Protein AF-A0A7S1C821-F1 (afdb_monomer_lite)

Structure (mmCIF, N/CA/C/O backbone):
data_AF-A0A7S1C821-F1
#
_entry.id   AF-A0A7S1C821-F1
#
loop_
_atom_site.group_PDB
_atom_site.id
_atom_site.type_symbol
_atom_site.label_atom_id
_atom_site.label_alt_id
_atom_site.label_comp_id
_atom_site.label_asym_id
_atom_site.label_entity_id
_atom_site.label_seq_id
_atom_site.pdbx_PDB_ins_code
_atom_site.Cartn_x
_atom_site.Cartn_y
_atom_site.Cartn_z
_atom_site.occupancy
_atom_site.B_iso_or_equiv
_atom_site.auth_seq_id
_atom_site.auth_comp_id
_atom_site.auth_asym_id
_atom_site.auth_atom_id
_atom_site.pdbx_PDB_model_num
ATOM 1 N N . ALA A 1 1 ? -105.224 -4.429 178.984 1.00 28.05 1 ALA A N 1
ATOM 2 C CA . ALA A 1 1 ? -104.127 -3.482 179.278 1.00 28.05 1 ALA A CA 1
ATOM 3 C C . ALA A 1 1 ? -103.896 -2.670 178.009 1.00 28.05 1 ALA A C 1
ATOM 5 O O . ALA A 1 1 ? -103.374 -3.203 177.047 1.00 28.05 1 ALA A O 1
ATOM 6 N N . ALA A 1 2 ? -104.532 -1.512 177.836 1.00 22.39 2 ALA A N 1
ATOM 7 C CA . ALA A 1 2 ? -104.208 -0.263 178.535 1.00 22.39 2 ALA A CA 1
ATOM 8 C C . ALA A 1 2 ? -102.688 0.006 178.451 1.00 22.39 2 ALA A C 1
ATOM 10 O O . ALA A 1 2 ? -101.912 -0.803 178.934 1.00 22.39 2 ALA A O 1
ATOM 11 N N . SER A 1 3 ? -102.198 1.090 177.871 1.00 23.86 3 SER A N 1
ATOM 12 C CA . SER A 1 3 ? -102.870 2.350 177.626 1.00 23.86 3 SER A CA 1
ATOM 13 C C . SER A 1 3 ? -102.107 3.168 176.586 1.00 23.86 3 SER A C 1
ATOM 15 O O . SER A 1 3 ? -100.889 3.084 176.441 1.00 23.86 3 SER A O 1
ATOM 17 N N . ILE A 1 4 ? -102.872 4.033 175.926 1.00 38.66 4 ILE A N 1
ATOM 18 C CA . ILE A 1 4 ? -102.466 5.389 175.557 1.00 38.66 4 ILE A CA 1
ATOM 19 C C . ILE A 1 4 ? -101.620 6.006 176.689 1.00 38.66 4 ILE A C 1
ATOM 21 O O . ILE A 1 4 ? -101.799 5.669 177.858 1.00 38.66 4 ILE A O 1
ATOM 25 N N . GLY A 1 5 ? -100.706 6.912 176.347 1.00 40.91 5 GLY A N 1
ATOM 26 C CA . GLY A 1 5 ? -99.896 7.630 177.329 1.00 40.91 5 GLY A CA 1
ATOM 27 C C . GLY A 1 5 ? -100.661 8.285 178.497 1.00 40.91 5 GLY A C 1
ATOM 28 O O . GLY A 1 5 ? -101.882 8.412 178.491 1.00 40.91 5 GLY A O 1
ATOM 29 N N . ASN A 1 6 ? -99.848 8.792 179.429 1.00 35.41 6 ASN A N 1
ATOM 30 C CA . ASN A 1 6 ? -100.134 9.582 180.636 1.00 35.41 6 ASN A CA 1
ATOM 31 C C . ASN A 1 6 ? -100.603 8.846 181.903 1.00 35.41 6 ASN A C 1
ATOM 33 O O . ASN A 1 6 ? -101.647 8.206 181.920 1.00 35.41 6 ASN A O 1
ATOM 37 N N . GLY A 1 7 ? -99.898 9.149 183.004 1.00 29.36 7 GLY A N 1
ATOM 38 C CA . GLY A 1 7 ? -100.534 9.460 184.288 1.00 29.36 7 GLY A CA 1
ATOM 39 C C . GLY A 1 7 ? -100.115 8.626 185.500 1.00 29.36 7 GLY A C 1
ATOM 40 O O . GLY A 1 7 ? -100.565 7.504 185.659 1.00 29.36 7 GLY A O 1
ATOM 41 N N . ASP A 1 8 ? -99.317 9.252 186.367 1.00 27.91 8 ASP A N 1
ATOM 42 C CA . ASP A 1 8 ? -99.443 9.298 187.832 1.00 27.91 8 ASP A CA 1
ATOM 43 C C . ASP A 1 8 ? -99.568 8.023 188.702 1.00 27.91 8 ASP A C 1
ATOM 45 O O . ASP A 1 8 ? -100.583 7.344 188.775 1.00 27.91 8 ASP A O 1
ATOM 49 N N . ALA A 1 9 ? -98.516 7.881 189.519 1.00 31.70 9 ALA A N 1
ATOM 50 C CA . ALA A 1 9 ? -98.532 7.850 190.986 1.00 31.70 9 ALA A CA 1
ATOM 51 C C . ALA A 1 9 ? -99.153 6.657 191.753 1.00 31.70 9 ALA A C 1
ATOM 53 O O . ALA A 1 9 ? -100.334 6.623 192.062 1.00 31.70 9 ALA A O 1
ATOM 54 N N . ALA A 1 10 ? -98.224 5.842 192.269 1.00 43.34 10 ALA A N 1
ATOM 55 C CA . ALA A 1 10 ? -97.974 5.604 193.699 1.00 43.34 10 ALA A CA 1
ATOM 56 C C . ALA A 1 10 ? -98.940 4.753 194.561 1.00 43.34 10 ALA A C 1
ATOM 58 O O . ALA A 1 10 ? -100.157 4.777 194.448 1.00 43.34 10 ALA A O 1
ATOM 59 N N . THR A 1 11 ? -98.296 4.140 195.564 1.00 27.27 11 THR A N 1
ATOM 60 C CA . THR A 1 11 ? -98.786 3.622 196.858 1.00 27.27 11 THR A CA 1
ATOM 61 C C . THR A 1 11 ? -99.287 2.174 196.966 1.00 27.27 11 THR A C 1
ATOM 63 O O . THR A 1 11 ? -100.341 1.786 196.482 1.00 27.27 11 THR A O 1
ATOM 66 N N . ASP A 1 12 ? -98.452 1.400 197.665 1.00 39.03 12 ASP A N 1
ATOM 67 C CA . ASP A 1 12 ? -98.725 0.456 198.755 1.00 39.03 12 ASP A CA 1
ATOM 68 C C . ASP A 1 12 ? -100.183 0.150 199.180 1.00 39.03 12 ASP A C 1
ATOM 70 O O . ASP A 1 12 ? -100.878 0.994 199.739 1.00 39.03 12 ASP A O 1
ATOM 74 N N . SER A 1 13 ? -100.472 -1.162 199.183 1.00 36.34 13 SER A N 1
ATOM 75 C CA . SER A 1 13 ? -101.133 -1.915 200.273 1.00 36.34 13 SER A CA 1
ATOM 76 C C . SER A 1 13 ? -102.669 -1.757 200.463 1.00 36.34 13 SER A C 1
ATOM 78 O O . SER A 1 13 ? -103.332 -1.089 199.679 1.00 36.34 13 SER A O 1
ATOM 80 N N . PRO A 1 14 ? -103.302 -2.534 201.369 1.00 50.56 14 PRO A N 1
ATOM 81 C CA . PRO A 1 14 ? -104.291 -3.565 201.054 1.00 50.56 14 PRO A CA 1
ATOM 82 C C . PRO A 1 14 ? -105.721 -3.156 201.455 1.00 50.56 14 PRO A C 1
ATOM 84 O O . PRO A 1 14 ? -105.923 -2.252 202.262 1.00 50.56 14 PRO A O 1
ATOM 87 N N . GLY A 1 15 ? -106.742 -3.872 200.983 1.00 32.31 15 GLY A N 1
ATOM 88 C CA . GLY A 1 15 ? -108.090 -3.650 201.505 1.00 32.31 15 GLY A CA 1
ATOM 89 C C . GLY A 1 15 ? -109.116 -4.666 201.044 1.00 32.31 15 GLY A C 1
ATOM 90 O O . GLY A 1 15 ? -109.420 -4.745 199.860 1.00 32.31 15 GLY A O 1
ATOM 91 N N . ASP A 1 16 ? -109.628 -5.421 202.012 1.00 50.44 16 ASP A N 1
ATOM 92 C CA . ASP A 1 16 ? -110.730 -6.377 201.923 1.00 50.44 16 ASP A CA 1
ATOM 93 C C . ASP A 1 16 ? -111.886 -5.942 201.010 1.00 50.44 16 ASP A C 1
ATOM 95 O O . ASP A 1 16 ? -112.465 -4.874 201.204 1.00 50.44 16 ASP A O 1
ATOM 99 N N . VAL A 1 17 ? -112.324 -6.853 200.132 1.00 28.16 17 VAL A N 1
ATOM 100 C CA . VAL A 1 17 ? -113.719 -6.927 199.675 1.00 28.16 17 VAL A CA 1
ATOM 101 C C . VAL A 1 17 ? -114.117 -8.399 199.565 1.00 28.16 17 VAL A C 1
ATOM 103 O O . VAL A 1 17 ? -113.525 -9.189 198.828 1.00 28.16 17 VAL A O 1
ATOM 106 N N . SER A 1 18 ? -115.116 -8.776 200.357 1.00 44.41 18 SER A N 1
ATOM 107 C CA . SER A 1 18 ? -115.797 -10.063 200.308 1.00 44.41 18 SER A CA 1
ATOM 108 C C . SER A 1 18 ? -116.570 -10.194 198.996 1.00 44.41 18 SER A C 1
ATOM 110 O O . SER A 1 18 ? -117.512 -9.436 198.781 1.00 44.41 18 SER A O 1
ATOM 112 N N . TYR A 1 19 ? -116.228 -11.168 198.157 1.00 34.03 19 TYR A N 1
ATOM 113 C CA . TYR A 1 19 ? -116.998 -11.437 196.944 1.00 34.03 19 TYR A CA 1
ATOM 114 C C . TYR A 1 19 ? -118.099 -12.457 197.207 1.00 34.03 19 TYR A C 1
ATOM 116 O O . TYR A 1 19 ? -117.858 -13.540 197.754 1.00 34.03 19 TYR A O 1
ATOM 124 N N . SER A 1 20 ? -119.318 -12.107 196.798 1.00 45.16 20 SER A N 1
ATOM 125 C CA . SER A 1 20 ? -120.416 -13.067 196.725 1.00 45.16 20 SER A CA 1
ATOM 126 C C . SER A 1 20 ? -120.151 -14.054 195.579 1.00 45.16 20 SER A C 1
ATOM 128 O O . SER A 1 20 ? -119.519 -13.713 194.580 1.00 45.16 20 SER A O 1
ATOM 130 N N . TYR A 1 21 ? -120.621 -15.298 195.705 1.00 45.84 21 TYR A N 1
ATOM 131 C CA . TYR A 1 21 ? -120.392 -16.357 194.706 1.00 45.84 21 TYR A CA 1
ATOM 132 C C . TYR A 1 21 ? -120.874 -15.968 193.291 1.00 45.84 21 TYR A C 1
ATOM 134 O O . TYR A 1 21 ? -120.340 -16.471 192.309 1.00 45.84 21 TYR A O 1
ATOM 142 N N . VAL A 1 22 ? -121.840 -15.045 193.188 1.00 49.56 22 VAL A N 1
ATOM 143 C CA . VAL A 1 22 ? -122.379 -14.531 191.918 1.00 49.56 22 VAL A CA 1
ATOM 144 C C . VAL A 1 22 ? -121.361 -13.642 191.192 1.00 49.56 22 VAL A C 1
ATOM 146 O O . VAL A 1 22 ? -121.108 -13.869 190.013 1.00 49.56 22 VAL A O 1
ATOM 149 N N . GLU A 1 23 ? -120.688 -12.723 191.894 1.00 51.00 23 GLU A N 1
ATOM 150 C CA . GLU A 1 23 ? -119.654 -11.862 191.287 1.00 51.00 23 GLU A CA 1
ATOM 151 C C . GLU A 1 23 ? -118.449 -12.670 190.796 1.00 51.00 23 GLU A C 1
ATOM 153 O O . GLU A 1 23 ? -117.890 -12.372 189.744 1.00 51.00 23 GLU A O 1
ATOM 158 N N . LEU A 1 24 ? -118.056 -13.729 191.510 1.00 50.69 24 LEU A N 1
ATOM 159 C CA . LEU A 1 24 ? -116.947 -14.596 191.092 1.00 50.69 24 LEU A CA 1
ATOM 160 C C . LEU A 1 24 ? -117.250 -15.365 189.797 1.00 50.69 24 LEU A C 1
ATOM 162 O O . LEU A 1 24 ? -116.342 -15.574 188.994 1.00 50.69 24 LEU A O 1
ATOM 166 N N . VAL A 1 25 ? -118.505 -15.774 189.581 1.00 53.62 25 VAL A N 1
ATOM 167 C CA . VAL A 1 25 ? -118.921 -16.480 188.358 1.00 53.62 25 VAL A CA 1
ATOM 168 C C . VAL A 1 25 ? -119.074 -15.506 187.188 1.00 53.62 25 VAL A C 1
ATOM 170 O O . VAL A 1 25 ? -118.628 -15.827 186.087 1.00 53.62 25 VAL A O 1
ATOM 173 N N . GLU A 1 26 ? -119.617 -14.305 187.405 1.00 55.22 26 GLU A N 1
ATOM 174 C CA . GLU A 1 26 ? -119.681 -13.267 186.361 1.00 55.22 26 GLU A CA 1
ATOM 175 C C . GLU A 1 26 ? -118.278 -12.797 185.944 1.00 55.22 26 GLU A C 1
ATOM 177 O O . GLU A 1 26 ? -117.980 -12.753 184.751 1.00 55.22 26 GLU A O 1
ATOM 182 N N . THR A 1 27 ? -117.365 -12.586 186.901 1.00 55.56 27 THR A N 1
ATOM 183 C CA . THR A 1 27 ? -115.971 -12.196 186.609 1.00 55.56 27 THR A CA 1
ATOM 184 C C . THR A 1 27 ? -115.222 -13.289 185.838 1.00 55.56 27 THR A C 1
ATOM 186 O O . THR A 1 27 ? -114.486 -12.994 184.899 1.00 55.56 27 THR A O 1
ATOM 189 N N . ALA A 1 28 ? -115.424 -14.566 186.190 1.00 53.31 28 ALA A N 1
ATOM 190 C CA . ALA A 1 28 ? -114.821 -15.684 185.463 1.00 53.31 28 ALA A CA 1
ATOM 191 C C . ALA A 1 28 ? -115.396 -15.840 184.046 1.00 53.31 28 ALA A C 1
ATOM 193 O O . ALA A 1 28 ? -114.661 -16.186 183.126 1.00 53.31 28 ALA A O 1
ATOM 194 N N . THR A 1 29 ? -116.689 -15.563 183.857 1.00 58.16 29 THR A N 1
ATOM 195 C CA . THR A 1 29 ? -117.334 -15.663 182.540 1.00 58.16 29 THR A CA 1
ATOM 196 C C . THR A 1 29 ? -116.881 -14.527 181.614 1.00 58.16 29 THR A C 1
ATOM 198 O O . THR A 1 29 ? -116.528 -14.806 180.471 1.00 58.16 29 THR A O 1
ATOM 201 N N . SER A 1 30 ? -116.772 -13.285 182.111 1.00 56.06 30 SER A N 1
ATOM 202 C CA . SER A 1 30 ? -116.205 -12.165 181.337 1.00 56.06 30 SER A CA 1
ATOM 203 C C . SER A 1 30 ? -114.728 -12.362 180.989 1.00 56.06 30 SER A C 1
ATOM 205 O O . SER A 1 30 ? -114.338 -12.063 179.866 1.00 56.06 30 SER A O 1
ATOM 207 N N . ALA A 1 31 ? -113.914 -12.919 181.895 1.00 53.66 31 ALA A N 1
ATOM 208 C CA . ALA A 1 31 ? -112.506 -13.203 181.604 1.00 53.66 31 ALA A CA 1
ATOM 209 C C . ALA A 1 31 ? -112.331 -14.259 180.493 1.00 53.66 31 ALA A C 1
ATOM 211 O O . ALA A 1 31 ? -111.427 -14.147 179.670 1.00 53.66 31 ALA A O 1
ATOM 212 N N . VAL A 1 32 ? -113.214 -15.266 180.433 1.00 57.69 32 VAL A N 1
ATOM 213 C CA . VAL A 1 32 ? -113.194 -16.293 179.375 1.00 57.69 32 VAL A CA 1
ATOM 214 C C . VAL A 1 32 ? -113.646 -15.725 178.020 1.00 57.69 32 VAL A C 1
ATOM 216 O O . VAL A 1 32 ? -113.092 -16.111 176.991 1.00 57.69 32 VAL A O 1
ATOM 219 N N . GLU A 1 33 ? -114.605 -14.792 177.989 1.00 57.72 33 GLU A N 1
ATOM 220 C CA . GLU A 1 33 ? -115.002 -14.111 176.744 1.00 57.72 33 GLU A CA 1
ATOM 221 C C . GLU A 1 33 ? -113.942 -13.109 176.246 1.00 57.72 33 GLU A C 1
ATOM 223 O O . GLU A 1 33 ? -113.669 -13.084 175.044 1.00 57.72 33 GLU A O 1
ATOM 228 N N . GLU A 1 34 ? -113.278 -12.354 177.133 1.00 55.25 34 GLU A N 1
ATOM 229 C CA . GLU A 1 34 ? -112.142 -11.488 176.759 1.00 55.25 34 GLU A CA 1
ATOM 230 C C . GLU A 1 34 ? -110.954 -12.298 176.216 1.00 55.25 34 GLU A C 1
ATOM 232 O O . GLU A 1 34 ? -110.394 -11.940 175.177 1.00 55.25 34 GLU A O 1
ATOM 237 N N . ALA A 1 35 ? -110.599 -13.419 176.858 1.00 52.69 35 ALA A N 1
ATOM 238 C CA . ALA A 1 35 ? -109.518 -14.286 176.390 1.00 52.69 35 ALA A CA 1
ATOM 239 C C . ALA A 1 35 ? -109.824 -14.892 175.009 1.00 52.69 35 ALA A C 1
ATOM 241 O O . ALA A 1 35 ? -108.938 -14.979 174.159 1.00 52.69 35 ALA A O 1
ATOM 242 N N . ARG A 1 36 ? -111.088 -15.258 174.744 1.00 58.66 36 ARG A N 1
ATOM 243 C CA . ARG A 1 36 ? -111.507 -15.781 173.435 1.00 58.66 36 ARG A CA 1
ATOM 244 C C . ARG A 1 36 ? -111.350 -14.739 172.323 1.00 58.66 36 ARG A C 1
ATOM 246 O O . ARG A 1 36 ? -110.891 -15.088 171.244 1.00 58.66 36 ARG A O 1
ATOM 253 N N . SER A 1 37 ? -111.692 -13.475 172.582 1.00 53.16 37 SER A N 1
ATOM 254 C CA . SER A 1 37 ? -111.552 -12.408 171.580 1.00 53.16 37 SER A CA 1
ATOM 255 C C . SER A 1 37 ? -110.090 -12.013 171.324 1.00 53.16 37 SER A C 1
ATOM 257 O O . SER A 1 37 ? -109.779 -11.548 170.232 1.00 53.16 37 SER A O 1
ATOM 259 N N . ALA A 1 38 ? -109.191 -12.198 172.300 1.00 51.09 38 ALA A N 1
ATOM 260 C CA . ALA A 1 38 ? -107.752 -11.978 172.127 1.00 51.09 38 ALA A CA 1
ATOM 261 C C . ALA A 1 38 ? -107.064 -13.103 171.324 1.00 51.09 38 ALA A C 1
ATOM 263 O O . ALA A 1 38 ? -106.109 -12.835 170.595 1.00 51.09 38 ALA A O 1
ATOM 264 N N . LEU A 1 39 ? -107.569 -14.340 171.417 1.00 50.41 39 LEU A N 1
ATOM 265 C CA . LEU A 1 39 ? -107.077 -15.505 170.665 1.00 50.41 39 LEU A CA 1
ATOM 266 C C . LEU A 1 39 ? -107.320 -15.407 169.151 1.00 50.41 39 LEU A C 1
ATOM 268 O O . LEU A 1 39 ? -106.523 -15.933 168.386 1.00 50.41 39 LEU A O 1
ATOM 272 N N . GLU A 1 40 ? -108.346 -14.680 168.700 1.00 51.38 40 GLU A N 1
ATOM 273 C CA . GLU A 1 40 ? -108.593 -14.450 167.264 1.00 51.38 40 GLU A CA 1
ATOM 274 C C . GLU A 1 40 ? -107.579 -13.474 166.611 1.00 51.38 40 GLU A C 1
ATOM 276 O O . GLU A 1 40 ? -107.666 -13.226 165.409 1.00 51.38 40 GLU A O 1
ATOM 281 N N . GLY A 1 41 ? -106.600 -12.928 167.356 1.00 51.75 41 GLY A N 1
ATOM 282 C CA . GLY A 1 41 ? -105.658 -11.926 166.833 1.00 51.75 41 GLY A CA 1
ATOM 283 C C . GLY A 1 41 ? -104.216 -11.940 167.364 1.00 51.75 41 GLY A C 1
ATOM 284 O O . GLY A 1 41 ? -103.507 -10.965 167.123 1.00 51.75 41 GLY A O 1
ATOM 285 N N . ALA A 1 42 ? -103.756 -12.975 168.077 1.00 40.19 42 ALA A N 1
ATOM 286 C CA . ALA A 1 42 ? -102.404 -13.010 168.658 1.00 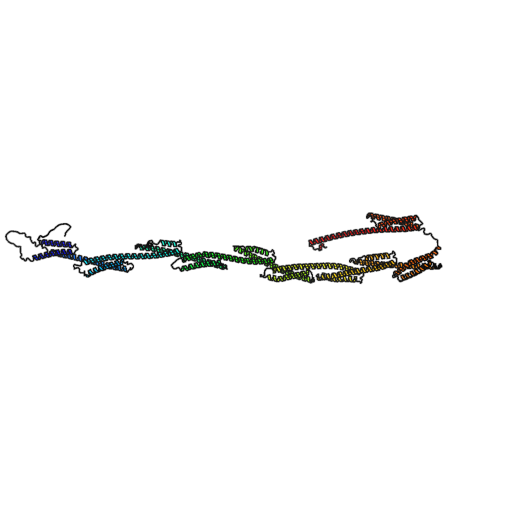40.19 42 ALA A CA 1
ATOM 287 C C . ALA A 1 42 ? -101.523 -14.141 168.081 1.00 40.19 42 ALA A C 1
ATOM 289 O O . ALA A 1 42 ? -101.851 -15.313 168.209 1.00 40.19 42 ALA A O 1
ATOM 290 N N . GLU A 1 43 ? -100.366 -13.782 167.505 1.00 48.88 43 GLU A N 1
ATOM 291 C CA . GLU A 1 43 ? -99.406 -14.678 166.820 1.00 48.88 43 GLU A CA 1
ATOM 292 C C . GLU A 1 43 ? -98.353 -15.327 167.748 1.00 48.88 43 GLU A C 1
ATOM 294 O O . GLU A 1 43 ? -97.392 -15.930 167.276 1.00 48.88 43 GLU A O 1
ATOM 299 N N . ALA A 1 44 ? -98.485 -15.210 169.075 1.00 53.50 44 ALA A N 1
ATOM 300 C CA . ALA A 1 44 ? -97.443 -15.643 170.010 1.00 53.50 44 ALA A CA 1
ATOM 301 C C . ALA A 1 44 ? -97.948 -16.633 171.072 1.00 53.50 44 ALA A C 1
ATOM 303 O O . ALA A 1 44 ? -98.775 -16.287 171.919 1.00 53.50 44 ALA A O 1
ATOM 304 N N . SER A 1 45 ? -97.340 -17.828 171.090 1.00 48.41 45 SER A N 1
ATOM 305 C CA . SER A 1 45 ? -97.557 -18.924 172.058 1.00 48.41 45 SER A CA 1
ATOM 306 C C . SER A 1 45 ? -97.544 -18.462 173.523 1.00 48.41 45 SER A C 1
ATOM 308 O O . SER A 1 45 ? -98.349 -18.911 174.333 1.00 48.41 45 SER A O 1
ATOM 310 N N . ALA A 1 46 ? -96.689 -17.490 173.865 1.00 50.12 46 ALA A N 1
ATOM 311 C CA . ALA A 1 46 ? -96.558 -16.990 175.234 1.00 50.12 46 ALA A CA 1
ATOM 312 C C . ALA A 1 46 ? -97.811 -16.250 175.754 1.00 50.12 46 ALA A C 1
ATOM 314 O O . ALA A 1 46 ? -98.044 -16.213 176.964 1.00 50.12 46 ALA A O 1
ATOM 315 N N . ALA A 1 47 ? -98.632 -15.666 174.868 1.00 51.16 47 ALA A N 1
ATOM 316 C CA . ALA A 1 47 ? -99.883 -15.005 175.255 1.00 51.16 47 ALA A CA 1
ATOM 317 C C . ALA A 1 47 ? -101.004 -16.017 175.552 1.00 51.16 47 ALA A C 1
ATOM 319 O O . ALA A 1 47 ? -101.834 -15.780 176.433 1.00 51.16 47 ALA A O 1
ATOM 320 N N . ILE A 1 48 ? -100.989 -17.162 174.863 1.00 52.81 48 ILE A N 1
ATOM 321 C CA . ILE A 1 48 ? -101.946 -18.261 175.037 1.00 52.81 48 ILE A CA 1
ATOM 322 C C . ILE A 1 48 ? -101.717 -18.954 176.387 1.00 52.81 48 ILE A C 1
ATOM 324 O O . ILE A 1 48 ? -102.665 -19.147 177.152 1.00 52.81 48 ILE A O 1
ATOM 328 N N . ASP A 1 49 ? -100.458 -19.235 176.734 1.00 54.91 49 ASP A N 1
ATOM 329 C CA . ASP A 1 49 ? -100.102 -19.880 178.003 1.00 54.91 49 ASP A CA 1
ATOM 330 C C . ASP A 1 49 ? -100.464 -19.027 179.229 1.00 54.91 49 ASP A C 1
ATOM 332 O O . ASP A 1 49 ? -100.995 -19.547 180.216 1.00 54.91 49 ASP A O 1
ATOM 336 N N . ALA A 1 50 ? -100.263 -17.706 179.157 1.00 55.31 50 ALA A N 1
ATOM 337 C CA . ALA A 1 50 ? -100.580 -16.788 180.253 1.00 55.31 50 ALA A CA 1
ATOM 338 C C . ALA A 1 50 ? -102.092 -16.707 180.554 1.00 55.31 50 ALA A C 1
ATOM 340 O O . ALA A 1 50 ? -102.497 -16.638 181.721 1.00 55.31 50 ALA A O 1
ATOM 341 N N . GLU A 1 51 ? -102.947 -16.742 179.527 1.00 58.47 51 GLU A N 1
ATOM 342 C CA . GLU A 1 51 ? -104.407 -16.760 179.706 1.00 58.47 51 GLU A CA 1
ATOM 343 C C . GLU A 1 51 ? -104.932 -18.152 180.103 1.00 58.47 51 GLU A C 1
ATOM 345 O O . GLU A 1 51 ? -105.838 -18.264 180.940 1.00 58.47 51 GLU A O 1
ATOM 350 N N . ARG A 1 52 ? -104.296 -19.232 179.621 1.00 58.47 52 ARG A N 1
ATOM 351 C CA . ARG A 1 52 ? -104.557 -20.614 180.068 1.00 58.47 52 ARG A CA 1
ATOM 352 C C . ARG A 1 52 ? -104.299 -20.769 181.569 1.00 58.47 52 ARG A C 1
ATOM 354 O O . ARG A 1 52 ? -105.100 -21.393 182.272 1.00 58.47 52 ARG A O 1
ATOM 361 N N . GLU A 1 53 ? -103.235 -20.156 182.085 1.00 60.47 53 GLU A N 1
ATOM 362 C CA . GLU A 1 53 ? -102.895 -20.198 183.510 1.00 60.47 53 GLU A CA 1
ATOM 363 C C . GLU A 1 53 ? -103.913 -19.436 184.381 1.00 60.47 53 GLU A C 1
ATOM 365 O O . GLU A 1 53 ? -104.344 -19.947 185.422 1.00 60.47 53 GLU A O 1
ATOM 370 N N . LYS A 1 54 ? -104.387 -18.261 183.935 1.00 57.81 54 LYS A N 1
ATOM 371 C CA . LYS A 1 54 ? -105.439 -17.489 184.630 1.00 57.81 54 LYS A CA 1
ATOM 372 C C . LYS A 1 54 ? -106.765 -18.247 184.707 1.00 57.81 54 LYS A C 1
ATOM 374 O O . LYS A 1 54 ? -107.376 -18.300 185.781 1.00 57.81 54 LYS A O 1
ATOM 379 N N . ALA A 1 55 ? -107.189 -18.876 183.610 1.00 55.69 55 ALA A N 1
ATOM 380 C CA . ALA A 1 55 ? -108.406 -19.687 183.571 1.00 55.69 55 ALA A CA 1
ATOM 381 C C . ALA A 1 55 ? -108.303 -20.921 184.490 1.00 55.69 55 ALA A C 1
ATOM 383 O O . ALA A 1 55 ? -109.232 -21.221 185.249 1.00 55.69 55 ALA A O 1
ATOM 384 N N . GLN A 1 56 ? -107.149 -21.600 184.505 1.00 60.28 56 GLN A N 1
ATOM 385 C CA . GLN A 1 56 ? -106.895 -22.716 185.422 1.00 60.28 56 GLN A CA 1
ATOM 386 C C . GLN A 1 56 ? -106.879 -22.278 186.894 1.00 60.28 56 GLN A C 1
ATOM 388 O O . GLN A 1 56 ? -107.383 -23.004 187.756 1.00 60.28 56 GLN A O 1
ATOM 393 N N . LEU A 1 57 ? -106.344 -21.094 187.207 1.00 57.16 57 LEU A N 1
ATOM 394 C CA . LEU A 1 57 ? -106.340 -20.553 188.568 1.00 57.16 57 LEU A CA 1
ATOM 395 C C . LEU A 1 57 ? -107.768 -20.259 189.067 1.00 57.16 57 LEU A C 1
ATOM 397 O O . LEU A 1 57 ? -108.093 -20.550 190.225 1.00 57.16 57 LEU A O 1
ATOM 401 N N . ALA A 1 58 ? -108.637 -19.736 188.195 1.00 55.28 58 ALA A N 1
ATOM 402 C CA . ALA A 1 58 ? -110.055 -19.520 188.488 1.00 55.28 58 ALA A CA 1
ATOM 403 C C . ALA A 1 58 ? -110.796 -20.846 188.751 1.00 55.28 58 ALA A C 1
ATOM 405 O O . ALA A 1 58 ? -111.528 -20.961 189.737 1.00 55.28 58 ALA A O 1
ATOM 406 N N . LEU A 1 59 ? -110.526 -21.880 187.946 1.00 56.53 59 LEU A N 1
ATOM 407 C CA . LEU A 1 59 ? -111.064 -23.237 188.116 1.00 56.53 59 LEU A CA 1
ATOM 408 C C . LEU A 1 59 ? -110.629 -23.889 189.435 1.00 56.53 59 LEU A C 1
ATOM 410 O O . LEU A 1 59 ? -111.473 -24.396 190.178 1.00 56.53 59 LEU A O 1
ATOM 414 N N . ARG A 1 60 ? -109.341 -23.792 189.792 1.00 60.81 60 ARG A N 1
ATOM 415 C CA . ARG A 1 60 ? -108.822 -24.308 191.073 1.00 60.81 60 ARG A CA 1
ATOM 416 C C . ARG A 1 60 ? -109.454 -23.595 192.277 1.00 60.81 60 ARG A C 1
ATOM 418 O O . ARG A 1 60 ? -109.729 -24.232 193.297 1.00 60.81 60 ARG A O 1
ATOM 425 N N . ARG A 1 61 ? -109.736 -22.286 192.180 1.00 55.66 61 ARG A N 1
ATOM 426 C CA . ARG A 1 61 ? -110.471 -21.535 193.222 1.00 55.66 61 ARG A CA 1
ATOM 427 C C . ARG A 1 61 ? -111.926 -22.003 193.358 1.00 55.66 61 ARG A C 1
ATOM 429 O O . ARG A 1 61 ? -112.421 -22.118 194.481 1.00 55.66 61 ARG A O 1
ATOM 436 N N . LEU A 1 62 ? -112.580 -22.332 192.247 1.00 56.16 62 LEU A N 1
ATOM 437 C CA . LEU A 1 62 ? -113.950 -22.857 192.206 1.00 56.16 62 LEU A CA 1
ATOM 438 C C . LEU A 1 62 ? -114.045 -24.280 192.793 1.00 56.16 62 LEU A C 1
ATOM 440 O O . LEU A 1 62 ? -114.955 -24.573 193.574 1.00 56.16 62 LEU A O 1
ATOM 444 N N . GLU A 1 63 ? -113.070 -25.146 192.505 1.00 55.06 63 GLU A N 1
ATOM 445 C CA . GLU A 1 63 ? -112.971 -26.491 193.093 1.00 55.06 63 GLU A CA 1
ATOM 446 C C . GLU A 1 63 ? -112.640 -26.465 194.592 1.00 55.06 63 GLU A C 1
ATOM 448 O O . GLU A 1 63 ? -113.215 -27.234 195.367 1.00 55.06 63 GLU A O 1
ATOM 453 N N . SER A 1 64 ? -111.798 -25.527 195.029 1.00 50.47 64 SER A N 1
ATOM 454 C CA . SER A 1 64 ? -111.519 -25.261 196.449 1.00 50.47 64 SER A CA 1
ATOM 455 C C . SER A 1 64 ? -112.785 -24.867 197.230 1.00 50.47 64 SER A C 1
ATOM 457 O O . SER A 1 64 ? -113.033 -25.378 198.327 1.00 50.47 64 SER A O 1
ATOM 459 N N . LEU A 1 65 ? -113.650 -24.028 196.646 1.00 51.44 65 LEU A N 1
ATOM 460 C CA . LEU A 1 65 ? -114.949 -23.655 197.226 1.00 51.44 65 LEU A CA 1
ATOM 461 C C . LEU A 1 65 ? -115.920 -24.844 197.296 1.00 51.44 65 LEU A C 1
ATOM 463 O O . LEU A 1 65 ? -116.615 -25.019 198.301 1.00 51.44 65 LEU A O 1
ATOM 467 N N . LYS A 1 66 ? -115.918 -25.711 196.276 1.00 50.94 66 LYS A N 1
ATOM 468 C CA . LYS A 1 66 ? -116.705 -26.953 196.263 1.00 50.94 66 LYS A CA 1
ATOM 469 C C . LYS A 1 66 ? -116.258 -27.917 197.368 1.00 50.94 66 LYS A C 1
ATOM 471 O O . LYS A 1 66 ? -117.099 -28.510 198.039 1.00 50.94 66 LYS A O 1
ATOM 476 N N . GLN A 1 67 ? -114.953 -28.029 197.620 1.00 50.78 67 GLN A N 1
ATOM 477 C CA . GLN A 1 67 ? -114.420 -28.863 198.703 1.00 50.78 67 GLN A CA 1
ATOM 478 C C . GLN A 1 67 ? -114.706 -28.297 200.105 1.00 50.78 67 GLN A C 1
ATOM 480 O O . GLN A 1 67 ? -114.921 -29.081 201.032 1.00 50.78 67 GLN A O 1
ATOM 485 N N . ARG A 1 68 ? -114.781 -26.966 200.274 1.00 49.03 68 ARG A N 1
ATOM 486 C CA . ARG A 1 68 ? -115.170 -26.337 201.555 1.00 49.03 68 ARG A CA 1
ATOM 487 C C . ARG A 1 68 ? -116.642 -26.573 201.911 1.00 49.03 68 ARG A C 1
ATOM 489 O O . ARG A 1 68 ? -116.931 -26.858 203.070 1.00 49.03 68 ARG A O 1
ATOM 496 N N . ASN A 1 69 ? -117.550 -26.545 200.934 1.00 43.47 69 ASN A N 1
ATOM 497 C CA . ASN A 1 69 ? -118.984 -26.773 201.171 1.00 43.47 69 ASN A CA 1
ATOM 498 C C . ASN A 1 69 ? -119.359 -28.249 201.400 1.00 43.47 69 ASN A C 1
ATOM 500 O O . ASN A 1 69 ? -120.390 -28.525 202.002 1.00 43.47 69 ASN A O 1
ATOM 504 N N . VAL A 1 70 ? -118.520 -29.206 200.987 1.00 47.00 70 VAL A N 1
ATOM 505 C CA . VAL A 1 70 ? -118.778 -30.649 201.175 1.00 47.00 70 VAL A CA 1
ATOM 506 C C . VAL A 1 70 ? -118.339 -31.170 202.563 1.00 47.00 70 VAL A C 1
ATOM 508 O O . VAL A 1 70 ? -118.676 -32.298 202.913 1.00 47.00 70 VAL A O 1
ATOM 511 N N . ARG A 1 71 ? -117.629 -30.391 203.405 1.00 45.06 71 ARG A N 1
ATOM 512 C CA . ARG A 1 71 ? -117.051 -30.907 204.675 1.00 45.06 71 ARG A CA 1
ATOM 513 C C . ARG A 1 71 ? -117.439 -30.226 205.998 1.00 45.06 71 ARG A C 1
ATOM 515 O O . ARG A 1 71 ? -117.044 -30.750 207.036 1.00 45.06 71 ARG A O 1
ATOM 522 N N . ALA A 1 72 ? -118.255 -29.170 206.031 1.00 28.67 72 ALA A N 1
ATOM 523 C CA . ALA A 1 72 ? -118.836 -28.642 207.281 1.00 28.67 72 ALA A CA 1
ATOM 524 C C . ALA A 1 72 ? -119.984 -29.525 207.833 1.00 28.67 72 ALA A C 1
ATOM 526 O O . ALA A 1 72 ? -121.062 -29.021 208.110 1.00 28.67 72 ALA A O 1
ATOM 527 N N . GLY A 1 73 ? -119.767 -30.841 207.960 1.00 39.50 73 GLY A N 1
ATOM 528 C CA . GLY A 1 73 ? -120.782 -31.861 208.266 1.00 39.50 73 GLY A CA 1
ATOM 529 C C . GLY A 1 73 ? -121.915 -31.402 209.195 1.00 39.50 73 GLY A C 1
ATOM 530 O O . GLY A 1 73 ? -121.735 -31.324 210.407 1.00 39.50 73 GLY A O 1
ATOM 531 N N . ALA A 1 74 ? -123.082 -31.133 208.601 1.00 24.25 74 ALA A N 1
ATOM 532 C CA . ALA A 1 74 ? -124.342 -30.829 209.268 1.00 24.25 74 ALA A CA 1
ATOM 533 C C . ALA A 1 74 ? -125.531 -31.380 208.434 1.00 24.25 74 ALA A C 1
ATOM 535 O O . ALA A 1 74 ? -125.537 -31.200 207.213 1.00 24.25 74 ALA A O 1
ATOM 536 N N . PRO A 1 75 ? -126.506 -32.050 209.081 1.00 44.44 75 PRO A N 1
ATOM 537 C CA . PRO A 1 75 ? -127.757 -32.582 208.528 1.00 44.44 75 PRO A CA 1
ATOM 538 C C . PRO A 1 75 ? -129.005 -31.731 208.902 1.00 44.44 75 PRO A C 1
ATOM 540 O O . PRO A 1 75 ? -128.877 -30.737 209.611 1.00 44.44 75 PRO A O 1
ATOM 543 N N . ALA A 1 76 ? -130.189 -32.216 208.487 1.00 28.73 76 ALA A N 1
ATOM 544 C CA . ALA A 1 76 ? -131.583 -31.788 208.748 1.00 28.73 76 ALA A CA 1
ATOM 545 C C . ALA A 1 76 ? -132.050 -30.485 208.059 1.00 28.73 76 ALA A C 1
ATOM 547 O O . ALA A 1 76 ? -131.587 -29.394 208.373 1.00 28.73 76 ALA A O 1
ATOM 548 N N . ASP A 1 77 ? -132.837 -30.560 206.983 1.00 44.81 77 ASP A N 1
ATOM 549 C CA . ASP A 1 77 ? -134.252 -30.985 206.866 1.00 44.81 77 ASP A CA 1
ATOM 550 C C . ASP A 1 77 ? -135.287 -29.922 207.278 1.00 44.81 77 ASP A C 1
ATOM 552 O O . ASP A 1 77 ? -135.254 -29.347 208.360 1.00 44.81 77 ASP A O 1
ATOM 556 N N . GLU A 1 78 ? -136.248 -29.796 206.358 1.00 52.06 78 GLU A N 1
ATOM 557 C CA . GLU A 1 78 ? -137.657 -29.410 206.481 1.00 52.06 78 GLU A CA 1
ATOM 558 C C . GLU A 1 78 ? -138.133 -27.954 206.670 1.00 52.06 78 GLU A C 1
ATOM 560 O O . GLU A 1 78 ? -137.974 -27.294 207.695 1.00 52.06 78 GLU A O 1
ATOM 565 N N . GLY A 1 79 ? -138.956 -27.565 205.683 1.00 38.69 79 GLY A N 1
ATOM 566 C CA . GLY A 1 79 ? -140.203 -26.803 205.815 1.00 38.69 79 GLY A CA 1
ATOM 567 C C . GLY A 1 79 ? -140.654 -26.224 204.458 1.00 38.69 79 GLY A C 1
ATOM 568 O O . GLY A 1 79 ? -139.831 -25.671 203.751 1.00 38.69 79 GLY A O 1
ATOM 569 N N . THR A 1 80 ? -141.912 -26.218 203.989 1.00 41.44 80 THR A N 1
ATOM 570 C CA . THR A 1 80 ? -143.227 -26.583 204.558 1.00 41.44 80 THR A CA 1
ATOM 571 C C . THR A 1 80 ? -144.346 -26.503 203.486 1.00 41.44 80 THR A C 1
ATOM 573 O O . THR A 1 80 ? -144.288 -25.644 202.608 1.00 41.44 80 THR A O 1
ATOM 576 N N . LYS A 1 81 ? -145.435 -27.291 203.639 1.00 41.72 81 LYS A N 1
ATOM 577 C CA . LYS A 1 81 ? -146.847 -26.810 203.597 1.00 41.72 81 LYS A CA 1
ATOM 578 C C . LYS A 1 81 ? -147.870 -27.829 204.171 1.00 41.72 81 LYS A C 1
ATOM 580 O O . LYS A 1 81 ? -148.250 -28.774 203.491 1.00 41.72 81 LYS A O 1
ATOM 585 N N . LYS A 1 82 ? -148.369 -27.565 205.394 1.00 33.50 82 LYS A N 1
ATOM 586 C CA . LYS A 1 82 ? -149.784 -27.453 205.879 1.00 33.50 82 LYS A CA 1
ATOM 587 C C . LYS A 1 82 ? -149.714 -26.926 207.334 1.00 33.50 82 LYS A C 1
ATOM 589 O O . LYS A 1 82 ? -148.864 -27.379 208.081 1.00 33.50 82 LYS A O 1
ATOM 594 N N . VAL A 1 83 ? -150.349 -25.803 207.704 1.00 47.78 83 VAL A N 1
ATOM 595 C CA . VAL A 1 83 ? -151.724 -25.649 208.257 1.00 47.78 83 VAL A CA 1
ATOM 596 C C . VAL A 1 83 ? -152.005 -26.623 209.429 1.00 47.78 83 VAL A C 1
ATOM 598 O O . VAL A 1 83 ? -152.096 -27.816 209.156 1.00 47.78 83 VAL A O 1
ATOM 601 N N . GLY A 1 84 ? -152.175 -26.177 210.701 1.00 34.59 84 GLY A N 1
ATOM 602 C CA . GLY A 1 84 ? -152.425 -24.787 211.186 1.00 34.59 84 GLY A CA 1
ATOM 603 C C . GLY A 1 84 ? -152.087 -24.383 212.656 1.00 34.59 84 GLY A C 1
ATOM 604 O O . GLY A 1 84 ? -151.575 -25.210 213.394 1.00 34.59 84 GLY A O 1
ATOM 605 N N . LEU A 1 85 ? -152.422 -23.102 212.995 1.00 45.78 85 LEU A N 1
ATOM 606 C CA . LEU A 1 85 ? -152.500 -22.311 214.286 1.00 45.78 85 LEU A CA 1
ATOM 607 C C . LEU A 1 85 ? -151.210 -22.160 215.168 1.00 45.78 85 LEU A C 1
ATOM 609 O O . LEU A 1 85 ? -150.463 -23.118 215.241 1.00 45.78 85 LEU A O 1
ATOM 613 N N . ALA A 1 86 ? -150.833 -21.076 215.904 1.00 43.50 86 ALA A N 1
ATOM 614 C CA . ALA A 1 86 ? -151.306 -19.704 216.236 1.00 43.50 86 ALA A CA 1
ATOM 615 C C . ALA A 1 86 ? -150.127 -18.783 216.739 1.00 43.50 86 ALA A C 1
ATOM 617 O O . ALA A 1 86 ? -149.078 -19.291 217.115 1.00 43.50 86 ALA A O 1
ATOM 618 N N . ASP A 1 87 ? -150.356 -17.455 216.780 1.00 47.03 87 ASP A N 1
ATOM 619 C CA . ASP A 1 87 ? -149.662 -16.333 217.478 1.00 47.03 87 ASP A CA 1
ATOM 620 C C . ASP A 1 87 ? -148.192 -15.901 217.216 1.00 47.03 87 ASP A C 1
ATOM 622 O O . ASP A 1 87 ? -147.228 -16.609 217.472 1.00 47.03 87 ASP A O 1
ATOM 626 N N . GLY A 1 88 ? -148.040 -14.597 216.907 1.00 55.06 88 GLY A N 1
ATOM 627 C CA . GLY A 1 88 ? -146.947 -13.757 217.434 1.00 55.06 88 GLY A CA 1
ATOM 628 C C . GLY A 1 88 ? -145.832 -13.264 216.485 1.00 55.06 88 GLY A C 1
ATOM 629 O O . GLY A 1 88 ? -144.860 -13.967 216.269 1.00 55.06 88 GLY A O 1
ATOM 630 N N . LYS A 1 89 ? -145.921 -11.974 216.087 1.00 40.16 89 LYS A N 1
ATOM 631 C CA . LYS A 1 89 ? -144.847 -10.971 215.773 1.00 40.16 89 LYS A CA 1
ATOM 632 C C . LYS A 1 89 ? -143.862 -11.246 214.571 1.00 40.16 89 LYS A C 1
ATOM 634 O O . LYS A 1 89 ? -143.204 -12.272 214.529 1.00 40.16 89 LYS A O 1
ATOM 639 N N . LYS A 1 90 ? -143.729 -10.310 213.587 1.00 39.78 90 LYS A N 1
ATOM 640 C CA . LYS A 1 90 ? -143.058 -10.422 212.228 1.00 39.78 90 LYS A CA 1
ATOM 641 C C . LYS A 1 90 ? -142.122 -9.213 211.852 1.00 39.78 90 LYS A C 1
ATOM 643 O O . LYS A 1 90 ? -142.380 -8.162 212.436 1.00 39.78 90 LYS A O 1
ATOM 648 N N . PRO A 1 91 ? -141.257 -9.215 210.775 1.00 39.47 91 PRO A N 1
ATOM 649 C CA . PRO A 1 91 ? -140.252 -10.213 210.303 1.00 39.47 91 PRO A CA 1
ATOM 650 C C . PRO A 1 91 ? -138.851 -9.658 209.815 1.00 39.47 91 PRO A C 1
ATOM 652 O O . PRO A 1 91 ? -138.718 -8.495 209.443 1.00 39.47 91 PRO A O 1
ATOM 655 N N . LYS A 1 92 ? -137.823 -10.543 209.755 1.00 36.31 92 LYS A N 1
ATOM 656 C CA . LYS A 1 92 ? -136.492 -10.434 209.076 1.00 36.31 92 LYS A CA 1
ATOM 657 C C . LYS A 1 92 ? -136.621 -10.668 207.547 1.00 36.31 92 LYS A C 1
ATOM 659 O O . LYS A 1 92 ? -137.333 -11.591 207.168 1.00 36.31 92 LYS A O 1
ATOM 664 N N . VAL A 1 93 ? -135.898 -9.928 206.695 1.00 33.91 93 VAL A N 1
ATOM 665 C CA . VAL A 1 93 ? -135.736 -10.166 205.228 1.00 33.91 93 VAL A CA 1
ATOM 666 C C . VAL A 1 93 ? -134.412 -10.944 205.047 1.00 33.91 93 VAL A C 1
ATOM 668 O O . VAL A 1 93 ? -133.388 -10.407 205.446 1.00 33.91 93 VAL A O 1
ATOM 671 N N . LEU A 1 94 ? -134.271 -12.231 204.686 1.00 31.44 94 LEU A N 1
ATOM 672 C CA . LEU A 1 94 ? -134.870 -13.124 203.676 1.00 31.44 94 LEU A CA 1
ATOM 673 C C . LEU A 1 94 ? -134.597 -12.671 202.234 1.00 31.44 94 LEU A C 1
ATOM 675 O O . LEU A 1 94 ? -135.463 -12.117 201.570 1.00 31.44 94 LEU A O 1
ATOM 679 N N . VAL A 1 95 ? -133.370 -12.930 201.761 1.00 28.66 95 VAL A N 1
ATOM 680 C CA . VAL A 1 95 ? -133.132 -13.166 200.331 1.00 28.66 95 VAL A CA 1
ATOM 681 C C . VAL A 1 95 ? -133.552 -14.606 200.072 1.00 28.66 95 VAL A C 1
ATOM 683 O O . VAL A 1 95 ? -132.939 -15.549 200.576 1.00 28.66 95 VAL A O 1
ATOM 686 N N . GLU A 1 96 ? -134.668 -14.739 199.367 1.00 28.02 96 GLU A N 1
ATOM 687 C CA . GLU A 1 96 ? -135.172 -15.992 198.827 1.00 28.02 96 GLU A CA 1
ATOM 688 C C . GLU A 1 96 ? -134.096 -16.631 197.946 1.00 28.02 96 GLU A C 1
ATOM 690 O O . GLU A 1 96 ? -133.622 -16.045 196.973 1.00 28.02 96 GLU A O 1
ATOM 695 N N . TRP A 1 97 ? -133.708 -17.854 198.296 1.00 33.47 97 TRP A N 1
ATOM 696 C CA . TRP A 1 97 ? -133.104 -18.760 197.336 1.00 33.47 97 TRP A CA 1
ATOM 697 C C . TRP A 1 97 ? -134.232 -19.167 196.385 1.00 33.47 97 TRP A C 1
ATOM 699 O O . TRP A 1 97 ? -135.157 -19.856 196.809 1.00 33.47 97 TRP A O 1
ATOM 709 N N . ASP A 1 98 ? -134.203 -18.665 195.149 1.00 34.72 98 ASP A N 1
ATOM 710 C CA . ASP A 1 98 ? -135.075 -19.119 194.066 1.00 34.72 98 ASP A CA 1
ATOM 711 C C . ASP A 1 98 ? -134.465 -20.395 193.448 1.00 34.72 98 ASP A C 1
ATOM 713 O O . ASP A 1 98 ? -133.486 -20.297 192.702 1.00 34.72 98 ASP A O 1
ATOM 717 N N . PRO A 1 99 ? -134.999 -21.600 193.734 1.00 39.50 99 PRO A N 1
ATOM 718 C CA . PRO A 1 99 ? -134.525 -22.841 193.128 1.00 39.50 99 PRO A CA 1
ATOM 719 C C . PRO A 1 99 ? -134.874 -22.957 191.631 1.00 39.50 99 PRO A C 1
ATOM 721 O O . PRO A 1 99 ? -134.466 -23.934 191.006 1.00 39.50 99 PRO A O 1
ATOM 724 N N . ALA A 1 100 ? -135.608 -21.999 191.039 1.00 34.81 100 ALA A N 1
ATOM 725 C CA . ALA A 1 100 ? -135.987 -22.014 189.624 1.00 34.81 100 ALA A CA 1
ATOM 726 C C . ALA A 1 100 ? -135.004 -21.276 188.697 1.00 34.81 100 ALA A C 1
ATOM 728 O O . ALA A 1 100 ? -135.007 -21.531 187.493 1.00 34.81 100 ALA A O 1
ATOM 729 N N . LYS A 1 101 ? -134.095 -20.442 189.220 1.00 40.72 101 LYS A N 1
ATOM 730 C CA . LYS A 1 101 ? -132.894 -20.021 188.479 1.00 40.72 101 LYS A CA 1
ATOM 731 C C . LYS A 1 101 ? -131.763 -20.987 188.795 1.00 40.72 101 LYS A C 1
ATOM 733 O O . LYS A 1 101 ? -130.799 -20.653 189.474 1.00 40.72 101 LYS A O 1
ATOM 738 N N . THR A 1 102 ? -131.897 -22.221 188.323 1.00 39.50 102 THR A N 1
ATOM 739 C CA . THR A 1 102 ? -130.789 -23.173 188.266 1.00 39.50 102 THR A CA 1
ATOM 740 C C . THR A 1 102 ? -129.704 -22.581 187.372 1.00 39.50 102 THR A C 1
ATOM 742 O O . THR A 1 102 ? -129.843 -22.580 186.150 1.00 39.50 102 THR A O 1
ATOM 745 N N . TRP A 1 103 ? -128.646 -22.041 187.976 1.00 52.31 103 TRP A N 1
ATOM 746 C CA . TRP A 1 103 ? -127.430 -21.688 187.251 1.00 52.31 103 TRP A CA 1
ATOM 747 C C . TRP A 1 103 ? -126.850 -22.991 186.716 1.00 52.31 103 TRP A C 1
ATOM 749 O O . TRP A 1 103 ? -126.369 -23.837 187.476 1.00 52.31 103 TRP A O 1
ATOM 759 N N . ASP A 1 104 ? -127.013 -23.195 185.411 1.00 47.91 104 ASP A N 1
ATOM 760 C CA . ASP A 1 104 ? -126.647 -24.432 184.752 1.00 47.91 104 ASP A CA 1
ATOM 761 C C . ASP A 1 104 ? -125.122 -24.540 184.724 1.00 47.91 104 ASP A C 1
ATOM 763 O O . ASP A 1 104 ? -124.440 -23.984 183.866 1.00 47.91 104 ASP A O 1
ATOM 767 N N . MET A 1 105 ? -124.565 -25.273 185.685 1.00 50.16 105 MET A N 1
ATOM 768 C CA . MET A 1 105 ? -123.151 -25.644 185.692 1.00 50.16 105 MET A CA 1
ATOM 769 C C . MET A 1 105 ? -122.743 -26.377 184.401 1.00 50.16 105 MET A C 1
ATOM 771 O O . MET A 1 105 ? -121.551 -26.402 184.095 1.00 50.16 105 MET A O 1
ATOM 775 N N . LYS A 1 106 ? -123.686 -26.926 183.607 1.00 54.56 106 LYS A N 1
ATOM 776 C CA . LYS A 1 106 ? -123.372 -27.387 182.245 1.00 54.56 106 LYS A CA 1
ATOM 777 C C . LYS A 1 106 ? -122.989 -26.240 181.322 1.00 54.56 106 LYS A C 1
ATOM 779 O O . LYS A 1 106 ? -122.149 -26.462 180.467 1.00 54.56 106 LYS A O 1
ATOM 784 N N . GLN A 1 107 ? -123.551 -25.044 181.474 1.00 57.00 107 GLN A N 1
ATOM 785 C CA . GLN A 1 107 ? -123.272 -23.907 180.598 1.00 57.00 107 GLN A CA 1
ATOM 786 C C . GLN A 1 107 ? -121.890 -23.298 180.873 1.00 57.00 107 GLN A C 1
ATOM 788 O O . GLN A 1 107 ? -121.142 -23.044 179.933 1.00 57.00 107 GLN A O 1
ATOM 793 N N . VAL A 1 108 ? -121.486 -23.173 182.144 1.00 54.22 108 VAL A N 1
ATOM 794 C CA . VAL A 1 108 ? -120.113 -22.756 182.506 1.00 54.22 108 VAL A CA 1
ATOM 795 C C . VAL A 1 108 ? -119.092 -23.805 182.056 1.00 54.22 108 VAL A C 1
ATOM 797 O O . VAL A 1 108 ? -118.072 -23.461 181.463 1.00 54.22 108 VAL A O 1
ATOM 800 N N . LYS A 1 109 ? -119.390 -25.096 182.259 1.00 59.78 109 LYS A N 1
ATOM 801 C CA . LYS A 1 109 ? -118.540 -26.193 181.778 1.00 59.78 109 LYS A CA 1
ATOM 802 C C . LYS A 1 109 ? -118.442 -26.217 180.245 1.00 59.78 109 LYS A C 1
ATOM 804 O O . LYS A 1 109 ? -117.340 -26.332 179.727 1.00 59.78 109 LYS A O 1
ATOM 809 N N . ALA A 1 110 ? -119.552 -26.017 179.533 1.00 61.44 110 ALA A N 1
ATOM 810 C CA . ALA A 1 110 ? -119.577 -25.940 178.073 1.00 61.44 110 ALA A CA 1
ATOM 811 C C . ALA A 1 110 ? -118.786 -24.737 177.530 1.00 61.44 110 ALA A C 1
ATOM 813 O O . ALA A 1 110 ? -118.157 -24.852 176.483 1.00 61.44 110 ALA A O 1
ATOM 814 N N . ASN A 1 111 ? -118.780 -23.597 178.228 1.00 58.44 111 ASN A N 1
ATOM 815 C CA . ASN A 1 111 ? -117.989 -22.430 177.824 1.00 58.44 111 ASN A CA 1
ATOM 816 C C . ASN A 1 111 ? -116.480 -22.646 178.035 1.00 58.44 111 ASN A C 1
ATOM 818 O O . ASN A 1 111 ? -115.695 -22.273 177.169 1.00 58.44 111 ASN A O 1
ATOM 822 N N . VAL A 1 112 ? -116.072 -23.310 179.123 1.00 56.16 112 VAL A N 1
ATOM 823 C CA . VAL A 1 112 ? -114.665 -23.700 179.344 1.00 56.16 112 VAL A CA 1
ATOM 824 C C . VAL A 1 112 ? -114.212 -24.753 178.329 1.00 56.16 112 VAL A C 1
ATOM 826 O O . VAL A 1 112 ? -113.118 -24.641 177.783 1.00 56.16 112 VAL A O 1
ATOM 829 N N . GLU A 1 113 ? -115.046 -25.756 178.040 1.00 61.41 113 GLU A N 1
ATOM 830 C CA . GLU A 1 113 ? -114.745 -26.783 177.033 1.00 61.41 113 GLU A CA 1
ATOM 831 C C . GLU A 1 113 ? -114.633 -26.175 175.624 1.00 61.41 113 GLU A C 1
ATOM 833 O O . GLU A 1 113 ? -113.727 -26.537 174.878 1.00 61.41 113 GLU A O 1
ATOM 838 N N . ARG A 1 114 ? -115.475 -25.189 175.275 1.00 63.44 114 ARG A N 1
ATOM 839 C CA . ARG A 1 114 ? -115.346 -24.431 174.015 1.00 63.44 114 ARG A CA 1
ATOM 840 C C . ARG A 1 114 ? -114.079 -23.580 173.952 1.00 63.44 114 ARG A C 1
ATOM 842 O O . ARG A 1 114 ? -113.485 -23.485 172.886 1.00 63.44 114 ARG A O 1
ATOM 849 N N . PHE A 1 115 ? -113.666 -22.967 175.061 1.00 60.41 115 PHE A N 1
ATOM 850 C CA . PHE A 1 115 ? -112.428 -22.187 175.115 1.00 60.41 115 PHE A CA 1
ATOM 851 C C . PHE A 1 115 ? -111.188 -23.078 174.951 1.00 60.41 115 PHE A C 1
ATOM 853 O O . PHE A 1 115 ? -110.307 -22.764 174.160 1.00 60.41 115 PHE A O 1
ATOM 860 N N . ALA A 1 116 ? -111.152 -24.228 175.632 1.00 57.22 116 ALA A N 1
ATOM 861 C CA . ALA A 1 116 ? -110.073 -25.204 175.480 1.00 57.22 116 ALA A CA 1
ATOM 862 C C . ALA A 1 116 ? -109.985 -25.764 174.048 1.00 57.22 116 ALA A C 1
ATOM 864 O O . ALA A 1 116 ? -108.884 -25.993 173.557 1.00 57.22 116 ALA A O 1
ATOM 865 N N . PHE A 1 117 ? -111.128 -25.941 173.375 1.00 64.75 117 PHE A N 1
ATOM 866 C CA . PHE A 1 117 ? -111.173 -26.352 171.971 1.00 64.75 117 PHE A CA 1
ATOM 867 C C . PHE A 1 117 ? -110.612 -25.270 171.029 1.00 64.75 117 PHE A C 1
ATOM 869 O O . PHE A 1 117 ? -109.777 -25.582 170.191 1.00 64.75 117 PHE A O 1
ATOM 876 N N . ALA A 1 118 ? -110.989 -23.998 171.213 1.00 56.81 118 ALA A N 1
ATOM 877 C CA . ALA A 1 118 ? -110.491 -22.891 170.386 1.00 56.81 118 ALA A CA 1
ATOM 878 C C . ALA A 1 118 ? -108.973 -22.653 170.527 1.00 56.81 118 ALA A C 1
ATOM 880 O O . ALA A 1 118 ? -108.311 -22.307 169.555 1.00 56.81 118 ALA A O 1
ATOM 881 N N . VAL A 1 119 ? -108.408 -22.863 171.724 1.00 56.03 119 VAL A N 1
ATOM 882 C CA . VAL A 1 119 ? -106.949 -22.802 171.944 1.00 56.03 119 VAL A CA 1
ATOM 883 C C . VAL A 1 119 ? -106.225 -23.918 171.184 1.00 56.03 119 VAL A C 1
ATOM 885 O O . VAL A 1 119 ? -105.187 -23.666 170.585 1.00 56.03 119 VAL A O 1
ATOM 888 N N . SER A 1 120 ? -106.797 -25.125 171.164 1.00 61.41 120 SER A N 1
ATOM 889 C CA . SER A 1 120 ? -106.230 -26.263 170.432 1.00 61.41 120 SER A CA 1
ATOM 890 C C . SER A 1 120 ? -106.244 -26.048 168.913 1.00 61.41 120 SER A C 1
ATOM 892 O O . SER A 1 120 ? -105.271 -26.403 168.258 1.00 61.41 120 SER A O 1
ATOM 894 N N . GLU A 1 121 ? -107.305 -25.447 168.354 1.00 60.78 121 GLU A N 1
ATOM 895 C CA . GLU A 1 121 ? -107.363 -25.098 166.919 1.00 60.78 121 GLU A CA 1
ATOM 896 C C . GLU A 1 121 ? -106.299 -24.051 166.541 1.00 60.78 121 GLU A C 1
ATOM 898 O O . GLU A 1 121 ? -105.649 -24.180 165.508 1.00 60.78 121 GLU A O 1
ATOM 903 N N . ALA A 1 122 ? -106.070 -23.038 167.385 1.00 55.34 122 ALA A N 1
ATOM 904 C CA . ALA A 1 122 ? -105.060 -22.010 167.122 1.00 55.34 122 ALA A CA 1
ATOM 905 C C . ALA A 1 122 ? -103.614 -22.546 167.214 1.00 55.34 122 ALA A C 1
ATOM 907 O O . ALA A 1 122 ? -102.756 -22.131 166.434 1.00 55.34 122 ALA A O 1
ATOM 908 N N . GLU A 1 123 ? -103.339 -23.473 168.142 1.00 56.12 123 GLU A N 1
ATOM 909 C CA . GLU A 1 123 ? -102.041 -24.162 168.241 1.00 56.12 123 GLU A CA 1
ATOM 910 C C . GLU A 1 123 ? -101.781 -25.050 167.004 1.00 56.12 123 GLU A C 1
ATOM 912 O O . GLU A 1 123 ? -100.674 -25.025 166.459 1.00 56.12 123 GLU A O 1
ATOM 917 N N . GLU A 1 124 ? -102.797 -25.763 166.495 1.00 57.84 124 GLU A N 1
ATOM 918 C CA . GLU A 1 124 ? -102.682 -26.552 165.256 1.00 57.84 124 GLU A CA 1
ATOM 919 C C . GLU A 1 124 ? -102.426 -25.675 164.014 1.00 57.84 124 GLU A C 1
ATOM 921 O O . GLU A 1 124 ? -101.581 -26.026 163.187 1.00 57.84 124 GLU A O 1
ATOM 926 N N . ASP A 1 125 ? -103.075 -24.510 163.897 1.00 57.81 125 ASP A N 1
ATOM 927 C CA . ASP A 1 125 ? -102.901 -23.593 162.758 1.00 57.81 125 ASP A CA 1
ATOM 928 C C . ASP A 1 125 ? -101.487 -22.976 162.685 1.00 57.81 125 ASP A C 1
ATOM 930 O O . ASP A 1 125 ? -100.927 -22.814 161.594 1.00 57.81 125 ASP A O 1
ATOM 934 N N . VAL A 1 126 ? -100.872 -22.647 163.828 1.00 57.19 126 VAL A N 1
ATOM 935 C CA . VAL A 1 126 ? -99.497 -22.105 163.870 1.00 57.19 126 VAL A CA 1
ATOM 936 C C . VAL A 1 126 ? -98.473 -23.175 163.485 1.00 57.19 126 VAL A C 1
ATOM 938 O O . VAL A 1 126 ? -97.573 -22.903 162.685 1.00 57.19 126 VAL A O 1
ATOM 941 N N . ILE A 1 127 ? -98.638 -24.405 163.985 1.00 59.31 127 ILE A N 1
ATOM 942 C CA . ILE A 1 127 ? -97.783 -25.544 163.619 1.00 59.31 127 ILE A CA 1
ATOM 943 C C . ILE A 1 127 ? -97.946 -25.874 162.126 1.00 59.31 127 ILE A C 1
ATOM 945 O O . ILE A 1 127 ? -96.954 -26.139 161.437 1.00 59.31 127 ILE A O 1
ATOM 949 N N . ALA A 1 128 ? -99.169 -25.797 161.587 1.00 57.97 128 ALA A N 1
ATOM 950 C CA . ALA A 1 128 ? -99.431 -26.016 160.168 1.00 57.97 128 ALA A CA 1
ATOM 951 C C . ALA A 1 128 ? -98.706 -24.991 159.274 1.00 57.97 128 ALA A C 1
ATOM 953 O O . ALA A 1 128 ? -98.051 -25.396 158.311 1.00 57.97 128 ALA A O 1
ATOM 954 N N . ARG A 1 129 ? -98.736 -23.693 159.622 1.00 61.44 129 ARG A N 1
ATOM 955 C CA . ARG A 1 129 ? -98.038 -22.637 158.858 1.00 61.44 129 ARG A CA 1
ATOM 956 C C . ARG A 1 129 ? -96.518 -22.775 158.898 1.00 61.44 129 ARG A C 1
ATOM 958 O O . ARG A 1 129 ? -95.888 -22.754 157.847 1.00 61.44 129 ARG A O 1
ATOM 965 N N . GLN A 1 130 ? -95.928 -23.010 160.072 1.00 61.16 130 GLN A N 1
ATOM 966 C CA . GLN A 1 130 ? -94.474 -23.212 160.180 1.00 61.16 130 GLN A CA 1
ATOM 967 C C . GLN A 1 130 ? -94.002 -24.449 159.398 1.00 61.16 130 GLN A C 1
ATOM 969 O O . GLN A 1 130 ? -92.918 -24.457 158.814 1.00 61.16 130 GLN A O 1
ATOM 974 N N . THR A 1 131 ? -94.839 -25.487 159.323 1.00 60.03 131 THR A N 1
ATOM 975 C CA . THR A 1 131 ? -94.562 -26.674 158.504 1.00 60.03 131 THR A CA 1
ATOM 976 C C . THR A 1 131 ? -94.632 -26.373 156.999 1.00 60.03 131 THR A C 1
ATOM 978 O O . THR A 1 131 ? -93.926 -27.008 156.210 1.00 60.03 131 THR A O 1
ATOM 981 N N . GLU A 1 132 ? -95.470 -25.425 156.576 1.00 62.28 132 GLU A N 1
ATOM 982 C CA . GLU A 1 132 ? -95.604 -25.006 155.177 1.00 62.28 132 GLU A CA 1
ATOM 983 C C . GLU A 1 132 ? -94.428 -24.122 154.725 1.00 62.28 132 GLU A C 1
ATOM 985 O O . GLU A 1 132 ? -93.837 -24.407 153.681 1.00 62.28 132 GLU A O 1
ATOM 990 N N . ASP A 1 133 ? -93.970 -23.186 155.561 1.00 62.75 133 ASP A N 1
ATOM 991 C CA . ASP A 1 133 ? -92.808 -22.327 155.271 1.00 62.75 133 ASP A CA 1
ATOM 992 C C . ASP A 1 133 ? -91.506 -23.138 155.113 1.00 62.75 133 ASP A C 1
ATOM 994 O O . ASP A 1 133 ? -90.709 -22.911 154.196 1.00 62.75 133 ASP A O 1
ATOM 998 N N . VAL A 1 134 ? -91.298 -24.163 155.950 1.00 62.62 134 VAL A N 1
ATOM 999 C CA . VAL A 1 134 ? -90.138 -25.069 155.831 1.00 62.62 134 VAL A CA 1
ATOM 1000 C C . VAL A 1 134 ? -90.233 -25.944 154.572 1.00 62.62 134 VAL A C 1
ATOM 1002 O O . VAL A 1 134 ? -89.208 -26.240 153.941 1.00 62.62 134 VAL A O 1
ATOM 1005 N N . LYS A 1 135 ? -91.445 -26.341 154.153 1.00 64.81 135 LYS A N 1
ATOM 1006 C CA . LYS A 1 135 ? -91.656 -27.046 152.875 1.00 64.81 135 LYS A CA 1
ATOM 1007 C C . LYS A 1 135 ? -91.345 -26.145 151.682 1.00 64.81 135 LYS A C 1
ATOM 1009 O O . LYS A 1 135 ? -90.706 -26.612 150.736 1.00 64.81 135 LYS A O 1
ATOM 1014 N N . GLU A 1 136 ? -91.756 -24.881 151.721 1.00 70.06 136 GLU A N 1
ATOM 1015 C CA . GLU A 1 136 ? -91.477 -23.913 150.660 1.00 70.06 136 GLU A CA 1
ATOM 1016 C C . GLU A 1 136 ? -89.973 -23.610 150.565 1.00 70.06 136 GLU A C 1
ATOM 1018 O O . GLU A 1 136 ? -89.388 -23.722 149.483 1.00 70.06 136 GLU A O 1
ATOM 1023 N N . ALA A 1 137 ? -89.294 -23.378 151.693 1.00 66.81 137 ALA A N 1
ATOM 1024 C CA . ALA A 1 137 ? -87.841 -23.189 151.726 1.00 66.81 137 ALA A CA 1
ATOM 1025 C C . ALA A 1 137 ? -87.069 -24.421 151.217 1.00 66.81 137 ALA A C 1
ATOM 1027 O O . ALA A 1 137 ? -86.129 -24.289 150.430 1.00 66.81 137 ALA A O 1
ATOM 1028 N N . SER A 1 138 ? -87.513 -25.633 151.565 1.00 67.00 138 SER A N 1
ATOM 1029 C CA . SER A 1 138 ? -86.927 -26.872 151.031 1.00 67.00 138 SER A CA 1
ATOM 1030 C C . SER A 1 138 ? -87.092 -26.979 149.506 1.00 67.00 138 SER A C 1
ATOM 1032 O O . SER A 1 138 ? -86.178 -27.416 148.804 1.00 67.00 138 SER A O 1
ATOM 1034 N N . MET A 1 139 ? -88.229 -26.531 148.960 1.00 74.19 139 MET A N 1
ATOM 1035 C CA . MET A 1 139 ? -88.467 -26.483 147.512 1.00 74.19 139 MET A CA 1
ATOM 1036 C C . MET A 1 139 ? -87.542 -25.477 146.809 1.00 74.19 139 MET A C 1
ATOM 1038 O O . MET A 1 139 ? -87.014 -25.762 145.729 1.00 74.19 139 MET A O 1
ATOM 1042 N N . HIS A 1 140 ? -87.314 -24.311 147.416 1.00 73.38 140 HIS A N 1
ATOM 1043 C CA . HIS A 1 140 ? -86.399 -23.298 146.891 1.00 73.38 140 HIS A CA 1
ATOM 1044 C C . HIS A 1 140 ? -84.942 -23.763 146.905 1.00 73.38 140 HIS A C 1
ATOM 1046 O O . HIS A 1 140 ? -84.235 -23.558 145.915 1.00 73.38 140 HIS A O 1
ATOM 1052 N N . LEU A 1 141 ? -84.515 -24.469 147.953 1.00 74.44 141 LEU A N 1
ATOM 1053 C CA . LEU A 1 141 ? -83.186 -25.073 148.008 1.00 74.44 141 LEU A CA 1
ATOM 1054 C C . LEU A 1 141 ? -82.990 -26.100 146.883 1.00 74.44 141 LEU A C 1
ATOM 1056 O O . LEU A 1 141 ? -81.973 -26.082 146.189 1.00 74.44 141 LEU A O 1
ATOM 1060 N N . GLU A 1 142 ? -83.997 -26.937 146.623 1.00 75.75 142 GLU A N 1
ATOM 1061 C CA . GLU A 1 142 ? -83.991 -27.898 145.513 1.00 75.75 142 GLU A CA 1
ATOM 1062 C C . GLU A 1 142 ? -83.890 -27.196 144.142 1.00 75.75 142 GLU A C 1
ATOM 1064 O O . GLU A 1 142 ? -83.208 -27.669 143.225 1.00 75.75 142 GLU A O 1
ATOM 1069 N N . LYS A 1 143 ? -84.528 -26.027 143.990 1.00 76.00 143 LYS A N 1
ATOM 1070 C CA . LYS A 1 143 ? -84.412 -25.191 142.786 1.00 76.00 143 LYS A CA 1
ATOM 1071 C C . LYS A 1 143 ? -82.998 -24.618 142.637 1.00 76.00 143 LYS A C 1
ATOM 1073 O O . LYS A 1 143 ? -82.454 -24.667 141.532 1.00 76.00 143 LYS A O 1
ATOM 1078 N N . CYS A 1 144 ? -82.375 -24.165 143.725 1.00 74.75 144 CYS A N 1
ATOM 1079 C CA . CYS A 1 144 ? -80.974 -23.735 143.724 1.00 74.75 144 CYS A CA 1
ATOM 1080 C C . CYS A 1 144 ? -80.013 -24.882 143.387 1.00 74.75 144 CYS A C 1
ATOM 1082 O O . CYS A 1 144 ? -79.121 -24.680 142.566 1.00 74.75 144 CYS A O 1
ATOM 1084 N N . ARG A 1 145 ? -80.243 -26.108 143.889 1.00 77.56 145 ARG A N 1
ATOM 1085 C CA . ARG A 1 145 ? -79.461 -27.304 143.498 1.00 77.56 145 ARG A CA 1
ATOM 1086 C C . ARG A 1 145 ? -79.488 -27.539 141.990 1.00 77.56 145 ARG A C 1
ATOM 1088 O O . ARG A 1 145 ? -78.459 -27.824 141.379 1.00 77.56 145 ARG A O 1
ATOM 1095 N N . ARG A 1 146 ? -80.671 -27.443 141.372 1.00 77.62 146 ARG A N 1
ATOM 1096 C CA . ARG A 1 146 ? -80.820 -27.624 139.917 1.00 77.62 146 ARG A CA 1
ATOM 1097 C C . ARG A 1 146 ? -80.130 -26.511 139.135 1.00 77.62 146 ARG A C 1
ATOM 1099 O O . ARG A 1 146 ? -79.505 -26.805 138.121 1.00 77.62 146 ARG A O 1
ATOM 1106 N N . ARG A 1 147 ? -80.222 -25.265 139.608 1.00 76.69 147 ARG A N 1
ATOM 1107 C CA . ARG A 1 147 ? -79.610 -24.106 138.944 1.00 76.69 147 ARG A CA 1
ATOM 1108 C C . ARG A 1 147 ? -78.085 -24.132 139.037 1.00 76.69 147 ARG A C 1
ATOM 1110 O O . ARG A 1 147 ? -77.437 -23.949 138.017 1.00 76.69 147 ARG A O 1
ATOM 1117 N N . LEU A 1 148 ? -77.524 -24.489 140.195 1.00 77.38 148 LEU A N 1
ATOM 1118 C CA . LEU A 1 148 ? -76.083 -24.715 140.353 1.00 77.38 148 LEU A CA 1
ATOM 1119 C C . LEU A 1 148 ? -75.575 -25.775 139.361 1.00 77.38 148 LEU A C 1
ATOM 1121 O O . LEU A 1 148 ? -74.622 -25.513 138.641 1.00 77.38 148 LEU A O 1
ATOM 1125 N N . LYS A 1 149 ? -76.255 -26.925 139.234 1.00 77.56 149 LYS A N 1
ATOM 1126 C CA . LYS A 1 149 ? -75.873 -27.964 138.256 1.00 77.56 149 LYS A CA 1
ATOM 1127 C C . LYS A 1 149 ? -75.956 -27.504 136.798 1.00 77.56 149 LYS A C 1
ATOM 1129 O O . LYS A 1 149 ? -75.179 -27.980 135.976 1.00 77.56 149 LYS A O 1
ATOM 1134 N N . ALA A 1 150 ? -76.913 -26.639 136.459 1.00 74.50 150 ALA A N 1
ATOM 1135 C CA . ALA A 1 150 ? -77.026 -26.085 135.112 1.00 74.50 150 ALA A CA 1
ATOM 1136 C C . ALA A 1 150 ? -75.849 -25.148 134.803 1.00 74.50 150 ALA A C 1
ATOM 1138 O O . ALA A 1 150 ? -75.193 -25.335 133.783 1.00 74.50 150 ALA A O 1
ATOM 1139 N N . LEU A 1 151 ? -75.524 -24.240 135.727 1.00 72.56 151 LEU A N 1
ATOM 1140 C CA . LEU A 1 151 ? -74.393 -23.319 135.584 1.00 72.56 151 LEU A CA 1
ATOM 1141 C C . LEU A 1 151 ? -73.039 -24.054 135.587 1.00 72.56 151 LEU A C 1
ATOM 1143 O O . LEU A 1 151 ? -72.140 -23.706 134.829 1.00 72.56 151 LEU A O 1
ATOM 1147 N N . GLU A 1 152 ? -72.890 -25.115 136.388 1.00 75.88 152 GLU A N 1
ATOM 1148 C CA . GLU A 1 152 ? -71.699 -25.980 136.361 1.00 75.88 152 GLU A CA 1
ATOM 1149 C C . GLU A 1 152 ? -71.533 -26.708 135.024 1.00 75.88 152 GLU A C 1
ATOM 1151 O O . GLU A 1 152 ? -70.407 -26.913 134.570 1.00 75.88 152 GLU A O 1
ATOM 1156 N N . LYS A 1 153 ? -72.643 -27.110 134.396 1.00 75.69 153 LYS A N 1
ATOM 1157 C CA . LYS A 1 153 ? -72.622 -27.745 133.078 1.00 75.69 153 LYS A CA 1
ATOM 1158 C C . LYS A 1 153 ? -72.249 -26.741 131.986 1.00 75.69 153 LYS A C 1
ATOM 1160 O O . LYS A 1 153 ? -71.413 -27.056 131.152 1.00 75.69 153 LYS A O 1
ATOM 1165 N N . GLU A 1 154 ? -72.822 -25.543 132.018 1.00 67.75 154 GLU A N 1
ATOM 1166 C CA . GLU A 1 154 ? -72.535 -24.467 131.061 1.00 67.75 154 GLU A CA 1
ATOM 1167 C C . GLU A 1 154 ? -71.061 -24.033 131.121 1.00 67.75 154 GLU A C 1
ATOM 1169 O O . GLU A 1 154 ? -70.394 -23.950 130.093 1.00 67.75 154 GLU A O 1
ATOM 1174 N N . ALA A 1 155 ? -70.494 -23.915 132.328 1.00 66.38 155 ALA A N 1
ATOM 1175 C CA . ALA A 1 155 ? -69.062 -23.674 132.514 1.00 66.38 155 ALA A CA 1
ATOM 1176 C C . ALA A 1 155 ? -68.167 -24.833 132.018 1.00 66.38 155 ALA A C 1
ATOM 1178 O O . ALA A 1 155 ? -67.020 -24.606 131.639 1.00 66.38 155 ALA A O 1
ATOM 1179 N N . ALA A 1 156 ? -68.660 -26.077 132.026 1.00 67.81 156 ALA A N 1
ATOM 1180 C CA . ALA A 1 156 ? -67.925 -27.240 131.522 1.00 67.81 156 ALA A CA 1
ATOM 1181 C C . ALA A 1 156 ? -67.996 -27.377 129.991 1.00 67.81 156 ALA A C 1
ATOM 1183 O O . ALA A 1 156 ? -67.027 -27.827 129.379 1.00 67.81 156 ALA A O 1
ATOM 1184 N N . ASP A 1 157 ? -69.121 -26.988 129.384 1.00 63.44 157 ASP A N 1
ATOM 1185 C CA . ASP A 1 157 ? -69.317 -26.988 127.930 1.00 63.44 157 ASP A CA 1
ATOM 1186 C C . ASP A 1 157 ? -68.531 -25.834 127.253 1.00 63.44 157 ASP A C 1
ATOM 1188 O O . ASP A 1 157 ? -68.158 -25.952 126.083 1.00 63.44 157 ASP A O 1
ATOM 1192 N N . HIS A 1 158 ? -68.181 -24.775 128.000 1.00 60.81 158 HIS A N 1
ATOM 1193 C CA . HIS A 1 158 ? -67.374 -23.634 127.538 1.00 60.81 158 HIS A CA 1
ATOM 1194 C C . HIS A 1 158 ? -66.118 -23.389 128.412 1.00 60.81 158 HIS A C 1
ATOM 1196 O O . HIS A 1 158 ? -66.018 -22.374 129.104 1.00 60.81 158 HIS A O 1
ATOM 1202 N N . PRO A 1 159 ? -65.113 -24.289 128.382 1.00 58.19 159 PRO A N 1
ATOM 1203 C CA . PRO A 1 159 ? -63.967 -24.238 129.297 1.00 58.19 159 PRO A CA 1
ATOM 1204 C C . PRO A 1 159 ? -63.059 -23.013 129.098 1.00 58.19 159 PRO A C 1
ATOM 1206 O O . PRO A 1 159 ? -62.403 -22.583 130.046 1.00 58.19 159 PRO A O 1
ATOM 1209 N N . ASP A 1 160 ? -63.044 -22.433 127.894 1.00 56.62 160 ASP A N 1
ATOM 1210 C CA . ASP A 1 160 ? -62.195 -21.285 127.551 1.00 56.62 160 ASP A CA 1
ATOM 1211 C C . ASP A 1 160 ? -62.843 -19.923 127.887 1.00 56.62 160 ASP A C 1
ATOM 1213 O O . ASP A 1 160 ? -62.142 -18.911 127.929 1.00 56.62 160 ASP A O 1
ATOM 1217 N N . SER A 1 161 ? -64.158 -19.871 128.166 1.00 51.94 161 SER A N 1
ATOM 1218 C CA . SER A 1 161 ? -64.870 -18.632 128.540 1.00 51.94 161 SER A CA 1
ATOM 1219 C C . SER A 1 161 ? -64.992 -18.427 130.055 1.00 51.94 161 SER A C 1
ATOM 1221 O O . SER A 1 161 ? -65.321 -17.332 130.506 1.00 51.94 161 SER A O 1
ATOM 1223 N N . ALA A 1 162 ? -64.686 -19.430 130.882 1.00 52.88 162 ALA A N 1
ATOM 1224 C CA . ALA A 1 162 ? -64.781 -19.311 132.335 1.00 52.88 162 ALA A CA 1
ATOM 1225 C C . ALA A 1 162 ? -63.671 -18.402 132.901 1.00 52.88 162 ALA A C 1
ATOM 1227 O O . ALA A 1 162 ? -62.575 -18.843 133.252 1.00 52.88 162 ALA A O 1
ATOM 1228 N N . THR A 1 163 ? -63.947 -17.101 133.018 1.00 59.12 163 THR A N 1
ATOM 1229 C CA . THR A 1 163 ? -63.035 -16.174 133.702 1.00 59.12 163 THR A CA 1
ATOM 1230 C C . THR A 1 163 ? -62.870 -16.569 135.172 1.00 59.12 163 THR A C 1
ATOM 1232 O O . THR A 1 163 ? -63.770 -17.140 135.795 1.00 59.12 163 THR A O 1
ATOM 1235 N N . ALA A 1 164 ? -61.732 -16.209 135.777 1.00 58.81 164 ALA A N 1
ATOM 1236 C CA . ALA A 1 164 ? -61.486 -16.440 137.204 1.00 58.81 164 ALA A CA 1
ATOM 1237 C C . ALA A 1 164 ? -62.629 -15.913 138.102 1.00 58.81 164 ALA A C 1
ATOM 1239 O O . ALA A 1 164 ? -62.887 -16.485 139.157 1.00 58.81 164 ALA A O 1
ATOM 1240 N N . GLY A 1 165 ? -63.347 -14.868 137.667 1.00 56.97 165 GLY A N 1
ATOM 1241 C CA . GLY A 1 165 ? -64.521 -14.328 138.360 1.00 56.97 165 GLY A CA 1
ATOM 1242 C C . GLY A 1 165 ? -65.726 -15.277 138.381 1.00 56.97 165 GLY A C 1
ATOM 1243 O O . GLY A 1 165 ? -66.305 -15.482 139.447 1.00 56.97 165 GLY A O 1
ATOM 1244 N N . ALA A 1 166 ? -66.061 -15.912 137.253 1.00 61.72 166 ALA A N 1
ATOM 1245 C CA . ALA A 1 166 ? -67.165 -16.872 137.167 1.00 61.72 166 ALA A CA 1
ATOM 1246 C C . ALA A 1 166 ? -66.904 -18.126 138.025 1.00 61.72 166 ALA A C 1
ATOM 1248 O O . ALA A 1 166 ? -67.791 -18.596 138.740 1.00 61.72 166 ALA A O 1
ATOM 1249 N N . ALA A 1 167 ? -65.659 -18.614 138.041 1.00 64.88 167 ALA A N 1
ATOM 1250 C CA . ALA A 1 167 ? -65.254 -19.736 138.889 1.00 64.88 167 ALA A CA 1
ATOM 1251 C C . ALA A 1 167 ? -65.357 -19.411 140.394 1.00 64.88 167 ALA A C 1
ATOM 1253 O O . ALA A 1 167 ? -65.812 -20.245 141.178 1.00 64.88 167 ALA A O 1
ATOM 1254 N N . ILE A 1 168 ? -64.982 -18.191 140.803 1.00 69.25 168 ILE A N 1
ATOM 1255 C CA . ILE A 1 168 ? -65.102 -17.728 142.196 1.00 69.25 168 ILE A CA 1
ATOM 1256 C C . ILE A 1 168 ? -66.576 -17.607 142.612 1.00 69.25 168 ILE A C 1
ATOM 1258 O O . ILE A 1 168 ? -66.933 -18.031 143.711 1.00 69.25 168 ILE A O 1
ATOM 1262 N N . ALA A 1 169 ? -67.439 -17.068 141.745 1.00 67.06 169 ALA A N 1
ATOM 1263 C CA . ALA A 1 169 ? -68.865 -16.919 142.033 1.00 67.06 169 ALA A CA 1
ATOM 1264 C C . ALA A 1 169 ? -69.583 -18.277 142.161 1.00 67.06 169 ALA A C 1
ATOM 1266 O O . ALA A 1 169 ? -70.374 -18.472 143.086 1.00 67.06 169 ALA A O 1
ATOM 1267 N N . LEU A 1 170 ? -69.254 -19.247 141.299 1.00 71.62 170 LEU A N 1
ATOM 1268 C CA . LEU A 1 170 ? -69.769 -20.619 141.399 1.00 71.62 170 LEU A CA 1
ATOM 1269 C C . LEU A 1 170 ? -69.291 -21.338 142.665 1.00 71.62 170 LEU A C 1
ATOM 1271 O O . LEU A 1 170 ? -70.067 -22.059 143.295 1.00 71.62 170 LEU A O 1
ATOM 1275 N N . GLN A 1 171 ? -68.039 -21.119 143.074 1.00 76.69 171 GLN A N 1
ATOM 1276 C CA . GLN A 1 171 ? -67.521 -21.687 144.316 1.00 76.69 171 GLN A CA 1
ATOM 1277 C C . GLN A 1 171 ? -68.209 -21.078 145.547 1.00 76.69 171 GLN A C 1
ATOM 1279 O O . GLN A 1 171 ? -68.613 -21.814 146.442 1.00 76.69 171 GLN A O 1
ATOM 1284 N N . ALA A 1 172 ? -68.437 -19.763 145.565 1.00 72.50 172 ALA A N 1
ATOM 1285 C CA . ALA A 1 172 ? -69.174 -19.112 146.648 1.00 72.50 172 ALA A CA 1
ATOM 1286 C C . ALA A 1 172 ? -70.620 -19.632 146.766 1.00 72.50 172 ALA A C 1
ATOM 1288 O O . ALA A 1 172 ? -71.120 -19.829 147.874 1.00 72.50 172 ALA A O 1
ATOM 1289 N N . LEU A 1 173 ? -71.287 -19.905 145.638 1.00 75.06 173 LEU A N 1
ATOM 1290 C CA . LEU A 1 173 ? -72.608 -20.536 145.630 1.00 75.06 173 LEU A CA 1
ATOM 1291 C C . LEU A 1 173 ? -72.572 -21.959 146.206 1.00 75.06 173 LEU A C 1
ATOM 1293 O O . LEU A 1 173 ? -73.454 -22.304 146.994 1.00 75.06 173 LEU A O 1
ATOM 1297 N N . ARG A 1 174 ? -71.560 -22.772 145.865 1.00 78.06 174 ARG A N 1
ATOM 1298 C CA . ARG A 1 174 ? -71.368 -24.103 146.473 1.00 78.06 174 ARG A CA 1
ATOM 1299 C C . ARG A 1 174 ? -71.227 -24.021 147.983 1.00 78.06 174 ARG A C 1
ATOM 1301 O O . ARG A 1 174 ? -71.921 -24.753 148.677 1.00 78.06 174 ARG A O 1
ATOM 1308 N N . ASP A 1 175 ? -70.387 -23.120 148.476 1.00 76.94 175 ASP A N 1
ATOM 1309 C CA . ASP A 1 175 ? -70.102 -23.008 149.908 1.00 76.94 175 ASP A CA 1
ATOM 1310 C C . ASP A 1 175 ? -71.366 -22.616 150.704 1.00 76.94 175 ASP A C 1
ATOM 1312 O O . ASP A 1 175 ? -71.630 -23.141 151.790 1.00 76.94 175 ASP A O 1
ATOM 1316 N N . VAL A 1 176 ? -72.195 -21.720 150.151 1.00 77.00 176 VAL A N 1
ATOM 1317 C CA . VAL A 1 176 ? -73.480 -21.331 150.761 1.00 77.00 176 VAL A CA 1
ATOM 1318 C C . VAL A 1 176 ? -74.497 -22.474 150.694 1.00 77.00 176 VAL A C 1
ATOM 1320 O O . VAL A 1 176 ? -75.195 -22.727 151.679 1.00 77.00 176 VAL A O 1
ATOM 1323 N N . MET A 1 177 ? -74.564 -23.190 149.567 1.00 76.69 177 MET A N 1
ATOM 1324 C CA . MET A 1 177 ? -75.418 -24.370 149.414 1.00 76.69 177 MET A CA 1
ATOM 1325 C C . MET A 1 177 ? -75.036 -25.457 150.421 1.00 76.69 177 MET A C 1
ATOM 1327 O O . MET A 1 177 ? -75.894 -25.889 151.178 1.00 76.69 177 MET A O 1
ATOM 1331 N N . GLU A 1 178 ? -73.760 -25.830 150.519 1.00 79.00 178 GLU A N 1
ATOM 1332 C CA . GLU A 1 178 ? -73.269 -26.867 151.436 1.00 79.00 178 GLU A CA 1
ATOM 1333 C C . GLU A 1 178 ? -73.605 -26.545 152.899 1.00 79.00 178 GLU A C 1
ATOM 1335 O O . GLU A 1 178 ? -74.094 -27.399 153.644 1.00 79.00 178 GLU A O 1
ATOM 1340 N N . LYS A 1 179 ? -73.434 -25.282 153.307 1.00 77.06 179 LYS A N 1
ATOM 1341 C CA . LYS A 1 179 ? -73.806 -24.835 154.654 1.00 77.06 179 LYS A CA 1
ATOM 1342 C C . LYS A 1 179 ? -75.315 -24.953 154.909 1.00 77.06 179 LYS A C 1
ATOM 1344 O O . LYS A 1 179 ? -75.720 -25.406 155.979 1.00 77.06 179 LYS A O 1
ATOM 1349 N N . THR A 1 180 ? -76.136 -24.574 153.931 1.00 75.56 180 THR A N 1
ATOM 1350 C CA . THR A 1 180 ? -77.607 -24.612 154.021 1.00 75.56 180 THR A CA 1
ATOM 1351 C C . THR A 1 180 ? -78.140 -26.048 153.994 1.00 75.56 180 THR A C 1
ATOM 1353 O O . THR A 1 180 ? -79.081 -26.382 154.707 1.00 75.56 180 THR A O 1
ATOM 1356 N N . GLU A 1 181 ? -77.495 -26.940 153.246 1.00 73.69 181 GLU A N 1
ATOM 1357 C CA . GLU A 1 181 ? -77.782 -28.378 153.248 1.00 73.69 181 GLU A CA 1
ATOM 1358 C C . GLU A 1 181 ? -77.392 -29.043 154.569 1.00 73.69 181 GLU A C 1
ATOM 1360 O O . GLU A 1 181 ? -78.110 -29.915 155.055 1.00 73.69 181 GLU A O 1
ATOM 1365 N N . GLY A 1 182 ? -76.294 -28.603 155.192 1.00 71.38 182 GLY A N 1
ATOM 1366 C CA . GLY A 1 182 ? -75.935 -29.003 156.551 1.00 71.38 182 GLY A CA 1
ATOM 1367 C C . GLY A 1 182 ? -77.011 -28.620 157.570 1.00 71.38 182 GLY A C 1
ATOM 1368 O O . GLY A 1 182 ? -77.321 -29.412 158.459 1.00 71.38 182 GLY A O 1
ATOM 1369 N N . MET A 1 183 ? -77.635 -27.449 157.402 1.00 73.19 183 MET A N 1
ATOM 1370 C CA . MET A 1 183 ? -78.779 -27.013 158.213 1.00 73.19 183 MET A CA 1
ATOM 1371 C C . MET A 1 183 ? -80.045 -27.831 157.909 1.00 73.19 183 MET A C 1
ATOM 1373 O O . MET A 1 183 ? -80.717 -28.255 158.844 1.00 73.19 183 MET A O 1
ATOM 1377 N N . GLU A 1 184 ? -80.327 -28.149 156.638 1.00 72.81 184 GLU A N 1
ATOM 1378 C CA . GLU A 1 184 ? -81.424 -29.055 156.242 1.00 72.81 184 GLU A CA 1
ATOM 1379 C C . GLU A 1 184 ? -81.256 -30.446 156.875 1.00 72.81 184 GLU A C 1
ATOM 1381 O O . GLU A 1 184 ? -82.206 -31.050 157.375 1.00 72.81 184 GLU A O 1
ATOM 1386 N N . ALA A 1 185 ? -80.027 -30.967 156.855 1.00 67.25 185 ALA A N 1
ATOM 1387 C CA . ALA A 1 185 ? -79.679 -32.256 157.427 1.00 67.25 185 ALA A CA 1
ATOM 1388 C C . ALA A 1 185 ? -79.765 -32.233 158.955 1.00 67.25 185 ALA A C 1
ATOM 1390 O O . ALA A 1 185 ? -80.268 -33.193 159.531 1.00 67.25 185 ALA A O 1
ATOM 1391 N N . ALA A 1 186 ? -79.337 -31.148 159.607 1.00 63.47 186 ALA A N 1
ATOM 1392 C CA . ALA A 1 186 ? -79.509 -30.958 161.044 1.00 63.47 186 ALA A CA 1
ATOM 1393 C C . ALA A 1 186 ? -80.999 -30.907 161.419 1.00 63.47 186 ALA A C 1
ATOM 1395 O O . ALA A 1 186 ? -81.419 -31.639 162.312 1.00 63.47 186 ALA A O 1
ATOM 1396 N N . ALA A 1 187 ? -81.812 -30.147 160.679 1.00 61.78 187 ALA A N 1
ATOM 1397 C CA . ALA A 1 187 ? -83.260 -30.099 160.865 1.00 61.78 187 ALA A CA 1
ATOM 1398 C C . ALA A 1 187 ? -83.905 -31.489 160.685 1.00 61.78 187 ALA A C 1
ATOM 1400 O O . ALA A 1 187 ? -84.701 -31.923 161.513 1.00 61.78 187 ALA A O 1
ATOM 1401 N N . LYS A 1 188 ? -83.511 -32.263 159.666 1.00 63.50 188 LYS A N 1
ATOM 1402 C CA . LYS A 1 188 ? -84.004 -33.642 159.481 1.00 63.50 188 LYS A CA 1
ATOM 1403 C C . LYS A 1 188 ? -83.502 -34.614 160.557 1.00 63.50 188 LYS A C 1
ATOM 1405 O O . LYS A 1 188 ? -84.255 -35.488 160.981 1.00 63.50 188 LYS A O 1
ATOM 1410 N N . ALA A 1 189 ? -82.251 -34.485 161.000 1.00 56.72 189 ALA A N 1
ATOM 1411 C CA . ALA A 1 189 ? -81.618 -35.373 161.978 1.00 56.72 189 ALA A CA 1
ATOM 1412 C C . ALA A 1 189 ? -82.178 -35.206 163.396 1.00 56.72 189 ALA A C 1
ATOM 1414 O O . ALA A 1 189 ? -82.186 -36.171 164.157 1.00 56.72 189 ALA A O 1
ATOM 1415 N N . VAL A 1 190 ? -82.707 -34.025 163.726 1.00 56.81 190 VAL A N 1
ATOM 1416 C CA . VAL A 1 190 ? -83.464 -33.788 164.968 1.00 56.81 190 VAL A CA 1
ATOM 1417 C C . VAL A 1 190 ? -84.809 -34.542 164.967 1.00 56.81 190 VAL A C 1
ATOM 1419 O O . VAL A 1 190 ? -85.511 -34.553 165.970 1.00 56.81 190 VAL A O 1
ATOM 1422 N N . GLY A 1 191 ? -85.149 -35.273 163.895 1.00 49.91 191 GLY A N 1
ATOM 1423 C CA . GLY A 1 191 ? -86.347 -36.110 163.865 1.00 49.91 191 GLY A CA 1
ATOM 1424 C C . GLY A 1 191 ? -87.607 -35.257 163.902 1.00 49.91 191 GLY A C 1
ATOM 1425 O O . GLY A 1 191 ? -88.568 -35.587 164.590 1.00 49.91 191 GLY A O 1
ATOM 1426 N N . ILE A 1 192 ? -87.579 -34.145 163.169 1.00 51.22 192 ILE A N 1
ATOM 1427 C CA . ILE A 1 192 ? -88.665 -33.176 163.054 1.00 51.22 192 ILE A CA 1
ATOM 1428 C C . ILE A 1 192 ? -89.777 -33.772 162.166 1.00 51.22 192 ILE A C 1
ATOM 1430 O O . ILE A 1 192 ? -90.023 -33.369 161.031 1.00 51.22 192 ILE A O 1
ATOM 1434 N N . THR A 1 193 ? -90.406 -34.829 162.672 1.00 45.97 193 THR A N 1
ATOM 1435 C CA . THR A 1 193 ? -91.700 -35.362 162.226 1.00 45.97 193 THR A CA 1
ATOM 1436 C C . THR A 1 193 ? -92.693 -35.473 163.387 1.00 45.97 193 THR A C 1
ATOM 1438 O O . THR A 1 193 ? -93.842 -35.812 163.136 1.00 45.97 193 THR A O 1
ATOM 1441 N N . ASP A 1 194 ? -92.280 -35.146 164.619 1.00 48.22 194 ASP A N 1
ATOM 1442 C CA . ASP A 1 194 ? -93.129 -35.088 165.816 1.00 48.22 194 ASP A CA 1
ATOM 1443 C C . ASP A 1 194 ? -92.839 -33.769 166.561 1.00 48.22 194 ASP A C 1
ATOM 1445 O O . ASP A 1 194 ? -91.821 -33.629 167.237 1.00 48.22 194 ASP A O 1
ATOM 1449 N N . TRP A 1 195 ? -93.687 -32.754 166.363 1.00 51.16 195 TRP A N 1
ATOM 1450 C CA . TRP A 1 195 ? -93.460 -31.371 166.823 1.00 51.16 195 TRP A CA 1
ATOM 1451 C C . TRP A 1 195 ? -93.934 -31.095 168.268 1.00 51.16 195 TRP A C 1
ATOM 1453 O O . TRP A 1 195 ? -94.083 -29.943 168.660 1.00 51.16 195 TRP A O 1
ATOM 1463 N N . GLU A 1 196 ? -94.132 -32.121 169.102 1.00 44.12 196 GLU A N 1
ATOM 1464 C CA . GLU A 1 196 ? -94.677 -31.960 170.467 1.00 44.12 196 GLU A CA 1
ATOM 1465 C C . GLU A 1 196 ? -93.648 -31.561 171.558 1.00 44.12 196 GLU A C 1
ATOM 1467 O O . GLU A 1 196 ? -93.996 -31.515 172.738 1.00 44.12 196 GLU A O 1
ATOM 1472 N N . SER A 1 197 ? -92.387 -31.233 171.234 1.00 46.25 197 SER A N 1
ATOM 1473 C CA . SER A 1 197 ? -91.397 -30.799 172.244 1.00 46.25 197 SER A CA 1
ATOM 1474 C C . SER A 1 197 ? -90.899 -29.362 172.038 1.00 46.25 197 SER A C 1
ATOM 1476 O O . SER A 1 197 ? -90.280 -29.059 171.023 1.00 46.25 197 SER A O 1
ATOM 1478 N N . ASN A 1 198 ? -91.126 -28.518 173.052 1.00 46.22 198 ASN A N 1
ATOM 1479 C CA . ASN A 1 198 ? -91.006 -27.047 173.132 1.00 46.22 198 ASN A CA 1
ATOM 1480 C C . ASN A 1 198 ? -89.648 -26.357 172.822 1.00 46.22 198 ASN A C 1
ATOM 1482 O O . ASN A 1 198 ? -89.468 -25.212 173.229 1.00 46.22 198 ASN A O 1
ATOM 1486 N N . GLU A 1 199 ? -88.698 -26.958 172.098 1.00 52.41 199 GLU A N 1
ATOM 1487 C CA . GLU A 1 199 ? -87.435 -26.271 171.735 1.00 52.41 199 GLU A CA 1
ATOM 1488 C C . GLU A 1 199 ? -86.931 -26.396 170.259 1.00 52.41 199 GLU A C 1
ATOM 1490 O O . GLU A 1 199 ? -85.728 -26.578 170.078 1.00 52.41 199 GLU A O 1
ATOM 1495 N N . PRO A 1 200 ? -87.734 -26.255 169.167 1.00 51.16 200 PRO A N 1
ATOM 1496 C CA . PRO A 1 200 ? -87.189 -26.267 167.793 1.00 51.16 200 PRO A CA 1
ATOM 1497 C C . PRO A 1 200 ? -87.272 -24.930 167.017 1.00 51.16 200 PRO A C 1
ATOM 1499 O O . PRO A 1 200 ? -86.887 -24.892 165.849 1.00 51.16 200 PRO A O 1
ATOM 1502 N N . GLY A 1 201 ? -87.754 -23.834 167.618 1.00 53.56 201 GLY A N 1
ATOM 1503 C CA . GLY A 1 201 ? -88.088 -22.592 166.894 1.00 53.56 201 GLY A CA 1
ATOM 1504 C C . GLY A 1 201 ? -86.929 -21.910 166.148 1.00 53.56 201 GLY A C 1
ATOM 1505 O O . GLY A 1 201 ? -87.128 -21.428 165.035 1.00 53.56 201 GLY A O 1
ATOM 1506 N N . ASP A 1 202 ? -85.713 -21.916 166.700 1.00 56.97 202 ASP A N 1
ATOM 1507 C CA . ASP A 1 202 ? -84.591 -21.149 166.129 1.00 56.97 202 ASP A CA 1
ATOM 1508 C C . ASP A 1 202 ? -83.970 -21.811 164.881 1.00 56.97 202 ASP A C 1
ATOM 1510 O O . ASP A 1 202 ? -83.509 -21.127 163.969 1.00 56.97 202 ASP A O 1
ATOM 1514 N N . ILE A 1 203 ? -84.011 -23.145 164.777 1.00 60.72 203 ILE A N 1
ATOM 1515 C CA . ILE A 1 203 ? -83.353 -23.887 163.682 1.00 60.72 203 ILE A CA 1
ATOM 1516 C C . ILE A 1 203 ? -84.116 -23.733 162.354 1.00 60.72 203 ILE A C 1
ATOM 1518 O O . ILE A 1 203 ? -83.507 -23.719 161.282 1.00 60.72 203 ILE A O 1
ATOM 1522 N N . ALA A 1 204 ? -85.445 -23.601 162.404 1.00 60.09 204 ALA A N 1
ATOM 1523 C CA . ALA A 1 204 ? -86.269 -23.451 161.205 1.00 60.09 204 ALA A CA 1
ATOM 1524 C C . ALA A 1 204 ? -86.062 -22.087 160.523 1.00 60.09 204 ALA A C 1
ATOM 1526 O O . ALA A 1 204 ? -85.966 -22.032 159.297 1.00 60.09 204 ALA A O 1
ATOM 1527 N N . TYR A 1 205 ? -85.928 -21.004 161.296 1.00 65.69 205 TYR A N 1
ATOM 1528 C CA . TYR A 1 205 ? -85.682 -19.664 160.751 1.00 65.69 205 TYR A CA 1
ATOM 1529 C C . TYR A 1 205 ? -84.291 -19.540 160.113 1.00 65.69 205 TYR A C 1
ATOM 1531 O O . TYR A 1 205 ? -84.180 -19.043 158.990 1.00 65.69 205 TYR A O 1
ATOM 1539 N N . ASP A 1 206 ? -83.252 -20.076 160.762 1.00 69.94 206 ASP A N 1
ATOM 1540 C CA . ASP A 1 206 ? -81.889 -20.089 160.210 1.00 69.94 206 ASP A CA 1
ATOM 1541 C C . ASP A 1 206 ? -81.807 -20.858 158.878 1.00 69.94 206 ASP A C 1
ATOM 1543 O O . ASP A 1 206 ? -81.066 -20.473 157.968 1.00 69.94 206 ASP A O 1
ATOM 1547 N N . PHE A 1 207 ? -82.598 -21.927 158.730 1.00 73.31 207 PHE A N 1
ATOM 1548 C CA . PHE A 1 207 ? -82.674 -22.686 157.484 1.00 73.31 207 PHE A CA 1
ATOM 1549 C C . PHE A 1 207 ? -83.270 -21.856 156.338 1.00 73.31 207 PHE A C 1
ATOM 1551 O O . PHE A 1 207 ? -82.689 -21.809 155.252 1.00 73.31 207 PHE A O 1
ATOM 1558 N N . VAL A 1 208 ? -84.385 -21.156 156.573 1.00 73.12 208 VAL A N 1
ATOM 1559 C CA . VAL A 1 208 ? -85.036 -20.306 155.558 1.00 73.12 208 VAL A CA 1
ATOM 1560 C C . VAL A 1 208 ? -84.105 -19.173 155.101 1.00 73.12 208 VAL A C 1
ATOM 1562 O O . VAL A 1 208 ? -83.969 -18.923 153.898 1.00 73.12 208 VAL A O 1
ATOM 1565 N N . ASP A 1 209 ? -83.397 -18.530 156.032 1.00 75.69 209 ASP A N 1
ATOM 1566 C CA . ASP A 1 209 ? -82.432 -17.473 155.706 1.00 75.69 209 ASP A CA 1
ATOM 1567 C C . ASP A 1 209 ? -81.224 -17.998 154.916 1.00 75.69 209 ASP A C 1
ATOM 1569 O O . ASP A 1 209 ? -80.773 -17.346 153.962 1.00 75.69 209 ASP A O 1
ATOM 1573 N N . GLY A 1 210 ? -80.743 -19.204 155.239 1.00 73.19 210 GLY A N 1
ATOM 1574 C CA . GLY A 1 210 ? -79.716 -19.897 154.459 1.00 73.19 210 GLY A CA 1
ATOM 1575 C C . GLY A 1 210 ? -80.135 -20.120 153.001 1.00 73.19 210 GLY A C 1
ATOM 1576 O O . GLY A 1 210 ? -79.376 -19.815 152.076 1.00 73.19 210 GLY A O 1
ATOM 1577 N N . VAL A 1 211 ? -81.381 -20.550 152.768 1.00 74.69 211 VAL A N 1
ATOM 1578 C CA . VAL A 1 211 ? -81.918 -20.757 151.411 1.00 74.69 211 VAL A CA 1
ATOM 1579 C C . VAL A 1 211 ? -81.980 -19.442 150.625 1.00 74.69 211 VAL A C 1
ATOM 1581 O O . VAL A 1 211 ? -81.565 -19.391 149.464 1.00 74.69 211 VAL A O 1
ATOM 1584 N N . ASN A 1 212 ? -82.414 -18.347 151.250 1.00 75.12 212 ASN A N 1
ATOM 1585 C CA . ASN A 1 212 ? -82.466 -17.030 150.604 1.00 75.12 212 ASN A CA 1
ATOM 1586 C C . ASN A 1 212 ? -81.075 -16.468 150.260 1.00 75.12 212 ASN A C 1
ATOM 1588 O O . ASN A 1 212 ? -80.919 -15.722 149.285 1.00 75.12 212 ASN A O 1
ATOM 1592 N N . ALA A 1 213 ? -80.047 -16.805 151.044 1.00 72.50 213 ALA A N 1
ATOM 1593 C CA . ALA A 1 213 ? -78.663 -16.482 150.709 1.00 72.50 213 ALA A CA 1
ATOM 1594 C C . ALA A 1 213 ? -78.179 -17.282 149.486 1.00 72.50 213 ALA A C 1
ATOM 1596 O O . ALA A 1 213 ? -77.548 -16.709 148.594 1.00 72.50 213 ALA A O 1
ATOM 1597 N N . ALA A 1 214 ? -78.535 -18.567 149.398 1.00 70.00 214 ALA A N 1
ATOM 1598 C CA . ALA A 1 214 ? -78.186 -19.418 148.262 1.00 70.00 214 ALA A CA 1
ATOM 1599 C C . ALA A 1 214 ? -78.816 -18.936 146.942 1.00 70.00 214 ALA A C 1
ATOM 1601 O O . ALA A 1 214 ? -78.150 -18.933 145.909 1.00 70.00 214 ALA A O 1
ATOM 1602 N N . VAL A 1 215 ? -80.070 -18.467 146.965 1.00 75.88 215 VAL A N 1
ATOM 1603 C CA . VAL A 1 215 ? -80.733 -17.890 145.776 1.00 75.88 215 VAL A CA 1
ATOM 1604 C C . VAL A 1 215 ? -79.960 -16.678 145.242 1.00 75.88 215 VAL A C 1
ATOM 1606 O O . VAL A 1 215 ? -79.660 -16.616 144.052 1.00 75.88 215 VAL A O 1
ATOM 1609 N N . ARG A 1 216 ? -79.567 -15.743 146.118 1.00 75.88 216 ARG A N 1
ATOM 1610 C CA . ARG A 1 216 ? -78.832 -14.529 145.715 1.00 75.88 216 ARG A CA 1
ATOM 1611 C C . ARG A 1 216 ? -77.446 -14.830 145.148 1.00 75.88 216 ARG A C 1
ATOM 1613 O O . ARG A 1 216 ? -77.021 -14.175 144.199 1.00 75.88 216 ARG A O 1
ATOM 1620 N N . ALA A 1 217 ? -76.750 -15.817 145.708 1.00 70.56 217 ALA A N 1
ATOM 1621 C CA . ALA A 1 217 ? -75.462 -16.258 145.180 1.00 70.56 217 ALA A CA 1
ATOM 1622 C C . ALA A 1 217 ? -75.598 -16.891 143.779 1.00 70.56 217 ALA A C 1
ATOM 1624 O O . ALA A 1 217 ? -74.704 -16.727 142.950 1.00 70.56 217 ALA A O 1
ATOM 1625 N N . ALA A 1 218 ? -76.725 -17.552 143.486 1.00 68.75 218 ALA A N 1
ATOM 1626 C CA . ALA A 1 218 ? -76.971 -18.166 142.183 1.00 68.75 218 ALA A CA 1
ATOM 1627 C C . ALA A 1 218 ? -77.171 -17.130 141.074 1.00 68.75 218 ALA A C 1
ATOM 1629 O O . ALA A 1 218 ? -76.573 -17.260 140.008 1.00 68.75 218 ALA A O 1
ATOM 1630 N N . ASP A 1 219 ? -77.938 -16.073 141.342 1.00 74.19 219 ASP A N 1
ATOM 1631 C CA . ASP A 1 219 ? -78.163 -15.007 140.359 1.00 74.19 219 ASP A CA 1
ATOM 1632 C C . ASP A 1 219 ? -76.868 -14.214 140.057 1.00 74.19 219 ASP A C 1
ATOM 1634 O O . ASP A 1 219 ? -76.641 -13.799 138.921 1.00 74.19 219 ASP A O 1
ATOM 1638 N N . ALA A 1 220 ? -75.972 -14.046 141.040 1.00 68.06 220 ALA A N 1
ATOM 1639 C CA . ALA A 1 220 ? -74.681 -13.376 140.838 1.00 68.06 220 ALA A CA 1
ATOM 1640 C C . ALA A 1 220 ? -73.692 -14.193 139.979 1.00 68.06 220 ALA A C 1
ATOM 1642 O O . ALA A 1 220 ? -72.908 -13.619 139.216 1.00 68.06 220 ALA A O 1
ATOM 1643 N N . ALA A 1 221 ? -73.724 -15.526 140.093 1.00 65.38 221 ALA A N 1
ATOM 1644 C CA . ALA A 1 221 ? -72.891 -16.414 139.284 1.00 65.38 221 ALA A CA 1
ATOM 1645 C C . ALA A 1 221 ? -73.310 -16.410 137.802 1.00 65.38 221 ALA A C 1
ATOM 1647 O O . ALA A 1 221 ? -72.448 -16.394 136.927 1.00 65.38 221 ALA A O 1
ATOM 1648 N N . GLU A 1 222 ? -74.614 -16.348 137.520 1.00 70.31 222 GLU A N 1
ATOM 1649 C CA . GLU A 1 222 ? -75.164 -16.311 136.157 1.00 70.31 222 GLU A CA 1
ATOM 1650 C C . GLU A 1 222 ? -74.781 -15.024 135.402 1.00 70.31 222 GLU A C 1
ATOM 1652 O O . GLU A 1 222 ? -74.332 -15.087 134.259 1.00 70.31 222 GLU A O 1
ATOM 1657 N N . ALA A 1 223 ? -74.838 -13.861 136.061 1.00 67.44 223 ALA A N 1
ATOM 1658 C CA . ALA A 1 223 ? -74.420 -12.591 135.456 1.00 67.44 223 ALA A CA 1
ATOM 1659 C C . ALA A 1 223 ? -72.926 -12.570 135.066 1.00 67.44 223 ALA A C 1
ATOM 1661 O O . ALA A 1 223 ? -72.554 -11.995 134.047 1.00 67.44 223 ALA A O 1
ATOM 1662 N N . SER A 1 224 ? -72.064 -13.233 135.848 1.00 64.19 224 SER A N 1
ATOM 1663 C CA . SER A 1 224 ? -70.616 -13.274 135.578 1.00 64.19 224 SER A CA 1
ATOM 1664 C C . SER A 1 224 ? -70.237 -14.161 134.384 1.00 64.19 224 SER A C 1
ATOM 1666 O O . SER A 1 224 ? -69.170 -13.966 133.803 1.00 64.19 224 SER A O 1
ATOM 1668 N N . LEU A 1 225 ? -71.073 -15.142 134.023 1.00 64.12 225 LEU A N 1
ATOM 1669 C CA . LEU A 1 225 ? -70.862 -16.007 132.854 1.00 64.12 225 LEU A CA 1
ATOM 1670 C C . LEU A 1 225 ? -71.201 -15.279 131.543 1.00 64.12 225 LEU A C 1
ATOM 1672 O O . LEU A 1 225 ? -70.417 -15.342 130.598 1.00 64.12 225 LEU A O 1
ATOM 1676 N N . GLN A 1 226 ? -72.293 -14.510 131.512 1.00 67.12 226 GLN A N 1
ATOM 1677 C CA . GLN A 1 226 ? -72.710 -13.751 130.321 1.00 67.12 226 GLN A CA 1
ATOM 1678 C C . GLN A 1 226 ? -71.693 -12.672 129.907 1.00 67.12 226 GLN A C 1
ATOM 1680 O O . GLN A 1 226 ? -71.440 -12.475 128.718 1.00 67.12 226 GLN A O 1
ATOM 1685 N N . ASP A 1 227 ? -71.040 -12.016 130.872 1.00 62.03 227 ASP A N 1
ATOM 1686 C CA . ASP A 1 227 ? -69.993 -11.020 130.596 1.00 62.03 227 ASP A CA 1
ATOM 1687 C C . ASP A 1 227 ? -68.741 -11.627 129.928 1.00 62.03 227 ASP A C 1
ATOM 1689 O O . ASP A 1 227 ? -67.997 -10.929 129.233 1.00 62.03 227 ASP A O 1
ATOM 1693 N N . ALA A 1 228 ? -68.485 -12.923 130.124 1.00 59.84 228 ALA A N 1
ATOM 1694 C CA . ALA A 1 228 ? -67.295 -13.582 129.602 1.00 59.84 228 ALA A CA 1
ATOM 1695 C C . ALA A 1 228 ? -67.441 -14.051 128.144 1.00 59.84 228 ALA A C 1
ATOM 1697 O O . ALA A 1 228 ? -66.474 -13.988 127.381 1.00 59.84 228 ALA A O 1
ATOM 1698 N N . GLU A 1 229 ? -68.642 -14.455 127.723 1.00 61.78 229 GLU A N 1
ATOM 1699 C CA . GLU A 1 229 ? -68.924 -14.834 126.329 1.00 61.78 229 GLU A CA 1
ATOM 1700 C C . GLU A 1 229 ? -68.774 -13.641 125.372 1.00 61.78 229 GLU A C 1
ATOM 1702 O O . GLU A 1 229 ? -68.129 -13.755 124.325 1.00 61.78 229 GLU A O 1
ATOM 1707 N N . ALA A 1 230 ? -69.246 -12.459 125.779 1.00 59.16 230 ALA A N 1
ATOM 1708 C CA . ALA A 1 230 ? -69.115 -11.229 124.998 1.00 59.16 230 ALA A CA 1
ATOM 1709 C C . ALA A 1 230 ? -67.646 -10.819 124.748 1.00 59.16 230 ALA A C 1
ATOM 1711 O O . ALA A 1 230 ? -67.324 -10.233 123.713 1.00 59.16 230 ALA A O 1
ATOM 1712 N N . ALA A 1 231 ? -66.722 -11.147 125.659 1.00 58.53 231 ALA A N 1
ATOM 1713 C CA . ALA A 1 231 ? -65.302 -10.824 125.504 1.00 58.53 231 ALA A CA 1
ATOM 1714 C C . ALA A 1 231 ? -64.599 -11.682 124.429 1.00 58.53 231 ALA A C 1
ATOM 1716 O O . ALA A 1 231 ? -63.702 -11.194 123.734 1.00 58.53 231 ALA A O 1
ATOM 1717 N N . HIS A 1 232 ? -65.013 -12.942 124.262 1.00 61.41 232 HIS A N 1
ATOM 1718 C CA . HIS A 1 232 ? -64.406 -13.872 123.305 1.00 61.41 232 HIS A CA 1
ATOM 1719 C C . HIS A 1 232 ? -64.782 -13.534 121.850 1.00 61.41 232 HIS A C 1
ATOM 1721 O O . HIS A 1 232 ? -63.937 -13.582 120.953 1.00 61.41 232 HIS A O 1
ATOM 1727 N N . GLU A 1 233 ? -66.024 -13.106 121.602 1.00 62.31 233 GLU A N 1
ATOM 1728 C CA . GLU A 1 233 ? -66.485 -12.718 120.260 1.00 62.31 233 GLU A CA 1
ATOM 1729 C C . GLU A 1 233 ? -65.761 -11.480 119.704 1.00 62.31 233 GLU A C 1
ATOM 1731 O O . GLU A 1 233 ? -65.487 -11.404 118.503 1.00 62.31 233 GLU A O 1
ATOM 1736 N N . VAL A 1 234 ? -65.374 -10.542 120.575 1.00 61.22 234 VAL A N 1
ATOM 1737 C CA . VAL A 1 234 ? -64.604 -9.344 120.198 1.00 61.22 234 VAL A CA 1
ATOM 1738 C C . VAL A 1 234 ? -63.186 -9.694 119.732 1.00 61.22 234 VAL A C 1
ATOM 1740 O O . VAL A 1 234 ? -62.664 -9.056 118.817 1.00 61.22 234 VAL A O 1
ATOM 1743 N N . THR A 1 235 ? -62.559 -10.722 120.314 1.00 64.38 235 THR A N 1
ATOM 1744 C CA . THR A 1 235 ? -61.196 -11.134 119.925 1.00 64.38 235 THR A CA 1
ATOM 1745 C C . THR A 1 235 ? -61.167 -11.751 118.524 1.00 64.38 235 THR A C 1
ATOM 1747 O O . THR A 1 235 ? -60.296 -11.397 117.731 1.00 64.38 235 THR A O 1
ATOM 1750 N N . ALA A 1 236 ? -62.160 -12.570 118.161 1.00 66.94 236 ALA A N 1
ATOM 1751 C CA . ALA A 1 236 ? -62.246 -13.176 116.827 1.00 66.94 236 ALA A CA 1
ATOM 1752 C C . ALA A 1 236 ? -62.393 -12.131 115.698 1.00 66.94 236 ALA A C 1
ATOM 1754 O O . ALA A 1 236 ? -61.717 -12.209 114.673 1.00 66.94 236 ALA A O 1
ATOM 1755 N N . VAL A 1 237 ? -63.213 -11.095 115.915 1.00 67.94 237 VAL A N 1
ATOM 1756 C CA . VAL A 1 237 ? -63.376 -9.967 114.973 1.00 67.94 237 VAL A CA 1
ATOM 1757 C C . VAL A 1 237 ? -62.059 -9.202 114.771 1.00 67.94 237 VAL A C 1
ATOM 1759 O O . VAL A 1 237 ? -61.775 -8.707 113.679 1.00 67.94 237 VAL A O 1
ATOM 1762 N N . TYR A 1 238 ? -61.214 -9.127 115.800 1.00 68.94 238 TYR A N 1
ATOM 1763 C CA . TYR A 1 238 ? -59.931 -8.432 115.716 1.00 68.94 238 TYR A CA 1
ATOM 1764 C C . TYR A 1 238 ? -58.860 -9.212 114.929 1.00 68.94 238 TYR A C 1
ATOM 1766 O O . TYR A 1 238 ? -58.021 -8.604 114.261 1.00 68.94 238 TYR A O 1
ATOM 1774 N N . GLU A 1 239 ? -58.876 -10.544 114.959 1.00 74.62 239 GLU A N 1
ATOM 1775 C CA . GLU A 1 239 ? -57.944 -11.365 114.171 1.00 74.62 239 GLU A CA 1
ATOM 1776 C C . GLU A 1 239 ? -58.268 -11.319 112.667 1.00 74.62 239 GLU A C 1
ATOM 1778 O O . GLU A 1 239 ? -57.364 -11.168 111.838 1.00 74.62 239 GLU A O 1
ATOM 1783 N N . GLU A 1 240 ? -59.554 -11.339 112.303 1.00 75.00 240 GLU A N 1
ATOM 1784 C CA . GLU A 1 240 ? -59.999 -11.253 110.905 1.00 75.00 240 GLU A CA 1
ATOM 1785 C C . GLU A 1 240 ? -59.584 -9.931 110.236 1.00 75.00 240 GLU A C 1
ATOM 1787 O O . GLU A 1 240 ? -59.081 -9.925 109.107 1.00 75.00 240 GLU A O 1
ATOM 1792 N N . ILE A 1 241 ? -59.703 -8.796 110.936 1.00 76.56 241 ILE A N 1
ATOM 1793 C CA . ILE A 1 241 ? -59.316 -7.499 110.365 1.00 76.56 241 ILE A CA 1
ATOM 1794 C C . ILE A 1 241 ? -57.799 -7.352 110.175 1.00 76.56 241 ILE A C 1
ATOM 1796 O O . ILE A 1 241 ? -57.360 -6.667 109.244 1.00 76.56 241 ILE A O 1
ATOM 1800 N N . GLN A 1 242 ? -56.981 -8.011 111.005 1.00 76.69 242 GLN A N 1
ATOM 1801 C CA . GLN A 1 242 ? -55.524 -8.046 110.821 1.00 76.69 242 GLN A CA 1
ATOM 1802 C C . GLN A 1 242 ? -55.139 -8.841 109.568 1.00 76.69 242 GLN A C 1
ATOM 1804 O O . GLN A 1 242 ? -54.295 -8.383 108.794 1.00 76.69 242 GLN A O 1
ATOM 1809 N N . ALA A 1 243 ? -55.816 -9.960 109.297 1.00 78.44 243 ALA A N 1
ATOM 1810 C CA . ALA A 1 243 ? -55.602 -10.732 108.073 1.00 78.44 243 ALA A CA 1
ATOM 1811 C C . ALA A 1 243 ? -55.968 -9.929 106.806 1.00 78.44 243 ALA A C 1
ATOM 1813 O O . ALA A 1 243 ? -55.208 -9.913 105.831 1.00 78.44 243 ALA A O 1
ATOM 1814 N N . ILE A 1 244 ? -57.090 -9.195 106.824 1.00 80.81 244 ILE A N 1
ATOM 1815 C CA . ILE A 1 244 ? -57.497 -8.339 105.694 1.00 80.81 244 ILE A CA 1
ATOM 1816 C C . ILE A 1 244 ? -56.501 -7.179 105.496 1.00 80.81 244 ILE A C 1
ATOM 1818 O O . ILE A 1 244 ? -56.161 -6.837 104.359 1.00 80.81 244 ILE A O 1
ATOM 1822 N N . ARG A 1 245 ? -55.958 -6.605 106.580 1.00 80.00 245 ARG A N 1
ATOM 1823 C CA . ARG A 1 245 ? -54.892 -5.586 106.512 1.00 80.00 245 ARG A CA 1
ATOM 1824 C C . ARG A 1 245 ? -53.615 -6.110 105.871 1.00 80.00 245 ARG A C 1
ATOM 1826 O O . ARG A 1 245 ? -53.054 -5.431 105.011 1.00 80.00 245 ARG A O 1
ATOM 1833 N N . GLU A 1 246 ? -53.162 -7.298 106.259 1.00 81.38 246 GLU A N 1
ATOM 1834 C CA . GLU A 1 246 ? -51.976 -7.917 105.662 1.00 81.38 246 GLU A CA 1
ATOM 1835 C C . GLU A 1 246 ? -52.183 -8.153 104.156 1.00 81.38 246 GLU A C 1
ATOM 1837 O O . GLU A 1 246 ? -51.298 -7.877 103.340 1.00 81.38 246 GLU A O 1
ATOM 1842 N N . LYS A 1 247 ? -53.391 -8.578 103.759 1.00 80.88 247 LYS A N 1
ATOM 1843 C CA . LYS A 1 247 ? -53.768 -8.730 102.347 1.00 80.88 247 LYS A CA 1
ATOM 1844 C C . LYS A 1 247 ? -53.724 -7.395 101.597 1.00 80.88 247 LYS A C 1
ATOM 1846 O O . LYS A 1 247 ? -53.109 -7.324 100.534 1.00 80.88 247 LYS A O 1
ATOM 1851 N N . LEU A 1 248 ? -54.283 -6.321 102.161 1.00 82.69 248 LEU A N 1
ATOM 1852 C CA . LEU A 1 248 ? -54.216 -4.981 101.566 1.00 82.69 248 LEU A CA 1
ATOM 1853 C C . LEU A 1 248 ? -52.768 -4.488 101.411 1.00 82.69 248 LEU A C 1
ATOM 1855 O O . LEU A 1 248 ? -52.427 -3.949 100.359 1.00 82.69 248 LEU A O 1
ATOM 1859 N N . GLN A 1 249 ? -51.902 -4.703 102.406 1.00 82.88 249 GLN A N 1
ATOM 1860 C CA . GLN A 1 249 ? -50.483 -4.336 102.315 1.00 82.88 249 GLN A CA 1
ATOM 1861 C C . GLN A 1 249 ? -49.775 -5.069 101.167 1.00 82.88 249 GLN A C 1
ATOM 1863 O O . GLN A 1 249 ? -49.018 -4.451 100.416 1.00 82.88 249 GLN A O 1
ATOM 1868 N N . LYS A 1 250 ? -50.065 -6.363 100.968 1.00 80.44 250 LYS A N 1
ATOM 1869 C CA . LYS A 1 250 ? -49.538 -7.139 99.831 1.00 80.44 250 LYS A CA 1
ATOM 1870 C C . LYS A 1 250 ? -50.024 -6.584 98.489 1.00 80.44 250 LYS A C 1
ATOM 1872 O O . LYS A 1 250 ? -49.224 -6.438 97.564 1.00 80.44 250 LYS A O 1
ATOM 1877 N N . VAL A 1 251 ? -51.302 -6.214 98.383 1.00 82.94 251 VAL A N 1
ATOM 1878 C CA . VAL A 1 251 ? -51.869 -5.595 97.170 1.00 82.94 251 VAL A CA 1
ATOM 1879 C C . VAL A 1 251 ? -51.244 -4.218 96.899 1.00 82.94 251 VAL A C 1
ATOM 1881 O O . VAL A 1 251 ? -50.877 -3.923 95.761 1.00 82.94 251 VAL A O 1
ATOM 1884 N N . GLN A 1 252 ? -51.051 -3.391 97.931 1.00 81.94 252 GLN A N 1
ATOM 1885 C CA . GLN A 1 252 ? -50.381 -2.090 97.824 1.00 81.94 252 GLN A CA 1
ATOM 1886 C C . GLN A 1 252 ? -48.922 -2.230 97.377 1.00 81.94 252 GLN A C 1
ATOM 1888 O O . GLN A 1 252 ? -48.495 -1.513 96.472 1.00 81.94 252 GLN A O 1
ATOM 1893 N N . ALA A 1 253 ? -48.173 -3.180 97.944 1.00 76.75 253 ALA A N 1
ATOM 1894 C CA . ALA A 1 253 ? -46.801 -3.470 97.534 1.00 76.75 253 ALA A CA 1
ATOM 1895 C C . ALA A 1 253 ? -46.728 -3.942 96.071 1.00 76.75 253 ALA A C 1
ATOM 1897 O O . ALA A 1 253 ? -45.890 -3.458 95.308 1.00 76.75 253 ALA A O 1
ATOM 1898 N N . ARG A 1 254 ? -47.654 -4.816 95.647 1.00 75.56 254 ARG A N 1
ATOM 1899 C CA . ARG A 1 254 ? -47.774 -5.282 94.255 1.00 75.56 254 ARG A CA 1
ATOM 1900 C C . ARG A 1 254 ? -48.097 -4.132 93.292 1.00 75.56 254 ARG A C 1
ATOM 1902 O O . ARG A 1 254 ? -47.536 -4.067 92.199 1.00 75.56 254 ARG A O 1
ATOM 1909 N N . ASN A 1 255 ? -48.956 -3.195 93.699 1.00 80.94 255 ASN A N 1
ATOM 1910 C CA . ASN A 1 255 ? -49.270 -2.004 92.908 1.00 80.94 255 ASN A CA 1
ATOM 1911 C C . ASN A 1 255 ? -48.085 -1.023 92.825 1.00 80.94 255 ASN A C 1
ATOM 1913 O O . ASN A 1 255 ? -47.798 -0.490 91.754 1.00 80.94 255 ASN A O 1
ATOM 1917 N N . ALA A 1 256 ? -47.367 -0.818 93.933 1.00 76.12 256 ALA A N 1
ATOM 1918 C CA . ALA A 1 256 ? -46.193 0.050 93.999 1.00 76.12 256 ALA A CA 1
ATOM 1919 C C . ALA A 1 256 ? -45.009 -0.492 93.181 1.00 76.12 256 ALA A C 1
ATOM 1921 O O . ALA A 1 256 ? -44.349 0.276 92.486 1.00 76.12 256 ALA A O 1
ATOM 1922 N N . ALA A 1 257 ? -44.772 -1.808 93.194 1.00 69.31 257 ALA A N 1
ATOM 1923 C CA . ALA A 1 257 ? -43.750 -2.454 92.366 1.00 69.31 257 ALA A CA 1
ATOM 1924 C C . ALA A 1 257 ? -44.010 -2.276 90.859 1.00 69.31 257 ALA A C 1
ATOM 1926 O O . ALA A 1 257 ? -43.069 -2.195 90.075 1.00 69.31 257 ALA A O 1
ATOM 1927 N N . ALA A 1 258 ? -45.279 -2.156 90.463 1.00 64.75 258 ALA A N 1
ATOM 1928 C CA . ALA A 1 258 ? -45.681 -1.820 89.099 1.00 64.75 258 ALA A CA 1
ATOM 1929 C C . ALA A 1 258 ? -45.594 -0.309 88.783 1.00 64.75 258 ALA A C 1
ATOM 1931 O O . ALA A 1 258 ? -46.041 0.117 87.722 1.00 64.75 258 ALA A O 1
ATOM 1932 N N . GLY A 1 259 ? -45.052 0.510 89.692 1.00 70.25 259 GLY A N 1
ATOM 1933 C CA . GLY A 1 259 ? -44.899 1.959 89.527 1.00 70.25 259 GLY A CA 1
ATOM 1934 C C . GLY A 1 259 ? -46.116 2.792 89.941 1.00 70.25 259 GLY A C 1
ATOM 1935 O O . GLY A 1 259 ? -46.110 3.996 89.705 1.00 70.25 259 GLY A O 1
ATOM 1936 N N . ALA A 1 260 ? -47.142 2.178 90.547 1.00 71.81 260 ALA A N 1
ATOM 1937 C CA . ALA A 1 260 ? -48.400 2.826 90.942 1.00 71.81 260 ALA A CA 1
ATOM 1938 C C . 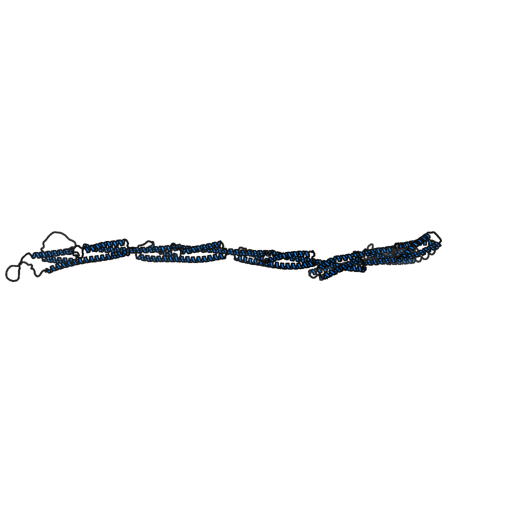ALA A 1 260 ? -48.996 3.752 89.851 1.00 71.81 260 ALA A C 1
ATOM 1940 O O . ALA A 1 260 ? -49.258 4.930 90.114 1.00 71.81 260 ALA A O 1
ATOM 1941 N N . PRO A 1 261 ? -49.195 3.253 88.616 1.00 69.00 261 PRO A N 1
ATOM 1942 C CA . PRO A 1 261 ? -49.700 4.068 87.516 1.00 69.00 261 PRO A CA 1
ATOM 1943 C C . PRO A 1 261 ? -51.090 4.621 87.850 1.00 69.00 261 PRO A C 1
ATOM 1945 O O . PRO A 1 261 ? -51.882 3.959 88.517 1.00 69.00 261 PRO A O 1
ATOM 1948 N N . ALA A 1 262 ? -51.392 5.839 87.401 1.00 74.00 262 ALA A N 1
ATOM 1949 C CA . ALA A 1 262 ? -52.660 6.517 87.676 1.00 74.00 262 ALA A CA 1
ATOM 1950 C C . ALA A 1 262 ? -53.820 5.927 86.844 1.00 74.00 262 ALA A C 1
ATOM 1952 O O . ALA A 1 262 ? -54.313 6.561 85.914 1.00 74.00 262 ALA A O 1
ATOM 1953 N N . ASP A 1 263 ? -54.222 4.697 87.158 1.00 76.31 263 ASP A N 1
ATOM 1954 C CA . ASP A 1 263 ? -55.263 3.928 86.476 1.00 76.31 263 ASP A CA 1
ATOM 1955 C C . ASP A 1 263 ? -56.352 3.427 87.444 1.00 76.31 263 ASP A C 1
ATOM 1957 O O . ASP A 1 263 ? -56.270 3.607 88.664 1.00 76.31 263 ASP A O 1
ATOM 1961 N N . ASP A 1 264 ? -57.384 2.784 86.891 1.00 76.81 264 ASP A N 1
ATOM 1962 C CA . ASP A 1 264 ? -58.531 2.277 87.654 1.00 76.81 264 ASP A CA 1
ATOM 1963 C C . ASP A 1 264 ? -58.117 1.260 88.733 1.00 76.81 264 ASP A C 1
ATOM 1965 O O . ASP A 1 264 ? -58.692 1.243 89.822 1.00 76.81 264 ASP A O 1
ATOM 1969 N N . ALA A 1 265 ? -57.087 0.443 88.477 1.00 79.50 265 ALA A N 1
ATOM 1970 C CA . ALA A 1 265 ? -56.585 -0.537 89.439 1.00 79.50 265 ALA A CA 1
ATOM 1971 C C . ALA A 1 265 ? -55.930 0.150 90.647 1.00 79.50 265 ALA A C 1
ATOM 1973 O O . ALA A 1 265 ? -56.253 -0.178 91.788 1.00 79.50 265 ALA A O 1
ATOM 1974 N N . THR A 1 266 ? -55.079 1.156 90.427 1.00 83.00 266 THR A N 1
ATOM 1975 C CA . THR A 1 266 ? -54.528 1.988 91.507 1.00 83.00 266 THR A CA 1
ATOM 1976 C C . THR A 1 266 ? -55.626 2.768 92.234 1.00 83.00 266 THR A C 1
ATOM 1978 O O . THR A 1 266 ? -55.582 2.890 93.460 1.00 83.00 266 THR A O 1
ATOM 1981 N N . GLY A 1 267 ? -56.648 3.241 91.513 1.00 79.94 267 GLY A N 1
ATOM 1982 C CA . GLY A 1 267 ? -57.844 3.849 92.098 1.00 79.94 267 GLY A CA 1
ATOM 1983 C C . GLY A 1 267 ? -58.559 2.918 93.083 1.00 79.94 267 GLY A C 1
ATOM 1984 O O . GLY A 1 267 ? -58.888 3.339 94.192 1.00 79.94 267 GLY A O 1
ATOM 1985 N N . LEU A 1 268 ? -58.726 1.640 92.728 1.00 84.19 268 LEU A N 1
ATOM 1986 C CA . LEU A 1 268 ? -59.336 0.621 93.589 1.00 84.19 268 LEU A CA 1
ATOM 1987 C C . LEU A 1 268 ? -58.468 0.266 94.805 1.00 84.19 268 LEU A C 1
ATOM 1989 O O . LEU A 1 268 ? -59.006 0.128 95.900 1.00 84.19 268 LEU A O 1
ATOM 1993 N N . VAL A 1 269 ? -57.140 0.187 94.655 1.00 84.94 269 VAL A N 1
ATOM 1994 C CA . VAL A 1 269 ? -56.209 -0.021 95.786 1.00 84.94 269 VAL A CA 1
ATOM 1995 C C . VAL A 1 269 ? -56.297 1.127 96.796 1.00 84.94 269 VAL A C 1
ATOM 1997 O O . VAL A 1 269 ? -56.378 0.893 98.004 1.00 84.94 269 VAL A O 1
ATOM 2000 N N . ASN A 1 270 ? -56.328 2.370 96.310 1.00 83.56 270 ASN A N 1
ATOM 2001 C CA . ASN A 1 270 ? -56.474 3.553 97.158 1.00 83.56 270 ASN A CA 1
ATOM 2002 C C . ASN A 1 270 ? -57.858 3.599 97.827 1.00 83.56 270 ASN A C 1
ATOM 2004 O O . ASN A 1 270 ? -57.956 3.901 99.016 1.00 83.56 270 ASN A O 1
ATOM 2008 N N . ALA A 1 271 ? -58.920 3.253 97.092 1.00 82.19 271 ALA A N 1
ATOM 2009 C CA . ALA A 1 271 ? -60.278 3.179 97.625 1.00 82.19 271 ALA A CA 1
ATOM 2010 C C . ALA A 1 271 ? -60.425 2.090 98.700 1.00 82.19 271 ALA A C 1
ATOM 2012 O O . ALA A 1 271 ? -61.071 2.332 99.717 1.00 82.19 271 ALA A O 1
ATOM 2013 N N . ALA A 1 272 ? -59.802 0.922 98.512 1.00 82.31 272 ALA A N 1
ATOM 2014 C CA . ALA A 1 272 ? -59.748 -0.127 99.525 1.00 82.31 272 ALA A CA 1
ATOM 2015 C C . ALA A 1 272 ? -59.032 0.377 100.786 1.00 82.31 272 ALA A C 1
ATOM 2017 O O . ALA A 1 272 ? -59.587 0.271 101.874 1.00 82.31 272 ALA A O 1
ATOM 2018 N N . GLY A 1 273 ? -57.876 1.038 100.651 1.00 79.94 273 GLY A N 1
ATOM 2019 C CA . GLY A 1 273 ? -57.171 1.648 101.787 1.00 79.94 273 GLY A CA 1
ATOM 2020 C C . GLY A 1 273 ? -57.980 2.704 102.549 1.00 79.94 273 GLY A C 1
ATOM 2021 O O . GLY A 1 273 ? -57.854 2.802 103.767 1.00 79.94 273 GLY A O 1
ATOM 2022 N N . GLY A 1 274 ? -58.853 3.444 101.860 1.00 77.75 274 GLY A N 1
ATOM 2023 C CA . GLY A 1 274 ? -59.764 4.416 102.472 1.00 77.75 274 GLY A CA 1
ATOM 2024 C C . GLY A 1 274 ? -60.990 3.815 103.172 1.00 77.75 274 GLY A C 1
ATOM 2025 O O . GLY A 1 274 ? -61.661 4.527 103.913 1.00 77.75 274 GLY A O 1
ATOM 2026 N N . LYS A 1 275 ? -61.293 2.527 102.958 1.00 75.69 275 LYS A N 1
ATOM 2027 C CA . LYS A 1 275 ? -62.427 1.815 103.580 1.00 75.69 275 LYS A CA 1
ATOM 2028 C C . LYS A 1 275 ? -62.080 1.121 104.899 1.00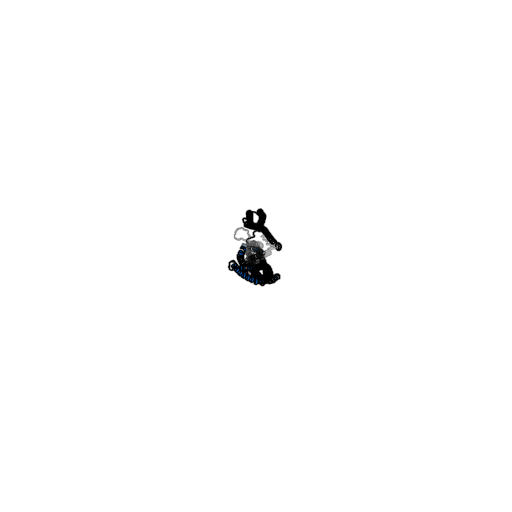 75.69 275 LYS A C 1
ATOM 2030 O O . LYS A 1 275 ? -62.934 0.443 105.459 1.00 75.69 275 LYS A O 1
ATOM 2035 N N . LEU A 1 276 ? -60.854 1.278 105.397 1.00 73.56 276 LEU A N 1
ATOM 2036 C CA . LEU A 1 276 ? -60.448 0.736 106.689 1.00 73.56 276 LEU A CA 1
ATOM 2037 C C . LEU A 1 276 ? -61.251 1.429 107.813 1.00 73.56 276 LEU A C 1
ATOM 2039 O O . LEU A 1 276 ? -61.107 2.643 107.982 1.00 73.56 276 LEU A O 1
ATOM 2043 N N . PRO A 1 277 ? -62.096 0.711 108.573 1.00 65.88 277 PRO A N 1
ATOM 2044 C CA . PRO A 1 277 ? -62.949 1.347 109.570 1.00 65.88 277 PRO A CA 1
ATOM 2045 C C . PRO A 1 277 ? -62.126 1.948 110.722 1.00 65.88 277 PRO A C 1
ATOM 2047 O O . PRO A 1 277 ? -61.131 1.370 111.164 1.00 65.88 277 PRO A O 1
ATOM 2050 N N . ALA A 1 278 ? -62.540 3.119 111.221 1.00 62.91 278 ALA A N 1
ATOM 2051 C CA . ALA A 1 278 ? -61.777 3.908 112.198 1.00 62.91 278 ALA A CA 1
ATOM 2052 C C . ALA A 1 278 ? -61.512 3.153 113.515 1.00 62.91 278 ALA A C 1
ATOM 2054 O O . ALA A 1 278 ? -60.410 3.223 114.059 1.00 62.91 278 ALA A O 1
ATOM 2055 N N . TRP A 1 279 ? -62.477 2.348 113.973 1.00 64.56 279 TRP A N 1
ATOM 2056 C CA . TRP A 1 279 ? -62.355 1.539 115.192 1.00 64.56 279 TRP A CA 1
ATOM 2057 C C . TRP A 1 279 ? -61.260 0.467 115.098 1.00 64.56 279 TRP A C 1
ATOM 2059 O O . TRP A 1 279 ? -60.686 0.068 116.108 1.00 64.56 279 TRP A O 1
ATOM 2069 N N . ALA A 1 280 ? -60.896 0.039 113.888 1.00 57.97 280 ALA A N 1
ATOM 2070 C CA . ALA A 1 280 ? -59.803 -0.901 113.678 1.00 57.97 280 ALA A CA 1
ATOM 2071 C C . ALA A 1 280 ? -58.421 -0.261 113.885 1.00 57.97 280 ALA A C 1
ATOM 2073 O O . ALA A 1 280 ? -57.413 -0.962 114.004 1.00 57.97 280 ALA A O 1
ATOM 2074 N N . VAL A 1 281 ? -58.326 1.071 113.825 1.00 55.91 281 VAL A N 1
ATOM 2075 C CA . VAL A 1 281 ? -57.069 1.832 113.936 1.00 55.91 281 VAL A CA 1
ATOM 2076 C C . VAL A 1 281 ? -56.752 2.176 115.396 1.00 55.91 281 VAL A C 1
ATOM 2078 O O . VAL A 1 281 ? -55.580 2.217 115.757 1.00 55.91 281 VAL A O 1
ATOM 2081 N N . GLU A 1 282 ? -57.768 2.367 116.242 1.00 54.78 282 GLU A N 1
ATOM 2082 C CA . GLU A 1 282 ? -57.614 2.907 117.605 1.00 54.78 282 GLU A CA 1
ATOM 2083 C C . GLU A 1 282 ? -57.451 1.846 118.719 1.00 54.78 282 GLU A C 1
ATOM 2085 O O . GLU A 1 282 ? -57.125 2.198 119.851 1.00 54.78 282 GLU A O 1
ATOM 2090 N N . GLY A 1 283 ? -57.570 0.549 118.405 1.00 54.88 283 GLY A N 1
ATOM 2091 C CA . GLY A 1 283 ? -57.459 -0.551 119.379 1.00 54.88 283 GLY A CA 1
ATOM 2092 C C . GLY A 1 283 ? -58.787 -0.847 120.094 1.00 54.88 283 GLY A C 1
ATOM 2093 O O . GLY A 1 283 ? -59.595 0.050 120.301 1.00 54.88 283 GLY A O 1
ATOM 2094 N N . ALA A 1 284 ? -59.031 -2.125 120.416 1.00 51.47 284 ALA A N 1
ATOM 2095 C CA . ALA A 1 284 ? -60.357 -2.682 120.724 1.00 51.47 284 ALA A CA 1
ATOM 2096 C C . ALA A 1 284 ? -61.183 -1.876 121.763 1.00 51.47 284 ALA A C 1
ATOM 2098 O O . ALA A 1 284 ? -60.863 -1.903 122.957 1.00 51.47 284 ALA A O 1
ATOM 2099 N N . PRO A 1 285 ? -62.280 -1.207 121.352 1.00 53.66 285 PRO A N 1
ATOM 2100 C CA . PRO A 1 285 ? -63.296 -0.708 122.271 1.00 53.66 285 PRO A CA 1
ATOM 2101 C C . PRO A 1 285 ? -64.079 -1.874 122.893 1.00 53.66 285 PRO A C 1
ATOM 2103 O O . PRO A 1 285 ? -64.227 -2.934 122.286 1.00 53.66 285 PRO A O 1
ATOM 2106 N N . ARG A 1 286 ? -64.628 -1.675 124.097 1.00 56.19 286 ARG A N 1
ATOM 2107 C CA . ARG A 1 286 ? -65.651 -2.575 124.654 1.00 56.19 286 ARG A CA 1
ATOM 2108 C C . ARG A 1 286 ? -66.903 -2.459 123.786 1.00 56.19 286 ARG A C 1
ATOM 2110 O O . ARG A 1 286 ? -67.649 -1.495 123.928 1.00 56.19 286 ARG A O 1
ATOM 2117 N N . PHE A 1 287 ? -67.077 -3.391 122.860 1.00 56.97 287 PHE A N 1
ATOM 2118 C CA . PHE A 1 287 ? -68.256 -3.456 122.010 1.00 56.97 287 PHE A CA 1
ATOM 2119 C C . PHE A 1 287 ? -69.443 -4.001 122.802 1.00 56.97 287 PHE A C 1
ATOM 2121 O O . PHE A 1 287 ? -69.291 -4.935 123.591 1.00 56.97 287 PHE A O 1
ATOM 2128 N N . SER A 1 288 ? -70.623 -3.420 122.596 1.00 58.06 288 SER A N 1
ATOM 2129 C CA . SER A 1 288 ? -71.864 -4.129 122.905 1.00 58.06 288 SER A CA 1
ATOM 2130 C C . SER A 1 288 ? -72.082 -5.237 121.865 1.00 58.06 288 SER A C 1
ATOM 2132 O O . SER A 1 288 ? -71.506 -5.180 120.778 1.00 58.06 288 SER A O 1
ATOM 2134 N N . HIS A 1 289 ? -72.903 -6.245 122.166 1.00 58.50 289 HIS A N 1
ATOM 2135 C CA . HIS A 1 289 ? -73.177 -7.340 121.223 1.00 58.50 289 HIS A CA 1
ATOM 2136 C C . HIS A 1 289 ? -73.732 -6.823 119.871 1.00 58.50 289 HIS A C 1
ATOM 2138 O O . HIS A 1 289 ? -73.317 -7.296 118.816 1.00 58.50 289 HIS A O 1
ATOM 2144 N N . ASP A 1 290 ? -74.538 -5.752 119.882 1.00 62.25 290 ASP A N 1
ATOM 2145 C CA . ASP A 1 290 ? -75.043 -5.086 118.667 1.00 62.25 290 ASP A CA 1
ATOM 2146 C C . ASP A 1 290 ? -73.928 -4.421 117.828 1.00 62.25 290 ASP A C 1
ATOM 2148 O O . ASP A 1 290 ? -74.009 -4.351 116.598 1.00 62.25 290 ASP A O 1
ATOM 2152 N N . ASP A 1 291 ? -72.849 -3.949 118.463 1.00 65.56 291 ASP A N 1
ATOM 2153 C CA . ASP A 1 291 ? -71.719 -3.345 117.749 1.00 65.56 291 ASP A CA 1
ATOM 2154 C C . ASP A 1 291 ? -70.847 -4.399 117.041 1.00 65.56 291 ASP A C 1
ATOM 2156 O O . ASP A 1 291 ? -70.211 -4.092 116.028 1.00 65.56 291 ASP A O 1
ATOM 2160 N N . ILE A 1 292 ? -70.839 -5.646 117.529 1.00 66.62 292 ILE A N 1
ATOM 2161 C CA . ILE A 1 292 ? -70.083 -6.765 116.943 1.00 66.62 292 ILE A CA 1
ATOM 2162 C C . ILE A 1 292 ? -70.666 -7.155 115.577 1.00 66.62 292 ILE A C 1
ATOM 2164 O O . ILE A 1 292 ? -69.915 -7.355 114.617 1.00 66.62 292 ILE A O 1
ATOM 2168 N N . GLU A 1 293 ? -71.995 -7.210 115.440 1.00 69.19 293 GLU A N 1
ATOM 2169 C CA . GLU A 1 293 ? -72.637 -7.495 114.148 1.00 69.19 293 GLU A CA 1
ATOM 2170 C C . GLU A 1 293 ? -72.363 -6.394 113.119 1.00 69.19 293 GLU A C 1
ATOM 2172 O O . GLU A 1 293 ? -72.045 -6.672 111.955 1.00 69.19 293 GLU A O 1
ATOM 2177 N N . LYS A 1 294 ? -72.410 -5.130 113.554 1.00 72.19 294 LYS A N 1
ATOM 2178 C CA . LYS A 1 294 ? -72.083 -3.988 112.697 1.00 72.19 294 LYS A CA 1
ATOM 2179 C C . LYS A 1 294 ? -70.618 -4.014 112.253 1.00 72.19 294 LYS A C 1
ATOM 2181 O O . LYS A 1 294 ? -70.338 -3.798 111.073 1.00 72.19 294 LYS A O 1
ATOM 2186 N N . ALA A 1 295 ? -69.697 -4.342 113.161 1.00 70.31 295 ALA A N 1
ATOM 2187 C CA . ALA A 1 295 ? -68.282 -4.514 112.849 1.00 70.31 295 ALA A CA 1
ATOM 2188 C C . ALA A 1 295 ? -68.058 -5.618 111.801 1.00 70.31 295 ALA A C 1
ATOM 2190 O O . ALA A 1 295 ? -67.313 -5.403 110.845 1.00 70.31 295 ALA A O 1
ATOM 2191 N N . ARG A 1 296 ? -68.755 -6.761 111.898 1.00 75.19 296 ARG A N 1
ATOM 2192 C CA . ARG A 1 296 ? -68.678 -7.841 110.893 1.00 75.19 296 ARG A CA 1
ATOM 2193 C C . ARG A 1 296 ? -69.153 -7.407 109.507 1.00 75.19 296 ARG A C 1
ATOM 2195 O O . ARG A 1 296 ? -68.497 -7.725 108.515 1.00 75.19 296 ARG A O 1
ATOM 2202 N N . ALA A 1 297 ? -70.245 -6.649 109.419 1.00 75.62 297 ALA A N 1
ATOM 2203 C CA . ALA A 1 297 ? -70.731 -6.130 108.140 1.00 75.62 297 ALA A CA 1
ATOM 2204 C C . ALA A 1 297 ? -69.740 -5.137 107.496 1.00 75.62 297 ALA A C 1
ATOM 2206 O O . ALA A 1 297 ? -69.487 -5.199 106.290 1.00 75.62 297 ALA A O 1
ATOM 2207 N N . GLU A 1 298 ? -69.138 -4.252 108.298 1.00 77.62 298 GLU A N 1
ATOM 2208 C CA . GLU A 1 298 ? -68.099 -3.321 107.835 1.00 77.62 298 GLU A CA 1
ATOM 2209 C C . GLU A 1 298 ? -66.816 -4.056 107.400 1.00 77.62 298 GLU A C 1
ATOM 2211 O O . GLU A 1 298 ? -66.222 -3.702 106.377 1.00 77.62 298 GLU A O 1
ATOM 2216 N N . MET A 1 299 ? -66.418 -5.122 108.106 1.00 79.19 299 MET A N 1
ATOM 2217 C CA . MET A 1 299 ? -65.281 -5.973 107.728 1.00 79.19 299 MET A CA 1
ATOM 2218 C C . MET A 1 299 ? -65.503 -6.711 106.409 1.00 79.19 299 MET A C 1
ATOM 2220 O O . MET A 1 299 ? -64.596 -6.731 105.577 1.00 79.19 299 MET A O 1
ATOM 2224 N N . ALA A 1 300 ? -66.691 -7.280 106.186 1.00 79.62 300 ALA A N 1
ATOM 2225 C CA . ALA A 1 300 ? -67.016 -7.955 104.930 1.00 79.62 300 ALA A CA 1
ATOM 2226 C C . ALA A 1 300 ? -66.883 -6.993 103.736 1.00 79.62 300 ALA A C 1
ATOM 2228 O O . ALA A 1 300 ? -66.207 -7.296 102.754 1.00 79.62 300 ALA A O 1
ATOM 2229 N N . ALA A 1 301 ? -67.418 -5.773 103.869 1.00 79.94 301 ALA A N 1
ATOM 2230 C CA . ALA A 1 301 ? -67.302 -4.742 102.839 1.00 79.94 301 ALA A CA 1
ATOM 2231 C C . ALA A 1 301 ? -65.851 -4.274 102.603 1.00 79.94 301 ALA A C 1
ATOM 2233 O O . ALA A 1 301 ? -65.492 -3.908 101.478 1.00 79.94 301 ALA A O 1
ATOM 2234 N N . PHE A 1 302 ? -65.015 -4.260 103.648 1.00 82.00 302 PHE A N 1
ATOM 2235 C CA . PHE A 1 302 ? -63.586 -3.968 103.529 1.00 82.00 302 PHE A CA 1
ATOM 2236 C C . PHE A 1 302 ? -62.836 -5.1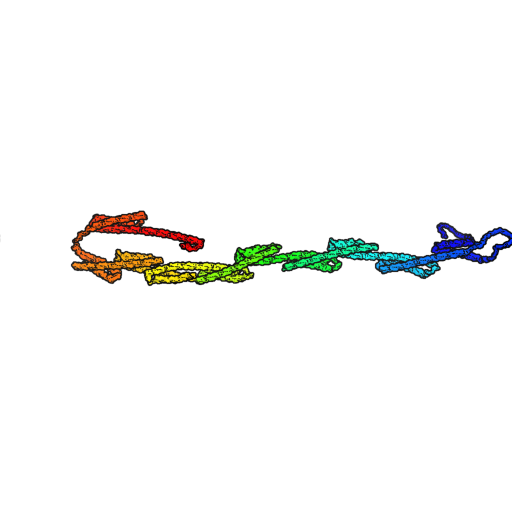11 102.830 1.00 82.00 302 PHE A C 1
ATOM 2238 O O . PHE A 1 302 ? -62.082 -4.846 101.894 1.00 82.00 302 PHE A O 1
ATOM 2245 N N . SER A 1 303 ? -63.100 -6.368 103.201 1.00 84.50 303 SER A N 1
ATOM 2246 C CA . SER A 1 303 ? -62.537 -7.555 102.545 1.00 84.50 303 SER A CA 1
ATOM 2247 C C . SER A 1 303 ? -62.853 -7.582 101.048 1.00 84.50 303 SER A C 1
ATOM 2249 O O . SER A 1 303 ? -61.941 -7.704 100.232 1.00 84.50 303 SER A O 1
ATOM 2251 N N . ASP A 1 304 ? -64.117 -7.372 100.667 1.00 84.00 304 ASP A N 1
ATOM 2252 C CA . ASP A 1 304 ? -64.540 -7.344 99.260 1.00 84.00 304 ASP A CA 1
ATOM 2253 C C . ASP A 1 304 ? -63.821 -6.248 98.460 1.00 84.00 304 ASP A C 1
ATOM 2255 O O . ASP A 1 304 ? -63.455 -6.437 97.297 1.00 84.00 304 ASP A O 1
ATOM 2259 N N . ALA A 1 305 ? -63.584 -5.085 99.078 1.00 82.75 305 ALA A N 1
ATOM 2260 C CA . ALA A 1 305 ? -62.861 -3.991 98.440 1.00 82.75 305 ALA A CA 1
ATOM 2261 C C . ALA A 1 305 ? -61.376 -4.324 98.221 1.00 82.75 305 ALA A C 1
ATOM 2263 O O . ALA A 1 305 ? -60.827 -3.995 97.166 1.00 82.75 305 ALA A O 1
ATOM 2264 N N . VAL A 1 306 ? -60.731 -4.983 99.189 1.00 85.06 306 VAL A N 1
ATOM 2265 C CA . VAL A 1 306 ? -59.345 -5.462 99.063 1.00 85.06 306 VAL A CA 1
ATOM 2266 C C . VAL A 1 306 ? -59.238 -6.536 97.975 1.00 85.06 306 VAL A C 1
ATOM 2268 O O . VAL A 1 306 ? -58.297 -6.508 97.181 1.00 85.06 306 VAL A O 1
ATOM 2271 N N . ASP A 1 307 ? -60.224 -7.424 97.872 1.00 83.69 307 ASP A N 1
ATOM 2272 C CA . ASP A 1 307 ? -60.251 -8.494 96.869 1.00 83.69 307 ASP A CA 1
ATOM 2273 C C . ASP A 1 307 ? -60.475 -7.960 95.454 1.00 83.69 307 ASP A C 1
ATOM 2275 O O . ASP A 1 307 ? -59.781 -8.366 94.517 1.00 83.69 307 ASP A O 1
ATOM 2279 N N . ALA A 1 308 ? -61.371 -6.984 95.299 1.00 81.75 308 ALA A N 1
ATOM 2280 C CA . ALA A 1 308 ? -61.558 -6.271 94.039 1.00 81.75 308 ALA A CA 1
ATOM 2281 C C . ALA A 1 308 ? -60.275 -5.541 93.601 1.00 81.75 308 ALA A C 1
ATOM 2283 O O . ALA A 1 308 ? -59.923 -5.556 92.418 1.00 81.75 308 ALA A O 1
ATOM 2284 N N . ALA A 1 309 ? -59.549 -4.940 94.549 1.00 82.56 309 ALA A N 1
ATOM 2285 C CA . ALA A 1 309 ? -58.269 -4.297 94.279 1.00 82.56 309 ALA A CA 1
ATOM 2286 C C . ALA A 1 309 ? -57.182 -5.310 93.864 1.00 82.56 309 ALA A C 1
ATOM 2288 O O . ALA A 1 309 ? -56.468 -5.061 92.891 1.00 82.56 309 ALA A O 1
ATOM 2289 N N . ASP A 1 310 ? -57.081 -6.471 94.526 1.00 81.38 310 ASP A N 1
ATOM 2290 C CA . ASP A 1 310 ? -56.135 -7.531 94.134 1.00 81.38 310 ASP A CA 1
ATOM 2291 C C . ASP A 1 310 ? -56.431 -8.054 92.721 1.00 81.38 310 ASP A C 1
ATOM 2293 O O . ASP A 1 310 ? -55.531 -8.156 91.883 1.00 81.38 310 ASP A O 1
ATOM 2297 N N . ALA A 1 311 ? -57.704 -8.331 92.422 1.00 79.62 311 ALA A N 1
ATOM 2298 C CA . ALA A 1 311 ? -58.129 -8.802 91.108 1.00 79.62 311 ALA A CA 1
ATOM 2299 C C . ALA A 1 311 ? -57.798 -7.790 89.997 1.00 79.62 311 ALA A C 1
ATOM 2301 O O . ALA A 1 311 ? -57.286 -8.179 88.944 1.00 79.62 311 ALA A O 1
ATOM 2302 N N . ALA A 1 312 ? -58.024 -6.495 90.238 1.00 80.81 312 ALA A N 1
ATOM 2303 C CA . ALA A 1 312 ? -57.704 -5.438 89.282 1.00 80.81 312 ALA A CA 1
ATOM 2304 C C . ALA A 1 312 ? -56.190 -5.319 89.025 1.00 80.81 312 ALA A C 1
ATOM 2306 O O . ALA A 1 312 ? -55.761 -5.258 87.869 1.00 80.81 312 ALA A O 1
ATOM 2307 N N . VAL A 1 313 ? -55.367 -5.356 90.081 1.00 81.00 313 VAL A N 1
ATOM 2308 C CA . VAL A 1 313 ? -53.898 -5.298 89.961 1.00 81.00 313 VAL A CA 1
ATOM 2309 C C . VAL A 1 313 ? -53.352 -6.521 89.212 1.00 81.00 313 VAL A C 1
ATOM 2311 O O . VAL A 1 313 ? -52.517 -6.364 88.317 1.00 81.00 313 VAL A O 1
ATOM 2314 N N . ARG A 1 314 ? -53.851 -7.733 89.502 1.00 78.75 314 ARG A N 1
ATOM 2315 C CA . ARG A 1 314 ? -53.474 -8.959 88.767 1.00 78.75 314 ARG A CA 1
ATOM 2316 C C . ARG A 1 314 ? -53.924 -8.928 87.305 1.00 78.75 314 ARG A C 1
ATOM 2318 O O . ARG A 1 314 ? -53.174 -9.339 86.414 1.00 78.75 314 ARG A O 1
ATOM 2325 N N . GLY A 1 315 ? -55.131 -8.426 87.043 1.00 77.06 315 GLY A N 1
ATOM 2326 C CA . GLY A 1 315 ? -55.666 -8.266 85.691 1.00 77.06 315 GLY A CA 1
ATOM 2327 C C . GLY A 1 315 ? -54.791 -7.353 84.829 1.00 77.06 315 GLY A C 1
ATOM 2328 O O . GLY A 1 315 ? -54.463 -7.703 83.694 1.00 77.06 315 GLY A O 1
ATOM 2329 N N . ARG A 1 316 ? -54.325 -6.232 85.393 1.00 78.12 316 ARG A N 1
ATOM 2330 C CA . ARG A 1 316 ? -53.381 -5.323 84.726 1.00 78.12 316 ARG A CA 1
ATOM 2331 C C . ARG A 1 316 ? -52.046 -5.996 84.413 1.00 78.12 316 ARG A C 1
ATOM 2333 O O . ARG A 1 316 ? -51.624 -5.983 83.262 1.00 78.12 316 ARG A O 1
ATOM 2340 N N . GLN A 1 317 ? -51.420 -6.640 85.401 1.00 74.75 317 GLN A N 1
ATOM 2341 C CA . GLN A 1 317 ? -50.140 -7.337 85.202 1.00 74.75 317 GLN A CA 1
ATOM 2342 C C . GLN A 1 317 ? -50.224 -8.381 84.081 1.00 74.75 317 GLN A C 1
ATOM 2344 O O . GLN A 1 317 ? -49.316 -8.493 83.262 1.00 74.75 317 GLN A O 1
ATOM 2349 N N . THR A 1 318 ? -51.341 -9.106 84.000 1.00 75.25 318 THR A N 1
ATOM 2350 C CA . THR A 1 318 ? -51.575 -10.090 82.936 1.00 75.25 318 THR A CA 1
ATOM 2351 C C . THR A 1 318 ? -51.650 -9.430 81.555 1.00 75.25 318 THR A C 1
ATOM 2353 O O . THR A 1 318 ? -51.076 -9.943 80.595 1.00 75.25 318 THR A O 1
ATOM 2356 N N . LYS A 1 319 ? -52.315 -8.273 81.449 1.00 76.56 319 LYS A N 1
ATOM 2357 C CA . LYS A 1 319 ? -52.445 -7.516 80.197 1.00 76.56 319 LYS A CA 1
ATOM 2358 C C . LYS A 1 319 ? -51.113 -6.920 79.732 1.00 76.56 319 LYS A C 1
ATOM 2360 O O . LYS A 1 319 ? -50.781 -7.048 78.556 1.00 76.56 319 LYS A O 1
ATOM 2365 N N . ASP A 1 320 ? -50.350 -6.317 80.640 1.00 74.69 320 ASP A N 1
ATOM 2366 C CA . ASP A 1 320 ? -49.064 -5.686 80.317 1.00 74.69 320 ASP A CA 1
ATOM 2367 C C . ASP A 1 320 ? -48.024 -6.726 79.886 1.00 74.69 320 ASP A C 1
ATOM 2369 O O . ASP A 1 320 ? -47.345 -6.553 78.872 1.00 74.69 320 ASP A O 1
ATOM 2373 N N . VAL A 1 321 ? -47.968 -7.864 80.589 1.00 77.69 321 VAL A N 1
ATOM 2374 C CA . VAL A 1 321 ? -47.097 -8.985 80.215 1.00 77.69 321 VAL A CA 1
ATOM 2375 C C . VAL A 1 321 ? -47.535 -9.617 78.892 1.00 77.69 321 VAL A C 1
ATOM 2377 O O . VAL A 1 321 ? -46.678 -9.953 78.079 1.00 77.69 321 VAL A O 1
ATOM 2380 N N . GLY A 1 322 ? -48.842 -9.748 78.637 1.00 75.25 322 GLY A N 1
ATOM 2381 C CA . GLY A 1 322 ? -49.358 -10.204 77.342 1.00 75.25 322 GLY A CA 1
ATOM 2382 C C . GLY A 1 322 ? -48.919 -9.294 76.190 1.00 75.25 322 GLY A C 1
ATOM 2383 O O . GLY A 1 322 ? -48.334 -9.766 75.219 1.00 75.25 322 GLY A O 1
ATOM 2384 N N . GLY A 1 323 ? -49.092 -7.976 76.341 1.00 77.06 323 GLY A N 1
ATOM 2385 C CA . GLY A 1 323 ? -48.661 -6.999 75.337 1.00 77.06 323 GLY A CA 1
ATOM 2386 C C . GLY A 1 323 ? -47.142 -6.965 75.120 1.00 77.06 323 GLY A C 1
ATOM 2387 O O . GLY A 1 323 ? -46.683 -6.805 73.989 1.00 77.06 323 GLY A O 1
ATOM 2388 N N . ALA A 1 324 ? -46.344 -7.145 76.176 1.00 78.88 324 ALA A N 1
ATOM 2389 C CA . ALA A 1 324 ? -44.889 -7.251 76.068 1.00 78.88 324 ALA A CA 1
ATOM 2390 C C . ALA A 1 324 ? -44.438 -8.572 75.410 1.00 78.88 324 ALA A C 1
ATOM 2392 O O . ALA A 1 324 ? -43.484 -8.565 74.633 1.00 78.88 324 ALA A O 1
ATOM 2393 N N . ALA A 1 325 ? -45.141 -9.684 75.644 1.00 77.56 325 ALA A N 1
ATOM 2394 C CA . ALA A 1 325 ? -44.875 -10.967 74.988 1.00 77.56 325 ALA A CA 1
ATOM 2395 C C . ALA A 1 325 ? -45.173 -10.927 73.480 1.00 77.56 325 ALA A C 1
ATOM 2397 O O . ALA A 1 325 ? -44.357 -11.397 72.685 1.00 77.56 325 ALA A O 1
ATOM 2398 N N . ASP A 1 326 ? -46.280 -10.299 73.075 1.00 80.12 326 ASP A N 1
ATOM 2399 C CA . ASP A 1 326 ? -46.604 -10.101 71.657 1.00 80.12 326 ASP A CA 1
ATOM 2400 C C . ASP A 1 326 ? -45.550 -9.231 70.952 1.00 80.12 326 ASP A C 1
ATOM 2402 O O . ASP A 1 326 ? -45.104 -9.555 69.848 1.00 80.12 326 ASP A O 1
ATOM 2406 N N . LYS A 1 327 ? -45.079 -8.162 71.612 1.00 81.19 327 LYS A N 1
ATOM 2407 C CA . LYS A 1 327 ? -43.974 -7.331 71.108 1.00 81.19 327 LYS A CA 1
ATOM 2408 C C . LYS A 1 327 ? -42.663 -8.105 70.999 1.00 81.19 327 LYS A C 1
ATOM 2410 O O . LYS A 1 327 ? -42.001 -8.002 69.973 1.00 81.19 327 LYS A O 1
ATOM 2415 N N . LEU A 1 328 ? -42.300 -8.898 72.010 1.00 82.50 328 LEU A N 1
ATOM 2416 C CA . LEU A 1 328 ? -41.097 -9.735 71.975 1.00 82.50 328 LEU A CA 1
ATOM 2417 C C . LEU A 1 328 ? -41.125 -10.704 70.784 1.00 82.50 328 LEU A C 1
ATOM 2419 O O . LEU A 1 328 ? -40.117 -10.861 70.097 1.00 82.50 328 LEU A O 1
ATOM 2423 N N . LYS A 1 329 ? -42.284 -11.310 70.502 1.00 83.06 329 LYS A N 1
ATOM 2424 C CA . LYS A 1 329 ? -42.469 -12.155 69.318 1.00 83.06 329 LYS A CA 1
ATOM 2425 C C . LYS A 1 329 ? -42.254 -11.365 68.022 1.00 83.06 329 LYS A C 1
ATOM 2427 O O . LYS A 1 329 ? -41.471 -11.800 67.185 1.00 83.06 329 LYS A O 1
ATOM 2432 N N . GLY A 1 330 ? -42.876 -10.191 67.888 1.00 83.00 330 GLY A N 1
ATOM 2433 C CA . GLY A 1 330 ? -42.678 -9.319 66.724 1.00 83.00 330 GLY A CA 1
ATOM 2434 C C . GLY A 1 330 ? -41.215 -8.901 66.532 1.00 83.00 330 GLY A C 1
ATOM 2435 O O . GLY A 1 330 ? -40.694 -8.954 65.423 1.00 83.00 330 GLY A O 1
ATOM 2436 N N . PHE A 1 331 ? -40.514 -8.571 67.618 1.00 86.12 331 PHE A N 1
ATOM 2437 C CA . PHE A 1 331 ? -39.089 -8.246 67.581 1.00 86.12 331 PHE A CA 1
ATOM 2438 C C . PHE A 1 331 ? -38.209 -9.432 67.171 1.00 86.12 331 PHE A C 1
ATOM 2440 O O . PHE A 1 331 ? -37.226 -9.246 66.453 1.00 86.12 331 PHE A O 1
ATOM 2447 N N . LYS A 1 332 ? -38.563 -10.656 67.575 1.00 84.69 332 LYS A N 1
ATOM 2448 C CA . LYS A 1 332 ? -37.866 -11.879 67.158 1.00 84.69 332 LYS A CA 1
ATOM 2449 C C . LYS A 1 332 ? -38.017 -12.136 65.660 1.00 84.69 332 LYS A C 1
ATOM 2451 O O . LYS A 1 332 ? -37.032 -12.477 65.005 1.00 84.69 332 LYS A O 1
ATOM 2456 N N . ASP A 1 333 ? -39.215 -11.925 65.123 1.00 83.75 333 ASP A N 1
ATOM 2457 C CA . ASP A 1 333 ? -39.479 -12.042 63.687 1.00 83.75 333 ASP A CA 1
ATOM 2458 C C . ASP A 1 333 ? -38.684 -10.985 62.894 1.00 83.75 333 ASP A C 1
ATOM 2460 O O . ASP A 1 333 ? -38.038 -11.323 61.898 1.00 83.75 333 ASP A O 1
ATOM 2464 N N . SER A 1 334 ? -38.626 -9.736 63.378 1.00 85.12 334 SER A N 1
ATOM 2465 C CA . SER A 1 334 ? -37.792 -8.679 62.781 1.00 85.12 334 SER A CA 1
ATOM 2466 C C . SER A 1 334 ? -36.296 -9.010 62.821 1.00 85.12 334 SER A C 1
ATOM 2468 O O . SER A 1 334 ? -35.610 -8.849 61.813 1.00 85.12 334 SER A O 1
ATOM 2470 N N . LEU A 1 335 ? -35.778 -9.528 63.943 1.00 87.00 335 LEU A N 1
ATOM 2471 C CA . LEU A 1 335 ? -34.376 -9.950 64.032 1.00 87.00 335 LEU A CA 1
ATOM 2472 C C . LEU A 1 335 ? -34.066 -11.068 63.026 1.00 87.00 335 LEU A C 1
ATOM 2474 O O . LEU A 1 335 ? -33.039 -11.020 62.352 1.00 87.00 335 LEU A O 1
ATOM 2478 N N . LEU A 1 336 ? -34.944 -12.070 62.904 1.00 84.25 336 LEU A N 1
ATOM 2479 C CA . LEU A 1 336 ? -34.771 -13.164 61.944 1.00 84.25 336 LEU A CA 1
ATOM 2480 C C . LEU A 1 336 ? -34.752 -12.661 60.497 1.00 84.25 336 LEU A C 1
ATOM 2482 O O . LEU A 1 336 ? -33.923 -13.127 59.712 1.00 84.25 336 LEU A O 1
ATOM 2486 N N . ALA A 1 337 ? -35.613 -11.698 60.155 1.00 83.75 337 ALA A N 1
ATOM 2487 C CA . ALA A 1 337 ? -35.612 -11.064 58.841 1.00 83.75 337 ALA A CA 1
ATOM 2488 C C . ALA A 1 337 ? -34.286 -10.333 58.561 1.00 83.75 337 ALA A C 1
ATOM 2490 O O . ALA A 1 337 ? -33.706 -10.518 57.492 1.00 83.75 337 ALA A O 1
ATOM 2491 N N . LEU A 1 338 ? -33.755 -9.584 59.533 1.00 83.50 338 LEU A N 1
ATOM 2492 C CA . LEU A 1 338 ? -32.480 -8.871 59.385 1.00 83.50 338 LEU A CA 1
ATOM 2493 C C . LEU A 1 338 ? -31.278 -9.816 59.280 1.00 83.50 338 LEU A C 1
ATOM 2495 O O . LEU A 1 338 ? -30.400 -9.600 58.448 1.00 83.50 338 LEU A O 1
ATOM 2499 N N . VAL A 1 339 ? -31.259 -10.904 60.058 1.00 82.88 339 VAL A N 1
ATOM 2500 C CA . VAL A 1 339 ? -30.229 -11.955 59.949 1.00 82.88 339 VAL A CA 1
ATOM 2501 C C . VAL A 1 339 ? -30.289 -12.652 58.585 1.00 82.88 339 VAL A C 1
ATOM 2503 O O . VAL A 1 339 ? -29.247 -12.983 58.017 1.00 82.88 339 VAL A O 1
ATOM 2506 N N . ALA A 1 340 ? -31.485 -12.895 58.043 1.00 79.38 340 ALA A N 1
ATOM 2507 C CA . ALA A 1 340 ? -31.636 -13.447 56.697 1.00 79.38 340 ALA A CA 1
ATOM 2508 C C . ALA A 1 340 ? -31.125 -12.467 55.627 1.00 79.38 340 ALA A C 1
ATOM 2510 O O . ALA A 1 340 ? -30.382 -12.874 54.735 1.00 79.38 340 ALA A O 1
ATOM 2511 N N . GLN A 1 341 ? -31.449 -11.179 55.767 1.00 77.38 341 GLN A N 1
ATOM 2512 C CA . GLN A 1 341 ? -31.027 -10.122 54.849 1.00 77.38 341 GLN A CA 1
ATOM 2513 C C . GLN A 1 341 ? -29.499 -9.929 54.835 1.00 77.38 341 GLN A C 1
ATOM 2515 O O . GLN A 1 341 ? -28.906 -9.785 53.768 1.00 77.38 341 GLN A O 1
ATOM 2520 N N . ASP A 1 342 ? -28.841 -9.994 55.995 1.00 77.12 342 ASP A N 1
ATOM 2521 C CA . ASP A 1 342 ? -27.375 -9.948 56.116 1.00 77.12 342 ASP A CA 1
ATOM 2522 C C . ASP A 1 342 ? -26.695 -11.210 55.535 1.00 77.12 342 ASP A C 1
ATOM 2524 O O . ASP A 1 342 ? -25.651 -11.133 54.882 1.00 77.12 342 ASP A O 1
ATOM 2528 N N . LYS A 1 343 ? -27.324 -12.389 55.663 1.00 73.00 343 LYS A N 1
ATOM 2529 C CA . LYS A 1 343 ? -26.838 -13.624 55.019 1.00 73.00 343 LYS A CA 1
ATOM 2530 C C . LYS A 1 343 ? -26.949 -13.589 53.496 1.00 73.00 343 LYS A C 1
ATOM 2532 O O . LYS A 1 343 ? -26.007 -14.005 52.822 1.00 73.00 343 LYS A O 1
ATOM 2537 N N . GLU A 1 344 ? -28.058 -13.095 52.946 1.00 69.06 344 GLU A N 1
ATOM 2538 C CA . GLU A 1 344 ? -28.208 -12.887 51.496 1.00 69.06 344 GLU A CA 1
ATOM 2539 C C . GLU A 1 344 ? -27.192 -11.864 50.967 1.00 69.06 344 GLU A C 1
ATOM 2541 O O . GLU A 1 344 ? -26.644 -12.027 49.872 1.00 69.06 344 GLU A O 1
ATOM 2546 N N . ALA A 1 345 ? -26.839 -10.873 51.790 1.00 64.06 345 ALA A N 1
ATOM 2547 C CA . ALA A 1 345 ? -25.760 -9.937 51.516 1.00 64.06 345 ALA A CA 1
ATOM 2548 C C . ALA A 1 345 ? -24.374 -10.601 51.448 1.00 64.06 345 ALA A C 1
ATOM 2550 O O . ALA A 1 345 ? -23.434 -9.972 50.987 1.00 64.06 345 ALA A O 1
ATOM 2551 N N . GLY A 1 346 ? -24.192 -11.871 51.822 1.00 52.38 346 GLY A N 1
ATOM 2552 C CA . GLY A 1 346 ? -23.067 -12.731 51.423 1.00 52.38 346 GLY A CA 1
ATOM 2553 C C . GLY A 1 346 ? -21.653 -12.343 51.888 1.00 52.38 346 GLY A C 1
ATOM 2554 O O . GLY A 1 346 ? -20.690 -12.886 51.349 1.00 52.38 346 GLY A O 1
ATOM 2555 N N . SER A 1 347 ? -21.498 -11.409 52.827 1.00 55.59 347 SER A N 1
ATOM 2556 C CA . SER A 1 347 ? -20.309 -11.217 53.682 1.00 55.59 347 SER A CA 1
ATOM 2557 C C . SER A 1 347 ? -20.685 -10.214 54.772 1.00 55.59 347 SER A C 1
ATOM 2559 O O . SER A 1 347 ? -20.904 -9.047 54.442 1.00 55.59 347 SER A O 1
ATOM 2561 N N . PRO A 1 348 ? -20.812 -10.639 56.036 1.00 55.59 348 PRO A N 1
ATOM 2562 C CA . PRO A 1 348 ? -21.368 -9.777 57.059 1.00 55.59 348 PRO A CA 1
ATOM 2563 C C . PRO A 1 348 ? -20.318 -8.742 57.483 1.00 55.59 348 PRO A C 1
ATOM 2565 O O . PRO A 1 348 ? -19.163 -9.073 57.759 1.00 55.59 348 PRO A O 1
ATO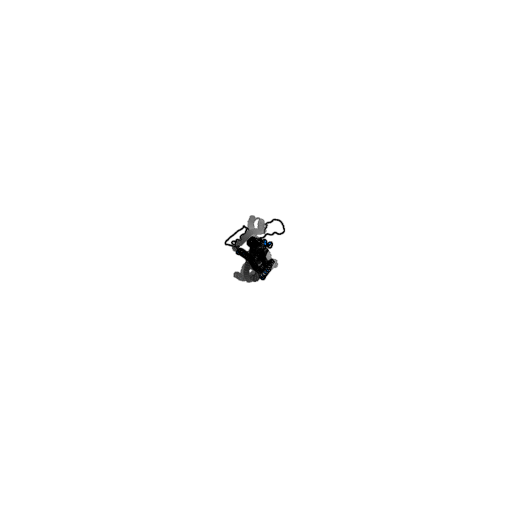M 2568 N N . SER A 1 349 ? -20.705 -7.466 57.494 1.00 68.50 349 SER A N 1
ATOM 2569 C CA . SER A 1 349 ? -19.893 -6.403 58.099 1.00 68.50 349 SER A CA 1
ATOM 2570 C C . SER A 1 349 ? -19.680 -6.738 59.579 1.00 68.50 349 SER A C 1
ATOM 2572 O O . SER A 1 349 ? -20.635 -7.133 60.251 1.00 68.50 349 SER A O 1
ATOM 2574 N N . GLU A 1 350 ? -18.466 -6.578 60.119 1.00 75.69 350 GLU A N 1
ATOM 2575 C CA . GLU A 1 350 ? -18.219 -6.799 61.556 1.00 75.69 350 GLU A CA 1
ATOM 2576 C C . GLU A 1 350 ? -19.160 -5.944 62.421 1.00 75.69 350 GLU A C 1
ATOM 2578 O O . GLU A 1 350 ? -19.667 -6.424 63.434 1.00 75.69 350 GLU A O 1
ATOM 2583 N N . ALA A 1 351 ? -19.473 -4.720 61.978 1.00 73.56 351 ALA A N 1
ATOM 2584 C CA . ALA A 1 351 ? -20.406 -3.821 62.657 1.00 73.56 351 ALA A CA 1
ATOM 2585 C C . ALA A 1 351 ? -21.864 -4.312 62.581 1.00 73.56 351 ALA A C 1
ATOM 2587 O O . ALA A 1 351 ? -22.553 -4.327 63.600 1.00 73.56 351 ALA A O 1
ATOM 2588 N N . ALA A 1 352 ? -22.315 -4.791 61.414 1.00 74.00 352 ALA A N 1
ATOM 2589 C CA . ALA A 1 352 ? -23.658 -5.361 61.251 1.00 74.00 352 ALA A CA 1
ATOM 2590 C C . ALA A 1 352 ? -23.820 -6.659 62.058 1.00 74.00 352 ALA A C 1
ATOM 2592 O O . ALA A 1 352 ? -24.815 -6.840 62.758 1.00 74.00 352 ALA A O 1
ATOM 2593 N N . THR A 1 353 ? -22.794 -7.514 62.054 1.00 79.50 353 THR A N 1
ATOM 2594 C CA . THR A 1 353 ? -22.749 -8.741 62.861 1.00 79.50 353 THR A CA 1
ATOM 2595 C C . THR A 1 353 ? -22.819 -8.416 64.349 1.00 79.50 353 THR A C 1
ATOM 2597 O O . THR A 1 353 ? -23.596 -9.024 65.082 1.00 79.50 353 THR A O 1
ATOM 2600 N N . ALA A 1 354 ? -22.028 -7.441 64.808 1.00 79.69 354 ALA A N 1
ATOM 2601 C CA . ALA A 1 354 ? -22.015 -7.020 66.203 1.00 79.69 354 ALA A CA 1
ATOM 2602 C C . ALA A 1 354 ? -23.368 -6.433 66.638 1.00 79.69 354 ALA A C 1
ATOM 2604 O O . ALA A 1 354 ? -23.853 -6.770 67.718 1.00 79.69 354 ALA A O 1
ATOM 2605 N N . ALA A 1 355 ? -24.005 -5.614 65.794 1.00 81.56 355 ALA A N 1
ATOM 2606 C CA . ALA A 1 355 ? -25.323 -5.046 66.069 1.00 81.56 355 ALA A CA 1
ATOM 2607 C C . ALA A 1 355 ? -26.423 -6.125 66.122 1.00 81.56 355 ALA A C 1
ATOM 2609 O O . ALA A 1 355 ? -27.238 -6.125 67.046 1.00 81.56 355 ALA A O 1
ATOM 2610 N N . LEU A 1 356 ? -26.407 -7.098 65.201 1.00 84.25 356 LEU A N 1
ATOM 2611 C CA . LEU A 1 356 ? -27.332 -8.239 65.214 1.00 84.25 356 LEU A CA 1
ATOM 2612 C C . LEU A 1 356 ? -27.138 -9.127 66.451 1.00 84.25 356 LEU A C 1
ATOM 2614 O O . LEU A 1 356 ? -28.119 -9.523 67.079 1.00 84.25 356 LEU A O 1
ATOM 2618 N N . LEU A 1 357 ? -25.891 -9.398 66.849 1.00 84.81 357 LEU A N 1
ATOM 2619 C CA . LEU A 1 357 ? -25.586 -10.145 68.074 1.00 84.81 357 LEU A CA 1
ATOM 2620 C C . LEU A 1 357 ? -26.027 -9.387 69.335 1.00 84.81 357 LEU A C 1
ATOM 2622 O O . LEU A 1 357 ? -26.528 -10.007 70.273 1.00 84.81 357 LEU A O 1
ATOM 2626 N N . ALA A 1 358 ? -25.893 -8.059 69.359 1.00 82.56 358 ALA A N 1
ATOM 2627 C CA . ALA A 1 358 ? -26.370 -7.228 70.463 1.00 82.56 358 ALA A CA 1
ATOM 2628 C C . ALA A 1 358 ? -27.908 -7.233 70.571 1.00 82.56 358 ALA A C 1
ATOM 2630 O O . ALA A 1 358 ? -28.444 -7.381 71.675 1.00 82.56 358 ALA A O 1
ATOM 2631 N N . ALA A 1 359 ? -28.622 -7.147 69.442 1.00 83.81 359 ALA A N 1
ATOM 2632 C CA . ALA A 1 359 ? -30.080 -7.293 69.382 1.00 83.81 359 ALA A CA 1
ATOM 2633 C C . ALA A 1 359 ? -30.535 -8.703 69.806 1.00 83.81 359 ALA A C 1
ATOM 2635 O O . ALA A 1 359 ? -31.503 -8.869 70.549 1.00 83.81 359 ALA A O 1
ATOM 2636 N N . GLN A 1 360 ? -29.791 -9.738 69.407 1.00 88.25 360 GLN A N 1
ATOM 2637 C CA . GLN A 1 360 ? -30.047 -11.115 69.827 1.00 88.25 360 GLN A CA 1
ATOM 2638 C C . GLN A 1 360 ? -29.835 -11.310 71.334 1.00 88.25 360 GLN A C 1
ATOM 2640 O O . GLN A 1 360 ? -30.641 -11.974 71.985 1.00 88.25 360 GLN A O 1
ATOM 2645 N N . ALA A 1 361 ? -28.787 -10.713 71.905 1.00 82.75 361 ALA A N 1
ATOM 2646 C CA . ALA A 1 361 ? -28.512 -10.774 73.337 1.00 82.75 361 ALA A CA 1
ATOM 2647 C C . ALA A 1 361 ? -29.591 -10.061 74.171 1.00 82.75 361 ALA A C 1
ATOM 2649 O O . ALA A 1 361 ? -29.976 -10.559 75.228 1.00 82.75 361 ALA A O 1
ATOM 2650 N N . THR A 1 362 ? -30.120 -8.931 73.691 1.00 84.12 362 THR A N 1
ATOM 2651 C CA . THR A 1 362 ? -31.225 -8.214 74.356 1.00 84.12 362 THR A CA 1
ATOM 2652 C C . THR A 1 362 ? -32.546 -8.980 74.271 1.00 84.12 362 THR A C 1
ATOM 2654 O O . THR A 1 362 ? -33.248 -9.074 75.278 1.00 84.12 362 THR A O 1
ATOM 2657 N N . ILE A 1 363 ? -32.851 -9.619 73.134 1.00 85.00 363 ILE A N 1
ATOM 2658 C CA . ILE A 1 363 ? -33.992 -10.547 73.014 1.00 85.00 363 ILE A CA 1
ATOM 2659 C C . ILE A 1 363 ? -33.837 -11.736 73.972 1.00 85.00 363 ILE A C 1
ATOM 2661 O O . ILE A 1 363 ? -34.775 -12.052 74.699 1.00 85.00 363 ILE A O 1
ATOM 2665 N N . ALA A 1 364 ? -32.653 -12.351 74.042 1.00 82.56 364 ALA A N 1
ATOM 2666 C CA . ALA A 1 364 ? -32.391 -13.464 74.956 1.00 82.56 364 ALA A CA 1
ATOM 2667 C C . ALA A 1 364 ? -32.526 -13.053 76.435 1.00 82.56 364 ALA A C 1
ATOM 2669 O O . ALA A 1 364 ? -33.057 -13.813 77.244 1.00 82.56 364 ALA A O 1
ATOM 2670 N N . ALA A 1 365 ? -32.097 -11.838 76.795 1.00 80.06 365 ALA A N 1
ATOM 2671 C CA . ALA A 1 365 ? -32.285 -11.294 78.139 1.00 80.06 365 ALA A CA 1
ATOM 2672 C C . ALA A 1 365 ? -33.774 -11.090 78.479 1.00 80.06 365 ALA A C 1
ATOM 2674 O O . ALA A 1 365 ? -34.196 -11.401 79.594 1.00 80.06 365 ALA A O 1
ATOM 2675 N N . ALA A 1 366 ? -34.586 -10.628 77.521 1.00 82.38 366 ALA A N 1
ATOM 2676 C CA . ALA A 1 366 ? -36.033 -10.515 77.693 1.00 82.38 366 ALA A CA 1
ATOM 2677 C C . ALA A 1 366 ? -36.727 -11.887 77.777 1.00 82.38 366 ALA A C 1
ATOM 2679 O O . ALA A 1 366 ? -37.610 -12.064 78.611 1.00 82.38 366 ALA A O 1
ATOM 2680 N N . GLU A 1 367 ? -36.306 -12.879 76.985 1.00 81.88 367 GLU A N 1
ATOM 2681 C CA . GLU A 1 367 ? -36.795 -14.265 77.081 1.00 81.88 367 GLU A CA 1
ATOM 2682 C C . GLU A 1 367 ? -36.446 -14.896 78.441 1.00 81.88 367 GLU A C 1
ATOM 2684 O O . GLU A 1 367 ? -37.289 -15.549 79.056 1.00 81.88 367 GLU A O 1
ATOM 2689 N N . ALA A 1 368 ? -35.240 -14.651 78.960 1.00 78.94 368 ALA A N 1
ATOM 2690 C CA . ALA A 1 368 ? -34.841 -15.101 80.292 1.00 78.94 368 ALA A CA 1
ATOM 2691 C C . ALA A 1 368 ? -35.677 -14.434 81.401 1.00 78.94 368 ALA A C 1
ATOM 2693 O O . ALA A 1 368 ? -36.121 -15.115 82.325 1.00 78.94 368 ALA A O 1
ATOM 2694 N N . ALA A 1 369 ? -35.948 -13.128 81.290 1.00 77.12 369 ALA A N 1
ATOM 2695 C CA . ALA A 1 369 ? -36.835 -12.414 82.212 1.00 77.12 369 ALA A CA 1
ATOM 2696 C C . ALA A 1 369 ? -38.289 -12.917 82.133 1.00 77.12 369 ALA A C 1
ATOM 2698 O O . ALA A 1 369 ? -38.966 -12.995 83.158 1.00 77.12 369 ALA A O 1
ATOM 2699 N N . TYR A 1 370 ? -38.754 -13.309 80.940 1.00 78.06 370 TYR A N 1
ATOM 2700 C CA . TYR A 1 370 ? -40.062 -13.939 80.745 1.00 78.06 370 TYR A CA 1
ATOM 2701 C C . TYR A 1 370 ? -40.139 -15.315 81.415 1.00 78.06 370 TYR A C 1
ATOM 2703 O O . TYR A 1 370 ? -41.094 -15.582 82.134 1.00 78.06 370 TYR A O 1
ATOM 2711 N N . GLY A 1 371 ? -39.121 -16.166 81.244 1.00 72.25 371 GLY A N 1
ATOM 2712 C CA . GLY A 1 371 ? -39.067 -17.494 81.868 1.00 72.25 371 GLY A CA 1
ATOM 2713 C C . GLY A 1 371 ? -38.916 -17.456 83.393 1.00 72.25 371 GLY A C 1
ATOM 2714 O O . GLY A 1 371 ? -39.463 -18.306 84.090 1.00 72.25 371 GLY A O 1
ATOM 2715 N N . ALA A 1 372 ? -38.235 -16.442 83.936 1.00 67.38 372 ALA A N 1
ATOM 2716 C CA . ALA A 1 372 ? -38.103 -16.236 85.381 1.00 67.38 372 ALA A CA 1
ATOM 2717 C C . ALA A 1 372 ? -39.415 -15.800 86.066 1.00 67.38 372 ALA A C 1
ATOM 2719 O O . ALA A 1 372 ? -39.522 -15.862 87.292 1.00 67.38 372 ALA A O 1
ATOM 2720 N N . ARG A 1 373 ? -40.426 -15.372 85.296 1.00 65.75 373 ARG A N 1
ATOM 2721 C CA . ARG A 1 373 ? -41.755 -15.009 85.808 1.00 65.75 373 ARG A CA 1
ATOM 2722 C C . ARG A 1 373 ? -42.478 -16.201 86.438 1.00 65.75 373 ARG A C 1
ATOM 2724 O O . ARG A 1 373 ? -43.114 -16.033 87.471 1.00 65.75 373 ARG A O 1
ATOM 2731 N N . ASP A 1 374 ? -42.372 -17.382 85.834 1.00 56.84 374 ASP A N 1
ATOM 2732 C CA . ASP A 1 374 ? -43.098 -18.577 86.286 1.00 56.84 374 ASP A CA 1
ATOM 2733 C C . ASP A 1 374 ? -42.498 -19.192 87.567 1.00 56.84 374 ASP A C 1
ATOM 2735 O O . ASP A 1 374 ? -43.088 -20.095 88.154 1.00 56.84 374 ASP A O 1
ATOM 2739 N N . ALA A 1 375 ? -41.344 -18.688 88.022 1.00 56.34 375 ALA A N 1
ATOM 2740 C CA . ALA A 1 375 ? -40.624 -19.151 89.208 1.00 56.34 375 ALA A CA 1
ATOM 2741 C C . ALA A 1 375 ? -40.781 -18.231 90.443 1.00 56.34 375 ALA A C 1
ATOM 2743 O O . ALA A 1 375 ? -40.067 -18.414 91.428 1.00 56.34 375 ALA A O 1
ATOM 2744 N N . GLU A 1 376 ? -41.646 -17.211 90.401 1.00 52.19 376 GLU A N 1
ATOM 2745 C CA . GLU A 1 376 ? -41.796 -16.238 91.497 1.00 52.19 376 GLU A CA 1
ATOM 2746 C C . GLU A 1 376 ? -42.669 -16.826 92.637 1.00 52.19 376 GLU A C 1
ATOM 2748 O O . GLU A 1 376 ? -43.890 -16.904 92.516 1.00 52.19 376 GLU A O 1
ATOM 2753 N N . ASP A 1 377 ? -42.032 -17.243 93.743 1.00 52.59 377 ASP A N 1
ATOM 2754 C CA . ASP A 1 377 ? -42.685 -17.551 95.030 1.00 52.59 377 ASP A CA 1
ATOM 2755 C C . ASP A 1 377 ? -43.380 -16.298 95.613 1.00 52.59 377 ASP A C 1
ATOM 2757 O O . ASP A 1 377 ? -42.929 -15.167 95.403 1.00 52.59 377 ASP A O 1
ATOM 2761 N N . ASP A 1 378 ? -44.434 -16.499 96.420 1.00 53.09 378 ASP A N 1
ATOM 2762 C CA . ASP A 1 378 ? -45.359 -15.493 97.001 1.00 53.09 378 ASP A CA 1
ATOM 2763 C C . ASP A 1 378 ? -44.722 -14.308 97.780 1.00 53.09 378 ASP A C 1
ATOM 2765 O O . ASP A 1 378 ? -45.428 -13.418 98.263 1.00 53.09 378 ASP A O 1
ATOM 2769 N N . VAL A 1 379 ? -43.394 -14.252 97.909 1.00 48.12 379 VAL A N 1
ATOM 2770 C CA . VAL A 1 379 ? -42.646 -13.308 98.757 1.00 48.12 379 VAL A CA 1
ATOM 2771 C C . VAL A 1 379 ? -42.357 -11.960 98.065 1.00 48.12 379 VAL A C 1
ATOM 2773 O O . VAL A 1 379 ? -42.139 -10.965 98.755 1.00 48.12 379 VAL A O 1
ATOM 2776 N N . ALA A 1 380 ? -42.394 -11.865 96.727 1.00 53.16 380 ALA A N 1
ATOM 2777 C CA . ALA A 1 380 ? -42.176 -10.594 96.008 1.00 53.16 380 ALA A CA 1
ATOM 2778 C C . ALA A 1 380 ? -42.945 -10.479 94.668 1.00 53.16 380 ALA A C 1
ATOM 2780 O O . ALA A 1 380 ? -42.327 -10.339 93.614 1.00 53.16 380 ALA A O 1
ATOM 2781 N N . PRO A 1 381 ? -44.288 -10.508 94.670 1.00 53.62 381 PRO A N 1
ATOM 2782 C CA . PRO A 1 381 ? -45.059 -10.625 93.438 1.00 53.62 381 PRO A CA 1
ATOM 2783 C C . PRO A 1 381 ? -45.032 -9.340 92.590 1.00 53.62 381 PRO A C 1
ATOM 2785 O O . PRO A 1 381 ? -45.535 -8.297 93.018 1.00 53.62 381 PRO A O 1
ATOM 2788 N N . GLY A 1 382 ? -44.513 -9.432 91.359 1.00 58.19 382 GLY A N 1
ATOM 2789 C CA . GLY A 1 382 ? -44.614 -8.382 90.330 1.00 58.19 382 GLY A CA 1
ATOM 2790 C C . GLY A 1 382 ? -43.296 -7.753 89.868 1.00 58.19 382 GLY A C 1
ATOM 2791 O O . GLY A 1 382 ? -43.305 -6.984 88.905 1.00 58.19 382 GLY A O 1
ATOM 2792 N N . LYS A 1 383 ? -42.160 -8.085 90.493 1.00 66.81 383 LYS A N 1
ATOM 2793 C CA . LYS A 1 383 ? -40.848 -7.543 90.105 1.00 66.81 383 LYS A CA 1
ATOM 2794 C C . LYS A 1 383 ? -40.366 -8.145 88.783 1.00 66.81 383 LYS A C 1
ATOM 2796 O O . LYS A 1 383 ? -39.875 -7.411 87.923 1.00 66.81 383 LYS A O 1
ATOM 2801 N N . ASN A 1 384 ? -40.574 -9.447 88.586 1.00 68.19 384 ASN A N 1
ATOM 2802 C CA . ASN A 1 384 ? -40.179 -10.135 87.355 1.00 68.19 384 ASN A CA 1
ATOM 2803 C C . ASN A 1 384 ? -41.049 -9.729 86.151 1.00 68.19 384 ASN A C 1
ATOM 2805 O O . ASN A 1 384 ? -40.530 -9.543 85.052 1.00 68.19 384 ASN A O 1
ATOM 2809 N N . ALA A 1 385 ? -42.349 -9.488 86.359 1.00 68.25 385 ALA A N 1
ATOM 2810 C CA . ALA A 1 385 ? -43.247 -8.978 85.316 1.00 68.25 385 ALA A CA 1
ATOM 2811 C C . ALA A 1 385 ? -42.823 -7.587 84.806 1.00 68.25 385 ALA A C 1
ATOM 2813 O O . ALA A 1 385 ? -42.813 -7.338 83.598 1.00 68.25 385 ALA A O 1
ATOM 2814 N N . TYR A 1 386 ? -42.420 -6.692 85.712 1.00 70.94 386 TYR A N 1
ATOM 2815 C CA . TYR A 1 386 ? -41.916 -5.370 85.344 1.00 70.94 386 TYR A CA 1
ATOM 2816 C C . TYR A 1 386 ? -40.541 -5.441 84.663 1.00 70.94 386 TYR A C 1
ATOM 2818 O O . TYR A 1 386 ? -40.329 -4.793 83.638 1.00 70.94 386 TYR A O 1
ATOM 2826 N N . ALA A 1 387 ? -39.623 -6.268 85.179 1.00 72.69 387 ALA A N 1
ATOM 2827 C CA . ALA A 1 387 ? -38.316 -6.491 84.561 1.00 72.69 387 ALA A CA 1
ATOM 2828 C C . ALA A 1 387 ? -38.444 -7.012 83.119 1.00 72.69 387 ALA A C 1
ATOM 2830 O O . ALA A 1 387 ? -37.729 -6.545 82.234 1.00 72.69 387 ALA A O 1
ATOM 2831 N N . PHE A 1 388 ? -39.404 -7.909 82.869 1.00 80.00 388 PHE A N 1
ATOM 2832 C CA . PHE A 1 388 ? -39.744 -8.370 81.527 1.00 80.00 388 PHE A CA 1
ATOM 2833 C C . PHE A 1 388 ? -40.229 -7.226 80.623 1.00 80.00 388 PHE A C 1
ATOM 2835 O O . PHE A 1 388 ? -39.672 -7.018 79.545 1.00 80.00 388 PHE A O 1
ATOM 2842 N N . CYS A 1 389 ? -41.212 -6.438 81.069 1.00 78.31 389 CYS A N 1
ATOM 2843 C CA . CYS A 1 389 ? -41.742 -5.321 80.279 1.00 78.31 389 CYS A CA 1
ATOM 2844 C C . CYS A 1 389 ? -40.660 -4.275 79.953 1.00 78.31 389 CYS A C 1
ATOM 2846 O O . CYS A 1 389 ? -40.610 -3.762 78.835 1.00 78.31 389 CYS A O 1
ATOM 2848 N N . HIS A 1 390 ? -39.760 -3.996 80.899 1.00 78.38 390 HIS A N 1
ATOM 2849 C CA . HIS A 1 390 ? -38.636 -3.085 80.693 1.00 78.38 390 HIS A CA 1
ATOM 2850 C C . HIS A 1 390 ? -37.595 -3.652 79.712 1.00 78.38 390 HIS A C 1
ATOM 2852 O O . HIS A 1 390 ? -37.122 -2.930 78.836 1.00 78.38 390 HIS A O 1
ATOM 2858 N N . ALA A 1 391 ? -37.258 -4.944 79.811 1.00 79.38 391 ALA A N 1
ATOM 2859 C CA . ALA A 1 391 ? -36.334 -5.602 78.885 1.00 79.38 391 ALA A CA 1
ATOM 2860 C C . ALA A 1 391 ? -36.857 -5.577 77.439 1.00 79.38 391 ALA A C 1
ATOM 2862 O O . ALA A 1 391 ? -36.089 -5.315 76.514 1.00 79.38 391 ALA A O 1
ATOM 2863 N N . VAL A 1 392 ? -38.170 -5.745 77.241 1.00 81.38 392 VAL A N 1
ATOM 2864 C CA . VAL A 1 392 ? -38.803 -5.624 75.916 1.00 81.38 392 VAL A CA 1
ATOM 2865 C C . VAL A 1 392 ? -38.676 -4.206 75.348 1.00 81.38 392 VAL A C 1
ATOM 2867 O O . VAL A 1 392 ? -38.454 -4.056 74.149 1.00 81.38 392 VAL A O 1
ATOM 2870 N N . GLY A 1 393 ? -38.739 -3.167 76.188 1.00 77.38 393 GLY A N 1
ATOM 2871 C CA . GLY A 1 393 ? -38.550 -1.774 75.762 1.00 77.38 393 GLY A CA 1
ATOM 2872 C C . GLY A 1 393 ? -37.166 -1.485 75.165 1.00 77.38 393 GLY A C 1
ATOM 2873 O O . GLY A 1 393 ? -37.063 -0.698 74.232 1.00 77.38 393 GLY A O 1
ATOM 2874 N N . SER A 1 394 ? -36.111 -2.160 75.639 1.00 80.62 394 SER A N 1
ATOM 2875 C CA . SER A 1 394 ? -34.740 -1.961 75.130 1.00 80.62 394 SER A CA 1
ATOM 2876 C C . SER A 1 394 ? -34.425 -2.660 73.800 1.00 80.62 394 SER A C 1
ATOM 2878 O O . SER A 1 394 ? -33.404 -2.364 73.182 1.00 80.62 394 SER A O 1
ATOM 2880 N N . ILE A 1 395 ? -35.279 -3.584 73.346 1.00 83.62 395 ILE A N 1
ATOM 2881 C CA . ILE A 1 395 ? -35.049 -4.350 72.109 1.00 83.62 395 ILE A CA 1
ATOM 2882 C C . ILE A 1 395 ? -35.233 -3.472 70.864 1.00 83.62 395 ILE A C 1
ATOM 2884 O O . ILE A 1 395 ? -34.527 -3.651 69.873 1.00 83.62 395 ILE A O 1
ATOM 2888 N N . GLU A 1 396 ? -36.154 -2.507 70.914 1.00 83.38 396 GLU A N 1
ATOM 2889 C CA . GLU A 1 396 ? -36.480 -1.652 69.768 1.00 83.38 396 GLU A CA 1
ATOM 2890 C C . GLU A 1 396 ? -35.272 -0.822 69.301 1.00 83.38 396 GLU A C 1
ATOM 2892 O O . GLU A 1 396 ? -35.000 -0.736 68.103 1.00 83.38 396 GLU A O 1
ATOM 2897 N N . ASP A 1 397 ? -34.505 -0.265 70.239 1.00 79.12 397 ASP A N 1
ATOM 2898 C CA . ASP A 1 397 ? -33.312 0.527 69.924 1.00 79.12 397 ASP A CA 1
ATOM 2899 C C . ASP A 1 397 ? -32.180 -0.344 69.358 1.00 79.12 397 ASP A C 1
ATOM 2901 O O . ASP A 1 397 ? -31.497 0.056 68.412 1.00 79.12 397 ASP A O 1
ATOM 2905 N N . ALA A 1 398 ? -32.014 -1.563 69.885 1.00 80.44 398 ALA A N 1
ATOM 2906 C CA . ALA A 1 398 ? -31.024 -2.514 69.385 1.00 80.44 398 ALA A CA 1
ATOM 2907 C C . ALA A 1 398 ? -31.350 -2.986 67.956 1.00 80.44 398 ALA A C 1
ATOM 2909 O O . ALA A 1 398 ? -30.448 -3.102 67.124 1.00 80.44 398 ALA A O 1
ATOM 2910 N N . LEU A 1 399 ? -32.634 -3.198 67.643 1.00 83.94 399 LEU A N 1
ATOM 2911 C CA . LEU A 1 399 ? -33.083 -3.543 66.292 1.00 83.94 399 LEU A CA 1
ATOM 2912 C C . LEU A 1 399 ? -32.890 -2.394 65.297 1.00 83.94 399 LEU A C 1
ATOM 2914 O O . LEU A 1 399 ? -32.382 -2.642 64.208 1.00 83.94 399 LEU A O 1
ATOM 2918 N N . LYS A 1 400 ? -33.202 -1.144 65.664 1.00 84.94 400 LYS A N 1
ATOM 2919 C CA . LYS A 1 400 ? -32.969 0.027 64.790 1.00 84.94 400 LYS A CA 1
ATOM 2920 C C . LYS A 1 400 ? -31.494 0.202 64.428 1.00 84.94 400 LYS A C 1
ATOM 2922 O O . LYS A 1 400 ? -31.168 0.536 63.289 1.00 84.94 400 LYS A O 1
ATOM 2927 N N . LEU A 1 401 ? -30.592 -0.033 65.384 1.00 81.69 401 LEU A N 1
ATOM 2928 C CA . LEU A 1 401 ? -29.154 -0.005 65.121 1.00 81.69 401 LEU A CA 1
ATOM 2929 C C . LEU A 1 401 ? -28.744 -1.127 64.153 1.00 81.69 401 LEU A C 1
ATOM 2931 O O . LEU A 1 401 ? -28.000 -0.876 63.206 1.00 81.69 401 LEU A O 1
ATOM 2935 N N . ALA A 1 402 ? -29.266 -2.343 64.348 1.00 80.38 402 ALA A N 1
ATOM 2936 C CA . ALA A 1 402 ? -29.015 -3.467 63.448 1.00 80.38 402 ALA A CA 1
ATOM 2937 C C . ALA A 1 402 ? -29.552 -3.218 62.025 1.00 80.38 402 ALA A C 1
ATOM 2939 O O . ALA A 1 402 ? -28.844 -3.487 61.056 1.00 80.38 402 ALA A O 1
ATOM 2940 N N . GLU A 1 403 ? -30.750 -2.642 61.882 1.00 83.50 403 GLU A N 1
ATOM 2941 C CA . GLU A 1 403 ? -31.327 -2.230 60.592 1.00 83.50 403 GLU A CA 1
ATOM 2942 C C . GLU A 1 403 ? -30.414 -1.261 59.834 1.00 83.50 403 GLU A C 1
ATOM 2944 O O . GLU A 1 403 ? -30.141 -1.451 58.645 1.00 83.50 403 GLU A O 1
ATOM 2949 N N . MET A 1 404 ? -29.911 -0.235 60.524 1.00 83.38 404 MET A N 1
ATOM 2950 C CA . MET A 1 404 ? -29.030 0.769 59.931 1.00 83.38 404 MET A CA 1
ATOM 2951 C C . MET A 1 404 ? -27.714 0.153 59.431 1.00 83.38 404 MET A C 1
ATOM 2953 O O . MET A 1 404 ? -27.296 0.423 58.302 1.00 83.38 404 MET A O 1
ATOM 2957 N N . GLU A 1 405 ? -27.074 -0.691 60.243 1.00 79.88 405 GLU A N 1
ATOM 2958 C CA . GLU A 1 405 ? -25.786 -1.310 59.908 1.00 79.88 405 GLU A CA 1
ATOM 2959 C C . GLU A 1 405 ? -25.907 -2.350 58.779 1.00 79.88 405 GLU A C 1
ATOM 2961 O O . GLU A 1 405 ? -25.070 -2.380 57.872 1.00 79.88 405 GLU A O 1
ATOM 2966 N N . VAL A 1 406 ? -26.982 -3.152 58.758 1.00 78.00 406 VAL A N 1
ATOM 2967 C CA . VAL A 1 406 ? -27.270 -4.093 57.654 1.00 78.00 406 VAL A CA 1
ATOM 2968 C C . VAL A 1 406 ? -27.548 -3.338 56.346 1.00 78.00 406 VAL A C 1
ATOM 2970 O O . VAL A 1 406 ? -27.076 -3.738 55.277 1.00 78.00 406 VAL A O 1
ATOM 2973 N N . ALA A 1 407 ? -28.257 -2.206 56.398 1.00 75.31 407 ALA A N 1
ATOM 2974 C CA . ALA A 1 407 ? -28.483 -1.361 55.225 1.00 75.31 407 ALA A CA 1
ATOM 2975 C C . ALA A 1 407 ? -27.176 -0.742 54.684 1.00 75.31 407 ALA A C 1
ATOM 2977 O O . ALA A 1 407 ? -26.954 -0.722 53.468 1.00 75.31 407 ALA A O 1
ATOM 2978 N N . LEU A 1 408 ? -26.283 -0.284 55.568 1.00 74.19 408 LEU A N 1
ATOM 2979 C CA . LEU A 1 408 ? -24.950 0.225 55.217 1.00 74.19 408 LEU A CA 1
ATOM 2980 C C . LEU A 1 408 ? -24.070 -0.853 54.568 1.00 74.19 408 LEU A C 1
ATOM 2982 O O . LEU A 1 408 ? -23.448 -0.595 53.531 1.00 74.19 408 LEU A O 1
ATOM 2986 N N . ALA A 1 409 ? -24.061 -2.067 55.124 1.00 70.94 409 ALA A N 1
ATOM 2987 C CA . ALA A 1 409 ? -23.315 -3.201 54.580 1.00 70.94 409 ALA A CA 1
ATOM 2988 C C . ALA A 1 409 ? -23.786 -3.570 53.161 1.00 70.94 409 ALA A C 1
ATOM 2990 O O . ALA A 1 409 ? -22.972 -3.686 52.238 1.00 70.94 409 ALA A O 1
ATOM 2991 N N . ASN A 1 410 ? -25.104 -3.645 52.952 1.00 70.75 410 ASN A N 1
ATOM 2992 C CA . ASN A 1 410 ? -25.706 -3.894 51.640 1.00 70.75 410 ASN A CA 1
ATOM 2993 C C . ASN A 1 410 ? -25.339 -2.820 50.606 1.00 70.75 410 ASN A C 1
ATOM 2995 O O . ASN A 1 410 ? -24.974 -3.135 49.468 1.00 70.75 410 ASN A O 1
ATOM 2999 N N . LYS A 1 411 ? -25.371 -1.544 51.011 1.00 72.25 411 LYS A N 1
ATOM 3000 C CA . LYS A 1 411 ? -24.993 -0.418 50.147 1.00 72.25 411 LYS A CA 1
ATOM 3001 C C . LYS A 1 411 ? -23.519 -0.496 49.727 1.00 72.25 411 LYS A C 1
ATOM 3003 O O . LYS A 1 411 ? -23.194 -0.248 48.564 1.00 72.25 411 LYS A O 1
ATOM 3008 N N . SER A 1 412 ? -22.637 -0.878 50.652 1.00 70.56 412 SER A N 1
ATOM 3009 C CA . SER A 1 412 ? -21.200 -1.044 50.402 1.00 70.56 412 SER A CA 1
ATOM 3010 C C . SER A 1 412 ? -20.911 -2.171 49.402 1.00 70.56 412 SER A C 1
ATOM 3012 O O . SER A 1 412 ? -20.193 -1.967 48.421 1.00 70.56 412 SER A O 1
ATOM 3014 N N . LYS A 1 413 ? -21.546 -3.339 49.565 1.00 70.50 413 LYS A N 1
ATOM 3015 C CA . LYS A 1 413 ? -21.346 -4.480 48.658 1.00 70.50 413 LYS A CA 1
ATOM 3016 C C . LYS A 1 413 ? -21.876 -4.221 47.246 1.00 70.50 413 LYS A C 1
ATOM 3018 O O . LYS A 1 413 ? -21.227 -4.590 46.267 1.00 70.50 413 LYS A O 1
ATOM 3023 N N . ALA A 1 414 ? -23.031 -3.565 47.123 1.00 71.06 414 ALA A N 1
ATOM 3024 C CA . ALA A 1 414 ? -23.559 -3.150 45.824 1.00 71.06 414 ALA A CA 1
ATOM 3025 C C . ALA A 1 414 ? -22.578 -2.214 45.095 1.00 71.06 414 ALA A C 1
ATOM 3027 O O . ALA A 1 414 ? -22.328 -2.391 43.901 1.00 71.06 414 ALA A O 1
ATOM 3028 N N . LYS A 1 415 ? -21.950 -1.282 45.828 1.00 73.62 415 LYS A N 1
ATOM 3029 C CA . LYS A 1 415 ? -20.896 -0.408 45.294 1.00 73.62 415 LYS A CA 1
ATOM 3030 C C . LYS A 1 415 ? -19.671 -1.210 44.837 1.00 73.62 415 LYS A C 1
ATOM 3032 O O . LYS A 1 415 ? -19.200 -1.000 43.725 1.00 73.62 415 LYS A O 1
ATOM 3037 N N . GLU A 1 416 ? -19.191 -2.170 45.630 1.00 75.06 416 GLU A N 1
ATOM 3038 C CA . GLU A 1 416 ? -18.055 -3.032 45.255 1.00 75.06 416 GLU A CA 1
ATOM 3039 C C . GLU A 1 416 ? -18.337 -3.862 43.984 1.00 75.06 416 GLU A C 1
ATOM 3041 O O . GLU A 1 416 ? -17.475 -3.994 43.110 1.00 75.06 416 GLU A O 1
ATOM 3046 N N . GLY A 1 417 ? -19.560 -4.385 43.839 1.00 75.00 417 GLY A N 1
ATOM 3047 C CA . GLY A 1 417 ? -19.997 -5.104 42.639 1.00 75.00 417 GLY A CA 1
ATOM 3048 C C . GLY A 1 417 ? -19.990 -4.234 41.377 1.00 75.00 417 GLY A C 1
ATOM 3049 O O . GLY A 1 417 ? -19.543 -4.687 40.321 1.00 75.00 417 GLY A O 1
ATOM 3050 N N . LEU A 1 418 ? -20.428 -2.976 41.490 1.00 75.44 418 LEU A N 1
ATOM 3051 C CA . LEU A 1 418 ? -20.389 -1.998 40.397 1.00 75.44 418 LEU A CA 1
ATOM 3052 C C . LEU A 1 418 ? -18.955 -1.583 40.035 1.00 75.44 418 LEU A C 1
ATOM 3054 O O . LEU A 1 418 ? -18.643 -1.477 38.851 1.00 75.44 418 LEU A O 1
ATOM 3058 N N . VAL A 1 419 ? -18.061 -1.435 41.019 1.00 77.50 419 VAL A N 1
ATOM 3059 C CA . VAL A 1 419 ? -16.635 -1.141 40.779 1.00 77.50 419 VAL A CA 1
ATOM 3060 C C . VAL A 1 419 ? -15.956 -2.278 40.011 1.00 77.50 419 VAL A C 1
ATOM 3062 O O . VAL A 1 419 ? -15.299 -2.026 39.004 1.00 77.50 419 VAL A O 1
ATOM 3065 N N . LYS A 1 420 ? -16.167 -3.543 40.404 1.00 79.19 420 LYS A N 1
ATOM 3066 C CA . LYS A 1 420 ? -15.603 -4.703 39.680 1.00 79.19 420 LYS A CA 1
ATOM 3067 C C . LYS A 1 420 ? -16.102 -4.797 38.234 1.00 79.19 420 LYS A C 1
ATOM 3069 O O . LYS A 1 420 ? -15.356 -5.220 37.353 1.00 79.19 420 LYS A O 1
ATOM 3074 N N . ARG A 1 421 ? -17.360 -4.424 37.987 1.00 77.19 421 ARG A N 1
ATOM 3075 C CA . ARG A 1 421 ? -17.951 -4.331 36.642 1.00 77.19 421 ARG A CA 1
ATOM 3076 C C . ARG A 1 421 ? -17.296 -3.229 35.810 1.00 77.19 421 ARG A C 1
ATOM 3078 O O . ARG A 1 421 ? -16.807 -3.503 34.716 1.00 77.19 421 ARG A O 1
ATOM 3085 N N . ALA A 1 422 ? -17.154 -2.032 36.378 1.00 77.00 422 ALA A N 1
ATOM 3086 C CA . ALA A 1 422 ? -16.435 -0.927 35.748 1.00 77.00 422 ALA A CA 1
ATOM 3087 C C . ALA A 1 422 ? -14.967 -1.280 35.428 1.00 77.00 422 ALA A C 1
ATOM 3089 O O . ALA A 1 422 ? -14.484 -0.961 34.345 1.00 77.00 422 ALA A O 1
ATOM 3090 N N . GLU A 1 423 ? -14.259 -1.997 36.309 1.00 79.12 423 GLU A N 1
ATOM 3091 C CA . GLU A 1 423 ? -12.889 -2.465 36.043 1.00 79.12 423 GLU A CA 1
ATOM 3092 C C . GLU A 1 423 ? -12.803 -3.463 34.878 1.00 79.12 423 GLU A C 1
ATOM 3094 O O . GLU A 1 423 ? -11.839 -3.430 34.108 1.00 79.12 423 GLU A O 1
ATOM 3099 N N . ARG A 1 424 ? -13.792 -4.353 34.720 1.00 79.81 424 ARG A N 1
ATOM 3100 C CA . ARG A 1 424 ? -13.850 -5.266 33.565 1.00 79.81 424 ARG A CA 1
ATOM 3101 C C . ARG A 1 424 ? -14.090 -4.502 32.268 1.00 79.81 424 ARG A C 1
ATOM 3103 O O . ARG A 1 424 ? -13.332 -4.698 31.321 1.00 79.81 424 ARG A O 1
ATOM 3110 N N . ALA A 1 425 ? -15.064 -3.592 32.256 1.00 77.62 425 ALA A N 1
ATOM 3111 C CA . ALA A 1 425 ? -15.329 -2.720 31.113 1.00 77.62 425 ALA A CA 1
ATOM 3112 C C . ALA A 1 425 ? -14.110 -1.856 30.755 1.00 77.62 425 ALA A C 1
ATOM 3114 O O . ALA A 1 425 ? -13.794 -1.671 29.584 1.00 77.62 425 ALA A O 1
ATOM 3115 N N . LYS A 1 426 ? -13.350 -1.395 31.756 1.00 79.81 426 LYS A N 1
ATOM 3116 C CA . LYS A 1 426 ? -12.083 -0.687 31.540 1.00 79.81 426 LYS A CA 1
ATOM 3117 C C . LYS A 1 426 ? -11.046 -1.566 30.846 1.00 79.81 426 LYS A C 1
ATOM 3119 O O . LYS A 1 426 ? -10.431 -1.116 29.889 1.00 79.81 426 LYS A O 1
ATOM 3124 N N . LYS A 1 427 ? -10.871 -2.820 31.277 1.00 79.69 427 LYS A N 1
ATOM 3125 C CA . LYS A 1 427 ? -9.957 -3.757 30.599 1.00 79.69 427 LYS A CA 1
ATOM 3126 C C . LYS A 1 427 ? -10.359 -4.005 29.142 1.00 79.69 427 LYS A C 1
ATOM 3128 O O . LYS A 1 427 ? -9.474 -4.036 28.290 1.00 79.69 427 LYS A O 1
ATOM 3133 N N . ALA A 1 428 ? -11.656 -4.147 28.859 1.00 77.94 428 ALA A N 1
ATOM 3134 C CA . ALA A 1 428 ? -12.165 -4.258 27.489 1.00 77.94 428 ALA A CA 1
ATOM 3135 C C . ALA A 1 428 ? -11.864 -2.983 26.680 1.00 77.94 428 ALA A C 1
ATOM 3137 O O . ALA A 1 428 ? -11.292 -3.049 25.595 1.00 77.94 428 ALA A O 1
ATOM 3138 N N . LEU A 1 429 ? -12.116 -1.803 27.256 1.00 81.69 429 LEU A N 1
ATOM 3139 C CA . LEU A 1 429 ? -11.781 -0.520 26.635 1.00 81.69 429 LEU A CA 1
ATOM 3140 C C . LEU A 1 429 ? -10.278 -0.361 26.353 1.00 81.69 429 LEU A C 1
ATOM 3142 O O . LEU A 1 429 ? -9.906 0.168 25.303 1.00 81.69 429 LEU A O 1
ATOM 3146 N N . ASP A 1 430 ? -9.409 -0.783 27.271 1.00 79.69 430 ASP A N 1
ATOM 3147 C CA . ASP A 1 430 ? -7.953 -0.717 27.115 1.00 79.69 430 ASP A CA 1
ATOM 3148 C C . ASP A 1 430 ? -7.474 -1.666 26.002 1.00 79.69 430 ASP A C 1
ATOM 3150 O O . ASP A 1 430 ? -6.612 -1.295 25.194 1.00 79.69 430 ASP A O 1
ATOM 3154 N N . ALA A 1 431 ? -8.070 -2.859 25.898 1.00 77.69 431 ALA A N 1
ATOM 3155 C CA . ALA A 1 431 ? -7.815 -3.802 24.810 1.00 77.69 431 ALA A CA 1
ATOM 3156 C C . ALA A 1 431 ? -8.268 -3.236 23.452 1.00 77.69 431 ALA A C 1
ATOM 3158 O O . ALA A 1 431 ? -7.468 -3.196 22.511 1.00 77.69 431 ALA A O 1
ATOM 3159 N N . ALA A 1 432 ? -9.496 -2.713 23.369 1.00 78.94 432 ALA A N 1
ATOM 3160 C CA . ALA A 1 432 ? -10.023 -2.039 22.184 1.00 78.94 432 ALA A CA 1
ATOM 3161 C C . ALA A 1 432 ? -9.165 -0.821 21.792 1.00 78.94 432 ALA A C 1
ATOM 3163 O O . ALA A 1 432 ? -8.820 -0.638 20.624 1.00 78.94 432 ALA A O 1
ATOM 3164 N N . THR A 1 433 ? -8.740 -0.010 22.770 1.00 78.31 433 THR A N 1
ATOM 3165 C CA . THR A 1 433 ? -7.848 1.140 22.544 1.00 78.31 433 THR A CA 1
ATOM 3166 C C . THR A 1 433 ? -6.514 0.684 21.961 1.00 78.31 433 THR A C 1
ATOM 3168 O O . THR A 1 433 ? -6.041 1.280 20.996 1.00 78.31 433 THR A O 1
ATOM 3171 N N . SER A 1 434 ? -5.921 -0.379 22.508 1.00 76.19 434 SER A N 1
ATOM 3172 C CA . SER A 1 434 ? -4.643 -0.922 22.035 1.00 76.19 434 SER A CA 1
ATOM 3173 C C . SER A 1 434 ? -4.747 -1.435 20.596 1.00 76.19 434 SER A C 1
ATOM 3175 O O . SER A 1 434 ? -3.900 -1.099 19.769 1.00 76.19 434 SER A O 1
ATOM 3177 N N . ARG A 1 435 ? -5.823 -2.164 20.260 1.00 75.00 435 ARG A N 1
ATOM 3178 C CA . ARG A 1 435 ? -6.118 -2.589 18.879 1.00 75.00 435 ARG A CA 1
ATOM 3179 C C . ARG A 1 435 ? -6.307 -1.402 17.938 1.00 75.00 435 ARG A C 1
ATOM 3181 O O . ARG A 1 435 ? -5.831 -1.434 16.807 1.00 75.00 435 ARG A O 1
ATOM 3188 N N . ASN A 1 436 ? -6.963 -0.337 18.398 1.00 78.69 436 ASN A N 1
ATOM 3189 C CA . ASN A 1 436 ? -7.177 0.849 17.577 1.00 78.69 436 ASN A CA 1
ATOM 3190 C C . ASN A 1 436 ? -5.893 1.645 17.321 1.00 78.69 436 ASN A C 1
ATOM 3192 O O . ASN A 1 436 ? -5.682 2.125 16.211 1.00 78.69 436 ASN A O 1
ATOM 3196 N N . VAL A 1 437 ? -5.014 1.742 18.321 1.00 77.62 437 VAL A N 1
ATOM 3197 C CA . VAL A 1 437 ? -3.691 2.362 18.172 1.00 77.62 437 VAL A CA 1
ATOM 3198 C C . VAL A 1 437 ? -2.810 1.551 17.223 1.00 77.62 437 VAL A C 1
ATOM 3200 O O . VAL A 1 437 ? -2.180 2.144 16.352 1.00 77.62 437 VAL A O 1
ATOM 3203 N N . ALA A 1 438 ? -2.807 0.218 17.335 1.00 69.56 438 ALA A N 1
ATOM 3204 C CA . ALA A 1 438 ? -2.063 -0.662 16.428 1.00 69.56 438 ALA A CA 1
ATOM 3205 C C . ALA A 1 438 ? -2.508 -0.514 14.960 1.00 69.56 438 ALA A C 1
ATOM 3207 O O . ALA A 1 438 ? -1.684 -0.615 14.058 1.00 69.56 438 ALA A O 1
ATOM 3208 N N . ALA A 1 439 ? -3.782 -0.186 14.734 1.00 68.25 439 ALA A N 1
ATOM 3209 C CA . ALA A 1 439 ? -4.336 0.124 13.416 1.00 68.25 439 ALA A CA 1
ATOM 3210 C C . ALA A 1 439 ? -4.008 1.539 12.897 1.00 68.25 439 ALA A C 1
ATOM 3212 O O . ALA A 1 439 ? -4.479 1.924 11.832 1.00 68.25 439 ALA A O 1
ATOM 3213 N N . GLY A 1 440 ? -3.283 2.361 13.664 1.00 75.38 440 GLY A N 1
ATOM 3214 C CA . GLY A 1 440 ? -2.992 3.754 13.309 1.00 75.38 440 GLY A CA 1
ATOM 3215 C C . GLY A 1 440 ? -4.072 4.770 13.706 1.00 75.38 440 GLY A C 1
ATOM 3216 O O . GLY A 1 440 ? -3.995 5.922 13.294 1.00 75.38 440 GLY A O 1
ATOM 3217 N N . SER A 1 441 ? -5.045 4.390 14.542 1.00 76.56 441 SER A N 1
ATOM 3218 C CA . SER A 1 441 ? -6.145 5.259 15.014 1.00 76.56 441 SER A CA 1
ATOM 3219 C C . SER A 1 441 ? -6.983 5.922 13.899 1.00 76.56 441 SER A C 1
ATOM 3221 O O . SER A 1 441 ? -7.172 7.141 13.928 1.00 76.56 441 SER A O 1
ATOM 3223 N N . PRO A 1 442 ? -7.504 5.159 12.921 1.00 70.31 442 PRO A N 1
ATOM 3224 C CA . PRO A 1 442 ? -8.321 5.706 11.835 1.00 70.31 442 PRO A CA 1
ATOM 3225 C C . PRO A 1 442 ? -9.622 6.328 12.367 1.00 70.31 442 PRO A C 1
ATOM 3227 O O . PRO A 1 442 ? -10.200 5.826 13.327 1.00 70.31 442 PRO A O 1
ATOM 3230 N N . ASP A 1 443 ? -10.102 7.420 11.768 1.00 76.75 443 ASP A N 1
ATOM 3231 C CA . ASP A 1 443 ? -11.313 8.130 12.221 1.00 76.75 443 ASP A CA 1
ATOM 3232 C C . ASP A 1 443 ? -12.594 7.479 11.661 1.00 76.75 443 ASP A C 1
ATOM 3234 O O . ASP A 1 443 ? -13.241 8.001 10.757 1.00 76.75 443 ASP A O 1
ATOM 3238 N N . ASP A 1 444 ? -12.923 6.288 12.166 1.00 77.44 444 ASP A N 1
ATOM 3239 C CA . ASP A 1 444 ? -14.035 5.440 11.720 1.00 77.44 444 ASP A CA 1
ATOM 3240 C C . ASP A 1 444 ? -15.079 5.167 12.832 1.00 77.44 444 ASP A C 1
ATOM 3242 O O . ASP A 1 444 ? -15.016 5.701 13.946 1.00 77.44 444 ASP A O 1
ATOM 3246 N N . GLU A 1 445 ? -16.077 4.329 12.527 1.00 74.88 445 GLU A N 1
ATOM 3247 C CA . GLU A 1 445 ? -17.144 3.922 13.456 1.00 74.88 445 GLU A CA 1
ATOM 3248 C C . GLU A 1 445 ? -16.575 3.327 14.763 1.00 74.88 445 GLU A C 1
ATOM 3250 O O . GLU A 1 445 ? -17.031 3.680 15.854 1.00 74.88 445 GLU A O 1
ATOM 3255 N N . ALA A 1 446 ? -15.530 2.491 14.676 1.00 75.50 446 ALA A N 1
ATOM 3256 C CA . ALA A 1 446 ? -14.888 1.854 15.829 1.00 75.50 446 ALA A CA 1
ATOM 3257 C C . ALA A 1 446 ? -14.184 2.887 16.725 1.00 75.50 446 ALA A C 1
ATOM 3259 O O . ALA A 1 446 ? -14.342 2.868 17.950 1.00 75.50 446 ALA A O 1
ATOM 3260 N N . SER A 1 447 ? -13.479 3.850 16.125 1.00 80.75 447 SER A N 1
ATOM 3261 C CA . SER A 1 447 ? -12.901 4.995 16.836 1.00 80.75 447 SER A CA 1
ATOM 3262 C C . SER A 1 447 ? -13.959 5.884 17.490 1.00 80.75 447 SER A C 1
ATOM 3264 O O . SER A 1 447 ? -13.756 6.352 18.615 1.00 80.75 447 SER A O 1
ATOM 3266 N N . ASN A 1 448 ? -15.108 6.093 16.842 1.00 78.12 448 ASN A N 1
ATOM 3267 C CA . ASN A 1 448 ? -16.228 6.835 17.422 1.00 78.12 448 ASN A CA 1
ATOM 3268 C C . ASN A 1 448 ? -16.836 6.112 18.631 1.00 78.12 448 ASN A C 1
ATOM 3270 O O . ASN A 1 448 ? -17.127 6.753 19.645 1.00 78.12 448 ASN A O 1
ATOM 3274 N N . VAL A 1 449 ? -16.986 4.784 18.575 1.00 80.56 449 VAL A N 1
ATOM 3275 C CA . VAL A 1 449 ? -17.445 3.976 19.717 1.00 80.56 449 VAL A CA 1
ATOM 3276 C C . VAL A 1 449 ? -16.450 4.067 20.878 1.00 80.56 449 VAL A C 1
ATOM 3278 O O . VAL A 1 449 ? -16.855 4.397 21.991 1.00 80.56 449 VAL A O 1
ATOM 3281 N N . LEU A 1 450 ? -15.149 3.927 20.611 1.00 81.25 450 LEU A N 1
ATOM 3282 C CA . LEU A 1 450 ? -14.069 4.119 21.590 1.00 81.25 450 LEU A CA 1
ATOM 3283 C C . LEU A 1 450 ? -14.104 5.497 22.258 1.00 81.25 450 LEU A C 1
ATOM 3285 O O . LEU A 1 450 ? -13.922 5.619 23.470 1.00 81.25 450 LEU A O 1
ATOM 3289 N N . ARG A 1 451 ? -14.347 6.553 21.476 1.00 83.38 451 ARG A N 1
ATOM 3290 C CA . ARG A 1 451 ? -14.434 7.935 21.968 1.00 83.38 451 ARG A CA 1
ATOM 3291 C C . ARG A 1 451 ? -15.655 8.122 22.875 1.00 83.38 451 ARG A C 1
ATOM 3293 O O . ARG A 1 451 ? -15.544 8.775 23.912 1.00 83.38 451 ARG A O 1
ATOM 3300 N N . ARG A 1 452 ? -16.797 7.508 22.529 1.00 81.38 452 ARG A N 1
ATOM 3301 C CA . ARG A 1 452 ? -18.005 7.470 23.376 1.00 81.38 452 ARG A CA 1
ATOM 3302 C C . ARG A 1 452 ? -17.756 6.693 24.672 1.00 81.38 452 ARG A C 1
ATOM 3304 O O . ARG A 1 452 ? -18.065 7.214 25.739 1.00 81.38 452 ARG A O 1
ATOM 3311 N N . ALA A 1 453 ? -17.122 5.524 24.597 1.00 79.56 453 ALA A N 1
ATOM 3312 C CA . ALA A 1 453 ? -16.782 4.703 25.759 1.00 79.56 453 ALA A CA 1
ATOM 3313 C C . ALA A 1 453 ? -15.802 5.419 26.712 1.00 79.56 453 ALA A C 1
ATOM 3315 O O . ALA A 1 453 ? -16.049 5.498 27.914 1.00 79.56 453 ALA A O 1
ATOM 3316 N N . LYS A 1 454 ? -14.750 6.063 26.179 1.00 81.00 454 LYS A N 1
ATOM 3317 C CA . LYS A 1 454 ? -13.826 6.912 26.961 1.00 81.00 454 LYS A CA 1
ATOM 3318 C C . LYS A 1 454 ? -14.519 8.100 27.625 1.00 81.00 454 LYS A C 1
ATOM 3320 O O . LYS A 1 454 ? -14.104 8.513 28.701 1.00 81.00 454 LYS A O 1
ATOM 3325 N N . LYS A 1 455 ? -15.558 8.661 27.001 1.00 81.81 455 LYS A N 1
ATOM 3326 C CA . LYS A 1 455 ? -16.345 9.763 27.575 1.00 81.81 455 LYS A CA 1
ATOM 3327 C C . LYS A 1 455 ? -17.293 9.290 28.684 1.00 81.81 455 LYS A C 1
ATOM 3329 O O . LYS A 1 455 ? -17.553 10.057 29.605 1.00 81.81 455 LYS A O 1
ATOM 3334 N N . ALA A 1 456 ? -17.780 8.051 28.606 1.00 70.75 456 ALA A N 1
ATOM 3335 C CA . ALA A 1 456 ? -18.615 7.434 29.636 1.00 70.75 456 ALA A CA 1
ATOM 3336 C C . ALA A 1 456 ? -17.807 7.002 30.880 1.00 70.75 456 ALA A C 1
ATOM 3338 O O . ALA A 1 456 ? -18.336 7.027 31.987 1.00 70.75 456 ALA A O 1
ATOM 3339 N N . TYR A 1 457 ? -16.514 6.687 30.727 1.00 69.81 457 TYR A N 1
ATOM 3340 C CA . TYR A 1 457 ? -15.648 6.226 31.823 1.00 69.81 457 TYR A CA 1
ATOM 3341 C C . TYR A 1 457 ? -15.577 7.183 33.042 1.00 69.81 457 TYR A C 1
ATOM 3343 O O . TYR A 1 457 ? -15.852 6.731 34.153 1.00 69.81 457 TYR A O 1
ATOM 3351 N N . PRO A 1 458 ? -15.335 8.506 32.891 1.00 65.56 458 PRO A N 1
ATOM 3352 C CA . PRO A 1 458 ? -15.353 9.440 34.023 1.00 65.56 458 PRO A CA 1
ATOM 3353 C C . PRO A 1 458 ? -16.712 9.533 34.729 1.00 65.56 458 PRO A C 1
ATOM 3355 O O . PRO A 1 458 ? -16.763 9.823 35.919 1.00 65.56 458 PRO A O 1
ATOM 3358 N N . GLN A 1 459 ? -17.824 9.291 34.019 1.00 61.25 459 GLN A N 1
ATOM 3359 C CA . GLN A 1 459 ? -19.166 9.293 34.617 1.00 61.25 459 GLN A CA 1
ATOM 3360 C C . GLN A 1 459 ? -19.429 8.045 35.474 1.00 61.25 459 GLN A C 1
ATOM 3362 O O . GLN A 1 459 ? -20.265 8.109 36.370 1.00 61.25 459 GLN A O 1
ATOM 3367 N N . ALA A 1 460 ? -18.707 6.943 35.239 1.00 57.09 460 ALA A N 1
ATOM 3368 C CA . ALA A 1 460 ? -18.739 5.747 36.081 1.00 57.09 460 ALA A CA 1
ATOM 3369 C C . ALA A 1 460 ? -17.795 5.840 37.302 1.00 57.09 460 ALA A C 1
ATOM 3371 O O . ALA A 1 460 ? -18.037 5.169 38.304 1.00 57.09 460 ALA A O 1
ATOM 3372 N N . GLU A 1 461 ? -16.742 6.669 37.235 1.00 58.22 461 GLU A N 1
ATOM 3373 C CA . GLU A 1 461 ? -15.807 6.929 38.349 1.00 58.22 461 GLU A CA 1
ATOM 3374 C C . GLU A 1 461 ? -16.282 8.018 39.330 1.00 58.22 461 GLU A C 1
ATOM 3376 O O . GLU A 1 461 ? -15.790 8.071 40.457 1.00 58.22 461 GLU A O 1
ATOM 3381 N N . LEU A 1 462 ? -17.213 8.895 38.933 1.00 50.34 462 LEU A N 1
ATOM 3382 C CA . LEU A 1 462 ? -17.638 10.030 39.760 1.00 50.34 462 LEU A CA 1
ATOM 3383 C C . LEU A 1 462 ? -18.483 9.615 40.977 1.00 50.34 462 LEU A C 1
ATOM 3385 O O . LEU A 1 462 ? -19.439 8.846 40.879 1.00 50.34 462 LEU A O 1
ATOM 3389 N N . ASP A 1 463 ? -18.114 10.200 42.122 1.00 55.47 463 ASP A N 1
ATOM 3390 C CA . ASP A 1 463 ? -18.725 10.061 43.446 1.00 55.47 463 ASP A CA 1
ATOM 3391 C C . ASP A 1 463 ? -20.251 10.234 43.406 1.00 55.47 463 ASP A C 1
ATOM 3393 O O . ASP A 1 463 ? -20.780 11.339 43.275 1.00 55.47 463 ASP A O 1
ATOM 3397 N N . GLY A 1 464 ? -20.972 9.125 43.554 1.00 48.94 464 GLY A N 1
ATOM 3398 C CA . GLY A 1 464 ? -22.421 9.114 43.674 1.00 48.94 464 GLY A CA 1
ATOM 3399 C C . GLY A 1 464 ? -22.837 8.449 44.974 1.00 48.94 464 GLY A C 1
ATOM 3400 O O . GLY A 1 464 ? -22.753 7.233 45.122 1.00 48.94 464 GLY A O 1
ATOM 3401 N N . SER A 1 465 ? -23.358 9.232 45.913 1.00 52.66 465 SER A N 1
ATOM 3402 C CA . SER A 1 465 ? -24.152 8.742 47.049 1.00 52.66 465 SER A CA 1
ATOM 3403 C C . SER A 1 465 ? -25.407 7.953 46.612 1.00 52.66 465 SER A C 1
ATOM 3405 O O . SER A 1 465 ? -26.034 7.290 47.451 1.00 52.66 465 SER A O 1
ATOM 3407 N N . ASP A 1 466 ? -25.723 7.991 45.311 1.00 69.75 466 ASP A N 1
ATOM 3408 C CA . ASP A 1 466 ? -26.804 7.310 44.602 1.00 69.75 466 ASP A CA 1
ATOM 3409 C C . ASP A 1 466 ? -26.289 6.107 43.777 1.00 69.75 466 ASP A C 1
ATOM 3411 O O . ASP A 1 466 ? -25.640 6.251 42.736 1.00 69.75 466 ASP A O 1
ATOM 3415 N N . LEU A 1 467 ? -26.601 4.897 44.254 1.00 69.50 467 LEU A N 1
ATOM 3416 C CA . LEU A 1 467 ? -26.244 3.632 43.602 1.00 69.50 467 LEU A CA 1
ATOM 3417 C C . LEU A 1 467 ? -26.962 3.426 42.263 1.00 69.50 467 LEU A C 1
ATOM 3419 O O . LEU A 1 467 ? -26.438 2.716 41.406 1.00 69.50 467 LEU A O 1
ATOM 3423 N N . GLU A 1 468 ? -28.146 4.009 42.068 1.00 73.69 468 GLU A N 1
ATOM 3424 C CA . GLU A 1 468 ? -28.938 3.789 40.857 1.00 73.69 468 GLU A CA 1
ATOM 3425 C C . GLU A 1 468 ? -28.338 4.547 39.666 1.00 73.69 468 GLU A C 1
ATOM 3427 O O . GLU A 1 468 ? -28.227 4.006 38.561 1.00 73.69 468 GLU A O 1
ATOM 3432 N N . ALA A 1 469 ? -27.870 5.775 39.907 1.00 70.56 469 ALA A N 1
ATOM 3433 C CA . ALA A 1 469 ? -27.111 6.554 38.934 1.00 70.56 469 ALA A CA 1
ATOM 3434 C C . ALA A 1 469 ? -25.792 5.856 38.558 1.00 70.56 469 ALA A C 1
ATOM 3436 O O . ALA A 1 469 ? -25.472 5.738 37.372 1.00 70.56 469 ALA A O 1
ATOM 3437 N N . MET A 1 470 ? -25.071 5.318 39.551 1.00 71.69 470 MET A N 1
ATOM 3438 C CA . MET A 1 470 ? -23.829 4.571 39.325 1.00 71.69 470 MET A CA 1
ATOM 3439 C C . MET A 1 470 ? -24.082 3.286 38.517 1.00 71.69 470 MET A C 1
ATOM 3441 O O . MET A 1 470 ? -23.341 2.989 37.584 1.00 71.69 470 MET A O 1
ATOM 3445 N N . ALA A 1 471 ? -25.163 2.552 38.803 1.00 76.19 471 ALA A N 1
ATOM 3446 C CA . ALA A 1 471 ? -25.528 1.349 38.057 1.00 76.19 471 ALA A CA 1
ATOM 3447 C C . ALA A 1 471 ? -25.856 1.635 36.581 1.00 76.19 471 ALA A C 1
ATOM 3449 O O . ALA A 1 471 ? -25.411 0.889 35.707 1.00 76.19 471 ALA A O 1
ATOM 3450 N N . LYS A 1 472 ? -26.586 2.724 36.287 1.00 77.81 472 LYS A N 1
ATOM 3451 C CA . LYS A 1 472 ? -26.877 3.153 34.905 1.00 77.81 472 LYS A CA 1
ATOM 3452 C C . LYS A 1 472 ? -25.604 3.566 34.163 1.00 77.81 472 LYS A C 1
ATOM 3454 O O . LYS A 1 472 ? -25.413 3.144 33.026 1.00 77.81 472 LYS A O 1
ATOM 3459 N N . ALA A 1 473 ? -24.714 4.319 34.812 1.00 76.25 473 ALA A N 1
ATOM 3460 C CA . ALA A 1 473 ? -23.440 4.733 34.222 1.00 76.25 473 ALA A CA 1
ATOM 3461 C C . ALA A 1 473 ? -22.513 3.539 33.923 1.00 76.25 473 ALA A C 1
ATOM 3463 O O . ALA A 1 473 ? -21.939 3.470 32.839 1.00 76.25 473 ALA A O 1
ATOM 3464 N N . VAL A 1 474 ? -22.407 2.568 34.842 1.00 79.81 474 VAL A N 1
ATOM 3465 C CA . VAL A 1 474 ? -21.609 1.345 34.633 1.00 79.81 474 VAL A CA 1
ATOM 3466 C C . VAL A 1 474 ? -22.191 0.475 33.517 1.00 79.81 474 VAL A C 1
ATOM 3468 O O . VAL A 1 474 ? -21.425 -0.042 32.712 1.00 79.81 474 VAL A O 1
ATOM 3471 N N . ALA A 1 475 ? -23.518 0.344 33.418 1.00 80.50 475 ALA A N 1
ATOM 3472 C CA . ALA A 1 475 ? -24.156 -0.418 32.341 1.00 80.50 475 ALA A CA 1
ATOM 3473 C C . ALA A 1 475 ? -23.961 0.232 30.958 1.00 80.50 475 ALA A C 1
ATOM 3475 O O . ALA A 1 475 ? -23.676 -0.464 29.985 1.00 80.50 475 ALA A O 1
ATOM 3476 N N . GLU A 1 476 ? -24.076 1.562 30.866 1.00 79.88 476 GLU A N 1
ATOM 3477 C CA . GLU A 1 476 ? -23.771 2.312 29.639 1.00 79.88 476 GLU A CA 1
ATOM 3478 C C . GLU A 1 476 ? -22.288 2.158 29.260 1.00 79.88 476 GLU A C 1
ATOM 3480 O O . GLU A 1 476 ? -21.964 1.955 28.090 1.00 79.88 476 GLU A O 1
ATOM 3485 N N . PHE A 1 477 ? -21.389 2.209 30.251 1.00 78.44 477 PHE A N 1
ATOM 3486 C CA . PHE A 1 477 ? -19.957 2.036 30.038 1.00 78.44 477 PHE A CA 1
ATOM 3487 C C . PHE A 1 477 ? -19.593 0.621 29.569 1.00 78.44 477 PHE A C 1
ATOM 3489 O O . PHE A 1 477 ? -18.854 0.499 28.597 1.00 78.44 477 PHE A O 1
ATOM 3496 N N . GLU A 1 478 ? -20.135 -0.426 30.198 1.00 83.38 478 GLU A N 1
ATOM 3497 C CA . GLU A 1 478 ? -19.980 -1.820 29.752 1.00 83.38 478 GLU A CA 1
ATOM 3498 C C . GLU A 1 478 ? -20.460 -1.991 28.310 1.00 83.38 478 GLU A C 1
ATOM 3500 O O . GLU A 1 478 ? -19.685 -2.434 27.469 1.00 83.38 478 GLU A O 1
ATOM 3505 N N . ARG A 1 479 ? -21.682 -1.540 27.991 1.00 86.38 479 ARG A N 1
ATOM 3506 C CA . ARG A 1 479 ? -22.229 -1.635 26.629 1.00 86.38 479 ARG A CA 1
ATOM 3507 C C . ARG A 1 479 ? -21.314 -0.970 25.600 1.00 86.38 479 ARG A C 1
ATOM 3509 O O . ARG A 1 479 ? -21.053 -1.539 24.547 1.00 86.38 479 ARG A O 1
ATOM 3516 N N . LEU A 1 480 ? -20.835 0.242 25.889 1.00 81.50 480 LEU A N 1
ATOM 3517 C CA . LEU A 1 480 ? -19.957 0.983 24.982 1.00 81.50 480 LEU A CA 1
ATOM 3518 C C . LEU A 1 480 ? -18.549 0.376 24.889 1.00 81.50 480 LEU A C 1
ATOM 3520 O O . LEU A 1 480 ? -17.928 0.472 23.832 1.00 81.50 480 LEU A O 1
ATOM 3524 N N . ALA A 1 481 ? -18.033 -0.210 25.973 1.00 80.56 481 ALA A N 1
ATOM 3525 C CA . ALA A 1 481 ? -16.748 -0.902 25.978 1.00 80.56 481 ALA A CA 1
ATOM 3526 C C . ALA A 1 481 ? -16.813 -2.202 25.165 1.00 80.56 481 ALA A C 1
ATOM 3528 O O . ALA A 1 481 ? -15.917 -2.436 24.358 1.00 80.56 481 ALA A O 1
ATOM 3529 N N . ASP A 1 482 ? -17.889 -2.979 25.304 1.00 80.12 482 ASP A N 1
ATOM 3530 C CA . ASP A 1 482 ? -18.125 -4.197 24.524 1.00 80.12 482 ASP A CA 1
ATOM 3531 C C . ASP A 1 482 ? -18.342 -3.866 23.038 1.00 80.12 482 ASP A C 1
ATOM 3533 O O . ASP A 1 482 ? -17.700 -4.460 22.176 1.00 80.12 482 ASP A O 1
ATOM 3537 N N . GLU A 1 483 ? -19.144 -2.839 22.712 1.00 81.69 483 GLU A N 1
ATOM 3538 C CA . GLU A 1 483 ? -19.303 -2.372 21.323 1.00 81.69 483 GLU A CA 1
ATOM 3539 C C . GLU A 1 483 ? -17.974 -1.900 20.714 1.00 81.69 483 GLU A C 1
ATOM 3541 O O . GLU A 1 483 ? -17.721 -2.114 19.527 1.00 81.69 483 GLU A O 1
ATOM 3546 N N . ALA A 1 484 ? -17.119 -1.237 21.501 1.00 78.81 484 ALA A N 1
ATOM 3547 C CA . ALA A 1 484 ? -15.791 -0.822 21.056 1.00 78.81 484 ALA A CA 1
ATOM 3548 C C . ALA A 1 484 ? -14.875 -2.030 20.816 1.00 78.81 484 ALA A C 1
ATOM 3550 O O . ALA A 1 484 ? -14.100 -2.045 19.850 1.00 78.81 484 ALA A O 1
ATOM 3551 N N . ASP A 1 485 ? -14.955 -3.037 21.681 1.00 80.06 485 ASP A N 1
ATOM 3552 C CA . ASP A 1 485 ? -14.192 -4.267 21.546 1.00 80.06 485 ASP A CA 1
ATOM 3553 C C . ASP A 1 485 ? -14.610 -5.039 20.289 1.00 80.06 485 ASP A C 1
ATOM 3555 O O . ASP A 1 485 ? -13.762 -5.328 19.443 1.00 80.06 485 ASP A O 1
ATOM 3559 N N . ASP A 1 486 ? -15.910 -5.249 20.090 1.00 78.94 486 ASP A N 1
ATOM 3560 C CA . ASP A 1 486 ? -16.461 -5.924 18.914 1.00 78.94 486 ASP A CA 1
ATOM 3561 C C . ASP A 1 486 ? -16.136 -5.177 17.617 1.00 78.94 486 ASP A C 1
ATOM 3563 O O . ASP A 1 486 ? -15.673 -5.782 16.646 1.00 78.94 486 ASP A O 1
ATOM 3567 N N . ALA A 1 487 ? -16.324 -3.853 17.587 1.00 78.56 487 ALA A N 1
ATOM 3568 C CA . ALA A 1 487 ? -16.058 -3.050 16.395 1.00 78.56 487 ALA A CA 1
ATOM 3569 C C . ALA A 1 487 ? -14.574 -3.092 15.994 1.00 78.56 487 ALA A C 1
ATOM 3571 O O . ALA A 1 487 ? -14.250 -3.251 14.814 1.00 78.56 487 ALA A O 1
ATOM 3572 N N . THR A 1 488 ? -13.656 -2.996 16.965 1.00 80.88 488 THR A N 1
ATOM 3573 C CA . THR A 1 488 ? -12.212 -3.083 16.685 1.00 80.88 488 THR A CA 1
ATOM 3574 C C . THR A 1 488 ? -11.777 -4.494 16.284 1.00 80.88 488 THR A C 1
ATOM 3576 O O . THR A 1 488 ? -10.898 -4.628 15.430 1.00 80.88 488 THR A O 1
ATOM 3579 N N . LEU A 1 489 ? -12.401 -5.540 16.839 1.00 79.31 489 LEU A N 1
ATOM 3580 C CA . LEU A 1 489 ? -12.138 -6.935 16.472 1.00 79.31 489 LEU A CA 1
ATOM 3581 C C . LEU A 1 489 ? -12.626 -7.252 15.049 1.00 79.31 489 LEU A C 1
ATOM 3583 O O . LEU A 1 489 ? -11.898 -7.850 14.257 1.00 79.31 489 LEU A O 1
ATOM 3587 N N . GLN A 1 490 ? -13.847 -6.835 14.700 1.00 78.75 490 GLN A N 1
ATOM 3588 C CA . GLN A 1 490 ? -14.411 -7.019 13.358 1.00 78.75 490 GLN A CA 1
ATOM 3589 C C . GLN A 1 490 ? -13.576 -6.302 12.296 1.00 78.75 490 GLN A C 1
ATOM 3591 O O . GLN A 1 490 ? -13.312 -6.876 11.238 1.00 78.75 490 GLN A O 1
ATOM 3596 N N . ARG A 1 491 ? -13.090 -5.089 12.596 1.00 78.81 491 ARG A N 1
ATOM 3597 C CA . ARG A 1 491 ? -12.168 -4.374 11.707 1.00 78.81 491 ARG A CA 1
ATOM 3598 C C . ARG A 1 491 ? -10.862 -5.136 11.515 1.00 78.81 491 ARG A C 1
ATOM 3600 O O . ARG A 1 491 ? -10.491 -5.398 10.380 1.00 78.81 491 ARG A O 1
ATOM 3607 N N . GLN A 1 492 ? -10.216 -5.572 12.598 1.00 80.75 492 GLN A N 1
ATOM 3608 C CA . GLN A 1 492 ? -8.986 -6.369 12.512 1.00 80.75 492 GLN A CA 1
ATOM 3609 C C . GLN A 1 492 ? -9.186 -7.622 11.642 1.00 80.75 492 GLN A C 1
ATOM 3611 O O . GLN A 1 492 ? -8.339 -7.933 10.808 1.00 80.75 492 GLN A O 1
ATOM 3616 N N . LYS A 1 493 ? -10.324 -8.318 11.776 1.00 80.12 493 LYS A N 1
ATOM 3617 C CA . LYS A 1 493 ? -10.665 -9.468 10.921 1.00 80.12 493 LYS A CA 1
ATOM 3618 C C . LYS A 1 493 ? -10.822 -9.080 9.449 1.00 80.12 493 LYS A C 1
ATOM 3620 O O . LYS A 1 493 ? -10.346 -9.814 8.581 1.00 80.12 493 LYS A O 1
ATOM 3625 N N . ALA A 1 494 ? -11.469 -7.952 9.158 1.00 78.81 494 ALA A N 1
ATOM 3626 C CA . ALA A 1 494 ? -11.611 -7.439 7.797 1.00 78.81 494 ALA A CA 1
ATOM 3627 C C . ALA A 1 494 ? -10.253 -7.049 7.186 1.00 78.81 494 ALA A C 1
ATOM 3629 O O . ALA A 1 494 ? -9.955 -7.473 6.070 1.00 78.81 494 ALA A O 1
ATOM 3630 N N . ASP A 1 495 ? -9.406 -6.343 7.937 1.00 79.12 495 ASP A N 1
ATOM 3631 C CA . ASP A 1 495 ? -8.069 -5.920 7.507 1.00 79.12 495 ASP A CA 1
ATOM 3632 C C . ASP A 1 495 ? -7.159 -7.128 7.246 1.00 79.12 495 ASP A C 1
ATOM 3634 O O . ASP A 1 495 ? -6.513 -7.212 6.203 1.00 79.12 495 ASP A O 1
ATOM 3638 N N . VAL A 1 496 ? -7.157 -8.124 8.143 1.00 82.44 496 VAL A N 1
ATOM 3639 C CA . VAL A 1 496 ? -6.401 -9.375 7.955 1.00 82.44 496 VAL A CA 1
ATOM 3640 C C . VAL A 1 496 ? -6.914 -10.155 6.743 1.00 82.44 496 VAL A C 1
ATOM 3642 O O . VAL A 1 496 ? -6.113 -10.736 6.007 1.00 82.44 496 VAL A O 1
ATOM 3645 N N . ARG A 1 497 ? -8.231 -10.175 6.495 1.00 80.62 497 ARG A N 1
ATOM 3646 C CA . ARG A 1 497 ? -8.806 -10.807 5.297 1.00 80.62 497 ARG A CA 1
ATOM 3647 C C . ARG A 1 497 ? -8.354 -10.096 4.022 1.00 80.62 497 ARG A C 1
ATOM 3649 O O . ARG A 1 497 ? -7.851 -10.764 3.122 1.00 80.62 497 ARG A O 1
ATOM 3656 N N . GLY A 1 498 ? -8.463 -8.767 3.981 1.00 80.12 498 GLY A N 1
ATOM 3657 C CA . GLY A 1 498 ? -7.991 -7.952 2.861 1.00 80.12 498 GLY A CA 1
ATOM 3658 C C . GLY A 1 498 ? -6.489 -8.118 2.618 1.00 80.12 498 GLY A C 1
ATOM 3659 O O . GLY A 1 498 ? -6.064 -8.285 1.479 1.00 80.12 498 GLY A O 1
ATOM 3660 N N . ALA A 1 499 ? -5.681 -8.190 3.680 1.00 82.62 499 ALA A N 1
ATOM 3661 C CA . ALA A 1 499 ? -4.247 -8.457 3.589 1.00 82.62 499 ALA A CA 1
ATOM 3662 C C . ALA A 1 499 ? -3.934 -9.865 3.051 1.00 82.62 499 ALA A C 1
ATOM 3664 O O . ALA A 1 499 ? -3.028 -10.013 2.234 1.00 82.62 499 ALA A O 1
ATOM 3665 N N . LYS A 1 500 ? -4.698 -10.901 3.437 1.00 84.81 500 LYS A N 1
ATOM 3666 C CA . LYS A 1 500 ? -4.563 -12.259 2.869 1.00 84.81 500 LYS A CA 1
ATOM 3667 C C . LYS A 1 500 ? -4.868 -12.282 1.369 1.00 84.81 500 LYS A C 1
ATOM 3669 O O . LYS A 1 500 ? -4.126 -12.907 0.612 1.00 84.81 500 LYS A O 1
ATOM 3674 N N . GLU A 1 501 ? -5.931 -11.603 0.941 1.00 83.25 501 GLU A N 1
ATOM 3675 C CA . GLU A 1 501 ? -6.290 -11.468 -0.477 1.00 83.25 501 GLU A CA 1
ATOM 3676 C C . GLU A 1 501 ? -5.217 -10.687 -1.251 1.00 83.25 501 GLU A C 1
ATOM 3678 O O . GLU A 1 501 ? -4.755 -11.147 -2.297 1.00 83.25 501 GLU A O 1
ATOM 3683 N N . GLY A 1 502 ? -4.739 -9.571 -0.690 1.00 83.50 502 GLY A N 1
ATOM 3684 C CA . GLY A 1 502 ? -3.644 -8.775 -1.244 1.00 83.50 502 GLY A CA 1
ATOM 3685 C C . GLY A 1 502 ? -2.336 -9.560 -1.368 1.00 83.50 502 GLY A C 1
ATOM 3686 O O . GLY A 1 502 ? -1.682 -9.501 -2.406 1.00 83.50 502 GLY A O 1
ATOM 3687 N N . LEU A 1 503 ? -1.980 -10.370 -0.365 1.00 87.56 503 LEU A N 1
ATOM 3688 C CA . LEU A 1 503 ? -0.804 -11.242 -0.412 1.00 87.56 503 LEU A CA 1
ATOM 3689 C C . LEU A 1 503 ? -0.939 -12.333 -1.483 1.00 87.56 503 LEU A C 1
ATOM 3691 O O . LEU A 1 503 ? 0.031 -12.633 -2.175 1.00 87.56 503 LEU A O 1
ATOM 3695 N N . ALA A 1 504 ? -2.123 -12.931 -1.643 1.00 85.19 504 ALA A N 1
ATOM 3696 C CA . ALA A 1 504 ? -2.370 -13.910 -2.701 1.00 85.19 504 ALA A CA 1
ATOM 3697 C C . ALA A 1 504 ? -2.249 -13.277 -4.098 1.00 85.19 504 ALA A C 1
ATOM 3699 O O . ALA A 1 504 ? -1.622 -13.863 -4.983 1.00 85.19 504 ALA A O 1
ATOM 3700 N N . ALA A 1 505 ? -2.781 -12.064 -4.277 1.00 83.69 505 ALA A N 1
ATOM 3701 C CA . ALA A 1 505 ? -2.629 -11.296 -5.509 1.00 83.69 505 ALA A CA 1
ATOM 3702 C C . ALA A 1 505 ? -1.159 -10.934 -5.779 1.00 83.69 505 ALA A C 1
ATOM 3704 O O . ALA A 1 505 ? -0.676 -11.156 -6.887 1.00 83.69 505 ALA A O 1
ATOM 3705 N N . ALA A 1 506 ? -0.424 -10.468 -4.762 1.00 85.50 506 ALA A N 1
ATOM 3706 C CA . ALA A 1 506 ? 1.000 -10.154 -4.866 1.00 85.50 506 ALA A CA 1
ATOM 3707 C C . ALA A 1 506 ? 1.835 -11.393 -5.232 1.00 85.50 506 ALA A C 1
ATOM 3709 O O . ALA A 1 506 ? 2.709 -11.302 -6.087 1.00 85.50 506 ALA A O 1
ATOM 3710 N N . LYS A 1 507 ? 1.529 -12.573 -4.671 1.00 88.19 507 LYS A N 1
ATOM 3711 C CA . LYS A 1 507 ? 2.164 -13.845 -5.067 1.00 88.19 507 LYS A CA 1
ATOM 3712 C C . LYS A 1 507 ? 1.875 -14.227 -6.510 1.00 88.19 507 LYS A C 1
ATOM 3714 O O . LYS A 1 507 ? 2.786 -14.643 -7.216 1.00 88.19 507 LYS A O 1
ATOM 3719 N N . ALA A 1 508 ? 0.621 -14.116 -6.944 1.00 84.94 508 ALA A N 1
ATOM 3720 C CA . ALA A 1 508 ? 0.250 -14.421 -8.322 1.00 84.94 508 ALA A CA 1
ATOM 3721 C C . ALA A 1 508 ? 0.949 -13.466 -9.302 1.00 84.94 508 ALA A C 1
ATOM 3723 O O . ALA A 1 508 ? 1.475 -13.905 -10.325 1.00 84.94 508 ALA A O 1
ATOM 3724 N N . ALA A 1 509 ? 1.014 -12.178 -8.955 1.00 84.44 509 ALA A N 1
ATOM 3725 C CA . ALA A 1 509 ? 1.750 -11.174 -9.710 1.00 84.44 509 ALA A CA 1
ATOM 3726 C C . ALA A 1 509 ? 3.261 -11.460 -9.720 1.00 84.44 509 ALA A C 1
ATOM 3728 O O . ALA A 1 509 ? 3.873 -11.362 -10.779 1.00 84.44 509 ALA A O 1
ATOM 3729 N N . LEU A 1 510 ? 3.852 -11.871 -8.589 1.00 88.06 510 LEU A N 1
ATOM 3730 C CA . LEU A 1 510 ? 5.266 -12.246 -8.502 1.00 88.06 510 LEU A CA 1
ATOM 3731 C C . LEU A 1 510 ? 5.565 -13.457 -9.378 1.00 88.06 510 LEU A C 1
ATOM 3733 O O . LEU A 1 510 ? 6.504 -13.405 -10.158 1.00 88.06 510 LEU A O 1
ATOM 3737 N N . ALA A 1 511 ? 4.762 -14.518 -9.290 1.00 86.50 511 ALA A N 1
ATOM 3738 C CA . ALA A 1 511 ? 4.950 -15.722 -10.094 1.00 86.50 511 ALA A CA 1
ATOM 3739 C C . ALA A 1 511 ? 4.863 -15.414 -11.596 1.00 86.50 511 ALA A C 1
ATOM 3741 O O . ALA A 1 511 ? 5.690 -15.885 -12.375 1.00 86.50 511 ALA A O 1
ATOM 3742 N N . LYS A 1 512 ? 3.899 -14.576 -11.998 1.00 83.50 512 LYS A N 1
ATOM 3743 C CA . LYS A 1 512 ? 3.781 -14.105 -13.380 1.00 83.50 512 LYS A CA 1
ATOM 3744 C C . LYS A 1 512 ? 5.013 -13.298 -13.804 1.00 83.50 512 LYS A C 1
ATOM 3746 O O . LYS A 1 512 ? 5.597 -13.588 -14.840 1.00 83.50 512 LYS A O 1
ATOM 3751 N N . ALA A 1 513 ? 5.430 -12.330 -12.992 1.00 83.31 513 ALA A N 1
ATOM 3752 C CA . ALA A 1 513 ? 6.565 -11.470 -13.303 1.00 83.31 513 ALA A CA 1
ATOM 3753 C C . ALA A 1 513 ? 7.909 -12.224 -13.293 1.00 83.31 513 ALA A C 1
ATOM 3755 O O . ALA A 1 513 ? 8.788 -11.919 -14.091 1.00 83.31 513 ALA A O 1
ATOM 3756 N N . GLN A 1 514 ? 8.069 -13.237 -12.436 1.00 83.88 514 GLN A N 1
ATOM 3757 C CA . GLN A 1 514 ? 9.227 -14.135 -12.439 1.00 83.88 514 GLN A CA 1
ATOM 3758 C C . GLN A 1 514 ? 9.274 -14.978 -13.714 1.00 83.88 514 GLN A C 1
ATOM 3760 O O . GLN A 1 514 ? 10.337 -15.064 -14.318 1.00 83.88 514 GLN A O 1
ATOM 3765 N N . ALA A 1 515 ? 8.141 -15.529 -14.164 1.00 79.06 515 ALA A N 1
ATOM 3766 C CA . ALA A 1 515 ? 8.072 -16.265 -15.426 1.00 79.06 515 ALA A CA 1
ATOM 3767 C C . ALA A 1 515 ? 8.420 -15.372 -16.632 1.00 79.06 515 ALA A C 1
ATOM 3769 O O . ALA A 1 515 ? 9.231 -15.758 -17.469 1.00 79.06 515 ALA A O 1
ATOM 3770 N N . GLU A 1 516 ? 7.879 -14.150 -16.680 1.00 76.31 516 GLU A N 1
ATOM 3771 C CA . GLU A 1 516 ? 8.219 -13.152 -17.708 1.00 76.31 516 GLU A CA 1
ATOM 3772 C C . GLU A 1 516 ? 9.711 -12.760 -17.655 1.00 76.31 516 GLU A C 1
ATOM 3774 O O . GLU A 1 516 ? 10.355 -12.582 -18.691 1.00 76.31 516 GLU A O 1
ATOM 3779 N N . ASN A 1 517 ? 10.301 -12.659 -16.458 1.00 79.19 517 ASN A N 1
ATOM 3780 C CA . ASN A 1 517 ? 11.727 -12.372 -16.295 1.00 79.19 517 ASN A CA 1
ATOM 3781 C C . ASN A 1 517 ? 12.624 -13.541 -16.737 1.00 79.19 517 ASN A C 1
ATOM 3783 O O . ASN A 1 517 ? 13.652 -13.314 -17.377 1.00 79.19 517 ASN A O 1
ATOM 3787 N N . GLU A 1 518 ? 12.228 -14.779 -16.429 1.00 76.81 518 GLU A N 1
ATOM 3788 C CA . GLU A 1 518 ? 12.915 -16.001 -16.862 1.00 76.81 518 GLU A CA 1
ATOM 3789 C C . GLU A 1 518 ? 12.851 -16.181 -18.384 1.00 76.81 518 GLU A C 1
ATOM 3791 O O . GLU A 1 518 ? 13.877 -16.487 -18.995 1.00 76.81 518 GLU A O 1
ATOM 3796 N N . GLU A 1 519 ? 11.707 -15.906 -19.024 1.00 69.00 519 GLU A N 1
ATOM 3797 C CA . GLU A 1 519 ? 11.596 -15.845 -20.492 1.00 69.00 519 GLU A CA 1
ATOM 3798 C C . GLU A 1 519 ? 12.508 -14.764 -21.096 1.00 69.00 519 GLU A C 1
ATOM 3800 O O . GLU A 1 519 ? 13.070 -14.946 -22.179 1.00 69.00 519 GLU A O 1
ATOM 3805 N N . GLY A 1 520 ? 12.717 -13.659 -20.373 1.00 61.69 520 GLY A N 1
ATOM 3806 C CA . GLY A 1 520 ? 13.699 -12.622 -20.700 1.00 61.69 520 GLY A CA 1
ATOM 3807 C C . GLY A 1 520 ? 15.164 -13.012 -20.468 1.00 61.69 520 GLY A C 1
ATOM 3808 O O . GLY A 1 520 ? 16.066 -12.235 -20.796 1.00 61.69 520 GLY A O 1
ATOM 3809 N N . GLY A 1 521 ? 15.427 -14.203 -19.924 1.00 64.81 521 GLY A N 1
ATOM 3810 C CA . GLY A 1 521 ? 16.764 -14.699 -19.605 1.00 64.81 521 GLY A CA 1
ATOM 3811 C C . GLY A 1 521 ? 17.368 -14.110 -18.328 1.00 64.81 521 GLY A C 1
ATOM 3812 O O . GLY A 1 521 ? 18.587 -14.167 -18.174 1.00 64.81 521 GLY A O 1
ATOM 3813 N N . SER A 1 522 ? 16.541 -13.536 -17.446 1.00 65.38 522 SER A N 1
ATOM 3814 C CA . SER A 1 522 ? 16.910 -13.001 -16.126 1.00 65.38 522 SER A CA 1
ATOM 3815 C C . SER A 1 522 ? 18.148 -12.089 -16.137 1.00 65.38 522 SER A C 1
ATOM 3817 O O . SER A 1 522 ? 19.157 -12.405 -15.501 1.00 65.38 522 SER A O 1
ATOM 3819 N N . PRO A 1 523 ? 18.117 -10.966 -16.876 1.00 65.56 523 PRO A N 1
ATOM 3820 C CA . PRO A 1 523 ? 19.224 -10.015 -16.900 1.00 65.56 523 PRO A CA 1
ATOM 3821 C C . PRO A 1 523 ? 19.494 -9.437 -15.501 1.00 65.56 523 PRO A C 1
ATOM 3823 O O . PRO A 1 523 ? 18.562 -9.167 -14.747 1.00 65.56 523 PRO A O 1
ATOM 3826 N N . ASP A 1 524 ? 20.766 -9.228 -15.158 1.00 74.88 524 ASP A N 1
ATOM 3827 C CA . ASP A 1 524 ? 21.179 -8.590 -13.898 1.00 74.88 524 ASP A CA 1
ATOM 3828 C C . ASP A 1 524 ? 20.923 -7.071 -13.956 1.00 74.88 524 ASP A C 1
ATOM 3830 O O . ASP A 1 524 ? 21.824 -6.268 -14.203 1.00 74.88 524 ASP A O 1
ATOM 3834 N N . ASP A 1 525 ? 19.653 -6.684 -13.837 1.00 75.56 525 ASP A N 1
ATOM 3835 C CA . ASP A 1 525 ? 19.170 -5.308 -13.935 1.00 75.56 525 ASP A CA 1
ATOM 3836 C C . ASP A 1 525 ? 18.296 -4.899 -12.732 1.00 75.56 525 ASP A C 1
ATOM 3838 O O . ASP A 1 525 ? 18.008 -5.680 -11.819 1.00 75.56 525 ASP A O 1
ATOM 3842 N N . ASP A 1 526 ? 17.883 -3.627 -12.703 1.00 76.12 526 ASP A N 1
ATOM 3843 C CA . ASP A 1 526 ? 17.071 -3.091 -11.605 1.00 76.12 526 ASP A CA 1
ATOM 3844 C C . ASP A 1 526 ? 15.704 -3.792 -11.499 1.00 76.12 526 ASP A C 1
ATOM 3846 O O . ASP A 1 526 ? 15.192 -3.946 -10.393 1.00 76.12 526 ASP A O 1
ATOM 3850 N N . ALA A 1 527 ? 15.141 -4.284 -12.610 1.00 78.12 527 ALA A N 1
ATOM 3851 C CA . ALA A 1 527 ? 13.872 -5.010 -12.606 1.00 78.12 527 ALA A CA 1
ATOM 3852 C C . ALA A 1 527 ? 14.011 -6.376 -11.915 1.00 78.12 527 ALA A C 1
ATOM 3854 O O . ALA A 1 527 ? 13.214 -6.694 -11.028 1.00 78.12 527 ALA A O 1
ATOM 3855 N N . THR A 1 528 ? 15.062 -7.139 -12.230 1.00 82.75 528 THR A N 1
ATOM 3856 C CA . THR A 1 528 ? 15.374 -8.413 -11.561 1.00 82.75 528 THR A CA 1
ATOM 3857 C C . THR A 1 528 ? 15.674 -8.209 -10.076 1.00 82.75 528 THR A C 1
ATOM 3859 O O . THR A 1 528 ? 15.175 -8.962 -9.234 1.00 82.75 528 THR A O 1
ATOM 3862 N N . ARG A 1 529 ? 16.417 -7.153 -9.712 1.00 82.94 529 ARG A N 1
ATOM 3863 C CA . ARG A 1 529 ? 16.674 -6.823 -8.300 1.00 82.94 529 ARG A CA 1
ATOM 3864 C C . ARG A 1 529 ? 15.386 -6.476 -7.549 1.00 82.94 529 ARG A C 1
ATOM 3866 O O . ARG A 1 529 ? 15.184 -6.955 -6.436 1.00 82.94 529 ARG A O 1
ATOM 3873 N N . LYS A 1 530 ? 14.494 -5.685 -8.153 1.00 85.06 530 LYS A N 1
ATOM 3874 C CA . LYS A 1 530 ? 13.203 -5.317 -7.547 1.00 85.06 530 LYS A CA 1
ATOM 3875 C C . LYS A 1 530 ? 12.252 -6.505 -7.419 1.00 85.06 530 LYS A C 1
ATOM 3877 O O . LYS A 1 530 ? 11.534 -6.584 -6.428 1.00 85.06 530 LYS A O 1
ATOM 3882 N N . LEU A 1 531 ? 12.294 -7.459 -8.351 1.00 86.94 531 LEU A N 1
ATOM 3883 C CA . LEU A 1 531 ? 11.578 -8.731 -8.220 1.00 86.94 531 LEU A CA 1
ATOM 3884 C C . LEU A 1 531 ? 12.084 -9.568 -7.041 1.00 86.94 531 LEU A C 1
ATOM 3886 O O . LEU A 1 531 ? 11.274 -10.152 -6.323 1.00 86.94 531 LEU A O 1
ATOM 3890 N N . ALA A 1 532 ? 13.399 -9.602 -6.804 1.00 85.88 532 ALA A N 1
ATOM 3891 C CA . ALA A 1 532 ? 13.969 -10.273 -5.637 1.00 85.88 532 ALA A CA 1
ATOM 3892 C C . ALA A 1 532 ? 13.560 -9.585 -4.321 1.00 85.88 532 ALA A C 1
ATOM 3894 O O . ALA A 1 532 ? 13.116 -10.263 -3.397 1.00 85.88 532 ALA A O 1
ATOM 3895 N N . GLU A 1 533 ? 13.614 -8.247 -4.256 1.00 86.81 533 GLU A N 1
ATOM 3896 C CA . GLU A 1 533 ? 13.123 -7.475 -3.100 1.00 86.81 533 GLU A CA 1
ATOM 3897 C C . GLU A 1 533 ? 11.631 -7.747 -2.824 1.00 86.81 533 GLU A C 1
ATOM 3899 O O . GLU A 1 533 ? 11.228 -7.930 -1.674 1.00 86.81 533 GLU A O 1
ATOM 3904 N N . ALA A 1 534 ? 10.803 -7.817 -3.872 1.00 86.75 534 ALA A N 1
ATOM 3905 C CA . ALA A 1 534 ? 9.383 -8.125 -3.734 1.00 86.75 534 ALA A CA 1
ATOM 3906 C C . ALA A 1 534 ? 9.143 -9.575 -3.273 1.00 86.75 534 ALA A C 1
ATOM 3908 O O . ALA A 1 534 ? 8.274 -9.821 -2.434 1.00 86.75 534 ALA A O 1
ATOM 3909 N N . ALA A 1 535 ? 9.950 -10.532 -3.745 1.00 88.25 535 ALA A N 1
ATOM 3910 C CA . ALA A 1 535 ? 9.927 -11.911 -3.261 1.00 88.25 535 ALA A CA 1
ATOM 3911 C C . ALA A 1 535 ? 10.299 -12.009 -1.772 1.00 88.25 535 ALA A C 1
ATOM 3913 O O . ALA A 1 535 ? 9.626 -12.715 -1.018 1.00 88.25 535 ALA A O 1
ATOM 3914 N N . GLU A 1 536 ? 11.316 -11.268 -1.323 1.00 88.88 536 GLU A N 1
ATOM 3915 C CA . GLU A 1 536 ? 11.686 -11.185 0.094 1.00 88.88 536 GLU A CA 1
ATOM 3916 C C . GLU A 1 536 ? 10.564 -10.575 0.944 1.00 88.88 536 GLU A C 1
ATOM 3918 O O . GLU A 1 536 ? 10.240 -11.109 2.009 1.00 88.88 536 GLU A O 1
ATOM 3923 N N . ALA A 1 537 ? 9.927 -9.500 0.469 1.00 87.50 537 ALA A N 1
ATOM 3924 C CA . ALA A 1 537 ? 8.800 -8.870 1.154 1.00 87.50 537 ALA A CA 1
ATOM 3925 C C . ALA A 1 537 ? 7.586 -9.813 1.261 1.00 87.50 537 ALA A C 1
ATOM 3927 O O . ALA A 1 537 ? 6.976 -9.920 2.328 1.00 87.50 537 ALA A O 1
ATOM 3928 N N . ILE A 1 538 ? 7.273 -10.555 0.192 1.00 88.31 538 ILE A N 1
ATOM 3929 C CA . ILE A 1 538 ? 6.217 -11.578 0.182 1.00 88.31 538 ILE A CA 1
ATOM 3930 C C . ILE A 1 538 ? 6.547 -12.716 1.158 1.00 88.31 538 ILE A C 1
ATOM 3932 O O . ILE A 1 538 ? 5.682 -13.112 1.940 1.00 88.31 538 ILE A O 1
ATOM 3936 N N . ALA A 1 539 ? 7.789 -13.209 1.179 1.00 87.69 539 ALA A N 1
ATOM 3937 C CA . ALA A 1 539 ? 8.217 -14.255 2.111 1.00 87.69 539 ALA A CA 1
ATOM 3938 C C . ALA A 1 539 ? 8.178 -13.783 3.578 1.00 87.69 539 ALA A C 1
ATOM 3940 O O . ALA A 1 539 ? 7.830 -14.548 4.483 1.00 87.69 539 ALA A O 1
ATOM 3941 N N . ALA A 1 540 ? 8.506 -12.513 3.838 1.00 85.25 540 ALA A N 1
ATOM 3942 C CA . ALA A 1 540 ? 8.364 -11.909 5.160 1.00 85.25 540 ALA A CA 1
ATOM 3943 C C . ALA A 1 540 ? 6.888 -11.841 5.593 1.00 85.25 540 ALA A C 1
ATOM 3945 O O . ALA A 1 540 ? 6.565 -12.216 6.723 1.00 85.25 540 ALA A O 1
ATOM 3946 N N . ALA A 1 541 ? 5.987 -11.444 4.687 1.00 86.50 541 ALA A N 1
ATOM 3947 C CA . ALA A 1 541 ? 4.548 -11.451 4.935 1.00 86.50 541 ALA A CA 1
ATOM 3948 C C . ALA A 1 541 ? 4.004 -12.876 5.171 1.00 86.50 541 ALA A C 1
ATOM 3950 O O . ALA A 1 541 ? 3.208 -13.082 6.083 1.00 86.50 541 ALA A O 1
ATOM 3951 N N . GLU A 1 542 ? 4.475 -13.887 4.431 1.00 86.50 542 GLU A N 1
ATOM 3952 C CA . GLU A 1 542 ? 4.106 -15.296 4.651 1.00 86.50 542 GLU A CA 1
ATOM 3953 C C . GLU A 1 542 ? 4.502 -15.811 6.037 1.00 86.50 542 GLU A C 1
ATOM 3955 O O . GLU A 1 542 ? 3.703 -16.486 6.687 1.00 86.50 542 GLU A O 1
ATOM 3960 N N . LYS A 1 543 ? 5.708 -15.482 6.516 1.00 85.19 543 LYS A N 1
ATOM 3961 C CA . LYS A 1 543 ? 6.145 -15.872 7.868 1.00 85.19 543 LYS A CA 1
ATOM 3962 C C . LYS A 1 543 ? 5.212 -15.315 8.945 1.00 85.19 543 LYS A C 1
ATOM 3964 O O . LYS A 1 543 ? 4.915 -16.004 9.923 1.00 85.19 543 LYS A O 1
ATOM 3969 N N . LEU A 1 544 ? 4.726 -14.090 8.750 1.00 82.94 544 LEU A N 1
ATOM 3970 C CA . LEU A 1 544 ? 3.768 -13.447 9.650 1.00 82.94 544 LEU A CA 1
ATOM 3971 C C . LEU A 1 544 ? 2.338 -13.985 9.472 1.00 82.94 544 LEU A C 1
ATOM 3973 O O . LEU A 1 544 ? 1.573 -13.979 10.433 1.00 82.94 544 LEU A O 1
ATOM 3977 N N . ALA A 1 545 ? 1.988 -14.537 8.305 1.00 79.62 545 ALA A N 1
ATOM 3978 C CA . ALA A 1 545 ? 0.665 -15.112 8.042 1.00 79.62 545 ALA A CA 1
ATOM 3979 C C . ALA A 1 545 ? 0.330 -16.279 8.986 1.00 79.62 545 ALA A C 1
ATOM 3981 O O . ALA A 1 545 ? -0.807 -16.399 9.443 1.00 79.62 545 ALA A O 1
ATOM 3982 N N . SER A 1 546 ? 1.318 -17.121 9.313 1.00 69.69 546 SER A N 1
ATOM 3983 C CA . SER A 1 546 ? 1.162 -18.206 10.293 1.00 69.69 546 SER A CA 1
ATOM 3984 C C . SER A 1 546 ? 0.930 -17.705 11.722 1.00 69.69 546 SER A C 1
ATOM 3986 O O . SER A 1 546 ? 0.177 -18.334 12.460 1.00 69.69 546 SER A O 1
ATOM 3988 N N . ALA A 1 547 ? 1.531 -16.573 12.105 1.00 66.62 547 ALA A N 1
ATOM 3989 C CA . ALA A 1 547 ? 1.307 -15.950 13.411 1.00 66.62 547 ALA A CA 1
ATOM 3990 C C . ALA A 1 547 ? -0.077 -15.278 13.475 1.00 66.62 547 ALA A C 1
ATOM 3992 O O . ALA A 1 547 ? -0.834 -15.511 14.412 1.00 66.62 547 ALA A O 1
ATOM 3993 N N . ALA A 1 548 ? -0.466 -14.560 12.417 1.00 63.97 548 ALA A N 1
ATOM 3994 C CA . ALA A 1 548 ? -1.783 -13.935 12.295 1.00 63.97 548 ALA A CA 1
ATOM 3995 C C . ALA A 1 548 ? -2.943 -14.953 12.219 1.00 63.97 548 ALA A C 1
ATOM 3997 O O . ALA A 1 548 ? -4.076 -14.622 12.548 1.00 63.97 548 ALA A O 1
ATOM 3998 N N . ALA A 1 549 ? -2.685 -16.199 11.801 1.00 60.25 549 ALA A N 1
ATOM 3999 C CA . ALA A 1 549 ? -3.675 -17.280 11.827 1.00 60.25 549 ALA A CA 1
ATOM 4000 C C . ALA A 1 549 ? -3.922 -17.855 13.238 1.00 60.25 549 ALA A C 1
ATOM 4002 O O . ALA A 1 549 ? -4.978 -18.438 13.473 1.00 60.25 549 ALA A O 1
ATOM 4003 N N . ALA A 1 550 ? -2.980 -17.693 14.176 1.00 53.31 550 ALA A N 1
ATOM 4004 C CA . ALA A 1 550 ? -3.164 -18.077 15.580 1.00 53.31 550 ALA A CA 1
ATOM 4005 C C . ALA A 1 550 ? -3.980 -17.033 16.379 1.00 53.31 550 ALA A C 1
ATOM 4007 O O . ALA A 1 550 ? -4.615 -17.375 17.381 1.00 53.31 550 ALA A O 1
ATOM 4008 N N . ASP A 1 551 ? -4.011 -15.787 15.889 1.00 50.22 551 ASP A N 1
ATOM 4009 C CA . ASP A 1 551 ? -4.759 -14.640 16.434 1.00 50.22 551 ASP A CA 1
ATOM 4010 C C . ASP A 1 551 ? -6.287 -14.723 16.205 1.00 50.22 551 ASP A C 1
ATOM 4012 O O . ASP A 1 551 ? -7.035 -13.921 16.755 1.00 50.22 551 ASP A O 1
ATOM 4016 N N . ASP A 1 552 ? -6.783 -15.710 15.443 1.00 47.09 552 ASP A N 1
ATOM 4017 C CA . ASP A 1 552 ? -8.228 -15.981 15.281 1.00 47.09 552 ASP A CA 1
ATOM 4018 C C . ASP A 1 552 ? -8.860 -16.655 16.524 1.00 47.09 552 ASP A C 1
ATOM 4020 O O . ASP A 1 552 ? -10.071 -16.885 16.565 1.00 47.09 552 ASP A O 1
ATOM 4024 N N . SER A 1 553 ? -8.061 -16.980 17.551 1.00 47.75 553 SER A N 1
ATOM 4025 C CA . SER A 1 553 ? -8.556 -17.494 18.833 1.00 47.75 553 SER A CA 1
ATOM 4026 C C . SER A 1 553 ? -8.826 -16.355 19.824 1.00 47.75 553 SER A C 1
ATOM 4028 O O . SER A 1 553 ? -7.989 -15.477 20.009 1.00 47.75 553 SER A O 1
ATOM 4030 N N . GLU A 1 554 ? -9.966 -16.404 20.526 1.00 44.84 554 GLU A N 1
ATOM 4031 C CA . GLU A 1 554 ? -10.385 -15.433 21.566 1.00 44.84 554 GLU A CA 1
ATOM 4032 C C . GLU A 1 554 ? -9.349 -15.200 22.693 1.00 44.84 554 GLU A C 1
ATOM 4034 O O . GLU A 1 554 ? -9.525 -14.310 23.520 1.00 44.84 554 GLU A O 1
ATOM 4039 N N . ALA A 1 555 ? -8.270 -15.989 22.750 1.00 40.03 555 ALA A N 1
ATOM 4040 C CA . ALA A 1 555 ? -7.254 -15.969 23.800 1.00 40.03 555 ALA A CA 1
ATOM 4041 C C . ALA A 1 555 ? -5.955 -15.219 23.434 1.00 40.03 555 ALA A C 1
ATOM 4043 O O . ALA A 1 555 ? -5.048 -15.143 24.270 1.00 40.03 555 ALA A O 1
ATOM 4044 N N . ALA A 1 556 ? -5.814 -14.701 22.210 1.00 44.03 556 ALA A N 1
ATOM 4045 C CA . ALA A 1 556 ? -4.560 -14.101 21.766 1.00 44.03 556 ALA A CA 1
ATOM 4046 C C . ALA A 1 556 ? -4.371 -12.646 22.249 1.00 44.03 556 ALA A C 1
ATOM 4048 O O . ALA A 1 556 ? -5.315 -11.876 22.428 1.00 44.03 556 ALA A O 1
ATOM 4049 N N . LYS A 1 557 ? -3.112 -12.288 22.534 1.00 49.22 557 LYS A N 1
ATOM 4050 C CA . LYS A 1 557 ? -2.693 -10.967 23.035 1.00 49.22 557 LYS A CA 1
ATOM 4051 C C . LYS A 1 557 ? -3.031 -9.852 22.028 1.00 49.22 557 LYS A C 1
ATOM 4053 O O . LYS A 1 557 ? -3.151 -10.120 20.841 1.00 49.22 557 LYS A O 1
ATOM 4058 N N . PRO A 1 558 ? -3.150 -8.586 22.472 1.00 46.94 558 PRO A N 1
ATOM 4059 C CA . PRO A 1 558 ? -3.626 -7.497 21.622 1.00 46.94 558 PRO A CA 1
ATOM 4060 C C . PRO A 1 558 ? -2.758 -7.281 20.370 1.00 46.94 558 PRO A C 1
ATOM 4062 O O . PRO A 1 558 ? -1.666 -6.732 20.466 1.00 46.94 558 PRO A O 1
ATOM 4065 N N . GLY A 1 559 ? -3.300 -7.649 19.205 1.00 54.38 559 GLY A N 1
ATOM 4066 C CA . GLY A 1 559 ? -3.256 -6.930 17.922 1.00 54.38 559 GLY A CA 1
ATOM 4067 C C . GLY A 1 559 ? -1.920 -6.718 17.199 1.00 54.38 559 GLY A C 1
ATOM 4068 O O . GLY A 1 559 ? -1.947 -6.363 16.023 1.00 54.38 559 GLY A O 1
ATOM 4069 N N . THR A 1 560 ? -0.759 -6.900 17.828 1.00 63.41 560 THR A N 1
ATOM 4070 C CA . THR A 1 560 ? 0.523 -6.515 17.211 1.00 63.41 560 THR A CA 1
ATOM 4071 C C . THR A 1 560 ? 0.883 -7.368 16.002 1.00 63.41 560 THR A C 1
ATOM 4073 O O . THR A 1 560 ? 1.356 -6.827 15.006 1.00 63.41 560 THR A O 1
ATOM 4076 N N . ASP A 1 561 ? 0.622 -8.672 16.051 1.00 69.56 561 ASP A N 1
ATOM 4077 C CA . ASP A 1 561 ? 1.080 -9.599 15.013 1.00 69.56 561 ASP A CA 1
ATOM 4078 C C . ASP A 1 561 ? 0.162 -9.553 13.782 1.00 69.56 561 ASP A C 1
ATOM 4080 O O . ASP A 1 561 ? 0.645 -9.544 12.648 1.00 69.56 561 ASP A O 1
ATOM 4084 N N . ALA A 1 562 ? -1.152 -9.412 13.988 1.00 72.88 562 ALA A N 1
ATOM 4085 C CA . ALA A 1 562 ? -2.115 -9.179 12.915 1.00 72.88 562 ALA A CA 1
ATOM 4086 C C . ALA A 1 562 ? -1.838 -7.883 12.132 1.00 72.88 562 ALA A C 1
ATOM 4088 O O . ALA A 1 562 ? -1.813 -7.911 10.902 1.00 72.88 562 ALA A O 1
ATOM 4089 N N . TYR A 1 563 ? -1.586 -6.754 12.806 1.00 76.06 563 TYR A N 1
ATOM 4090 C CA . TYR A 1 563 ? -1.269 -5.505 12.100 1.00 76.06 563 TYR A CA 1
ATOM 4091 C C . TYR A 1 563 ? 0.157 -5.498 11.528 1.00 76.06 563 TYR A C 1
ATOM 4093 O O . TYR A 1 563 ? 0.367 -4.926 10.460 1.00 76.06 563 TYR A O 1
ATOM 4101 N N . ALA A 1 564 ? 1.119 -6.202 12.141 1.00 79.19 564 ALA A N 1
ATOM 4102 C CA . ALA A 1 564 ? 2.423 -6.446 11.519 1.00 79.19 564 ALA A CA 1
ATOM 4103 C C . ALA A 1 564 ? 2.291 -7.251 10.213 1.00 79.19 564 ALA A C 1
ATOM 4105 O O . ALA A 1 564 ? 2.990 -6.968 9.241 1.00 79.19 564 ALA A O 1
ATOM 4106 N N . PHE A 1 565 ? 1.367 -8.216 10.162 1.00 83.69 565 PHE A N 1
ATOM 4107 C CA . PHE A 1 565 ? 1.031 -8.940 8.938 1.00 83.69 565 PHE A CA 1
ATOM 4108 C C . PHE A 1 565 ? 0.388 -8.027 7.881 1.00 83.69 565 PHE A C 1
ATOM 4110 O O . PHE A 1 565 ? 0.809 -8.064 6.724 1.00 83.69 565 PHE A O 1
ATOM 4117 N N . VAL A 1 566 ? -0.575 -7.177 8.259 1.00 83.31 566 VAL A N 1
ATOM 4118 C CA . VAL A 1 566 ? -1.203 -6.199 7.344 1.00 83.31 566 VAL A CA 1
ATOM 4119 C C . VAL A 1 566 ? -0.165 -5.225 6.764 1.00 83.31 566 VAL A C 1
ATOM 4121 O O . VAL A 1 566 ? -0.137 -5.005 5.550 1.00 83.31 566 VAL A O 1
ATOM 4124 N N . ASP A 1 567 ? 0.733 -4.686 7.594 1.00 82.38 567 ASP A N 1
ATOM 4125 C CA . ASP A 1 567 ? 1.806 -3.782 7.153 1.00 82.38 567 ASP A CA 1
ATOM 4126 C C . ASP A 1 567 ? 2.815 -4.497 6.235 1.00 82.38 567 ASP A C 1
ATOM 4128 O O . ASP A 1 567 ? 3.213 -3.966 5.196 1.00 82.38 567 ASP A O 1
ATOM 4132 N N . ALA A 1 568 ? 3.178 -5.746 6.551 1.00 85.19 568 ALA A N 1
ATOM 4133 C CA . ALA A 1 568 ? 4.039 -6.562 5.695 1.00 85.19 568 ALA A CA 1
ATOM 4134 C C . ALA A 1 568 ? 3.394 -6.867 4.331 1.00 85.19 568 ALA A C 1
ATOM 4136 O O . ALA A 1 568 ? 4.073 -6.780 3.310 1.00 85.19 568 ALA A O 1
ATOM 4137 N N . CYS A 1 569 ? 2.088 -7.158 4.287 1.00 85.38 569 CYS A N 1
ATOM 4138 C CA . CYS A 1 569 ? 1.354 -7.345 3.030 1.00 85.38 569 CYS A CA 1
ATOM 4139 C C . CYS A 1 569 ? 1.289 -6.053 2.208 1.00 85.38 569 CYS A C 1
ATOM 4141 O O . CYS A 1 569 ? 1.440 -6.093 0.990 1.00 85.38 569 CYS A O 1
ATOM 4143 N N . SER A 1 570 ? 1.124 -4.905 2.868 1.00 85.06 570 SER A N 1
ATOM 4144 C CA . SER A 1 570 ? 1.114 -3.594 2.207 1.00 85.06 570 SER A CA 1
ATOM 4145 C C . SER A 1 570 ? 2.487 -3.260 1.612 1.00 85.06 570 SER A C 1
ATOM 4147 O O . SER A 1 570 ? 2.580 -2.809 0.472 1.00 85.06 570 SER A O 1
ATOM 4149 N N . LYS A 1 571 ? 3.573 -3.567 2.336 1.00 85.44 571 LYS A N 1
ATOM 4150 C CA . LYS A 1 571 ? 4.949 -3.482 1.816 1.00 85.44 571 LYS A CA 1
ATOM 4151 C C . LYS A 1 571 ? 5.191 -4.442 0.654 1.00 85.44 571 LYS A C 1
ATOM 4153 O O . LYS A 1 571 ? 5.828 -4.041 -0.318 1.00 85.44 571 LYS A O 1
ATOM 4158 N N . ALA A 1 572 ? 4.684 -5.673 0.728 1.00 84.50 572 ALA A N 1
ATOM 4159 C CA . ALA A 1 572 ? 4.765 -6.653 -0.356 1.00 84.50 572 ALA A CA 1
ATOM 4160 C C . ALA A 1 572 ? 4.034 -6.168 -1.621 1.00 84.50 572 ALA A C 1
ATOM 4162 O O . ALA A 1 572 ? 4.581 -6.256 -2.717 1.00 84.50 572 ALA A O 1
ATOM 4163 N N . ALA A 1 573 ? 2.840 -5.586 -1.476 1.00 84.56 573 ALA A N 1
ATOM 4164 C CA . ALA A 1 573 ? 2.108 -4.984 -2.589 1.00 84.56 573 ALA A CA 1
ATOM 4165 C C . ALA A 1 573 ? 2.876 -3.797 -3.200 1.00 84.56 573 ALA A C 1
ATOM 4167 O O . ALA A 1 573 ? 3.117 -3.779 -4.402 1.00 84.56 573 ALA A O 1
ATOM 4168 N N . ALA A 1 574 ? 3.357 -2.863 -2.372 1.00 82.19 574 ALA A N 1
ATOM 4169 C CA . ALA A 1 574 ? 4.115 -1.705 -2.848 1.00 82.19 574 ALA A CA 1
ATOM 4170 C C . ALA A 1 574 ? 5.421 -2.103 -3.561 1.00 82.19 574 ALA A C 1
ATOM 4172 O O . ALA A 1 574 ? 5.763 -1.545 -4.602 1.00 82.19 574 ALA A O 1
ATOM 4173 N N . THR A 1 575 ? 6.159 -3.083 -3.029 1.00 84.06 575 THR A N 1
ATOM 4174 C CA . THR A 1 575 ? 7.375 -3.601 -3.685 1.00 84.06 575 THR A CA 1
ATOM 4175 C C . THR A 1 575 ? 7.061 -4.318 -4.996 1.00 84.06 575 THR A C 1
ATOM 4177 O O . THR A 1 575 ? 7.811 -4.144 -5.956 1.00 84.06 575 THR A O 1
ATOM 4180 N N . MET A 1 576 ? 5.934 -5.032 -5.090 1.00 87.88 576 MET A N 1
ATOM 4181 C CA . MET A 1 576 ? 5.456 -5.592 -6.358 1.00 87.88 576 MET A CA 1
ATOM 4182 C C . MET A 1 576 ? 5.081 -4.516 -7.384 1.00 87.88 576 MET A C 1
ATOM 4184 O O . MET A 1 576 ? 5.434 -4.665 -8.552 1.00 87.88 576 MET A O 1
ATOM 4188 N N . ASP A 1 577 ? 4.448 -3.414 -6.976 1.00 82.75 577 ASP A N 1
ATOM 4189 C CA . ASP A 1 577 ? 4.144 -2.292 -7.878 1.00 82.75 577 ASP A CA 1
ATOM 4190 C C . ASP A 1 577 ? 5.424 -1.628 -8.414 1.00 82.75 577 ASP A C 1
ATOM 4192 O O . ASP A 1 577 ? 5.518 -1.286 -9.602 1.00 82.75 577 ASP A O 1
ATOM 4196 N N . TYR A 1 578 ? 6.450 -1.489 -7.565 1.00 81.50 578 TYR A N 1
ATOM 4197 C CA . TYR A 1 578 ? 7.773 -1.028 -7.995 1.00 81.50 578 TYR A CA 1
ATOM 4198 C C . TYR A 1 578 ? 8.439 -2.014 -8.961 1.00 81.50 578 TYR A C 1
ATOM 4200 O O . TYR A 1 578 ? 8.987 -1.579 -9.976 1.00 81.50 578 TYR A O 1
ATOM 4208 N N . ALA A 1 579 ? 8.367 -3.321 -8.692 1.00 83.25 579 ALA A N 1
ATOM 4209 C CA . ALA A 1 579 ? 8.895 -4.353 -9.583 1.00 83.25 579 ALA A CA 1
ATOM 4210 C C . ALA A 1 579 ? 8.186 -4.341 -10.949 1.00 83.25 579 ALA A C 1
ATOM 4212 O O . ALA A 1 579 ? 8.850 -4.333 -11.986 1.00 83.25 579 ALA A O 1
ATOM 4213 N N . ALA A 1 580 ? 6.855 -4.234 -10.969 1.00 79.50 580 ALA A N 1
ATOM 4214 C CA . ALA A 1 580 ? 6.064 -4.125 -12.194 1.00 79.50 580 ALA A CA 1
ATOM 4215 C C . ALA A 1 580 ? 6.407 -2.856 -12.994 1.00 79.50 580 ALA A C 1
ATOM 4217 O O . ALA A 1 580 ? 6.545 -2.898 -14.218 1.00 79.50 580 ALA A O 1
ATOM 4218 N N . SER A 1 581 ? 6.605 -1.725 -12.311 1.00 79.31 581 SER A N 1
ATOM 4219 C CA . SER A 1 581 ? 7.026 -0.471 -12.948 1.00 79.31 581 SER A CA 1
ATOM 4220 C C . SER A 1 581 ? 8.431 -0.573 -13.552 1.00 79.31 581 SER A C 1
ATOM 4222 O O . SER A 1 581 ? 8.664 -0.079 -14.658 1.00 79.31 581 SER A O 1
ATOM 4224 N N . ALA A 1 582 ? 9.363 -1.231 -12.855 1.00 79.12 582 ALA A N 1
ATOM 4225 C CA . ALA A 1 582 ? 10.716 -1.474 -13.347 1.00 79.12 582 ALA A CA 1
ATOM 4226 C C . ALA A 1 582 ? 10.720 -2.406 -14.572 1.00 79.12 582 ALA A C 1
ATOM 4228 O O . ALA A 1 582 ? 11.376 -2.088 -15.565 1.00 79.12 582 ALA A O 1
ATOM 4229 N N . MET A 1 583 ? 9.924 -3.484 -14.548 1.00 75.88 583 MET A N 1
ATOM 4230 C CA . MET A 1 583 ? 9.713 -4.380 -15.696 1.00 75.88 583 MET A CA 1
ATOM 4231 C C . MET A 1 583 ? 9.177 -3.615 -16.908 1.00 75.88 583 MET A C 1
ATOM 4233 O O . MET A 1 583 ? 9.788 -3.634 -17.973 1.00 75.88 583 MET A O 1
ATOM 4237 N N . LYS A 1 584 ? 8.111 -2.824 -16.728 1.00 77.56 584 LYS A N 1
ATOM 4238 C CA . LYS A 1 584 ? 7.535 -2.011 -17.810 1.00 77.56 584 LYS A CA 1
ATOM 4239 C C . LYS A 1 584 ? 8.556 -1.040 -18.412 1.00 77.56 584 LYS A C 1
ATOM 4241 O O . LYS A 1 584 ? 8.602 -0.861 -19.630 1.00 77.56 584 LYS A O 1
ATOM 4246 N N . LYS A 1 585 ? 9.380 -0.402 -17.574 1.00 75.88 585 LYS A N 1
ATOM 4247 C CA . LYS A 1 585 ? 10.431 0.519 -18.029 1.00 75.88 585 LYS A CA 1
ATOM 4248 C C . LYS A 1 585 ? 11.516 -0.208 -18.826 1.00 75.88 585 LYS A C 1
ATOM 4250 O O . LYS A 1 585 ? 11.946 0.313 -19.854 1.00 75.88 585 LYS A O 1
ATOM 4255 N N . ARG A 1 586 ? 11.933 -1.397 -18.382 1.00 75.12 586 ARG A N 1
ATOM 4256 C CA . ARG A 1 586 ? 12.870 -2.253 -19.120 1.00 75.12 586 ARG A CA 1
ATOM 4257 C C . ARG A 1 586 ? 12.306 -2.623 -20.487 1.00 75.12 586 ARG A C 1
ATOM 4259 O O . ARG A 1 586 ? 12.981 -2.403 -21.486 1.00 75.12 586 ARG A O 1
ATOM 4266 N N . ASP A 1 587 ? 11.076 -3.121 -20.535 1.00 69.69 587 ASP A N 1
ATOM 4267 C CA . ASP A 1 587 ? 10.460 -3.585 -21.779 1.00 69.69 587 ASP A CA 1
ATOM 4268 C C . ASP A 1 587 ? 10.286 -2.429 -22.780 1.00 69.69 587 ASP A C 1
ATOM 4270 O O . ASP A 1 587 ? 10.559 -2.587 -23.969 1.00 69.69 587 ASP A O 1
ATOM 4274 N N . THR A 1 588 ? 9.952 -1.228 -22.289 1.00 70.06 588 THR A N 1
ATOM 4275 C CA . THR A 1 588 ? 9.923 -0.001 -23.107 1.00 70.06 588 THR A CA 1
ATOM 4276 C C . THR A 1 588 ? 11.316 0.346 -23.649 1.00 70.06 588 THR A C 1
ATOM 4278 O O . THR A 1 588 ? 11.465 0.607 -24.839 1.00 70.06 588 THR A O 1
ATOM 4281 N N . GLY A 1 589 ? 12.358 0.284 -22.810 1.00 70.00 589 GLY A N 1
ATOM 4282 C CA . GLY A 1 589 ? 13.739 0.536 -23.234 1.00 70.00 589 GLY A CA 1
ATOM 4283 C C . GLY A 1 589 ? 14.264 -0.486 -24.253 1.00 70.00 589 GLY A C 1
ATOM 4284 O O . GLY A 1 589 ? 14.981 -0.115 -25.182 1.00 70.00 589 GLY A O 1
ATOM 4285 N N . ILE A 1 590 ? 13.875 -1.762 -24.128 1.00 69.00 590 ILE A N 1
ATOM 4286 C CA . ILE A 1 590 ? 14.183 -2.806 -25.118 1.00 69.00 590 ILE A CA 1
ATOM 4287 C C . ILE A 1 590 ? 13.468 -2.503 -26.441 1.00 69.00 590 ILE A C 1
ATOM 4289 O O . ILE A 1 590 ? 14.102 -2.558 -27.494 1.00 69.00 590 ILE A O 1
ATOM 4293 N N . ALA A 1 591 ? 12.184 -2.137 -26.401 1.00 67.62 591 ALA A N 1
ATOM 4294 C CA . ALA A 1 591 ? 11.420 -1.789 -27.598 1.00 67.62 591 ALA A CA 1
ATOM 4295 C C . ALA A 1 591 ? 12.023 -0.583 -28.345 1.00 67.62 591 ALA A C 1
ATOM 4297 O O . ALA A 1 591 ? 12.187 -0.637 -29.564 1.00 67.62 591 ALA A O 1
ATOM 4298 N N . GLU A 1 592 ? 12.427 0.469 -27.626 1.00 71.44 592 GLU A N 1
ATOM 4299 C CA . GLU A 1 592 ? 13.113 1.635 -28.201 1.00 71.44 592 GLU A CA 1
ATOM 4300 C C . GLU A 1 592 ? 14.469 1.264 -28.823 1.00 71.44 592 GLU A C 1
ATOM 4302 O O . GLU A 1 592 ? 14.778 1.678 -29.945 1.00 71.44 592 GLU A O 1
ATOM 4307 N N . ALA A 1 593 ? 15.275 0.450 -28.129 1.00 67.44 593 ALA A N 1
ATOM 4308 C CA . ALA A 1 593 ? 16.566 -0.014 -28.636 1.00 67.44 593 ALA A CA 1
ATOM 4309 C C . ALA A 1 593 ? 16.408 -0.849 -29.914 1.00 67.44 593 ALA A C 1
ATOM 4311 O O . ALA A 1 593 ? 17.160 -0.668 -30.874 1.00 67.44 593 ALA A O 1
ATOM 4312 N N . VAL A 1 594 ? 15.401 -1.722 -29.956 1.00 71.44 594 VAL A N 1
ATOM 4313 C CA . VAL A 1 594 ? 15.068 -2.517 -31.139 1.00 71.44 594 VAL A CA 1
ATOM 4314 C C . VAL A 1 594 ? 14.605 -1.625 -32.283 1.00 71.44 594 VAL A C 1
ATOM 4316 O O . VAL A 1 594 ? 15.107 -1.786 -33.391 1.00 71.44 594 VAL A O 1
ATOM 4319 N N . ALA A 1 595 ? 13.695 -0.680 -32.040 1.00 71.62 595 ALA A N 1
ATOM 4320 C CA . ALA A 1 595 ? 13.206 0.232 -33.072 1.00 71.62 595 ALA A CA 1
ATOM 4321 C C . ALA A 1 595 ? 14.360 1.023 -33.707 1.00 71.62 595 ALA A C 1
ATOM 4323 O O . ALA A 1 595 ? 14.491 1.068 -34.932 1.00 71.62 595 ALA A O 1
ATOM 4324 N N . LYS A 1 596 ? 15.266 1.555 -32.878 1.00 73.88 596 LYS A N 1
ATOM 4325 C CA . LYS A 1 596 ? 16.475 2.247 -33.341 1.00 73.88 596 LYS A CA 1
ATOM 4326 C C . LYS A 1 596 ? 17.412 1.320 -34.120 1.00 73.88 596 LYS A C 1
ATOM 4328 O O . LYS A 1 596 ? 17.964 1.718 -35.143 1.00 73.88 596 LYS A O 1
ATOM 4333 N N . SER A 1 597 ? 17.589 0.081 -33.659 1.00 74.00 597 SER A N 1
ATOM 4334 C CA . SER A 1 597 ? 18.423 -0.907 -34.347 1.00 74.00 597 SER A CA 1
ATOM 4335 C C . SER A 1 597 ? 17.839 -1.295 -35.710 1.00 74.00 597 SER A C 1
ATOM 4337 O O . SER A 1 597 ? 18.570 -1.311 -36.697 1.00 74.00 597 SER A O 1
ATOM 4339 N N . LYS A 1 598 ? 16.516 -1.496 -35.810 1.00 75.50 598 LYS A N 1
ATOM 4340 C CA . LYS A 1 598 ? 15.817 -1.733 -37.085 1.00 75.50 598 LYS A CA 1
ATOM 4341 C C . LYS A 1 598 ? 15.994 -0.565 -38.053 1.00 75.50 598 LYS A C 1
ATOM 4343 O O . LYS A 1 598 ? 16.363 -0.792 -39.199 1.00 75.50 598 LYS A O 1
ATOM 4348 N N . GLN A 1 599 ? 15.829 0.672 -37.584 1.00 77.94 599 GLN A N 1
ATOM 4349 C CA . GLN A 1 599 ? 16.051 1.866 -38.405 1.00 77.94 599 GLN A CA 1
ATOM 4350 C C . GLN A 1 599 ? 17.489 1.926 -38.953 1.00 77.94 599 GLN A C 1
ATOM 4352 O O . GLN A 1 599 ? 17.697 2.166 -40.144 1.00 77.94 599 GLN A O 1
ATOM 4357 N N . ASN A 1 600 ? 18.488 1.657 -38.105 1.00 74.56 600 ASN A N 1
ATOM 4358 C CA . ASN A 1 600 ? 19.892 1.617 -38.520 1.00 74.56 600 ASN A CA 1
ATOM 4359 C C . ASN A 1 600 ? 20.165 0.491 -39.530 1.00 74.56 600 ASN A C 1
ATOM 4361 O O . ASN A 1 600 ? 20.897 0.691 -40.499 1.00 74.56 600 ASN A O 1
ATOM 4365 N N . LEU A 1 601 ? 19.572 -0.686 -39.320 1.00 79.31 601 LEU A N 1
ATOM 4366 C CA . LEU A 1 601 ? 19.698 -1.832 -40.217 1.00 79.31 601 LEU A CA 1
ATOM 4367 C C . LEU A 1 601 ? 19.026 -1.583 -41.570 1.00 79.31 601 LEU A C 1
ATOM 4369 O O . LEU A 1 601 ? 19.586 -1.964 -42.594 1.00 79.31 601 LEU A O 1
ATOM 4373 N N . GLU A 1 602 ? 17.881 -0.903 -41.614 1.00 81.00 602 GLU A N 1
ATOM 4374 C CA . GLU A 1 602 ? 17.235 -0.504 -42.869 1.00 81.00 602 GLU A CA 1
ATOM 4375 C C . GLU A 1 602 ? 18.087 0.481 -43.675 1.00 81.00 602 GLU A C 1
ATOM 4377 O O . GLU A 1 602 ? 18.235 0.314 -44.890 1.00 81.00 602 GLU A O 1
ATOM 4382 N N . ALA A 1 603 ? 18.678 1.482 -43.015 1.00 74.88 603 ALA A N 1
ATOM 4383 C CA . ALA A 1 603 ? 19.599 2.417 -43.658 1.00 74.88 603 ALA A CA 1
ATOM 4384 C C . ALA A 1 603 ? 20.833 1.686 -44.216 1.00 74.88 603 ALA A C 1
ATOM 4386 O O . ALA A 1 603 ? 21.164 1.820 -45.394 1.00 74.88 603 ALA A O 1
ATOM 4387 N N . ALA A 1 604 ? 21.452 0.823 -43.408 1.00 80.12 604 ALA A N 1
ATOM 4388 C CA . ALA A 1 604 ? 22.604 0.027 -43.818 1.00 80.12 604 ALA A CA 1
ATOM 4389 C C . ALA A 1 604 ? 22.266 -0.982 -44.937 1.00 80.12 604 ALA A C 1
ATOM 4391 O O . ALA A 1 604 ? 23.083 -1.228 -45.824 1.00 80.12 604 ALA A O 1
ATOM 4392 N N . ARG A 1 605 ? 21.040 -1.520 -44.964 1.00 81.31 605 ARG A N 1
ATOM 4393 C CA . ARG A 1 605 ? 20.538 -2.379 -46.047 1.00 81.31 605 ARG A CA 1
ATOM 4394 C C . ARG A 1 605 ? 20.419 -1.625 -47.370 1.00 81.31 605 ARG A C 1
ATOM 4396 O O . ARG A 1 605 ? 20.725 -2.199 -48.416 1.00 81.31 605 ARG A O 1
ATOM 4403 N N . LYS A 1 606 ? 19.960 -0.369 -47.353 1.00 81.75 606 LYS A N 1
ATOM 4404 C CA . LYS A 1 606 ? 19.949 0.479 -48.558 1.00 81.75 606 LYS A CA 1
ATOM 4405 C C . LYS A 1 606 ? 21.373 0.700 -49.066 1.00 81.75 606 LYS A C 1
ATOM 4407 O O . LYS A 1 606 ? 21.625 0.445 -50.241 1.00 81.75 606 LYS A O 1
ATOM 4412 N N . LEU A 1 607 ? 22.298 1.019 -48.162 1.00 78.19 607 LEU A N 1
ATOM 4413 C CA . LEU A 1 607 ? 23.706 1.231 -48.490 1.00 78.19 607 LEU A CA 1
ATOM 4414 C C . LEU A 1 607 ? 24.368 -0.017 -49.102 1.00 78.19 607 LEU A C 1
ATOM 4416 O O . LEU A 1 607 ? 25.053 0.083 -50.114 1.00 78.19 607 LEU A O 1
ATOM 4420 N N . VAL A 1 608 ? 24.124 -1.222 -48.565 1.00 84.81 608 VAL A N 1
ATOM 4421 C CA . VAL A 1 608 ? 24.643 -2.467 -49.174 1.00 84.81 608 VAL A CA 1
ATOM 4422 C C . VAL A 1 608 ? 24.115 -2.675 -50.590 1.00 84.81 608 VAL A C 1
ATOM 4424 O O . VAL A 1 608 ? 24.887 -3.063 -51.465 1.00 84.81 608 VAL A O 1
ATOM 4427 N N . LYS A 1 609 ? 22.832 -2.391 -50.852 1.00 82.56 609 LYS A N 1
ATOM 4428 C CA . LYS A 1 609 ? 22.272 -2.484 -52.211 1.00 82.56 609 LYS A CA 1
ATOM 4429 C C . LYS A 1 609 ? 22.920 -1.484 -53.167 1.00 82.56 609 LYS A C 1
ATOM 4431 O O . LYS A 1 609 ? 23.123 -1.813 -54.332 1.00 82.56 609 LYS A O 1
ATOM 4436 N N . GLU A 1 610 ? 23.232 -0.281 -52.700 1.00 77.44 610 GLU A N 1
ATOM 4437 C CA . GLU A 1 610 ? 23.960 0.719 -53.488 1.00 77.44 610 GLU A CA 1
ATOM 4438 C C . GLU A 1 610 ? 25.386 0.251 -53.786 1.00 77.44 610 GLU A C 1
ATOM 4440 O O . GLU A 1 610 ? 25.772 0.212 -54.951 1.00 77.44 610 GLU A O 1
ATOM 4445 N N . MET A 1 611 ? 26.120 -0.242 -52.782 1.00 80.44 611 MET A N 1
ATOM 4446 C CA . MET A 1 611 ? 27.454 -0.822 -52.983 1.00 80.44 611 MET A CA 1
ATOM 4447 C C . MET A 1 611 ? 27.438 -2.017 -53.948 1.00 80.44 611 MET A C 1
ATOM 4449 O O . MET A 1 611 ? 28.340 -2.145 -54.774 1.00 80.44 611 MET A O 1
ATOM 4453 N N . GLN A 1 612 ? 26.418 -2.883 -53.886 1.00 81.31 612 GLN A N 1
ATOM 4454 C CA . GLN A 1 612 ? 26.237 -3.986 -54.838 1.00 81.31 612 GLN A CA 1
ATOM 4455 C C . GLN A 1 612 ? 26.048 -3.475 -56.268 1.00 81.31 612 GLN A C 1
ATOM 4457 O O . GLN A 1 612 ? 26.725 -3.972 -57.164 1.00 81.31 612 GLN A O 1
ATOM 4462 N N . LYS A 1 613 ? 25.210 -2.451 -56.483 1.00 78.06 613 LYS A N 1
ATOM 4463 C CA . LYS A 1 613 ? 25.040 -1.823 -57.805 1.00 78.06 613 LYS A CA 1
ATOM 4464 C C . LYS A 1 613 ? 26.346 -1.228 -58.327 1.00 78.06 613 LYS A C 1
ATOM 4466 O O . LYS A 1 613 ? 26.688 -1.455 -59.484 1.00 78.06 613 LYS A O 1
ATOM 4471 N N . THR A 1 614 ? 27.095 -0.515 -57.485 1.00 71.94 614 THR A N 1
ATOM 4472 C CA . THR A 1 614 ? 28.413 0.026 -57.855 1.00 71.94 614 THR A CA 1
ATOM 4473 C C . THR A 1 614 ? 29.382 -1.099 -58.223 1.00 71.94 614 THR A C 1
ATOM 4475 O O . THR A 1 614 ? 30.123 -1.002 -59.199 1.00 71.94 614 THR A O 1
ATOM 4478 N N . ASN A 1 615 ? 29.353 -2.211 -57.485 1.00 79.62 615 ASN A N 1
ATOM 4479 C CA . ASN A 1 615 ? 30.194 -3.369 -57.771 1.00 79.62 615 ASN A CA 1
ATOM 4480 C C . ASN A 1 615 ? 29.802 -4.097 -59.069 1.00 79.62 615 ASN A C 1
ATOM 4482 O O . ASN A 1 615 ? 30.676 -4.555 -59.803 1.00 79.62 615 ASN A O 1
ATOM 4486 N N . GLU A 1 616 ? 28.504 -4.191 -59.362 1.00 76.31 616 GLU A N 1
ATOM 4487 C CA . GLU A 1 616 ? 27.969 -4.728 -60.618 1.00 76.31 616 GLU A CA 1
ATOM 4488 C C . GLU A 1 616 ? 28.356 -3.856 -61.816 1.00 76.31 616 GLU A C 1
ATOM 4490 O O . GLU A 1 616 ? 28.810 -4.391 -62.828 1.00 76.31 616 GLU A O 1
ATOM 4495 N N . ALA A 1 617 ? 28.253 -2.528 -61.690 1.00 69.75 617 ALA A N 1
ATOM 4496 C CA . ALA A 1 617 ? 28.695 -1.583 -62.718 1.00 69.75 617 ALA A CA 1
ATOM 4497 C C . ALA A 1 617 ? 30.197 -1.731 -63.022 1.00 69.75 617 ALA A C 1
ATOM 4499 O O . ALA A 1 617 ? 30.603 -1.699 -64.181 1.00 69.75 617 ALA A O 1
ATOM 4500 N N . ALA A 1 618 ? 31.011 -2.010 -61.998 1.00 66.50 618 ALA A N 1
ATOM 4501 C CA . ALA A 1 618 ? 32.436 -2.311 -62.140 1.00 66.50 618 ALA A CA 1
ATOM 4502 C C . ALA A 1 618 ? 32.741 -3.726 -62.689 1.00 66.50 618 ALA A C 1
ATOM 4504 O O . ALA A 1 618 ? 33.909 -4.107 -62.790 1.00 66.50 618 ALA A O 1
ATOM 4505 N N . GLY A 1 619 ? 31.725 -4.527 -63.031 1.00 71.44 619 GLY A N 1
ATOM 4506 C CA . GLY A 1 619 ? 31.892 -5.871 -63.590 1.00 71.44 619 GLY A CA 1
ATOM 4507 C C . GLY A 1 619 ? 32.222 -6.960 -62.564 1.00 71.44 619 GLY A C 1
ATOM 4508 O O . GLY A 1 619 ? 32.740 -8.006 -62.949 1.00 71.44 619 GLY A O 1
ATOM 4509 N N . ILE A 1 620 ? 31.918 -6.727 -61.281 1.00 75.06 620 ILE A N 1
ATOM 4510 C CA . ILE A 1 620 ? 32.135 -7.647 -60.149 1.00 75.06 620 ILE A CA 1
ATOM 4511 C C . ILE A 1 620 ? 33.597 -8.137 -60.086 1.00 75.06 620 ILE A C 1
ATOM 4513 O O . ILE A 1 620 ? 33.888 -9.311 -60.340 1.00 75.06 620 ILE A O 1
ATOM 4517 N N . PRO A 1 621 ? 34.552 -7.244 -59.772 1.00 72.31 621 PRO A N 1
ATOM 4518 C CA . PRO A 1 621 ? 35.962 -7.609 -59.709 1.00 72.31 621 PRO A CA 1
ATOM 4519 C C . PRO A 1 621 ? 36.226 -8.650 -58.613 1.00 72.31 621 PRO A C 1
ATOM 4521 O O . PRO A 1 621 ? 35.597 -8.646 -57.562 1.00 72.31 621 PRO A O 1
ATOM 4524 N N . VAL A 1 622 ? 37.199 -9.538 -58.810 1.00 80.75 622 VAL A N 1
ATOM 4525 C CA . VAL A 1 622 ? 37.592 -10.502 -57.766 1.00 80.75 622 VAL A CA 1
ATOM 4526 C C . VAL A 1 622 ? 38.593 -9.834 -56.814 1.00 80.75 622 VAL A C 1
ATOM 4528 O O . VAL A 1 622 ? 39.802 -10.020 -56.942 1.00 80.75 622 VAL A O 1
ATOM 4531 N N . ASP A 1 623 ? 38.090 -9.010 -55.892 1.00 80.38 623 ASP A N 1
ATOM 4532 C CA . ASP A 1 623 ? 38.876 -8.205 -54.947 1.00 80.38 623 ASP A CA 1
ATOM 4533 C C . ASP A 1 623 ? 38.300 -8.203 -53.513 1.00 80.38 623 ASP A C 1
ATOM 4535 O O . ASP A 1 623 ? 37.236 -8.765 -53.241 1.00 80.38 623 ASP A O 1
ATOM 4539 N N . ASP A 1 624 ? 39.029 -7.592 -52.567 1.00 79.56 624 ASP A N 1
ATOM 4540 C CA . ASP A 1 624 ? 38.609 -7.506 -51.157 1.00 79.56 624 ASP A CA 1
ATOM 4541 C C . ASP A 1 624 ? 37.287 -6.736 -51.005 1.00 79.56 624 ASP A C 1
ATOM 4543 O O . ASP A 1 624 ? 36.415 -7.164 -50.255 1.00 79.56 624 ASP A O 1
ATOM 4547 N N . ALA A 1 625 ? 37.079 -5.666 -51.782 1.00 83.31 625 ALA A N 1
ATOM 4548 C CA . ALA A 1 625 ? 35.835 -4.896 -51.766 1.00 83.31 625 ALA A CA 1
ATOM 4549 C C . ALA A 1 625 ? 34.617 -5.772 -52.093 1.00 83.31 625 ALA A C 1
ATOM 4551 O O . ALA A 1 625 ? 33.639 -5.780 -51.346 1.00 83.31 625 ALA A O 1
ATOM 4552 N N . THR A 1 626 ? 34.699 -6.579 -53.151 1.00 85.25 626 THR A N 1
ATOM 4553 C CA . THR A 1 626 ? 33.632 -7.505 -53.548 1.00 85.25 626 THR A CA 1
ATOM 4554 C C . THR A 1 626 ? 33.370 -8.564 -52.483 1.00 85.25 626 THR A C 1
ATOM 4556 O O . THR A 1 626 ? 32.213 -8.809 -52.137 1.00 85.25 626 THR A O 1
ATOM 4559 N N . ALA A 1 627 ? 34.425 -9.139 -51.896 1.00 83.50 627 ALA A N 1
ATOM 4560 C CA . ALA A 1 627 ? 34.284 -10.107 -50.810 1.00 83.50 627 ALA A CA 1
ATOM 4561 C C . ALA A 1 627 ? 33.598 -9.497 -49.571 1.00 83.50 627 ALA A C 1
ATOM 4563 O O . ALA A 1 627 ? 32.735 -10.133 -48.961 1.00 83.50 627 ALA A O 1
ATOM 4564 N N . LYS A 1 628 ? 33.935 -8.253 -49.207 1.00 87.38 628 LYS A N 1
ATOM 4565 C CA . LYS A 1 628 ? 33.339 -7.550 -48.059 1.00 87.38 628 LYS A CA 1
ATOM 4566 C C . LYS A 1 628 ? 31.889 -7.135 -48.313 1.00 87.38 628 LYS A C 1
ATOM 4568 O O . LYS A 1 628 ? 31.066 -7.297 -47.416 1.00 87.38 628 LYS A O 1
ATOM 4573 N N . ILE A 1 629 ? 31.559 -6.661 -49.519 1.00 87.06 629 ILE A N 1
ATOM 4574 C CA . ILE A 1 629 ? 30.176 -6.336 -49.915 1.00 87.06 629 ILE A CA 1
ATOM 4575 C C . ILE A 1 629 ? 29.295 -7.589 -49.850 1.00 87.06 629 ILE A C 1
ATOM 4577 O O . ILE A 1 629 ? 28.184 -7.534 -49.322 1.00 87.06 629 ILE A O 1
ATOM 4581 N N . GLN A 1 630 ? 29.795 -8.735 -50.323 1.00 86.38 630 GLN A N 1
ATOM 4582 C CA . GLN A 1 630 ? 29.060 -9.996 -50.256 1.00 86.38 630 GLN A CA 1
ATOM 4583 C C . GLN A 1 630 ? 28.872 -10.479 -48.808 1.00 86.38 630 GLN A C 1
ATOM 4585 O O . GLN A 1 630 ? 27.756 -10.828 -48.431 1.00 86.38 630 GLN A O 1
ATOM 4590 N N . ALA A 1 631 ? 29.912 -10.411 -47.971 1.00 82.88 631 ALA A N 1
ATOM 4591 C CA . ALA A 1 631 ? 29.806 -10.753 -46.550 1.00 82.88 631 ALA A CA 1
ATOM 4592 C C . ALA A 1 631 ? 28.802 -9.856 -45.798 1.00 82.88 631 ALA A C 1
ATOM 4594 O O . ALA A 1 631 ? 28.039 -10.340 -44.962 1.00 82.88 631 ALA A O 1
ATOM 4595 N N . ALA A 1 632 ? 28.759 -8.556 -46.115 1.00 86.31 632 ALA A N 1
ATOM 4596 C CA . ALA A 1 632 ? 27.771 -7.634 -45.559 1.00 86.31 632 ALA A CA 1
ATOM 4597 C C . ALA A 1 632 ? 26.338 -7.980 -46.009 1.00 86.31 632 ALA A C 1
ATOM 4599 O O . ALA A 1 632 ? 25.409 -7.919 -45.205 1.00 86.31 632 ALA A O 1
ATOM 4600 N N . ALA A 1 633 ? 26.148 -8.392 -47.267 1.00 85.31 633 ALA A N 1
ATOM 4601 C CA . ALA A 1 633 ? 24.853 -8.845 -47.773 1.00 85.31 633 ALA A CA 1
ATOM 4602 C C . ALA A 1 633 ? 24.392 -10.165 -47.125 1.00 85.31 633 ALA A C 1
ATOM 4604 O O . ALA A 1 633 ? 23.225 -10.296 -46.761 1.00 85.31 633 ALA A O 1
ATOM 4605 N N . GLU A 1 634 ? 25.302 -11.121 -46.928 1.00 83.75 634 GLU A N 1
ATOM 4606 C CA . GLU A 1 634 ? 25.020 -12.390 -46.243 1.00 83.75 634 GLU A CA 1
ATOM 4607 C C . GLU A 1 634 ? 24.631 -12.173 -44.771 1.00 83.75 634 GLU A C 1
ATOM 4609 O O . GLU A 1 634 ? 23.705 -12.818 -44.275 1.00 83.75 634 GLU A O 1
ATOM 4614 N N . ALA A 1 635 ? 25.255 -11.208 -44.086 1.00 83.19 635 ALA A N 1
ATOM 4615 C CA . ALA A 1 635 ? 24.889 -10.840 -42.718 1.00 83.19 635 ALA A CA 1
ATOM 4616 C C . ALA A 1 635 ? 23.427 -10.350 -42.605 1.00 83.19 635 ALA A C 1
ATOM 4618 O O . ALA A 1 635 ? 22.733 -10.682 -41.642 1.00 83.19 635 ALA A O 1
ATOM 4619 N N . PHE A 1 636 ? 22.907 -9.652 -43.623 1.00 81.62 636 PHE A N 1
ATOM 4620 C CA . PHE A 1 636 ? 21.497 -9.241 -43.659 1.00 81.62 636 PHE A CA 1
ATOM 4621 C C . PHE A 1 636 ? 20.509 -10.404 -43.827 1.00 81.62 636 PHE A C 1
ATOM 4623 O O . PHE A 1 636 ? 19.382 -10.299 -43.347 1.00 81.62 636 PHE A O 1
ATOM 4630 N N . VAL A 1 637 ? 20.911 -11.521 -44.444 1.00 79.06 637 VAL A N 1
ATOM 4631 C CA . VAL A 1 637 ? 20.063 -12.726 -44.558 1.00 79.06 637 VAL A CA 1
ATOM 4632 C C . VAL A 1 637 ? 19.840 -13.367 -43.184 1.00 79.06 637 VAL A C 1
ATOM 4634 O O . VAL A 1 637 ? 18.729 -13.797 -42.859 1.00 79.06 637 VAL A O 1
ATOM 4637 N N . ALA A 1 638 ? 20.880 -13.395 -42.346 1.00 72.81 638 ALA A N 1
ATOM 4638 C CA . ALA A 1 638 ? 20.768 -13.868 -40.968 1.00 72.81 638 ALA A CA 1
ATOM 4639 C C . ALA A 1 638 ? 19.832 -12.967 -40.143 1.00 72.81 638 ALA A C 1
ATOM 4641 O O . ALA A 1 638 ? 18.955 -13.475 -39.444 1.00 72.81 638 ALA A O 1
ATOM 4642 N N . ILE A 1 639 ? 19.951 -11.642 -40.299 1.00 78.75 639 ILE A N 1
ATOM 4643 C CA . ILE A 1 639 ? 19.065 -10.672 -39.639 1.00 78.75 639 ILE A CA 1
ATOM 4644 C C . ILE A 1 639 ? 17.613 -10.815 -40.094 1.00 78.75 639 ILE A C 1
ATOM 4646 O O . ILE A 1 639 ? 16.737 -10.798 -39.241 1.00 78.75 639 ILE A O 1
ATOM 4650 N N . ASP A 1 640 ? 17.335 -11.009 -41.386 1.00 76.25 640 ASP A N 1
ATOM 4651 C CA . ASP A 1 640 ? 15.957 -11.200 -41.873 1.00 76.25 640 ASP A CA 1
ATOM 4652 C C . ASP A 1 640 ? 15.280 -12.419 -41.252 1.00 76.25 640 ASP A C 1
ATOM 4654 O O . ASP A 1 640 ? 14.085 -12.400 -40.961 1.00 76.25 640 ASP A O 1
ATOM 4658 N N . THR A 1 641 ? 16.054 -13.480 -41.032 1.00 70.00 641 THR A N 1
ATOM 4659 C CA . THR A 1 641 ? 15.550 -14.709 -40.418 1.00 70.00 641 THR A CA 1
ATOM 4660 C C . THR A 1 641 ? 15.149 -14.459 -38.960 1.00 70.00 641 THR A C 1
ATOM 4662 O O . THR A 1 641 ? 14.093 -14.918 -38.522 1.00 70.00 641 THR A O 1
ATOM 4665 N N . VAL A 1 642 ? 15.951 -13.685 -38.221 1.00 68.00 642 VAL A N 1
ATOM 4666 C CA . VAL A 1 642 ? 15.664 -13.305 -36.829 1.00 68.00 642 VAL A CA 1
ATOM 4667 C C . VAL A 1 642 ? 14.557 -12.246 -36.746 1.00 68.00 642 VAL A C 1
ATOM 4669 O O . VAL A 1 642 ? 13.681 -12.353 -35.896 1.00 68.00 642 VAL A O 1
ATOM 4672 N N . ASP A 1 643 ? 14.516 -11.267 -37.651 1.00 69.12 643 ASP A N 1
ATOM 4673 C CA . ASP A 1 643 ? 13.477 -10.228 -37.688 1.00 69.12 643 ASP A CA 1
ATOM 4674 C C . ASP A 1 643 ? 12.091 -10.808 -38.028 1.00 69.12 643 ASP A C 1
ATOM 4676 O O . ASP A 1 643 ? 11.075 -10.431 -37.434 1.00 69.12 643 ASP A O 1
ATOM 4680 N N . ALA A 1 644 ? 12.041 -11.812 -38.910 1.00 68.50 644 ALA A N 1
ATOM 4681 C CA . ALA A 1 644 ? 10.830 -12.588 -39.158 1.00 68.50 644 ALA A CA 1
ATOM 4682 C C . ALA A 1 644 ? 10.368 -13.343 -37.897 1.00 68.50 644 ALA A C 1
ATOM 4684 O O . ALA A 1 644 ? 9.177 -13.342 -37.587 1.00 68.50 644 ALA A O 1
ATOM 4685 N N . LEU A 1 645 ? 11.294 -13.932 -37.129 1.00 60.25 645 LEU A N 1
ATOM 4686 C CA . LEU A 1 645 ? 10.981 -14.596 -35.856 1.00 60.25 645 LEU A CA 1
ATOM 4687 C C . LEU A 1 645 ? 10.476 -13.610 -34.791 1.00 60.25 645 LEU A C 1
ATOM 4689 O O . LEU A 1 645 ? 9.492 -13.912 -34.119 1.00 60.25 645 LEU A O 1
ATOM 4693 N N . VAL A 1 646 ? 11.074 -12.418 -34.693 1.00 64.56 646 VAL A N 1
ATOM 4694 C CA . VAL A 1 646 ? 10.608 -11.315 -33.830 1.00 64.56 646 VAL A CA 1
ATOM 4695 C C . VAL A 1 646 ? 9.177 -10.896 -34.185 1.00 64.56 646 VAL A C 1
ATOM 4697 O O . VAL A 1 646 ? 8.372 -10.618 -33.300 1.00 64.56 646 VAL A O 1
ATOM 4700 N N . THR A 1 647 ? 8.845 -10.862 -35.477 1.00 63.50 647 THR A N 1
ATOM 4701 C CA . THR A 1 647 ? 7.515 -10.460 -35.964 1.00 63.50 647 THR A CA 1
ATOM 4702 C C . THR A 1 647 ? 6.447 -11.523 -35.676 1.00 63.50 647 THR A C 1
ATOM 4704 O O . THR A 1 647 ? 5.293 -11.188 -35.417 1.00 63.50 647 THR A O 1
ATOM 4707 N N . VAL A 1 648 ? 6.820 -12.807 -35.703 1.00 55.72 648 VAL A N 1
ATOM 4708 C CA . VAL A 1 648 ? 5.909 -13.939 -35.455 1.00 55.72 648 VAL A CA 1
ATOM 4709 C C . VAL A 1 648 ? 5.743 -14.231 -33.959 1.00 55.72 648 VAL A C 1
ATOM 4711 O O . VAL A 1 648 ? 4.675 -14.680 -33.546 1.00 55.72 648 VAL A O 1
ATOM 4714 N N . ASN A 1 649 ? 6.770 -13.979 -33.142 1.00 53.19 649 ASN A N 1
ATOM 4715 C CA . ASN A 1 649 ? 6.737 -14.212 -31.700 1.00 53.19 649 ASN A CA 1
ATOM 4716 C C . ASN A 1 649 ? 7.521 -13.115 -30.942 1.00 53.19 649 ASN A C 1
ATOM 4718 O O . ASN A 1 649 ? 8.731 -13.259 -30.742 1.00 53.19 649 ASN A O 1
ATOM 4722 N N . PRO A 1 650 ? 6.862 -12.016 -30.521 1.00 55.03 650 PRO A N 1
ATOM 4723 C CA . PRO A 1 650 ? 7.510 -10.852 -29.914 1.00 55.03 650 PRO A CA 1
ATOM 4724 C C . PRO A 1 650 ? 7.853 -11.090 -28.432 1.00 55.03 650 PRO A C 1
ATOM 4726 O O . PRO A 1 650 ? 7.366 -10.396 -27.543 1.00 55.03 650 PRO A O 1
ATOM 4729 N N . VAL A 1 651 ? 8.687 -12.092 -28.155 1.00 54.22 651 VAL A N 1
ATOM 4730 C CA . VAL A 1 651 ? 9.254 -12.355 -26.821 1.00 54.22 651 VAL A CA 1
ATOM 4731 C C . VAL A 1 651 ? 10.637 -11.702 -26.713 1.00 54.22 651 VAL A C 1
ATOM 4733 O O . VAL A 1 651 ? 11.292 -11.428 -27.719 1.00 54.22 651 VAL A O 1
ATOM 4736 N N . ALA A 1 652 ? 11.125 -11.468 -25.494 1.00 54.59 652 ALA A N 1
ATOM 4737 C CA . ALA A 1 652 ? 12.419 -10.819 -25.248 1.00 54.59 652 ALA A CA 1
ATOM 4738 C C . ALA A 1 652 ? 13.633 -11.548 -25.877 1.00 54.59 652 ALA A C 1
ATOM 4740 O O . ALA A 1 652 ? 14.616 -10.899 -26.241 1.00 54.59 652 ALA A O 1
ATOM 4741 N N . GLY A 1 653 ? 13.565 -12.875 -26.058 1.00 58.94 653 GLY A N 1
ATOM 4742 C CA . GLY A 1 653 ? 14.633 -13.686 -26.665 1.00 58.94 653 GLY A CA 1
ATOM 4743 C C . GLY A 1 653 ? 15.010 -13.256 -28.095 1.00 58.94 653 GLY A C 1
ATOM 4744 O O . GLY A 1 653 ? 16.145 -12.824 -28.308 1.00 58.94 653 GLY A O 1
ATOM 4745 N N . PRO A 1 654 ? 14.072 -13.292 -29.061 1.00 63.31 654 PRO A N 1
ATOM 4746 C CA . PRO A 1 654 ? 14.299 -12.820 -30.431 1.00 63.31 654 PRO A CA 1
ATOM 4747 C C . PRO A 1 654 ? 14.823 -11.376 -30.535 1.00 63.31 654 PRO A C 1
ATOM 4749 O O . PRO A 1 654 ? 15.665 -11.080 -31.382 1.00 63.31 654 PRO A O 1
ATOM 4752 N N . TYR A 1 655 ? 14.391 -10.467 -29.650 1.00 66.19 655 TYR A N 1
ATOM 4753 C CA . TYR A 1 655 ? 14.900 -9.088 -29.619 1.00 66.19 655 TYR A CA 1
ATOM 4754 C C . TYR A 1 655 ? 16.373 -9.004 -29.201 1.00 66.19 655 TYR A C 1
ATOM 4756 O O . TYR A 1 655 ? 17.133 -8.206 -29.756 1.00 66.19 655 TYR A O 1
ATOM 4764 N N . LYS A 1 656 ? 16.795 -9.841 -28.248 1.00 67.44 656 LYS A N 1
ATOM 4765 C CA . LYS A 1 656 ? 18.191 -9.920 -27.802 1.00 67.44 656 LYS A CA 1
ATOM 4766 C C . LYS A 1 656 ? 19.099 -10.487 -28.893 1.00 67.44 656 LYS A C 1
ATOM 4768 O O . LYS A 1 656 ? 20.198 -9.973 -29.087 1.00 67.44 656 LYS A O 1
ATOM 4773 N N . GLU A 1 657 ? 18.630 -11.490 -29.633 1.00 68.31 657 GLU A N 1
ATOM 4774 C CA . GLU A 1 657 ? 19.342 -12.025 -30.801 1.00 68.31 657 GLU A CA 1
ATOM 4775 C C . GLU A 1 657 ? 19.466 -10.979 -31.919 1.00 68.31 657 GLU A C 1
ATOM 4777 O O . GLU A 1 657 ? 20.555 -10.798 -32.464 1.00 68.31 657 GLU A O 1
ATOM 4782 N N . LEU A 1 658 ? 18.400 -10.217 -32.199 1.00 72.94 658 LEU A N 1
ATOM 4783 C CA . LEU A 1 658 ? 18.425 -9.136 -33.190 1.00 72.94 658 LEU A CA 1
ATOM 4784 C C . LEU A 1 658 ? 19.428 -8.032 -32.813 1.00 72.94 658 LEU A C 1
ATOM 4786 O O . LEU A 1 658 ? 20.218 -7.605 -33.654 1.00 72.94 658 LEU A O 1
ATOM 4790 N N . LEU A 1 659 ? 19.447 -7.597 -31.547 1.00 73.75 659 LEU A N 1
ATOM 4791 C CA . LEU A 1 659 ? 20.422 -6.614 -31.058 1.00 73.75 659 LEU A CA 1
ATOM 4792 C C . LEU A 1 659 ? 21.863 -7.146 -31.123 1.00 73.75 659 LEU A C 1
ATOM 4794 O O . LEU A 1 659 ? 22.757 -6.416 -31.546 1.00 73.75 659 LEU A O 1
ATOM 4798 N N . ALA A 1 660 ? 22.088 -8.416 -30.772 1.00 75.62 660 ALA A N 1
ATOM 4799 C CA . ALA A 1 660 ? 23.410 -9.041 -30.831 1.00 75.62 660 ALA A CA 1
ATOM 4800 C C . ALA A 1 660 ? 23.938 -9.207 -32.269 1.00 75.62 660 ALA A C 1
ATOM 4802 O O . ALA A 1 660 ? 25.148 -9.160 -32.486 1.00 75.62 660 ALA A O 1
ATOM 4803 N N . MET A 1 661 ? 23.053 -9.384 -33.257 1.00 76.88 661 MET A N 1
ATOM 4804 C CA . MET A 1 661 ? 23.425 -9.481 -34.675 1.00 76.88 661 MET A CA 1
ATOM 4805 C C . MET A 1 661 ? 23.561 -8.120 -35.372 1.00 76.88 661 MET A C 1
ATOM 4807 O O . MET A 1 661 ? 24.271 -8.016 -36.379 1.00 76.88 661 MET A O 1
ATOM 4811 N N . ALA A 1 662 ? 22.918 -7.074 -34.847 1.00 78.19 662 ALA A N 1
ATOM 4812 C CA . ALA A 1 662 ? 22.906 -5.755 -35.467 1.00 78.19 662 ALA A CA 1
ATOM 4813 C C . ALA A 1 662 ? 24.297 -5.106 -35.518 1.00 78.19 662 ALA A C 1
ATOM 4815 O O . ALA A 1 662 ? 24.728 -4.672 -36.585 1.00 78.19 662 ALA A O 1
ATOM 4816 N N . GLU A 1 663 ? 25.028 -5.073 -34.399 1.00 77.94 663 GLU A N 1
ATOM 4817 C CA . GLU A 1 663 ? 26.367 -4.465 -34.342 1.00 77.94 663 GLU A CA 1
ATOM 4818 C C . GLU A 1 663 ? 27.385 -5.137 -35.285 1.00 77.94 663 GLU A C 1
ATOM 4820 O O . GLU A 1 663 ? 28.010 -4.419 -36.073 1.00 77.94 663 GLU A O 1
ATOM 4825 N N . PRO A 1 664 ? 27.541 -6.480 -35.291 1.00 80.44 664 PRO A N 1
ATOM 4826 C CA . PRO A 1 664 ? 28.411 -7.163 -36.248 1.00 80.44 664 PRO A CA 1
ATOM 4827 C C . PRO A 1 664 ? 28.037 -6.884 -37.705 1.00 80.44 664 PRO A C 1
ATOM 4829 O O . PRO A 1 664 ? 28.920 -6.716 -38.545 1.00 80.44 664 PRO A O 1
ATOM 4832 N N . THR A 1 665 ? 26.739 -6.793 -38.006 1.00 82.56 665 THR A N 1
ATOM 4833 C CA . THR A 1 665 ? 26.266 -6.519 -39.368 1.00 82.56 665 THR A CA 1
ATOM 4834 C C . THR A 1 665 ? 26.588 -5.089 -39.785 1.00 82.56 665 THR A C 1
ATOM 4836 O O . THR A 1 665 ? 27.156 -4.880 -40.852 1.00 82.56 665 THR A O 1
ATOM 4839 N N . LEU A 1 666 ? 26.338 -4.100 -38.923 1.00 81.94 666 LEU A N 1
ATOM 4840 C CA . LEU A 1 666 ? 26.732 -2.710 -39.176 1.00 81.94 666 LEU A CA 1
ATOM 4841 C C . LEU A 1 666 ? 28.255 -2.568 -39.339 1.00 81.94 666 LEU A C 1
ATOM 4843 O O . LEU A 1 666 ? 28.718 -1.814 -40.197 1.00 81.94 666 LEU A O 1
ATOM 4847 N N . ALA A 1 667 ? 29.047 -3.317 -38.565 1.00 79.12 667 ALA A N 1
ATOM 4848 C CA . ALA A 1 667 ? 30.499 -3.358 -38.721 1.00 79.12 667 ALA A CA 1
ATOM 4849 C C . ALA A 1 667 ? 30.924 -3.970 -40.068 1.00 79.12 667 ALA A C 1
ATOM 4851 O O . ALA A 1 667 ? 31.840 -3.452 -40.707 1.00 79.12 667 ALA A O 1
ATOM 4852 N N . ALA A 1 668 ? 30.245 -5.025 -40.532 1.00 80.12 668 ALA A N 1
ATOM 4853 C CA . ALA A 1 668 ? 30.485 -5.616 -41.848 1.00 80.12 668 ALA A CA 1
ATOM 4854 C C . ALA A 1 668 ? 30.158 -4.636 -42.988 1.00 80.12 668 ALA A C 1
ATOM 4856 O O . ALA A 1 668 ? 30.941 -4.523 -43.931 1.00 80.12 668 ALA A O 1
ATOM 4857 N N . VAL A 1 669 ? 29.064 -3.871 -42.873 1.00 84.25 669 VAL A N 1
ATOM 4858 C CA . VAL A 1 669 ? 28.699 -2.818 -43.839 1.00 84.25 669 VAL A CA 1
ATOM 4859 C C . VAL A 1 669 ? 29.767 -1.726 -43.898 1.00 84.25 669 VAL A C 1
ATOM 4861 O O . VAL A 1 669 ? 30.231 -1.394 -44.986 1.00 84.25 669 VAL A O 1
ATOM 4864 N N . ARG A 1 670 ? 30.238 -1.232 -42.745 1.00 82.19 670 ARG A N 1
ATOM 4865 C CA . ARG A 1 670 ? 31.342 -0.255 -42.694 1.00 82.19 670 ARG A CA 1
ATOM 4866 C C . ARG A 1 670 ? 32.635 -0.805 -43.295 1.00 82.19 670 ARG A C 1
ATOM 4868 O O . ARG A 1 670 ? 33.343 -0.091 -43.997 1.00 82.19 670 ARG A O 1
ATOM 4875 N N . ALA A 1 671 ? 32.954 -2.075 -43.046 1.00 77.88 671 ALA A N 1
ATOM 4876 C CA . ALA A 1 671 ? 34.131 -2.710 -43.632 1.00 77.88 671 ALA A CA 1
ATOM 4877 C C . ALA A 1 671 ? 34.028 -2.817 -45.164 1.00 77.88 671 ALA A C 1
ATOM 4879 O O . ALA A 1 671 ? 35.023 -2.603 -45.854 1.00 77.88 671 ALA A O 1
ATOM 4880 N N . ALA A 1 672 ? 32.838 -3.113 -45.696 1.00 82.56 672 ALA A N 1
ATOM 4881 C CA . ALA A 1 672 ? 32.577 -3.121 -47.134 1.00 82.56 672 ALA A CA 1
ATOM 4882 C C . ALA A 1 672 ? 32.731 -1.729 -47.758 1.00 82.56 672 ALA A C 1
ATOM 4884 O O . ALA A 1 672 ? 33.372 -1.593 -48.798 1.00 82.56 672 ALA A O 1
ATOM 4885 N N . GLN A 1 673 ? 32.224 -0.700 -47.082 1.00 80.94 673 GLN A N 1
ATOM 4886 C CA . GLN A 1 673 ? 32.330 0.691 -47.509 1.00 80.94 673 GLN A CA 1
ATOM 4887 C C . GLN A 1 673 ? 33.785 1.172 -47.567 1.00 80.94 673 GLN A C 1
ATOM 4889 O O . GLN A 1 673 ? 34.229 1.698 -48.585 1.00 80.94 673 GLN A O 1
ATOM 4894 N N . LEU A 1 674 ? 34.567 0.901 -46.517 1.00 78.81 674 LEU A N 1
ATOM 4895 C CA . LEU A 1 674 ? 35.997 1.225 -46.486 1.00 78.81 674 LEU A CA 1
ATOM 4896 C C . LEU A 1 674 ? 36.785 0.484 -47.575 1.00 78.81 674 LEU A C 1
ATOM 4898 O O . LEU A 1 674 ? 37.687 1.059 -48.185 1.00 78.81 674 LEU A O 1
ATOM 4902 N N . ALA A 1 675 ? 36.454 -0.783 -47.836 1.00 80.00 675 ALA A N 1
ATOM 4903 C CA . ALA A 1 675 ? 37.102 -1.557 -48.891 1.00 80.00 675 ALA A CA 1
ATOM 4904 C C . ALA A 1 675 ? 36.763 -1.013 -50.293 1.00 80.00 675 ALA A C 1
ATOM 4906 O O . ALA A 1 675 ? 37.647 -0.937 -51.150 1.00 80.00 675 ALA A O 1
ATOM 4907 N N . LEU A 1 676 ? 35.517 -0.575 -50.514 1.00 79.69 676 LEU A N 1
ATOM 4908 C CA . LEU A 1 676 ? 35.079 0.080 -51.750 1.00 79.69 676 LEU A CA 1
ATOM 4909 C C . LEU A 1 676 ? 35.819 1.407 -51.983 1.00 79.69 676 LEU A C 1
ATOM 4911 O O . LEU A 1 676 ? 36.411 1.596 -53.046 1.00 79.69 676 LEU A O 1
ATOM 4915 N N . ALA A 1 677 ? 35.883 2.268 -50.965 1.00 72.75 677 ALA A N 1
ATOM 4916 C CA . ALA A 1 677 ? 36.625 3.527 -51.015 1.00 72.75 677 ALA A CA 1
ATOM 4917 C C . ALA A 1 677 ? 38.128 3.303 -51.279 1.00 72.75 677 ALA A C 1
ATOM 4919 O O . ALA A 1 677 ? 38.761 4.004 -52.074 1.00 72.75 677 ALA A O 1
ATOM 4920 N N . GLY A 1 678 ? 38.717 2.276 -50.654 1.00 75.75 678 GLY A N 1
ATOM 4921 C CA . GLY A 1 678 ? 40.108 1.879 -50.881 1.00 75.75 678 GLY A CA 1
ATOM 4922 C C . GLY A 1 678 ? 40.390 1.472 -52.332 1.00 75.75 678 GLY A C 1
ATOM 4923 O O . GLY A 1 678 ? 41.434 1.829 -52.885 1.00 75.75 678 GLY A O 1
ATOM 4924 N N . ARG A 1 679 ? 39.448 0.776 -52.977 1.00 78.06 679 ARG A N 1
ATOM 4925 C CA . ARG A 1 679 ? 39.534 0.420 -54.398 1.00 78.06 679 ARG A CA 1
ATOM 4926 C C . ARG A 1 679 ? 39.489 1.645 -55.306 1.00 78.06 679 ARG A C 1
ATOM 4928 O O . ARG A 1 679 ? 40.308 1.741 -56.218 1.00 78.06 679 ARG A O 1
ATOM 4935 N N . GLU A 1 680 ? 38.581 2.581 -55.047 1.00 76.00 680 GLU A N 1
ATOM 4936 C CA . GLU A 1 680 ? 38.467 3.826 -55.820 1.00 76.00 680 GLU A CA 1
ATOM 4937 C C . GLU A 1 680 ? 39.740 4.672 -55.705 1.00 76.00 680 GLU A C 1
ATOM 4939 O O . GLU A 1 680 ? 40.303 5.083 -56.722 1.00 76.00 680 GLU A O 1
ATOM 4944 N N . LYS A 1 681 ? 40.294 4.816 -54.492 1.00 74.31 681 LYS A N 1
ATOM 4945 C CA . LYS A 1 681 ? 41.607 5.454 -54.272 1.00 74.31 681 LYS A CA 1
ATOM 4946 C C . LYS A 1 681 ? 42.723 4.771 -55.077 1.00 74.31 681 LYS A C 1
ATOM 4948 O O . LYS A 1 681 ? 43.554 5.449 -55.686 1.00 74.31 681 LYS A O 1
ATOM 4953 N N . GLY A 1 682 ? 42.734 3.436 -55.121 1.00 74.88 682 GLY A N 1
ATOM 4954 C CA . GLY A 1 682 ? 43.672 2.661 -55.939 1.00 74.88 682 GLY A CA 1
ATOM 4955 C C . GLY A 1 682 ? 43.520 2.917 -57.444 1.00 74.88 682 GLY A C 1
ATOM 4956 O O . GLY A 1 682 ? 44.520 3.076 -58.149 1.00 74.88 682 GLY A O 1
ATOM 4957 N N . ALA A 1 683 ? 42.283 3.021 -57.936 1.00 76.38 683 ALA A N 1
ATOM 4958 C CA . ALA A 1 683 ? 41.991 3.326 -59.334 1.00 76.38 683 ALA A CA 1
ATOM 4959 C C . ALA A 1 683 ? 42.448 4.741 -59.727 1.00 76.38 683 ALA A C 1
ATOM 4961 O O . ALA A 1 683 ? 43.090 4.905 -60.766 1.00 76.38 683 ALA A O 1
ATOM 4962 N N . VAL A 1 684 ? 42.215 5.750 -58.876 1.00 79.81 684 VAL A N 1
ATOM 4963 C CA . VAL A 1 684 ? 42.709 7.124 -59.093 1.00 79.81 684 VAL A CA 1
ATOM 4964 C C . VAL A 1 684 ? 44.236 7.151 -59.193 1.00 79.81 684 VAL A C 1
ATOM 4966 O O . VAL A 1 684 ? 44.782 7.760 -60.115 1.00 79.81 684 VAL A O 1
ATOM 4969 N N . ALA A 1 685 ? 44.943 6.447 -58.302 1.00 77.56 685 ALA A N 1
ATOM 4970 C CA . ALA A 1 685 ? 46.404 6.365 -58.346 1.00 77.56 685 ALA A CA 1
ATOM 4971 C C . ALA A 1 685 ? 46.914 5.735 -59.658 1.00 77.56 685 ALA A C 1
ATOM 4973 O O . ALA A 1 685 ? 47.852 6.253 -60.272 1.00 77.56 685 ALA A O 1
ATOM 4974 N N . ALA A 1 686 ? 46.263 4.666 -60.131 1.00 79.75 686 ALA A N 1
ATOM 4975 C CA . ALA A 1 686 ? 46.593 4.030 -61.406 1.00 79.75 686 ALA A CA 1
ATOM 4976 C C . ALA A 1 686 ? 46.324 4.954 -62.610 1.00 79.75 686 ALA A C 1
ATOM 4978 O O . ALA A 1 686 ? 47.139 5.024 -63.536 1.00 79.75 686 ALA A O 1
ATOM 4979 N N . LEU A 1 687 ? 45.216 5.705 -62.593 1.00 83.94 687 LEU A N 1
ATOM 4980 C CA . LEU A 1 687 ? 44.903 6.703 -63.619 1.00 83.94 687 LEU A CA 1
ATOM 4981 C C . LEU A 1 687 ? 45.917 7.846 -63.636 1.00 83.94 687 LEU A C 1
ATOM 4983 O O . LEU A 1 687 ? 46.344 8.246 -64.718 1.00 83.94 687 LEU A O 1
ATOM 4987 N N . LYS A 1 688 ? 46.364 8.321 -62.468 1.00 83.12 688 LYS A N 1
ATOM 4988 C CA . LYS A 1 688 ? 47.417 9.338 -62.346 1.00 83.12 688 LYS A CA 1
ATOM 4989 C C . LYS A 1 688 ? 48.734 8.864 -62.957 1.00 83.12 688 LYS A C 1
ATOM 4991 O O . LYS A 1 688 ? 49.354 9.597 -63.728 1.00 83.12 688 LYS A O 1
ATOM 4996 N N . GLU A 1 689 ? 49.147 7.630 -62.664 1.00 83.69 689 GLU A N 1
ATOM 4997 C CA . GLU A 1 689 ? 50.358 7.051 -63.253 1.00 83.69 689 GLU A CA 1
ATOM 4998 C C . GLU A 1 689 ? 50.231 6.924 -64.780 1.00 83.69 689 GLU A C 1
ATOM 5000 O O . GLU A 1 689 ? 51.148 7.292 -65.523 1.00 83.69 689 GLU A O 1
ATOM 5005 N N . ARG A 1 690 ? 49.080 6.441 -65.268 1.00 82.94 690 ARG A N 1
ATOM 5006 C CA . ARG A 1 690 ? 48.812 6.293 -66.704 1.00 82.94 690 ARG A CA 1
ATOM 5007 C C . ARG A 1 690 ? 48.789 7.645 -67.416 1.00 82.94 690 ARG A C 1
ATOM 5009 O O . ARG A 1 690 ? 49.458 7.791 -68.436 1.00 82.94 690 ARG A O 1
ATOM 5016 N N . LEU A 1 691 ? 48.102 8.643 -66.861 1.00 85.38 691 LEU A N 1
ATOM 5017 C CA . LEU A 1 691 ? 48.091 10.009 -67.379 1.00 85.38 691 LEU A CA 1
ATOM 5018 C C . LEU A 1 691 ? 49.506 10.598 -67.411 1.00 85.38 691 LEU A C 1
ATOM 5020 O O . LEU A 1 691 ? 49.896 11.163 -68.427 1.00 85.38 691 LEU A O 1
ATOM 5024 N N . GLY A 1 692 ? 50.308 10.403 -66.359 1.00 83.81 692 GLY A N 1
ATOM 5025 C CA . GLY A 1 692 ? 51.705 10.843 -66.324 1.00 83.81 692 GLY A CA 1
ATOM 5026 C C . GLY A 1 692 ? 52.546 10.274 -67.473 1.00 83.81 692 GLY A C 1
ATOM 5027 O O . GLY A 1 692 ? 53.341 10.998 -68.073 1.00 83.81 692 GLY A O 1
ATOM 5028 N N . LYS A 1 693 ? 52.324 9.006 -67.852 1.00 83.19 693 LYS A N 1
ATOM 5029 C CA . LYS A 1 693 ? 52.972 8.385 -69.025 1.00 83.19 693 LYS A CA 1
ATOM 5030 C C . LYS A 1 693 ? 52.509 9.008 -70.346 1.00 83.19 693 LYS A C 1
ATOM 5032 O O . LYS A 1 693 ? 53.338 9.212 -71.231 1.00 83.19 693 LYS A O 1
ATOM 5037 N N . VAL A 1 694 ? 51.216 9.319 -70.484 1.00 83.94 694 VAL A N 1
ATOM 5038 C CA . VAL A 1 694 ? 50.665 9.980 -71.683 1.00 83.94 694 VAL A CA 1
ATOM 5039 C C . VAL A 1 694 ? 51.204 11.408 -71.821 1.00 83.94 694 VAL A C 1
ATOM 5041 O O . VAL A 1 694 ? 51.619 11.787 -72.912 1.00 83.94 694 VAL A O 1
ATOM 5044 N N . VAL A 1 695 ? 51.279 12.169 -70.722 1.00 84.56 695 VAL A N 1
ATOM 5045 C CA . VAL A 1 695 ? 51.858 13.526 -70.697 1.00 84.56 695 VAL A CA 1
ATOM 5046 C C . VAL A 1 695 ? 53.333 13.501 -71.092 1.00 84.56 695 VAL A C 1
ATOM 5048 O O . VAL A 1 695 ? 53.731 14.225 -71.996 1.00 84.56 695 VAL A O 1
ATOM 5051 N N . ALA A 1 696 ? 54.130 12.606 -70.498 1.00 80.94 696 ALA A N 1
ATOM 5052 C CA . ALA A 1 696 ? 55.545 12.475 -70.847 1.00 80.94 696 ALA A CA 1
ATOM 5053 C C . ALA A 1 696 ? 55.764 12.097 -72.325 1.00 80.94 696 ALA A C 1
ATOM 5055 O O . ALA A 1 696 ? 56.766 12.494 -72.923 1.00 80.94 696 ALA A O 1
ATOM 5056 N N . ARG A 1 697 ? 54.832 11.332 -72.916 1.00 80.25 697 ARG A N 1
ATOM 5057 C CA . ARG A 1 697 ? 54.809 11.047 -74.357 1.00 80.25 697 ARG A CA 1
ATOM 5058 C C . ARG A 1 697 ? 54.506 12.283 -75.189 1.00 80.25 697 ARG A C 1
ATOM 5060 O O . ARG A 1 697 ? 55.233 12.537 -76.142 1.00 80.25 697 ARG A O 1
ATOM 5067 N N . ASP A 1 698 ? 53.493 13.057 -74.822 1.00 82.50 698 ASP A N 1
ATOM 5068 C CA . ASP A 1 698 ? 53.152 14.290 -75.534 1.00 82.50 698 ASP A CA 1
ATOM 5069 C C . ASP A 1 698 ? 54.301 15.317 -75.517 1.00 82.50 698 ASP A C 1
ATOM 5071 O O . ASP A 1 698 ? 54.689 15.845 -76.565 1.00 82.50 698 ASP A O 1
ATOM 5075 N N . ASP A 1 699 ? 54.920 15.512 -74.348 1.00 78.00 699 ASP A N 1
ATOM 5076 C CA . ASP A 1 699 ? 56.029 16.452 -74.143 1.00 78.00 699 ASP A CA 1
ATOM 5077 C C . ASP A 1 699 ? 57.255 16.119 -75.017 1.00 78.00 699 ASP A C 1
ATOM 5079 O O . ASP A 1 699 ? 57.979 17.014 -75.462 1.00 78.00 699 ASP A O 1
ATOM 5083 N N . ALA A 1 700 ? 57.497 14.835 -75.315 1.00 73.69 700 ALA A N 1
ATOM 5084 C CA . ALA A 1 700 ? 58.610 14.405 -76.166 1.00 73.69 700 ALA A CA 1
ATOM 5085 C C . ALA A 1 700 ? 58.489 14.880 -77.626 1.00 73.69 700 ALA A C 1
ATOM 5087 O O . ALA A 1 700 ? 59.484 14.869 -78.355 1.00 73.69 700 ALA A O 1
ATOM 5088 N N . HIS A 1 701 ? 57.299 15.321 -78.044 1.00 67.81 701 HIS A N 1
ATOM 5089 C CA . HIS A 1 701 ? 57.002 15.777 -79.402 1.00 67.81 701 HIS A CA 1
ATOM 5090 C C . HIS A 1 701 ? 56.764 17.296 -79.502 1.00 67.81 701 HIS A C 1
ATOM 5092 O O . HIS A 1 701 ? 56.409 17.789 -80.574 1.00 67.81 701 HIS A O 1
ATOM 5098 N N . GLY A 1 702 ? 56.985 18.051 -78.417 1.00 65.19 702 GLY A N 1
ATOM 5099 C CA . GLY A 1 702 ? 56.883 19.516 -78.396 1.00 65.19 702 GLY A CA 1
ATOM 5100 C C . GLY A 1 702 ? 55.460 20.076 -78.276 1.00 65.19 702 GLY A C 1
ATOM 5101 O O . GLY A 1 702 ? 55.279 21.268 -78.513 1.00 65.19 702 GLY A O 1
ATOM 5102 N N . SER A 1 703 ? 54.479 19.234 -77.927 1.00 66.12 703 SER A N 1
ATOM 5103 C CA . SER A 1 703 ? 53.086 19.592 -77.594 1.00 66.12 703 SER A CA 1
ATOM 5104 C C . SER A 1 703 ? 52.450 20.688 -78.471 1.00 66.12 703 SER A C 1
ATOM 5106 O O . SER A 1 703 ? 52.089 21.757 -77.962 1.00 66.12 703 SER A O 1
ATOM 5108 N N . PRO A 1 704 ? 52.298 20.455 -79.789 1.00 69.88 704 PRO A N 1
ATOM 5109 C CA . PRO A 1 704 ? 51.604 21.389 -80.670 1.00 69.88 704 PRO A CA 1
ATOM 5110 C C . PRO A 1 704 ? 50.148 21.647 -80.225 1.00 69.88 704 PRO A C 1
ATOM 5112 O O . PRO A 1 704 ? 49.502 20.816 -79.579 1.00 69.88 704 PRO A O 1
ATOM 5115 N N . GLU A 1 705 ? 49.643 22.841 -80.555 1.00 74.12 705 GLU A N 1
ATOM 5116 C CA . GLU A 1 705 ? 48.250 23.242 -80.308 1.00 74.12 705 GLU A CA 1
ATOM 5117 C C . GLU A 1 705 ? 47.307 22.540 -81.306 1.00 74.12 705 GLU A C 1
ATOM 5119 O O . GLU A 1 705 ? 46.962 23.089 -82.353 1.00 74.12 705 GLU A O 1
ATOM 5124 N N . ASP A 1 706 ? 46.913 21.302 -81.007 1.00 79.50 706 ASP A N 1
ATOM 5125 C CA . ASP A 1 706 ? 45.924 20.521 -81.763 1.00 79.50 706 ASP A CA 1
ATOM 5126 C C . ASP A 1 706 ? 45.075 19.622 -80.844 1.00 79.50 706 ASP A C 1
ATOM 5128 O O . ASP A 1 706 ? 45.275 19.579 -79.631 1.00 79.50 706 ASP A O 1
ATOM 5132 N N . GLU A 1 707 ? 44.122 18.890 -81.429 1.00 78.19 707 GLU A N 1
ATOM 5133 C CA . GLU A 1 707 ? 43.072 18.132 -80.726 1.00 78.19 707 GLU A CA 1
ATOM 5134 C C . GLU A 1 707 ? 43.599 17.217 -79.607 1.00 78.19 707 GLU A C 1
ATOM 5136 O O . GLU A 1 707 ? 42.984 17.123 -78.546 1.00 78.19 707 GLU A O 1
ATOM 5141 N N . ALA A 1 708 ? 44.759 16.569 -79.778 1.00 81.00 708 ALA A N 1
ATOM 5142 C CA . ALA A 1 708 ? 45.284 15.697 -78.724 1.00 81.00 708 ALA A CA 1
ATOM 5143 C C . ALA A 1 708 ? 45.714 16.462 -77.456 1.00 81.00 708 ALA A C 1
ATOM 5145 O O . ALA A 1 708 ? 45.630 15.899 -76.368 1.00 81.00 708 ALA A O 1
ATOM 5146 N N . LYS A 1 709 ? 46.077 17.748 -77.562 1.00 82.88 709 LYS A N 1
ATOM 5147 C CA . LYS A 1 709 ? 46.398 18.613 -76.421 1.00 82.88 709 LYS A CA 1
ATOM 5148 C C . LYS A 1 709 ? 45.127 19.005 -75.675 1.00 82.88 709 LYS A C 1
ATOM 5150 O O . LYS A 1 709 ? 45.101 18.921 -74.455 1.00 82.88 709 LYS A O 1
ATOM 5155 N N . GLU A 1 710 ? 44.057 19.345 -76.392 1.00 81.44 710 GLU A N 1
ATOM 5156 C CA . GLU A 1 710 ? 42.747 19.637 -75.793 1.00 81.44 710 GLU A CA 1
ATOM 5157 C C . GLU A 1 710 ? 42.195 18.423 -75.027 1.00 81.44 710 GLU A C 1
ATOM 5159 O O . GLU A 1 710 ? 41.766 18.536 -73.877 1.00 81.44 710 GLU A O 1
ATOM 5164 N N . VAL A 1 711 ? 42.271 17.230 -75.629 1.00 85.44 711 VAL A N 1
ATOM 5165 C CA . VAL A 1 711 ? 41.838 15.982 -74.981 1.00 85.44 711 VAL A CA 1
ATOM 5166 C C . VAL A 1 711 ? 42.723 15.641 -73.774 1.00 85.44 711 VAL A C 1
ATOM 5168 O O . VAL A 1 711 ? 42.203 15.185 -72.754 1.00 85.44 711 VAL A O 1
ATOM 5171 N N . LEU A 1 712 ? 44.035 15.884 -73.854 1.00 87.00 712 LEU A N 1
ATOM 5172 C CA . LEU A 1 712 ? 44.967 15.665 -72.746 1.00 87.00 712 LEU A CA 1
ATOM 5173 C C . LEU A 1 712 ? 44.725 16.633 -71.580 1.00 87.00 712 LEU A C 1
ATOM 5175 O O . LEU A 1 712 ? 44.706 16.192 -70.433 1.00 87.00 712 LEU A O 1
ATOM 5179 N N . GLU A 1 713 ? 44.493 17.921 -71.842 1.00 86.31 713 GLU A N 1
ATOM 5180 C CA . GLU A 1 713 ? 44.139 18.900 -70.803 1.00 86.31 713 GLU A CA 1
ATOM 5181 C C . GLU A 1 713 ? 42.798 18.560 -70.147 1.00 86.31 713 GLU A C 1
ATOM 5183 O O . GLU A 1 713 ? 42.676 18.607 -68.923 1.00 86.31 713 GLU A O 1
ATOM 5188 N N . LYS A 1 714 ? 41.811 18.094 -70.924 1.00 83.88 714 LYS A N 1
ATOM 5189 C CA . LYS A 1 714 ? 40.556 17.581 -70.360 1.00 83.88 714 LYS A CA 1
ATOM 5190 C C . LYS A 1 714 ? 40.787 16.377 -69.440 1.00 83.88 714 LYS A C 1
ATOM 5192 O O . LYS A 1 714 ? 40.191 16.309 -68.368 1.00 83.88 714 LYS A O 1
ATOM 5197 N N . ALA A 1 715 ? 41.662 15.445 -69.824 1.00 85.50 715 ALA A N 1
ATOM 5198 C CA . ALA A 1 715 ? 42.025 14.311 -68.975 1.00 85.50 715 ALA A CA 1
ATOM 5199 C C . ALA A 1 715 ? 42.760 14.757 -67.695 1.00 85.50 715 ALA A C 1
ATOM 5201 O O . ALA A 1 715 ? 42.468 14.234 -66.621 1.00 85.50 715 ALA A O 1
ATOM 5202 N N . LYS A 1 716 ? 43.651 15.758 -67.779 1.00 86.56 716 LYS A N 1
ATOM 5203 C CA . LYS A 1 716 ? 44.315 16.361 -66.608 1.00 86.56 716 LYS A CA 1
ATOM 5204 C C . LYS A 1 716 ? 43.317 16.989 -65.644 1.00 86.56 716 LYS A C 1
ATOM 5206 O O . LYS A 1 716 ? 43.411 16.735 -64.448 1.00 86.56 716 LYS A O 1
ATOM 5211 N N . LEU A 1 717 ? 42.358 17.763 -66.152 1.00 85.50 717 LEU A N 1
ATOM 5212 C CA . LEU A 1 717 ? 41.326 18.394 -65.328 1.00 85.50 717 LEU A CA 1
ATOM 5213 C C . LEU A 1 717 ? 40.457 17.358 -64.613 1.00 85.50 717 LEU A C 1
ATOM 5215 O O . LEU A 1 717 ? 40.204 17.508 -63.423 1.00 85.50 717 LEU A O 1
ATOM 5219 N N . LEU A 1 718 ? 40.045 16.292 -65.303 1.00 83.44 718 LEU A N 1
ATOM 5220 C CA . LEU A 1 718 ? 39.223 15.240 -64.699 1.00 83.44 718 LEU A CA 1
ATOM 5221 C C . LEU A 1 718 ? 39.986 14.445 -63.631 1.00 83.44 718 LEU A C 1
ATOM 5223 O O . LEU A 1 718 ? 39.440 14.193 -62.562 1.00 83.44 718 LEU A O 1
ATOM 5227 N N . VAL A 1 719 ? 41.257 14.101 -63.865 1.00 84.00 719 VAL A N 1
ATOM 5228 C CA . VAL A 1 719 ? 42.081 13.430 -62.841 1.00 84.00 719 VAL A CA 1
ATOM 5229 C C . VAL A 1 719 ? 42.384 14.367 -61.664 1.00 84.00 719 VAL A C 1
ATOM 5231 O O . VAL A 1 719 ? 42.344 13.929 -60.520 1.00 84.00 719 VAL A O 1
ATOM 5234 N N . ALA A 1 720 ? 42.619 15.661 -61.902 1.00 81.31 720 ALA A N 1
ATOM 5235 C CA . ALA A 1 720 ? 42.798 16.642 -60.829 1.00 81.31 720 ALA A CA 1
ATOM 5236 C C . ALA A 1 720 ? 41.514 16.846 -60.006 1.00 81.31 720 ALA A C 1
ATOM 5238 O O . ALA A 1 720 ? 41.582 16.964 -58.784 1.00 81.31 720 ALA A O 1
ATOM 5239 N N . ALA A 1 721 ? 40.345 16.834 -60.657 1.00 80.75 721 ALA A N 1
ATOM 5240 C CA . ALA A 1 721 ? 39.057 16.865 -59.974 1.00 80.75 721 ALA A CA 1
ATOM 5241 C C . ALA A 1 721 ? 38.886 15.635 -59.068 1.00 80.75 721 ALA A C 1
ATOM 5243 O O . ALA A 1 721 ? 38.507 15.791 -57.911 1.00 80.75 721 ALA A O 1
ATOM 5244 N N . LEU A 1 722 ? 39.267 14.438 -59.532 1.00 80.75 722 LEU A N 1
ATOM 5245 C CA . LEU A 1 722 ? 39.264 13.224 -58.706 1.00 80.75 722 LEU A CA 1
ATOM 5246 C C . LEU A 1 722 ? 40.180 13.313 -57.482 1.00 80.75 722 LEU A C 1
ATOM 5248 O O . LEU A 1 722 ? 39.820 12.817 -56.422 1.00 80.75 722 LEU A O 1
ATOM 5252 N N . GLU A 1 723 ? 41.344 13.956 -57.601 1.00 75.06 723 GLU A N 1
ATOM 5253 C CA . GLU A 1 723 ? 42.249 14.177 -56.461 1.00 75.06 723 GLU A CA 1
ATOM 5254 C C . GLU A 1 723 ? 41.669 15.136 -55.415 1.00 75.06 723 GLU A C 1
ATOM 5256 O O . GLU A 1 723 ? 42.061 15.080 -54.250 1.00 75.06 723 GLU A O 1
ATOM 5261 N N . SER A 1 724 ? 40.746 16.010 -55.824 1.00 75.12 724 SER A N 1
ATOM 5262 C CA . SER A 1 724 ? 40.054 16.936 -54.925 1.00 75.12 724 SER A CA 1
ATOM 5263 C C . SER A 1 724 ? 38.795 16.354 -54.277 1.00 75.12 724 SER A C 1
ATOM 5265 O O . SER A 1 724 ? 38.279 16.951 -53.333 1.00 75.12 724 SER A O 1
ATOM 5267 N N . LEU A 1 725 ? 38.304 15.202 -54.752 1.00 75.00 725 LEU A N 1
ATOM 5268 C CA . LEU A 1 725 ? 37.144 14.539 -54.163 1.00 75.00 725 LEU A CA 1
ATOM 5269 C C . LEU A 1 725 ? 37.524 13.888 -52.833 1.00 75.00 725 LEU A C 1
ATOM 5271 O O . LEU A 1 725 ? 38.525 13.175 -52.718 1.00 75.00 725 LEU A O 1
ATOM 5275 N N . ASN A 1 726 ? 36.687 14.113 -51.821 1.00 68.25 726 ASN A N 1
ATOM 5276 C CA . ASN A 1 726 ? 36.829 13.438 -50.545 1.00 68.25 726 ASN A CA 1
ATOM 5277 C C . ASN A 1 726 ? 36.324 11.996 -50.673 1.00 68.25 726 ASN A C 1
ATOM 5279 O O . ASN A 1 726 ? 35.146 11.711 -50.490 1.00 68.25 726 ASN A O 1
ATOM 5283 N N . MET A 1 727 ? 37.238 11.081 -50.982 1.00 65.94 727 MET A N 1
ATOM 5284 C CA . MET A 1 727 ? 36.951 9.648 -51.126 1.00 65.94 727 MET A CA 1
ATOM 5285 C C . MET A 1 727 ? 36.591 8.955 -49.795 1.00 65.94 727 MET A C 1
ATOM 5287 O O . MET A 1 727 ? 36.369 7.750 -49.784 1.00 65.94 727 MET A O 1
ATOM 5291 N N . ASP A 1 728 ? 36.585 9.692 -48.680 1.00 61.78 728 ASP A N 1
ATOM 5292 C CA . ASP A 1 728 ? 36.152 9.225 -47.358 1.00 61.78 728 ASP A CA 1
ATOM 5293 C C . ASP A 1 728 ? 34.726 9.700 -47.001 1.00 61.78 728 ASP A C 1
ATOM 5295 O O . ASP A 1 728 ? 34.288 9.508 -45.870 1.00 61.78 728 ASP A O 1
ATOM 5299 N N . ASP A 1 729 ? 34.017 10.350 -47.935 1.00 64.38 729 ASP A N 1
ATOM 5300 C CA . ASP A 1 729 ? 32.615 10.742 -47.767 1.00 64.38 729 ASP A CA 1
ATOM 5301 C C . ASP A 1 729 ? 31.666 9.617 -48.211 1.00 64.38 729 ASP A C 1
ATOM 5303 O O . ASP A 1 729 ? 31.625 9.218 -49.380 1.00 64.38 729 ASP A O 1
ATOM 5307 N N . ASP A 1 730 ? 30.899 9.124 -47.242 1.00 56.56 730 ASP A N 1
ATOM 5308 C CA . ASP A 1 730 ? 30.003 7.979 -47.344 1.00 56.56 730 ASP A CA 1
ATOM 5309 C C . ASP A 1 730 ? 28.865 8.189 -48.357 1.00 56.56 730 ASP A C 1
ATOM 5311 O O . ASP A 1 730 ? 28.451 7.229 -49.011 1.00 56.56 730 ASP A O 1
ATOM 5315 N N . GLU A 1 731 ? 28.386 9.426 -48.527 1.00 59.19 731 GLU A N 1
ATOM 5316 C CA . GLU A 1 731 ? 27.292 9.759 -49.454 1.00 59.19 731 GLU A CA 1
ATOM 5317 C C . GLU A 1 731 ? 27.787 9.993 -50.895 1.00 59.19 731 GLU A C 1
ATOM 5319 O O . GLU A 1 731 ? 26.995 9.984 -51.840 1.00 59.19 731 GLU A O 1
ATOM 5324 N N . ALA A 1 732 ? 29.101 10.152 -51.090 1.00 60.62 732 ALA A N 1
ATOM 5325 C CA . ALA A 1 732 ? 29.701 10.506 -52.377 1.00 60.62 732 ALA A CA 1
ATOM 5326 C C . ALA A 1 732 ? 30.243 9.306 -53.179 1.00 60.62 732 ALA A C 1
ATOM 5328 O O . ALA A 1 732 ? 30.617 9.474 -54.339 1.00 60.62 732 ALA A O 1
ATOM 5329 N N . LEU A 1 733 ? 30.273 8.091 -52.615 1.00 60.97 733 LEU A N 1
ATOM 5330 C CA . LEU A 1 733 ? 30.936 6.923 -53.226 1.00 60.97 733 LEU A CA 1
ATOM 5331 C C . LEU A 1 733 ? 30.392 6.551 -54.617 1.00 60.97 733 LEU A C 1
ATOM 5333 O O . LEU A 1 733 ? 31.162 6.281 -55.534 1.00 60.97 733 LEU A O 1
ATOM 5337 N N . ALA A 1 734 ? 29.072 6.592 -54.824 1.00 60.66 734 ALA A N 1
ATOM 5338 C CA . ALA A 1 734 ? 28.497 6.312 -56.145 1.00 60.66 734 ALA A CA 1
ATOM 5339 C C . ALA A 1 734 ? 28.920 7.359 -57.196 1.00 60.66 734 ALA A C 1
ATOM 5341 O O . ALA A 1 734 ? 29.275 7.004 -58.320 1.00 60.66 734 ALA A O 1
ATOM 5342 N N . ALA A 1 735 ? 28.949 8.640 -56.814 1.00 64.75 735 ALA A N 1
ATOM 5343 C CA . ALA A 1 735 ? 29.411 9.723 -57.680 1.00 64.75 735 ALA A CA 1
ATOM 5344 C C . ALA A 1 735 ? 30.927 9.641 -57.946 1.00 64.75 735 ALA A C 1
ATOM 5346 O O . ALA A 1 735 ? 31.385 9.955 -59.047 1.00 64.75 735 ALA A O 1
ATOM 5347 N N . ASN A 1 736 ? 31.705 9.167 -56.968 1.00 68.62 736 ASN A N 1
ATOM 5348 C CA . ASN A 1 736 ? 33.142 8.945 -57.108 1.00 68.62 736 ASN A CA 1
ATOM 5349 C C . ASN A 1 736 ? 33.442 7.845 -58.136 1.00 68.62 736 ASN A C 1
ATOM 5351 O O . ASN A 1 736 ? 34.311 8.039 -58.988 1.00 68.62 736 ASN A O 1
ATOM 5355 N N . ALA A 1 737 ? 32.699 6.733 -58.123 1.00 67.38 737 ALA A N 1
ATOM 5356 C CA . ALA A 1 737 ? 32.841 5.665 -59.113 1.00 67.38 737 ALA A CA 1
ATOM 5357 C C . ALA A 1 737 ? 32.582 6.158 -60.551 1.00 67.38 737 ALA A C 1
ATOM 5359 O O . ALA A 1 737 ? 33.397 5.911 -61.445 1.00 67.38 737 ALA A O 1
ATOM 5360 N N . GLU A 1 738 ? 31.502 6.917 -60.766 1.00 71.75 738 GLU A N 1
ATOM 5361 C CA . GLU A 1 738 ? 31.190 7.516 -62.073 1.00 71.75 738 GLU A CA 1
ATOM 5362 C C . GLU A 1 738 ? 32.280 8.500 -62.528 1.00 71.75 738 GLU A C 1
ATOM 5364 O O . GLU A 1 738 ? 32.699 8.495 -63.690 1.00 71.75 738 GLU A O 1
ATOM 5369 N N . ALA A 1 739 ? 32.798 9.320 -61.609 1.00 74.88 739 ALA A N 1
ATOM 5370 C CA . ALA A 1 739 ? 33.879 10.253 -61.906 1.00 74.88 739 ALA A CA 1
ATOM 5371 C C . ALA A 1 739 ? 35.189 9.524 -62.269 1.00 74.88 739 ALA A C 1
ATOM 5373 O O . ALA A 1 739 ? 35.907 9.960 -63.177 1.00 74.88 739 ALA A O 1
ATOM 5374 N N . VAL A 1 740 ? 35.499 8.405 -61.598 1.00 79.62 740 VAL A N 1
ATOM 5375 C CA . VAL A 1 740 ? 36.670 7.560 -61.893 1.00 79.62 740 VAL A CA 1
ATOM 5376 C C . VAL A 1 740 ? 36.555 6.949 -63.289 1.00 79.62 740 VAL A C 1
ATOM 5378 O O . VAL A 1 740 ? 37.525 6.993 -64.051 1.00 79.62 740 VAL A O 1
ATOM 5381 N N . GLU A 1 741 ? 35.380 6.445 -63.670 1.00 79.19 741 GLU A N 1
ATOM 5382 C CA . GLU A 1 741 ? 35.137 5.906 -65.012 1.00 79.19 741 GLU A CA 1
ATOM 5383 C C . GLU A 1 741 ? 35.253 6.993 -66.095 1.00 79.19 741 GLU A C 1
ATOM 5385 O O . GLU A 1 741 ? 35.936 6.805 -67.109 1.00 79.19 741 GLU A O 1
ATOM 5390 N N . ALA A 1 742 ? 34.669 8.173 -65.860 1.00 78.12 742 ALA A N 1
ATOM 5391 C CA . ALA A 1 742 ? 34.756 9.304 -66.781 1.00 78.12 742 ALA A CA 1
ATOM 5392 C C . ALA A 1 742 ? 36.208 9.769 -66.997 1.00 78.12 742 ALA A C 1
ATOM 5394 O O . ALA A 1 742 ? 36.621 10.031 -68.135 1.00 78.12 742 ALA A O 1
ATOM 5395 N N . ALA A 1 743 ? 37.010 9.834 -65.930 1.00 81.50 743 ALA A N 1
ATOM 5396 C CA . ALA A 1 743 ? 38.430 10.151 -66.036 1.00 81.50 743 ALA A CA 1
ATOM 5397 C C . ALA A 1 743 ? 39.214 9.039 -66.746 1.00 81.50 743 ALA A C 1
ATOM 5399 O O . ALA A 1 743 ? 40.076 9.343 -67.570 1.00 81.50 743 ALA A O 1
ATOM 5400 N N . ALA A 1 744 ? 38.898 7.764 -66.498 1.00 82.06 744 ALA A N 1
ATOM 5401 C CA . ALA A 1 744 ? 39.520 6.640 -67.193 1.00 82.06 744 ALA A CA 1
ATOM 5402 C C . ALA A 1 744 ? 39.293 6.708 -68.709 1.00 82.06 744 ALA A C 1
ATOM 5404 O O . ALA A 1 744 ? 40.252 6.625 -69.484 1.00 82.06 744 ALA A O 1
ATOM 5405 N N . ALA A 1 745 ? 38.048 6.946 -69.130 1.00 81.69 745 ALA A N 1
ATOM 5406 C CA . ALA A 1 745 ? 37.696 7.126 -70.534 1.00 81.69 745 ALA A CA 1
ATOM 5407 C C . ALA A 1 745 ? 38.410 8.341 -71.154 1.00 81.69 745 ALA A C 1
ATOM 5409 O O . ALA A 1 745 ? 38.882 8.277 -72.294 1.00 81.69 745 ALA A O 1
ATOM 5410 N N . ALA A 1 746 ? 38.543 9.444 -70.407 1.00 81.81 746 ALA A N 1
ATOM 5411 C CA . ALA A 1 746 ? 39.272 10.626 -70.859 1.00 81.81 746 ALA A CA 1
ATOM 5412 C C . ALA A 1 746 ? 40.779 10.364 -71.024 1.00 81.81 746 ALA A C 1
ATOM 5414 O O . ALA A 1 746 ? 41.349 10.760 -72.041 1.00 81.81 746 ALA A O 1
ATOM 5415 N N . VAL A 1 747 ? 41.414 9.656 -70.080 1.00 85.31 747 VAL A N 1
ATOM 5416 C CA . VAL A 1 747 ? 42.830 9.256 -70.164 1.00 85.31 747 VAL A CA 1
ATOM 5417 C C . VAL A 1 747 ? 43.062 8.315 -71.347 1.00 85.31 747 VAL A C 1
ATOM 5419 O O . VAL A 1 747 ? 44.022 8.504 -72.092 1.00 85.31 747 VAL A O 1
ATOM 5422 N N . GLU A 1 748 ? 42.175 7.344 -71.585 1.00 86.19 748 GLU A N 1
ATOM 5423 C CA . GLU A 1 748 ? 42.274 6.458 -72.753 1.00 86.19 748 GLU A CA 1
ATOM 5424 C C . GLU A 1 748 ? 42.116 7.232 -74.071 1.00 86.19 748 GLU A C 1
ATOM 5426 O O . GLU A 1 748 ? 42.855 7.003 -75.036 1.00 86.19 748 GLU A O 1
ATOM 5431 N N . LYS A 1 749 ? 41.175 8.182 -74.124 1.00 83.25 749 LYS A N 1
ATOM 5432 C CA . LYS A 1 749 ? 40.990 9.045 -75.295 1.00 83.25 749 LYS A CA 1
ATOM 5433 C C . LYS A 1 749 ? 42.227 9.912 -75.541 1.00 83.25 749 LYS A C 1
ATOM 5435 O O . LYS A 1 749 ? 42.652 10.029 -76.690 1.00 83.25 749 LYS A O 1
ATOM 5440 N N . ALA A 1 750 ? 42.822 10.470 -74.485 1.00 83.75 750 ALA A N 1
ATOM 5441 C CA . ALA A 1 750 ? 44.062 11.237 -74.566 1.00 83.75 750 ALA A CA 1
ATOM 5442 C C . ALA A 1 750 ? 45.222 10.371 -75.073 1.00 83.75 750 ALA A C 1
ATOM 5444 O O . ALA A 1 750 ? 45.935 10.777 -75.985 1.00 83.75 750 ALA A O 1
ATOM 5445 N N . GLU A 1 751 ? 45.359 9.144 -74.566 1.00 86.12 751 GLU A N 1
ATOM 5446 C CA . GLU A 1 751 ? 46.375 8.189 -75.015 1.00 86.12 751 GLU A CA 1
ATOM 5447 C C . GLU A 1 751 ? 46.255 7.888 -76.516 1.00 86.12 751 GLU A C 1
ATOM 5449 O O . GLU A 1 751 ? 47.239 7.971 -77.255 1.00 86.12 751 GLU A O 1
ATOM 5454 N N . LYS A 1 752 ? 45.038 7.597 -76.995 1.00 84.50 752 LYS A N 1
ATOM 5455 C CA . LYS A 1 752 ? 44.767 7.364 -78.424 1.00 84.50 752 LYS A CA 1
ATOM 5456 C C . LYS A 1 752 ? 45.066 8.599 -79.275 1.00 84.50 752 LYS A C 1
ATOM 5458 O O . LYS A 1 752 ? 45.632 8.465 -80.362 1.00 84.50 752 LYS A O 1
ATOM 5463 N N . ALA A 1 753 ? 44.705 9.787 -78.794 1.00 82.50 753 ALA A N 1
ATOM 5464 C CA . ALA A 1 753 ? 44.929 11.037 -79.509 1.00 82.50 753 ALA A CA 1
ATOM 5465 C C . ALA A 1 753 ? 46.430 11.364 -79.629 1.00 82.50 753 ALA A C 1
ATOM 5467 O O . ALA A 1 753 ? 46.902 11.647 -80.733 1.00 82.50 753 ALA A O 1
ATOM 5468 N N . VAL A 1 754 ? 47.194 11.235 -78.534 1.00 85.00 754 VAL A N 1
ATOM 5469 C CA . VAL A 1 754 ? 48.657 11.423 -78.520 1.00 85.00 754 VAL A CA 1
ATOM 5470 C C . VAL A 1 754 ? 49.336 10.414 -79.445 1.00 85.00 754 VAL A C 1
ATOM 5472 O O . VAL A 1 754 ? 50.160 10.801 -80.270 1.00 85.00 754 VAL A O 1
ATOM 5475 N N . LYS A 1 755 ? 48.925 9.140 -79.411 1.00 82.25 755 LYS A N 1
ATOM 5476 C CA . LYS A 1 755 ? 49.457 8.105 -80.311 1.00 82.25 755 LYS A CA 1
ATOM 5477 C C . LYS A 1 755 ? 49.181 8.406 -81.790 1.00 82.25 755 LYS A C 1
ATOM 5479 O O . LYS A 1 755 ? 50.069 8.289 -82.630 1.00 82.25 755 LYS A O 1
ATOM 5484 N N . SER A 1 756 ? 47.967 8.841 -82.128 1.00 80.88 756 SER A N 1
ATOM 5485 C CA . SER A 1 756 ? 47.622 9.219 -83.506 1.00 80.88 756 SER A CA 1
ATOM 5486 C C . SER A 1 756 ? 48.410 10.441 -84.000 1.00 80.88 756 SER A C 1
ATOM 5488 O O . SER A 1 756 ? 48.734 10.547 -85.188 1.00 80.88 756 SER A O 1
ATOM 5490 N N . ARG A 1 757 ? 48.713 11.388 -83.105 1.00 80.88 757 ARG A N 1
ATOM 5491 C CA . ARG A 1 757 ? 49.591 12.526 -83.400 1.00 80.88 757 ARG A CA 1
ATOM 5492 C C . ARG A 1 757 ? 51.025 12.054 -83.636 1.00 80.88 757 ARG A C 1
ATOM 5494 O O . ARG A 1 757 ? 51.619 12.441 -84.638 1.00 80.88 757 ARG A O 1
ATOM 5501 N N . GLU A 1 758 ? 51.554 11.210 -82.754 1.00 77.69 758 GLU A N 1
ATOM 5502 C CA . GLU A 1 758 ? 52.891 10.617 -82.866 1.00 77.69 758 GLU A CA 1
ATOM 5503 C C . GLU A 1 758 ? 53.075 9.932 -84.228 1.00 77.69 758 GLU A C 1
ATOM 5505 O O . GLU A 1 758 ? 54.018 10.242 -84.953 1.00 77.69 758 GLU A O 1
ATOM 5510 N N . GLU A 1 759 ? 52.124 9.091 -84.641 1.00 79.00 759 GLU A N 1
ATOM 5511 C CA . GLU A 1 759 ? 52.150 8.424 -85.948 1.00 79.00 759 GLU A CA 1
ATOM 5512 C C . GLU A 1 759 ? 52.207 9.425 -87.117 1.00 79.00 759 GLU A C 1
ATOM 5514 O O . GLU A 1 759 ? 53.003 9.252 -88.044 1.00 79.00 759 GLU A O 1
ATOM 5519 N N . ARG A 1 760 ? 51.420 10.509 -87.065 1.00 78.06 760 ARG A N 1
ATOM 5520 C CA . ARG A 1 760 ? 51.447 11.572 -88.087 1.00 78.06 760 ARG A CA 1
ATOM 5521 C C . ARG A 1 760 ? 52.792 12.296 -88.128 1.00 78.06 760 ARG A C 1
ATOM 5523 O O . ARG A 1 760 ? 53.364 12.457 -89.206 1.00 78.06 760 ARG A O 1
ATOM 5530 N N . LEU A 1 761 ? 53.320 12.684 -86.968 1.00 79.00 761 LEU A N 1
ATOM 5531 C CA . LEU A 1 761 ? 54.614 13.359 -86.862 1.00 79.00 761 LEU A CA 1
ATOM 5532 C C . LEU A 1 761 ? 55.759 12.473 -87.360 1.00 79.00 761 LEU A C 1
ATOM 5534 O O . LEU A 1 761 ? 56.669 12.972 -88.021 1.00 79.00 761 LEU A O 1
ATOM 5538 N N . LEU A 1 762 ? 55.705 11.165 -87.099 1.00 76.19 762 LEU A N 1
ATOM 5539 C CA . LEU A 1 762 ? 56.686 10.201 -87.593 1.00 76.19 762 LEU A CA 1
ATOM 5540 C C . LEU A 1 762 ? 56.645 10.049 -89.115 1.00 76.19 762 LEU A C 1
ATOM 5542 O O . LEU A 1 762 ? 57.700 9.989 -89.751 1.00 76.19 762 LEU A O 1
ATOM 5546 N N . VAL A 1 763 ? 55.452 10.028 -89.715 1.00 78.94 763 VAL A N 1
ATOM 5547 C CA . VAL A 1 763 ? 55.297 10.009 -91.179 1.00 78.94 763 VAL A CA 1
ATOM 5548 C C . VAL A 1 763 ? 55.868 11.286 -91.800 1.00 78.94 763 VAL A C 1
ATOM 5550 O O . VAL A 1 763 ? 56.651 11.208 -92.753 1.00 78.94 763 VAL A O 1
ATOM 5553 N N . ASP A 1 764 ? 55.551 12.450 -91.232 1.00 78.00 764 ASP A N 1
ATOM 5554 C CA . ASP A 1 764 ? 56.072 13.738 -91.696 1.00 78.00 764 ASP A CA 1
ATOM 5555 C C . ASP A 1 764 ? 57.598 13.818 -91.559 1.00 78.00 764 ASP A C 1
ATOM 5557 O O . ASP A 1 764 ? 58.294 14.218 -92.498 1.00 78.00 764 ASP A O 1
ATOM 5561 N N . ALA A 1 765 ? 58.138 13.391 -90.415 1.00 74.69 765 ALA A N 1
ATOM 5562 C CA . ALA A 1 765 ? 59.568 13.298 -90.145 1.00 74.69 765 ALA A CA 1
ATOM 5563 C C . ALA A 1 765 ? 60.288 12.385 -91.149 1.00 74.69 765 ALA A C 1
ATOM 5565 O O . ALA A 1 765 ? 61.279 12.792 -91.764 1.00 74.69 765 ALA A O 1
ATOM 5566 N N . ALA A 1 766 ? 59.752 11.188 -91.399 1.00 77.38 766 ALA A N 1
ATOM 5567 C CA . ALA A 1 766 ? 60.288 10.259 -92.388 1.00 77.38 766 ALA A CA 1
ATOM 5568 C C . ALA A 1 766 ? 60.255 10.850 -93.808 1.00 77.38 766 ALA A C 1
ATOM 5570 O O . ALA A 1 766 ? 61.210 10.681 -94.579 1.00 77.38 766 ALA A O 1
ATOM 5571 N N . GLY A 1 767 ? 59.194 11.590 -94.144 1.00 78.44 767 GLY A N 1
ATOM 5572 C CA . GLY A 1 767 ? 59.080 12.345 -95.389 1.00 78.44 767 GLY A CA 1
ATOM 5573 C C . GLY A 1 767 ? 60.150 13.432 -95.518 1.00 78.44 767 GLY A C 1
ATOM 5574 O O . GLY A 1 767 ? 60.784 13.553 -96.572 1.00 78.44 767 GLY A O 1
ATOM 5575 N N . ARG A 1 768 ? 60.419 14.184 -94.441 1.00 78.06 768 ARG A N 1
ATOM 5576 C CA . ARG A 1 768 ? 61.480 15.205 -94.400 1.00 78.06 768 ARG A CA 1
ATOM 5577 C C . ARG A 1 768 ? 62.865 14.594 -94.567 1.00 78.06 768 ARG A C 1
ATOM 5579 O O . ARG A 1 768 ? 63.594 15.056 -95.440 1.00 78.06 768 ARG A O 1
ATOM 5586 N N . VAL A 1 769 ? 63.198 13.536 -93.824 1.00 81.19 769 VAL A N 1
ATOM 5587 C CA . VAL A 1 769 ? 64.486 12.825 -93.950 1.00 81.19 769 VAL A CA 1
ATOM 5588 C C . VAL A 1 769 ? 64.681 12.313 -95.381 1.00 81.19 769 VAL A C 1
ATOM 5590 O O . VAL A 1 769 ? 65.724 12.545 -95.988 1.00 81.19 769 VAL A O 1
ATOM 5593 N N . SER A 1 770 ? 63.647 11.713 -95.981 1.00 80.75 770 SER A N 1
ATOM 5594 C CA . SER A 1 770 ? 63.702 11.221 -97.368 1.00 80.75 770 SER A CA 1
ATOM 5595 C C . SER A 1 770 ? 63.906 12.350 -98.386 1.00 80.75 770 SER A C 1
ATOM 5597 O O . SER A 1 770 ? 64.696 12.226 -99.324 1.00 80.75 770 SER A O 1
ATOM 5599 N N . LYS A 1 771 ? 63.230 13.490 -98.194 1.00 81.88 771 LYS A N 1
ATOM 5600 C CA . LYS A 1 771 ? 63.414 14.683 -99.031 1.00 81.88 771 LYS A CA 1
ATOM 5601 C C . LYS A 1 771 ? 64.819 15.265 -98.878 1.00 81.88 771 LYS A C 1
ATOM 5603 O O . LYS A 1 771 ? 65.444 15.628 -99.871 1.00 81.88 771 LYS A O 1
ATOM 5608 N N . GLN A 1 772 ? 65.330 15.326 -97.651 1.00 80.81 772 GLN A N 1
ATOM 5609 C CA . GLN A 1 772 ? 66.677 15.808 -97.368 1.00 80.81 772 GLN A CA 1
ATOM 5610 C C . GLN A 1 772 ? 67.751 14.897 -97.946 1.00 80.81 772 GLN A C 1
ATOM 5612 O O . GLN A 1 772 ? 68.728 15.422 -98.468 1.00 80.81 772 GLN A O 1
ATOM 5617 N N . ARG A 1 773 ? 67.550 13.574 -97.950 1.00 83.25 773 ARG A N 1
ATOM 5618 C CA . ARG A 1 773 ? 68.413 12.633 -98.673 1.00 83.25 773 ARG A CA 1
ATOM 5619 C C . ARG A 1 773 ? 68.503 12.972 -100.148 1.00 83.25 773 ARG A C 1
ATOM 5621 O O . ARG A 1 773 ? 69.600 13.172 -100.657 1.00 83.25 773 ARG A O 1
ATOM 5628 N N . ALA A 1 774 ? 67.358 13.134 -100.808 1.00 82.25 774 ALA A N 1
ATOM 5629 C CA . ALA A 1 774 ? 67.328 13.509 -102.217 1.00 82.25 774 ALA A CA 1
ATOM 5630 C C . ALA A 1 774 ? 68.009 14.869 -102.480 1.00 82.25 774 ALA A C 1
ATOM 5632 O O . ALA A 1 774 ? 68.721 15.025 -103.474 1.00 82.25 774 ALA A O 1
ATOM 5633 N N . ASP A 1 775 ? 67.815 15.854 -101.597 1.00 80.56 775 ASP A N 1
ATOM 5634 C CA . ASP A 1 775 ? 68.451 17.171 -101.707 1.00 80.56 775 ASP A CA 1
ATOM 5635 C C . ASP A 1 775 ? 69.973 17.106 -101.483 1.00 80.56 775 ASP A C 1
ATOM 5637 O O . ASP A 1 775 ? 70.729 17.712 -102.245 1.00 80.56 775 ASP A O 1
ATOM 5641 N N . LEU A 1 776 ? 70.437 16.369 -100.469 1.00 83.19 776 LEU A N 1
ATOM 5642 C CA . LEU A 1 776 ? 71.858 16.201 -100.149 1.00 83.19 776 LEU A CA 1
ATOM 5643 C C . LEU A 1 776 ? 72.582 15.373 -101.217 1.00 83.19 776 LEU A C 1
ATOM 5645 O O . LEU A 1 776 ? 73.681 15.752 -101.614 1.00 83.19 776 LEU A O 1
ATOM 5649 N N . ASP A 1 777 ? 71.955 14.333 -101.774 1.00 81.25 777 ASP A N 1
ATOM 5650 C CA . ASP A 1 777 ? 72.498 13.571 -102.908 1.00 81.25 777 ASP A CA 1
ATOM 5651 C C . ASP A 1 777 ? 72.656 14.462 -104.155 1.00 81.25 777 ASP A C 1
ATOM 5653 O O . ASP A 1 777 ? 73.683 14.415 -104.840 1.00 81.25 777 ASP A O 1
ATOM 5657 N N . ARG A 1 778 ? 71.686 15.352 -104.423 1.00 81.06 778 ARG A N 1
ATOM 5658 C CA . ARG A 1 778 ? 71.800 16.367 -105.490 1.00 81.06 778 ARG A CA 1
ATOM 5659 C C . ARG A 1 778 ? 72.921 17.366 -105.215 1.00 81.06 778 ARG A C 1
ATOM 5661 O O . ARG A 1 778 ? 73.661 17.705 -106.141 1.00 81.06 778 ARG A O 1
ATOM 5668 N N . LEU A 1 779 ? 73.053 17.846 -103.976 1.00 81.56 779 LEU A N 1
ATOM 5669 C CA . LEU A 1 779 ? 74.135 18.752 -103.577 1.00 81.56 779 LEU A CA 1
ATOM 5670 C C . LEU A 1 779 ? 75.503 18.074 -103.703 1.00 81.56 779 LEU A C 1
ATOM 5672 O O . LEU A 1 779 ? 76.420 18.692 -104.235 1.00 81.56 779 LEU A O 1
ATOM 5676 N N . LYS A 1 780 ? 75.623 16.799 -103.322 1.00 81.69 780 LYS A N 1
ATOM 5677 C CA . LYS A 1 780 ? 76.831 15.981 -103.484 1.00 81.69 780 LYS A CA 1
ATOM 5678 C C . LYS A 1 780 ? 77.207 15.805 -104.946 1.00 81.69 780 LYS A C 1
ATOM 5680 O O . LYS A 1 780 ? 78.342 16.095 -105.316 1.00 81.69 780 LYS A O 1
ATOM 5685 N N . ALA A 1 781 ? 76.256 15.422 -105.795 1.00 79.12 781 ALA A N 1
ATOM 5686 C CA . ALA A 1 781 ? 76.484 15.314 -107.234 1.00 79.12 781 ALA A CA 1
ATOM 5687 C C . ALA A 1 781 ? 76.931 16.655 -107.845 1.00 79.12 781 ALA A C 1
ATOM 5689 O O . ALA A 1 781 ? 77.859 16.697 -108.655 1.00 79.12 781 ALA A O 1
ATOM 5690 N N . ARG A 1 782 ? 76.313 17.767 -107.422 1.00 75.31 782 ARG A N 1
ATOM 5691 C CA . ARG A 1 782 ? 76.667 19.117 -107.880 1.00 75.31 782 ARG A CA 1
ATOM 5692 C C . ARG A 1 782 ? 78.049 19.556 -107.378 1.00 75.31 782 ARG A C 1
ATOM 5694 O O . ARG A 1 782 ? 78.798 20.132 -108.161 1.00 75.31 782 ARG A O 1
ATOM 5701 N N . ASN A 1 783 ? 78.407 19.255 -106.130 1.00 77.69 783 ASN A N 1
ATOM 5702 C CA . ASN A 1 783 ? 79.721 19.564 -105.563 1.00 77.69 783 ASN A CA 1
ATOM 5703 C C . ASN A 1 783 ? 80.840 18.775 -106.275 1.00 77.69 783 ASN A C 1
ATOM 5705 O O . ASN A 1 783 ? 81.841 19.356 -106.691 1.00 77.69 783 ASN A O 1
ATOM 5709 N N . ILE A 1 784 ? 80.619 17.477 -106.546 1.00 74.38 784 ILE A N 1
ATOM 5710 C CA . ILE A 1 784 ? 81.527 16.634 -107.351 1.00 74.38 784 ILE A CA 1
ATOM 5711 C C . ILE A 1 784 ? 81.717 17.219 -108.760 1.00 74.38 784 ILE A C 1
ATOM 5713 O O . ILE A 1 784 ? 82.846 17.329 -109.241 1.00 74.38 784 ILE A O 1
ATOM 5717 N N . ALA A 1 785 ? 80.632 17.646 -109.418 1.00 72.50 785 ALA A N 1
ATOM 5718 C CA . ALA A 1 785 ? 80.695 18.253 -110.750 1.00 72.50 785 ALA A CA 1
ATOM 5719 C C . ALA A 1 785 ? 81.485 19.578 -110.779 1.00 72.50 785 ALA A C 1
ATOM 5721 O O . ALA A 1 785 ? 82.098 19.902 -111.797 1.00 72.50 785 ALA A O 1
ATOM 5722 N N . GLN A 1 786 ? 81.504 20.327 -109.672 1.00 69.50 786 GLN A N 1
ATOM 5723 C CA . GLN A 1 786 ? 82.224 21.599 -109.536 1.00 69.50 786 GLN A CA 1
ATOM 5724 C C . GLN A 1 786 ? 83.731 21.441 -109.223 1.00 69.50 786 GLN A C 1
ATOM 5726 O O . GLN A 1 786 ? 84.435 22.448 -109.185 1.00 69.50 786 GLN A O 1
ATOM 5731 N N . LYS A 1 787 ? 84.249 20.206 -109.072 1.00 59.03 787 LYS A N 1
ATOM 5732 C CA . LYS A 1 787 ? 85.686 19.856 -108.951 1.00 59.03 787 LYS A CA 1
ATOM 5733 C C . LYS A 1 787 ? 86.485 20.654 -107.900 1.00 59.03 787 LYS A C 1
ATOM 5735 O O . LYS A 1 787 ? 87.630 21.025 -108.155 1.00 59.03 787 LYS A O 1
ATOM 5740 N N . SER A 1 788 ? 85.924 20.893 -106.716 1.00 56.56 788 SER A N 1
ATOM 5741 C CA . SER A 1 788 ? 86.626 21.585 -105.622 1.00 56.56 788 SER A CA 1
ATOM 5742 C C . SER A 1 788 ? 86.725 20.677 -104.388 1.00 56.56 788 SER A C 1
ATOM 5744 O O . SER A 1 788 ? 85.678 20.331 -103.849 1.00 56.56 788 SER A O 1
ATOM 5746 N N . PRO A 1 789 ? 87.924 20.247 -103.935 1.00 54.22 789 PRO A N 1
ATOM 5747 C CA . PRO A 1 789 ? 88.011 19.187 -102.928 1.00 54.22 789 PRO A CA 1
ATOM 5748 C C . PRO A 1 789 ? 88.123 19.604 -101.446 1.00 54.22 789 PRO A C 1
ATOM 5750 O O . PRO A 1 789 ? 88.263 18.705 -100.629 1.00 54.22 789 PRO A O 1
ATOM 5753 N N . ALA A 1 790 ? 88.060 20.880 -101.036 1.00 59.53 790 ALA A N 1
ATOM 5754 C CA . ALA A 1 790 ? 88.156 21.215 -99.598 1.00 59.53 790 ALA A CA 1
ATOM 5755 C C . ALA A 1 790 ? 87.671 22.634 -99.239 1.00 59.53 790 ALA A C 1
ATOM 5757 O O . ALA A 1 790 ? 88.460 23.576 -99.193 1.00 59.53 790 ALA A O 1
ATOM 5758 N N . ASP A 1 791 ? 86.381 22.807 -98.951 1.00 66.31 791 ASP A N 1
ATOM 5759 C CA . ASP A 1 791 ? 85.863 24.042 -98.349 1.00 66.31 791 ASP A CA 1
ATOM 5760 C C . ASP A 1 791 ? 84.739 23.766 -97.341 1.00 66.31 791 ASP A C 1
ATOM 5762 O O . ASP A 1 791 ? 84.171 22.675 -97.309 1.00 66.31 791 ASP A O 1
ATOM 5766 N N . LYS A 1 792 ? 84.385 24.781 -96.540 1.00 68.00 792 LYS A N 1
ATOM 5767 C CA . LYS A 1 792 ? 83.356 24.695 -95.485 1.00 68.00 792 LYS A CA 1
ATOM 5768 C C . LYS A 1 792 ? 81.988 24.202 -95.975 1.00 68.00 792 LYS A C 1
ATOM 5770 O O . LYS A 1 792 ? 81.210 23.681 -95.185 1.00 68.00 792 LYS A O 1
ATOM 5775 N N . GLY A 1 793 ? 81.664 24.389 -97.259 1.00 69.25 793 GLY A N 1
ATOM 5776 C CA . GLY A 1 793 ? 80.422 23.875 -97.842 1.00 69.25 793 GLY A CA 1
ATOM 5777 C C . GLY A 1 793 ? 80.466 22.364 -98.062 1.00 69.25 793 GLY A C 1
ATOM 5778 O O . GLY A 1 793 ? 79.447 21.698 -97.912 1.00 69.25 793 GLY A O 1
ATOM 5779 N N . THR A 1 794 ? 81.650 21.834 -98.368 1.00 75.06 794 THR A N 1
ATOM 5780 C CA . THR A 1 794 ? 81.913 20.393 -98.466 1.00 75.06 794 THR A CA 1
ATOM 5781 C C . THR A 1 794 ? 81.942 19.747 -97.080 1.00 75.06 794 THR A C 1
ATOM 5783 O O . THR A 1 794 ? 81.269 18.745 -96.886 1.00 75.06 794 THR A O 1
ATOM 5786 N N . GLU A 1 795 ? 82.595 20.371 -96.092 1.00 77.38 795 GLU A N 1
ATOM 5787 C CA . GLU A 1 795 ? 82.574 19.906 -94.691 1.00 77.38 795 GLU A CA 1
ATOM 5788 C C . GLU A 1 795 ? 81.145 19.849 -94.128 1.00 77.38 795 GLU A C 1
ATOM 5790 O O . GLU A 1 795 ? 80.737 18.837 -93.567 1.00 77.38 795 GLU A O 1
ATOM 5795 N N . ALA A 1 796 ? 80.345 20.901 -94.346 1.00 77.44 796 ALA A N 1
ATOM 5796 C CA . ALA A 1 796 ? 78.946 20.928 -93.918 1.00 77.44 796 ALA A CA 1
ATOM 5797 C C . ALA A 1 796 ? 78.076 19.897 -94.656 1.00 77.44 796 ALA A C 1
ATOM 5799 O O . ALA A 1 796 ? 77.091 19.416 -94.099 1.00 77.44 796 ALA A O 1
ATOM 5800 N N . LEU A 1 797 ? 78.412 19.562 -95.906 1.00 81.19 797 LEU A N 1
ATOM 5801 C CA . LEU A 1 797 ? 77.729 18.520 -96.668 1.00 81.19 797 LEU A CA 1
ATOM 5802 C C . LEU A 1 797 ? 78.077 17.121 -96.141 1.00 81.19 797 LEU A C 1
ATOM 5804 O O . LEU A 1 797 ? 77.175 16.302 -95.993 1.00 81.19 797 LEU A O 1
ATOM 5808 N N . ASP A 1 798 ? 79.348 16.856 -95.841 1.00 80.69 798 ASP A N 1
ATOM 5809 C CA . ASP A 1 798 ? 79.785 15.580 -95.270 1.00 80.69 798 ASP A CA 1
ATOM 5810 C C . ASP A 1 798 ? 79.212 15.386 -93.859 1.00 80.69 798 ASP A C 1
ATOM 5812 O O . ASP A 1 798 ? 78.671 14.323 -93.557 1.00 80.69 798 ASP A O 1
ATOM 5816 N N . GLU A 1 799 ? 79.210 16.434 -93.027 1.00 83.00 799 GLU A N 1
ATOM 5817 C CA . GLU A 1 799 ? 78.543 16.415 -91.721 1.00 83.00 799 GLU A CA 1
ATOM 5818 C C . GLU A 1 799 ? 77.026 16.202 -91.866 1.00 83.00 799 GLU A C 1
ATOM 5820 O O . GLU A 1 799 ? 76.446 15.388 -91.150 1.00 83.00 799 GLU A O 1
ATOM 5825 N N . ALA A 1 800 ? 76.373 16.859 -92.834 1.00 82.06 800 ALA A N 1
ATOM 5826 C CA . ALA A 1 800 ? 74.955 16.631 -93.116 1.00 82.06 800 ALA A CA 1
ATOM 5827 C C . ALA A 1 800 ? 74.669 15.187 -93.556 1.00 82.06 800 ALA A C 1
ATOM 5829 O O . ALA A 1 800 ? 73.627 14.649 -93.198 1.00 82.06 800 ALA A O 1
ATOM 5830 N N . LEU A 1 801 ? 75.567 14.545 -94.310 1.00 82.94 801 LEU A N 1
ATOM 5831 C CA . LEU A 1 801 ? 75.418 13.146 -94.721 1.00 82.94 801 LEU A CA 1
ATOM 5832 C C . LEU A 1 801 ? 75.610 12.170 -93.552 1.00 82.94 801 LEU A C 1
ATOM 5834 O O . LEU A 1 801 ? 74.914 11.159 -93.506 1.00 82.94 801 LEU A O 1
ATOM 5838 N N . ILE A 1 802 ? 76.501 12.475 -92.602 1.00 83.62 802 ILE A N 1
ATOM 5839 C CA . ILE A 1 802 ? 76.649 11.700 -91.358 1.00 83.62 802 ILE A CA 1
ATOM 5840 C C . ILE A 1 802 ? 75.369 11.809 -90.525 1.00 83.62 802 ILE A C 1
ATOM 5842 O O . ILE A 1 802 ? 74.761 10.795 -90.198 1.00 83.62 802 ILE A O 1
ATOM 5846 N N . VAL A 1 803 ? 74.907 13.037 -90.266 1.00 83.88 803 VAL A N 1
ATOM 5847 C CA . VAL A 1 803 ? 73.679 13.289 -89.493 1.00 83.88 803 VAL A CA 1
ATOM 5848 C C . VAL A 1 803 ? 72.445 12.705 -90.191 1.00 83.88 803 VAL A C 1
ATOM 5850 O O . VAL A 1 803 ? 71.512 12.259 -89.532 1.00 83.88 803 VAL A O 1
ATOM 5853 N N . LEU A 1 804 ? 72.434 12.656 -91.524 1.00 84.62 804 LEU A N 1
ATOM 5854 C CA . LEU A 1 804 ? 71.406 11.957 -92.290 1.00 84.62 804 LEU A CA 1
ATOM 5855 C C . LEU A 1 804 ? 71.463 10.441 -92.098 1.00 84.62 804 LEU A C 1
ATOM 5857 O O . LEU A 1 804 ? 70.410 9.824 -92.000 1.00 84.62 804 LEU A O 1
ATOM 5861 N N . GLY A 1 805 ? 72.658 9.852 -92.037 1.00 80.44 805 GLY A N 1
ATOM 5862 C CA . GLY A 1 805 ? 72.834 8.441 -91.695 1.00 80.44 805 GLY A CA 1
ATOM 5863 C C . GLY A 1 805 ? 72.280 8.122 -90.306 1.00 80.44 805 GLY A C 1
ATOM 5864 O O . GLY A 1 805 ? 71.530 7.159 -90.162 1.00 80.44 805 GLY A O 1
ATOM 5865 N N . ASP A 1 806 ? 72.554 8.980 -89.318 1.00 81.31 806 ASP A N 1
ATOM 5866 C CA . ASP A 1 806 ? 71.978 8.871 -87.971 1.00 81.31 806 ASP A CA 1
ATOM 5867 C C . ASP A 1 806 ? 70.444 9.007 -88.007 1.00 81.31 806 ASP A C 1
ATOM 5869 O O . ASP A 1 806 ? 69.729 8.218 -87.389 1.00 81.31 806 ASP A O 1
ATOM 5873 N N . ALA A 1 807 ? 69.917 9.965 -88.780 1.00 82.50 807 ALA A N 1
ATOM 5874 C CA . ALA A 1 807 ? 68.478 10.159 -88.960 1.00 82.50 807 ALA A CA 1
ATOM 5875 C C . ALA A 1 807 ? 67.806 8.958 -89.643 1.00 82.50 807 ALA A C 1
ATOM 5877 O O . ALA A 1 807 ? 66.703 8.574 -89.270 1.00 82.50 807 ALA A O 1
ATOM 5878 N N . GLU A 1 808 ? 68.440 8.360 -90.652 1.00 81.81 808 GLU A N 1
ATOM 5879 C CA . GLU A 1 808 ? 67.945 7.166 -91.342 1.00 81.81 808 GLU A CA 1
ATOM 5880 C C . GLU A 1 808 ? 67.979 5.941 -90.426 1.00 81.81 808 GLU A C 1
ATOM 5882 O O . GLU A 1 808 ? 67.011 5.183 -90.403 1.00 81.81 808 GLU A O 1
ATOM 5887 N N . HIS A 1 809 ? 69.038 5.784 -89.627 1.00 82.81 809 HIS A N 1
ATOM 5888 C CA . HIS A 1 809 ? 69.133 4.718 -88.635 1.00 82.81 809 HIS A CA 1
ATOM 5889 C C . HIS A 1 809 ? 68.030 4.835 -87.579 1.00 82.81 809 HIS A C 1
ATOM 5891 O O . HIS A 1 809 ? 67.294 3.876 -87.353 1.00 82.81 809 HIS A O 1
ATOM 5897 N N . LEU A 1 810 ? 67.851 6.029 -87.005 1.00 81.81 810 LEU A N 1
ATOM 5898 C CA . LEU A 1 810 ? 66.790 6.307 -86.037 1.00 81.81 810 LEU A CA 1
ATOM 5899 C C . LEU A 1 810 ? 65.396 6.155 -86.660 1.00 81.81 810 LEU A C 1
ATOM 5901 O O . LEU A 1 810 ? 64.511 5.588 -86.029 1.00 81.81 810 LEU A O 1
ATOM 5905 N N . ARG A 1 811 ? 65.196 6.573 -87.919 1.00 81.25 811 ARG A N 1
ATOM 5906 C CA . ARG A 1 811 ? 63.944 6.334 -88.660 1.00 81.25 811 ARG A CA 1
ATOM 5907 C C . ARG A 1 811 ? 63.650 4.843 -88.773 1.00 81.25 811 ARG A C 1
ATOM 5909 O O . ARG A 1 811 ? 62.514 4.429 -88.560 1.00 81.25 811 ARG A O 1
ATOM 5916 N N . ASP A 1 812 ? 64.639 4.047 -89.161 1.00 80.44 812 ASP A N 1
ATOM 5917 C CA . ASP A 1 812 ? 64.460 2.613 -89.377 1.00 80.44 812 ASP A CA 1
ATOM 5918 C C . ASP A 1 812 ? 64.256 1.875 -88.046 1.00 80.44 812 ASP A C 1
ATOM 5920 O O . ASP A 1 812 ? 63.446 0.950 -87.974 1.00 80.44 812 ASP A O 1
ATOM 5924 N N . GLU A 1 813 ? 64.906 2.330 -86.972 1.00 80.00 813 GLU A N 1
ATOM 5925 C CA . GLU A 1 813 ? 64.687 1.833 -85.615 1.00 80.00 813 GLU A CA 1
ATOM 5926 C C . GLU A 1 813 ? 63.283 2.176 -85.098 1.00 80.00 813 GLU A C 1
ATOM 5928 O O . GLU A 1 813 ? 62.572 1.284 -84.630 1.00 80.00 813 GLU A O 1
ATOM 5933 N N . VAL A 1 814 ? 62.828 3.420 -85.270 1.00 78.38 814 VAL A N 1
ATOM 5934 C CA . VAL A 1 814 ? 61.455 3.831 -84.940 1.00 78.38 814 VAL A CA 1
ATOM 5935 C C . VAL A 1 814 ? 60.435 3.075 -85.794 1.00 78.38 814 VAL A C 1
ATOM 5937 O O . VAL A 1 814 ? 59.430 2.604 -85.276 1.00 78.38 814 VAL A O 1
ATOM 5940 N N . LYS A 1 815 ? 60.702 2.853 -87.086 1.00 78.00 815 LYS A N 1
ATOM 5941 C CA . LYS A 1 815 ? 59.829 2.057 -87.963 1.00 78.00 815 LYS A CA 1
ATOM 5942 C C . LYS A 1 815 ? 59.761 0.586 -87.540 1.00 78.00 815 LYS A C 1
ATOM 5944 O O . LYS A 1 815 ? 58.702 -0.024 -87.664 1.00 78.00 815 LYS A O 1
ATOM 5949 N N . ARG A 1 816 ? 60.870 0.011 -87.058 1.00 79.50 816 ARG A N 1
ATOM 5950 C CA . ARG A 1 816 ? 60.928 -1.368 -86.544 1.00 79.50 816 ARG A CA 1
ATOM 5951 C C . ARG A 1 816 ? 60.134 -1.522 -85.249 1.00 79.50 816 ARG A C 1
ATOM 5953 O O . ARG A 1 816 ? 59.505 -2.555 -85.055 1.00 79.50 816 ARG A O 1
ATOM 5960 N N . LEU A 1 817 ? 60.206 -0.525 -84.372 1.00 74.81 817 LEU A N 1
ATOM 5961 C CA . LEU A 1 817 ? 59.561 -0.539 -83.058 1.00 74.81 817 LEU A CA 1
ATOM 5962 C C . LEU A 1 817 ? 58.114 -0.020 -83.099 1.00 74.81 817 LEU A C 1
ATOM 5964 O O . LEU A 1 817 ? 57.338 -0.286 -82.186 1.00 74.81 817 LEU A O 1
ATOM 5968 N N . GLY A 1 818 ? 57.726 0.694 -84.159 1.00 67.75 818 GLY A N 1
ATOM 5969 C CA . GLY A 1 818 ? 56.396 1.277 -84.309 1.00 67.75 818 GLY A CA 1
ATOM 5970 C C . GLY A 1 818 ? 56.038 2.171 -83.121 1.00 67.75 818 GLY A C 1
ATOM 5971 O O . GLY A 1 818 ? 56.870 2.919 -82.615 1.00 67.75 818 GLY A O 1
ATOM 5972 N N . SER A 1 819 ? 54.806 2.040 -82.627 1.00 61.00 819 SER A N 1
ATOM 5973 C CA . SER A 1 819 ? 54.324 2.772 -81.447 1.00 61.00 819 SER A CA 1
ATOM 5974 C C . SER A 1 819 ? 54.936 2.327 -80.109 1.00 61.00 819 SER A C 1
ATOM 5976 O O . SER A 1 819 ? 54.546 2.827 -79.053 1.00 61.00 819 SER A O 1
ATOM 5978 N N . GLU A 1 820 ? 55.826 1.334 -80.123 1.00 64.31 820 GLU A N 1
ATOM 5979 C CA . GLU A 1 820 ? 56.556 0.850 -78.944 1.00 64.31 820 GLU A CA 1
ATOM 5980 C C . GLU A 1 820 ? 57.997 1.376 -78.902 1.00 64.31 820 GLU A C 1
ATOM 5982 O O . GLU A 1 820 ? 58.785 0.964 -78.051 1.00 64.31 820 GLU A O 1
ATOM 5987 N N . ALA A 1 821 ? 58.360 2.301 -79.798 1.00 70.88 821 ALA A N 1
ATOM 5988 C CA . ALA A 1 821 ? 59.656 2.960 -79.748 1.00 70.88 821 ALA A CA 1
ATOM 5989 C C . ALA A 1 821 ? 59.864 3.631 -78.371 1.00 70.88 821 ALA A C 1
ATOM 5991 O O . ALA A 1 821 ? 58.997 4.385 -77.913 1.00 70.88 821 ALA A O 1
ATOM 5992 N N . PRO A 1 822 ? 60.999 3.380 -77.685 1.00 74.44 822 PRO A N 1
ATOM 5993 C CA . PRO A 1 822 ? 61.325 4.066 -76.447 1.00 74.44 822 PRO A CA 1
ATOM 5994 C C . PRO A 1 822 ? 61.302 5.582 -76.642 1.00 74.44 822 PRO A C 1
ATOM 5996 O O . PRO A 1 822 ? 61.799 6.095 -77.647 1.00 74.44 822 PRO A O 1
ATOM 5999 N N . LEU A 1 823 ? 60.796 6.307 -75.641 1.00 69.44 823 LEU A N 1
ATOM 6000 C CA . LEU A 1 823 ? 60.707 7.773 -75.656 1.00 69.44 823 LEU A CA 1
ATOM 6001 C C . LEU A 1 823 ? 62.051 8.436 -76.010 1.00 69.44 823 LEU A C 1
ATOM 6003 O O . LEU A 1 823 ? 62.102 9.420 -76.742 1.00 69.44 823 LEU A O 1
ATOM 6007 N N . ALA A 1 824 ? 63.153 7.857 -75.523 1.00 71.62 824 ALA A N 1
ATOM 6008 C CA . ALA A 1 824 ? 64.507 8.314 -75.816 1.00 71.62 824 ALA A CA 1
ATOM 6009 C C . ALA A 1 824 ? 64.857 8.223 -77.314 1.00 71.62 824 ALA A C 1
ATOM 6011 O O . ALA A 1 824 ? 65.475 9.142 -77.848 1.00 71.62 824 ALA A O 1
ATOM 6012 N N . THR A 1 825 ? 64.432 7.156 -77.999 1.00 75.25 825 THR A N 1
ATOM 6013 C CA . THR A 1 825 ? 64.660 6.939 -79.437 1.00 75.25 825 THR A CA 1
ATOM 6014 C C . THR A 1 825 ? 63.820 7.899 -80.280 1.00 75.25 825 THR A C 1
ATOM 6016 O O . THR A 1 825 ? 64.334 8.493 -81.226 1.00 75.25 825 THR A O 1
ATOM 6019 N N . LEU A 1 826 ? 62.552 8.116 -79.905 1.00 72.62 826 LEU A N 1
ATOM 6020 C CA . LEU A 1 826 ? 61.671 9.093 -80.558 1.00 72.62 826 LEU A CA 1
ATOM 6021 C C . LEU A 1 826 ? 62.222 10.515 -80.435 1.00 72.62 826 LEU A C 1
ATOM 6023 O O . LEU A 1 826 ? 62.337 11.221 -81.435 1.00 72.62 826 LEU A O 1
ATOM 6027 N N . LYS A 1 827 ? 62.625 10.914 -79.224 1.00 77.38 827 LYS A N 1
ATOM 6028 C CA . LYS A 1 827 ? 63.215 12.231 -78.971 1.00 77.38 827 LYS A CA 1
ATOM 6029 C C . LYS A 1 827 ? 64.493 12.440 -79.782 1.00 77.38 827 LYS A C 1
ATOM 6031 O O . LYS A 1 827 ? 64.618 13.445 -80.473 1.00 77.38 827 LYS A O 1
ATOM 6036 N N . ALA A 1 828 ? 65.400 11.459 -79.773 1.00 79.19 828 ALA A N 1
ATOM 6037 C CA . ALA A 1 828 ? 66.616 11.511 -80.580 1.00 79.19 828 ALA A CA 1
ATOM 6038 C C . ALA A 1 828 ? 66.306 11.659 -82.080 1.00 79.19 828 ALA A C 1
ATOM 6040 O O . ALA A 1 828 ? 66.961 12.442 -82.766 1.00 79.19 828 ALA A O 1
ATOM 6041 N N . TYR A 1 829 ? 65.286 10.958 -82.588 1.00 80.00 829 TYR A N 1
ATOM 6042 C CA . TYR A 1 829 ? 64.877 11.062 -83.988 1.00 80.00 829 TYR A CA 1
ATOM 6043 C C . TYR A 1 829 ? 64.367 12.465 -84.348 1.00 80.00 829 TYR A C 1
ATOM 6045 O O . TYR A 1 829 ? 64.810 13.042 -85.345 1.00 80.00 829 TYR A O 1
ATOM 6053 N N . PHE A 1 830 ? 63.493 13.049 -83.522 1.00 79.19 830 PHE A N 1
ATOM 6054 C CA . PHE A 1 830 ? 62.971 14.399 -83.752 1.00 79.19 830 PHE A CA 1
ATOM 6055 C C . PHE A 1 830 ? 64.032 15.495 -83.562 1.00 79.19 830 PHE A C 1
ATOM 6057 O O . PHE A 1 830 ? 64.037 16.451 -84.336 1.00 79.19 830 PHE A O 1
ATOM 6064 N N . ASP A 1 831 ? 64.974 15.340 -82.627 1.00 80.75 831 ASP A N 1
ATOM 6065 C CA . ASP A 1 831 ? 66.063 16.302 -82.388 1.00 80.75 831 ASP A CA 1
ATOM 6066 C C . ASP A 1 831 ? 67.072 16.362 -83.553 1.00 80.75 831 ASP A C 1
ATOM 6068 O O . ASP A 1 831 ? 67.656 17.413 -83.850 1.00 80.75 831 ASP A O 1
ATOM 6072 N N . VAL A 1 832 ? 67.277 15.242 -84.253 1.00 82.06 832 VAL A N 1
ATOM 6073 C CA . VAL A 1 832 ? 68.218 15.155 -85.380 1.00 82.06 832 VAL A CA 1
ATOM 6074 C C . VAL A 1 832 ? 67.703 15.898 -86.623 1.00 82.06 832 VAL A C 1
ATOM 6076 O O . VAL A 1 832 ? 68.506 16.449 -87.382 1.00 82.06 832 VAL A O 1
ATOM 6079 N N . ILE A 1 833 ? 66.384 15.999 -86.823 1.00 80.50 833 ILE A N 1
ATOM 6080 C CA . ILE A 1 833 ? 65.788 16.602 -88.031 1.00 80.50 833 ILE A CA 1
ATOM 6081 C C . ILE A 1 833 ? 66.105 18.106 -88.165 1.00 80.50 833 ILE A C 1
ATOM 6083 O O . ILE A 1 833 ? 66.611 18.499 -89.221 1.00 80.50 833 ILE A O 1
ATOM 6087 N N . PRO A 1 834 ? 65.906 18.970 -87.145 1.00 81.06 834 PRO A N 1
ATOM 6088 C CA . PRO A 1 834 ? 66.305 20.378 -87.215 1.00 81.06 834 PRO A CA 1
ATOM 6089 C C . PRO A 1 834 ? 67.810 20.561 -87.434 1.00 81.06 834 PRO A C 1
ATOM 6091 O O . PRO A 1 834 ? 68.233 21.453 -88.176 1.00 81.06 834 PRO A O 1
ATOM 6094 N N . LYS A 1 835 ? 68.640 19.702 -86.821 1.00 81.56 835 LYS A N 1
ATOM 6095 C CA . LYS A 1 835 ? 70.097 19.722 -87.013 1.00 81.56 835 LYS A CA 1
ATOM 6096 C C . LYS A 1 835 ? 70.451 19.434 -88.474 1.00 81.56 835 LYS A C 1
ATOM 6098 O O . LYS A 1 835 ? 71.244 20.166 -89.070 1.00 81.56 835 LYS A O 1
ATOM 6103 N N . LEU A 1 836 ? 69.804 18.434 -89.067 1.00 80.19 836 LEU A N 1
ATOM 6104 C CA . LEU A 1 836 ? 69.948 18.074 -90.473 1.00 80.19 836 LEU A CA 1
ATOM 6105 C C . LEU A 1 836 ? 69.436 19.180 -91.415 1.00 80.19 836 LEU A C 1
ATOM 6107 O O . LEU A 1 836 ? 70.102 19.510 -92.397 1.00 80.19 836 LEU A O 1
ATOM 6111 N N . GLU A 1 837 ? 68.304 19.822 -91.097 1.00 80.94 837 GLU A N 1
ATOM 6112 C CA . GLU A 1 837 ? 67.774 20.976 -91.844 1.00 80.94 837 GLU A CA 1
ATOM 6113 C C . GLU A 1 837 ? 68.757 22.149 -91.857 1.00 80.94 837 GLU A C 1
ATOM 6115 O O . GLU A 1 837 ? 69.001 22.733 -92.920 1.00 80.94 837 GLU A O 1
ATOM 6120 N N . LYS A 1 838 ? 69.356 22.456 -90.703 1.00 81.94 838 LYS A N 1
ATOM 6121 C CA . LYS A 1 838 ? 70.347 23.523 -90.551 1.00 81.94 838 LYS A CA 1
ATOM 6122 C C . LYS A 1 838 ? 71.620 23.229 -91.344 1.00 81.94 838 LYS A C 1
ATOM 6124 O O . LYS A 1 838 ? 72.050 24.084 -92.117 1.00 81.94 838 LYS A O 1
ATOM 6129 N N . LEU A 1 839 ? 72.191 22.029 -91.208 1.00 79.25 839 LEU A N 1
ATOM 6130 C CA . LEU A 1 839 ? 73.402 21.625 -91.936 1.00 79.25 839 LEU A CA 1
ATOM 6131 C C . LEU A 1 839 ? 73.167 21.595 -93.453 1.00 79.25 839 LEU A C 1
ATOM 6133 O O . LEU A 1 839 ? 73.963 22.154 -94.210 1.00 79.25 839 LEU A O 1
ATOM 6137 N N . ARG A 1 840 ? 72.016 21.071 -93.904 1.00 80.25 840 ARG A N 1
ATOM 6138 C CA . ARG A 1 840 ? 71.594 21.164 -95.310 1.00 80.25 840 ARG A CA 1
ATOM 6139 C C . ARG A 1 840 ? 71.492 22.618 -95.765 1.00 80.25 840 ARG A C 1
ATOM 6141 O O . ARG A 1 840 ? 71.936 22.930 -96.863 1.00 80.25 840 ARG A O 1
ATOM 6148 N N . GLY A 1 841 ? 70.906 23.505 -94.959 1.00 77.38 841 GLY A N 1
ATOM 6149 C CA . GLY A 1 841 ? 70.799 24.934 -95.268 1.00 77.38 841 GLY A CA 1
ATOM 6150 C C . GLY A 1 841 ? 72.164 25.600 -95.461 1.00 77.38 841 GLY A C 1
ATOM 6151 O O . GLY A 1 841 ? 72.350 26.345 -96.423 1.00 77.38 841 GLY A O 1
ATOM 6152 N N . VAL A 1 842 ? 73.139 25.271 -94.608 1.00 78.25 842 VAL A N 1
ATOM 6153 C CA . VAL A 1 842 ? 74.530 25.742 -94.721 1.00 78.25 842 VAL A CA 1
ATOM 6154 C C . VAL A 1 842 ? 75.196 25.199 -95.991 1.00 78.25 842 VAL A C 1
ATOM 6156 O O . VAL A 1 842 ? 75.759 25.982 -96.758 1.00 78.25 842 VAL A O 1
ATOM 6159 N N . ALA A 1 843 ? 75.068 23.897 -96.271 1.00 73.88 843 ALA A N 1
ATOM 6160 C CA . ALA A 1 843 ? 75.600 23.277 -97.487 1.00 73.88 843 ALA A CA 1
ATOM 6161 C C . ALA A 1 843 ? 74.962 23.872 -98.758 1.00 73.88 843 ALA A C 1
ATOM 6163 O O . ALA A 1 843 ? 75.658 24.266 -99.693 1.00 73.88 843 ALA A O 1
ATOM 6164 N N . TYR A 1 844 ? 73.633 24.021 -98.774 1.00 74.88 844 TYR A N 1
ATOM 6165 C CA . TYR A 1 844 ? 72.883 24.620 -99.879 1.00 74.88 844 TYR A CA 1
ATOM 6166 C C . TYR A 1 844 ? 73.273 26.085 -100.094 1.00 74.88 844 TYR A C 1
ATOM 6168 O O . TYR A 1 844 ? 73.471 26.496 -101.235 1.00 74.88 844 TYR A O 1
ATOM 6176 N N . GLY A 1 845 ? 73.418 26.868 -99.020 1.00 70.06 845 GLY A N 1
ATOM 6177 C CA . GLY A 1 845 ? 73.859 28.261 -99.071 1.00 70.06 845 GLY A CA 1
ATOM 6178 C C . GLY A 1 845 ? 75.277 28.401 -99.622 1.00 70.06 845 GLY A C 1
ATOM 6179 O O . GLY A 1 845 ? 75.499 29.191 -100.534 1.00 70.06 845 GLY A O 1
ATOM 6180 N N . ALA A 1 846 ? 76.225 27.590 -99.153 1.00 67.50 846 ALA A N 1
ATOM 6181 C CA . ALA A 1 846 ? 77.617 27.634 -99.602 1.00 67.50 846 ALA A CA 1
ATOM 6182 C C . ALA A 1 846 ? 77.808 27.154 -101.058 1.00 67.50 846 ALA A C 1
ATOM 6184 O O . ALA A 1 846 ? 78.631 27.713 -101.793 1.00 67.50 846 ALA A O 1
ATOM 6185 N N . ILE A 1 847 ? 77.038 26.146 -101.490 1.00 66.38 847 ILE A N 1
ATOM 6186 C CA . ILE A 1 847 ? 77.099 25.572 -102.845 1.00 66.38 847 ILE A CA 1
ATOM 6187 C C . ILE A 1 847 ? 76.314 26.437 -103.850 1.00 66.38 847 ILE A C 1
ATOM 6189 O O . ILE A 1 847 ? 76.771 26.642 -104.976 1.00 66.38 847 ILE A O 1
ATOM 6193 N N . ASN A 1 848 ? 75.164 27.009 -103.465 1.00 63.31 848 ASN A N 1
ATOM 6194 C CA . ASN A 1 848 ? 74.379 27.872 -104.358 1.00 63.31 848 ASN A CA 1
ATOM 6195 C C . ASN A 1 848 ? 74.794 29.341 -104.346 1.00 63.31 848 ASN A C 1
ATOM 6197 O O . ASN A 1 848 ? 74.580 29.987 -105.364 1.00 63.31 848 ASN A O 1
ATOM 6201 N N . ALA A 1 849 ? 75.442 29.880 -103.308 1.00 58.12 849 ALA A N 1
ATOM 6202 C CA . ALA A 1 849 ? 76.051 31.215 -103.389 1.00 58.12 849 ALA A CA 1
ATOM 6203 C C . ALA A 1 849 ? 77.100 31.300 -104.520 1.00 58.12 849 ALA A C 1
ATOM 6205 O O . ALA A 1 849 ? 77.261 32.353 -105.133 1.00 58.12 849 ALA A O 1
ATOM 6206 N N . ARG A 1 850 ? 77.733 30.172 -104.882 1.00 55.78 850 ARG A N 1
ATOM 6207 C CA . ARG A 1 850 ? 78.572 30.045 -106.089 1.00 55.78 850 ARG A CA 1
ATOM 6208 C C . ARG A 1 850 ? 77.774 30.037 -107.395 1.00 55.78 850 ARG A C 1
ATOM 6210 O O . ARG A 1 850 ? 78.222 30.615 -108.377 1.00 55.78 850 ARG A O 1
ATOM 6217 N N . GLY A 1 851 ? 76.586 29.429 -107.410 1.00 49.81 851 GLY A N 1
ATOM 6218 C CA . GLY A 1 851 ? 75.671 29.466 -108.559 1.00 49.81 851 GLY A CA 1
ATOM 6219 C C . GLY A 1 851 ? 74.942 30.808 -108.732 1.00 49.81 851 GLY A C 1
ATOM 6220 O O . GLY A 1 851 ? 74.633 31.205 -109.851 1.00 49.81 851 GLY A O 1
ATOM 6221 N N . ALA A 1 852 ? 74.705 31.538 -107.641 1.00 45.28 852 ALA A N 1
ATOM 6222 C CA . ALA A 1 852 ? 73.941 32.783 -107.616 1.00 45.28 852 ALA A CA 1
ATOM 6223 C C . ALA A 1 852 ? 74.735 34.011 -108.103 1.00 45.28 852 ALA A C 1
ATOM 6225 O O . ALA A 1 852 ? 74.120 34.972 -108.560 1.00 45.28 852 ALA A O 1
ATOM 6226 N N . MET A 1 853 ? 76.076 33.971 -108.137 1.00 45.66 853 MET A N 1
ATOM 6227 C CA . MET A 1 853 ? 76.864 34.994 -108.854 1.00 45.66 853 MET A CA 1
ATOM 6228 C C . MET A 1 853 ? 76.720 34.919 -110.391 1.00 45.66 853 MET A C 1
ATOM 6230 O O . MET A 1 853 ? 77.161 35.834 -111.080 1.00 45.66 853 MET A O 1
ATOM 6234 N N . ALA A 1 854 ? 76.045 33.895 -110.936 1.00 44.56 854 ALA A N 1
ATOM 6235 C CA . ALA A 1 854 ? 75.725 33.777 -112.364 1.00 44.56 854 ALA A CA 1
ATOM 6236 C C . ALA A 1 854 ? 74.289 34.217 -112.743 1.00 44.56 854 ALA A C 1
ATOM 6238 O O . ALA A 1 854 ? 73.948 34.213 -113.924 1.00 44.56 854 ALA A O 1
ATOM 6239 N N . MET A 1 855 ? 73.437 34.630 -111.793 1.00 40.97 855 MET A N 1
ATOM 6240 C CA . MET A 1 855 ? 72.064 35.088 -112.077 1.00 40.97 855 MET A CA 1
ATOM 6241 C C . MET A 1 855 ? 71.654 36.289 -111.207 1.00 40.97 855 MET A C 1
ATOM 6243 O O . MET A 1 855 ? 70.836 36.187 -110.298 1.00 40.97 855 MET A O 1
ATOM 6247 N N . LEU A 1 856 ? 72.171 37.471 -111.535 1.00 47.00 856 LEU A N 1
ATOM 6248 C CA . LEU A 1 856 ? 71.554 38.751 -111.168 1.00 47.00 856 LEU A CA 1
ATOM 6249 C C . LEU A 1 856 ? 70.691 39.230 -112.349 1.00 47.00 856 LEU A C 1
ATOM 6251 O O . LEU A 1 856 ? 71.259 39.776 -113.291 1.00 47.00 856 LEU A O 1
ATOM 6255 N N . LYS A 1 857 ? 69.358 39.012 -112.326 1.00 40.19 857 LYS A N 1
ATOM 6256 C CA . LYS A 1 857 ? 68.309 39.776 -113.069 1.00 40.19 857 LYS A CA 1
ATOM 6257 C C . LYS A 1 857 ? 66.935 39.067 -113.055 1.00 40.19 857 LYS A C 1
ATOM 6259 O O . LYS A 1 857 ? 66.676 38.245 -113.921 1.00 40.19 857 LYS A O 1
ATOM 6264 N N . SER A 1 858 ? 66.030 39.461 -112.151 1.00 33.03 858 SER A N 1
ATOM 6265 C CA . SER A 1 858 ? 64.600 39.708 -112.469 1.00 33.03 858 SER A CA 1
ATOM 6266 C C . SER A 1 858 ? 63.831 40.222 -111.235 1.00 33.03 858 SER A C 1
ATOM 6268 O O . SER A 1 858 ? 63.260 39.451 -110.467 1.00 33.03 858 SER A O 1
ATOM 6270 N N . GLN A 1 859 ? 63.808 41.544 -111.047 1.00 39.66 859 GLN A N 1
ATOM 6271 C CA . GLN A 1 859 ? 62.877 42.258 -110.163 1.00 39.66 859 GLN A CA 1
ATOM 6272 C C . GLN A 1 859 ? 61.756 42.865 -111.021 1.00 39.66 859 GLN A C 1
ATOM 6274 O O . GLN A 1 859 ? 62.041 43.789 -111.780 1.00 39.66 859 GLN A O 1
ATOM 6279 N N . SER A 1 860 ? 60.502 42.407 -110.889 1.00 36.53 860 SER A N 1
ATOM 6280 C CA . SER A 1 860 ? 59.329 43.166 -111.388 1.00 36.53 860 SER A CA 1
ATOM 6281 C C . SER A 1 860 ? 57.926 42.708 -110.925 1.00 36.53 860 SER A C 1
ATOM 6283 O O . SER A 1 860 ? 56.951 43.186 -111.498 1.00 36.53 860 SER A O 1
ATOM 6285 N N . SER A 1 861 ? 57.743 41.878 -109.883 1.00 41.78 861 SER A N 1
ATOM 6286 C CA . SER A 1 861 ? 56.380 41.490 -109.428 1.00 41.78 861 SER A CA 1
ATOM 6287 C C . SER A 1 861 ? 55.887 42.113 -108.108 1.00 41.78 861 SER A C 1
ATOM 6289 O O . SER A 1 861 ? 54.688 42.107 -107.857 1.00 41.78 861 SER A O 1
ATOM 6291 N N . MET A 1 862 ? 56.736 42.749 -107.289 1.00 47.19 862 MET A N 1
ATOM 6292 C CA . MET A 1 862 ? 56.354 43.200 -105.929 1.00 47.19 862 MET A CA 1
ATOM 6293 C C . MET A 1 862 ? 55.680 44.588 -105.824 1.00 47.19 862 MET A C 1
ATOM 6295 O O . MET A 1 862 ? 55.635 45.172 -104.745 1.00 47.19 862 MET A O 1
ATOM 6299 N N . LYS A 1 863 ? 55.143 45.154 -106.916 1.00 48.72 863 LYS A N 1
ATOM 6300 C CA . LYS A 1 863 ? 54.492 46.487 -106.887 1.00 48.72 863 LYS A CA 1
ATOM 6301 C C . LYS A 1 863 ? 52.954 46.466 -106.882 1.00 48.72 863 LYS A C 1
ATOM 6303 O O . LYS A 1 863 ? 52.365 47.508 -106.615 1.00 48.72 863 LYS A O 1
ATOM 6308 N N . LYS A 1 864 ? 52.293 45.322 -107.121 1.00 51.44 864 LYS A N 1
ATOM 6309 C CA . LYS A 1 864 ? 50.813 45.226 -107.127 1.00 51.44 864 LYS A CA 1
ATOM 6310 C C . LYS A 1 864 ? 50.188 44.877 -105.760 1.00 51.44 864 LYS A C 1
ATOM 6312 O O . LYS A 1 864 ? 49.066 45.303 -105.506 1.00 51.44 864 LYS A O 1
ATOM 6317 N N . ASP A 1 865 ? 50.919 44.222 -104.855 1.00 58.22 865 ASP A N 1
ATOM 6318 C CA . ASP A 1 865 ? 50.362 43.726 -103.577 1.00 58.22 865 ASP A CA 1
ATOM 6319 C C . ASP A 1 865 ? 50.257 44.779 -102.463 1.00 58.22 865 ASP A C 1
ATOM 6321 O O . ASP A 1 865 ? 49.352 44.720 -101.629 1.00 58.22 865 ASP A O 1
ATOM 6325 N N . ALA A 1 866 ? 51.136 45.786 -102.448 1.00 58.66 866 ALA A N 1
ATOM 6326 C CA . ALA A 1 866 ? 51.167 46.775 -101.366 1.00 58.66 866 ALA A CA 1
ATOM 6327 C C . ALA A 1 866 ? 49.928 47.693 -101.347 1.00 58.66 866 ALA A C 1
ATOM 6329 O O . ALA A 1 866 ? 49.467 48.086 -100.277 1.00 58.66 866 ALA A O 1
ATOM 6330 N N . ALA A 1 867 ? 49.355 48.011 -102.514 1.00 59.31 867 ALA A N 1
ATOM 6331 C CA . ALA A 1 867 ? 48.150 48.839 -102.606 1.00 59.31 867 ALA A CA 1
ATOM 6332 C C . ALA A 1 867 ? 46.881 48.070 -102.194 1.00 59.31 867 ALA A C 1
ATOM 6334 O O . ALA A 1 867 ? 46.008 48.639 -101.540 1.00 59.31 867 ALA A O 1
ATOM 6335 N N . SER A 1 868 ? 46.801 46.773 -102.521 1.00 63.41 868 SER A N 1
ATOM 6336 C CA . SER A 1 868 ? 45.674 45.918 -102.124 1.00 63.41 868 SER A CA 1
ATOM 6337 C C . SER A 1 868 ? 45.640 45.708 -100.608 1.00 63.41 868 SER A C 1
ATOM 6339 O O . SER A 1 868 ? 44.590 45.871 -99.992 1.00 63.41 868 SER A O 1
ATOM 6341 N N . ARG A 1 869 ? 46.804 45.457 -99.988 1.00 66.94 869 ARG A N 1
ATOM 6342 C CA . ARG A 1 869 ? 46.917 45.295 -98.528 1.00 66.94 869 ARG A CA 1
ATOM 6343 C C . ARG A 1 869 ? 46.556 46.557 -97.747 1.00 66.94 869 ARG A C 1
ATOM 6345 O O . ARG A 1 869 ? 45.961 46.448 -96.682 1.00 66.94 869 ARG A O 1
ATOM 6352 N N . ARG A 1 870 ? 46.862 47.753 -98.268 1.00 74.00 870 ARG A N 1
ATOM 6353 C CA . ARG A 1 870 ? 46.447 49.017 -97.627 1.00 74.00 870 ARG A CA 1
ATOM 6354 C C . ARG A 1 870 ? 44.933 49.167 -97.580 1.00 74.00 870 ARG A C 1
ATOM 6356 O O . ARG A 1 870 ? 44.395 49.463 -96.522 1.00 74.00 870 ARG A O 1
ATOM 6363 N N . LYS A 1 871 ? 44.256 48.911 -98.702 1.00 77.31 871 LYS A N 1
ATOM 6364 C CA . LYS A 1 871 ? 42.794 49.019 -98.791 1.00 77.31 871 LYS A CA 1
ATOM 6365 C C . LYS A 1 871 ? 42.090 48.004 -97.883 1.00 77.31 871 LYS A C 1
ATOM 6367 O O . LYS A 1 871 ? 41.063 48.309 -97.290 1.00 77.31 871 LYS A O 1
ATOM 6372 N N . GLU A 1 872 ? 42.672 46.815 -97.744 1.00 76.88 872 GLU A N 1
ATOM 6373 C CA . GLU A 1 872 ? 42.204 45.788 -96.812 1.00 76.88 872 GLU A CA 1
ATOM 6374 C C . GLU A 1 872 ? 42.397 46.199 -95.341 1.00 76.88 872 GLU A C 1
ATOM 6376 O O . GLU A 1 872 ? 41.477 46.055 -94.540 1.00 76.88 872 GLU A O 1
ATOM 6381 N N . CYS A 1 873 ? 43.560 46.758 -94.984 1.00 80.19 873 CYS A N 1
ATOM 6382 C CA . CYS A 1 873 ? 43.835 47.248 -93.627 1.00 80.19 873 CYS A CA 1
ATOM 6383 C C . CYS A 1 873 ? 42.928 48.425 -93.236 1.00 80.19 873 CYS A C 1
ATOM 6385 O O . CYS A 1 873 ? 42.459 48.486 -92.103 1.00 80.19 873 CYS A O 1
ATOM 6387 N N . GLU A 1 874 ? 42.641 49.331 -94.172 1.00 81.00 874 GLU A N 1
ATOM 6388 C CA . GLU A 1 874 ? 41.721 50.455 -93.967 1.00 81.00 874 GLU A CA 1
ATOM 6389 C C . GLU A 1 874 ? 40.282 49.976 -93.716 1.00 81.00 874 GLU A C 1
ATOM 6391 O O . GLU A 1 874 ? 39.641 50.420 -92.763 1.00 81.00 874 GLU A O 1
ATOM 6396 N N . ALA A 1 875 ? 39.799 49.005 -94.501 1.00 79.75 875 ALA A N 1
ATOM 6397 C CA . ALA A 1 875 ? 38.486 48.395 -94.288 1.00 79.75 875 ALA A CA 1
ATOM 6398 C C . ALA A 1 875 ? 38.398 47.650 -92.943 1.00 79.75 875 ALA A C 1
ATOM 6400 O O . ALA A 1 875 ? 37.391 47.761 -92.243 1.00 79.75 875 ALA A O 1
ATOM 6401 N N . LYS A 1 876 ? 39.462 46.933 -92.554 1.00 80.31 876 LYS A N 1
ATOM 6402 C CA . LYS A 1 876 ? 39.543 46.234 -91.262 1.00 80.31 876 LYS A CA 1
ATOM 6403 C C . LYS A 1 876 ? 39.518 47.206 -90.083 1.00 80.31 876 LYS A C 1
ATOM 6405 O O . LYS A 1 876 ? 38.726 47.006 -89.171 1.00 80.31 876 LYS A O 1
ATOM 6410 N N . LEU A 1 877 ? 40.302 48.285 -90.114 1.00 81.31 877 LEU A N 1
ATOM 6411 C CA . LEU A 1 877 ? 40.275 49.300 -89.052 1.00 81.31 877 LEU A CA 1
ATOM 6412 C C . LEU A 1 877 ? 38.916 50.010 -88.959 1.00 81.31 877 LEU A C 1
ATOM 6414 O O . LEU A 1 877 ? 38.441 50.265 -87.856 1.00 81.31 877 LEU A O 1
ATOM 6418 N N . ALA A 1 878 ? 38.251 50.277 -90.088 1.00 80.25 878 ALA A N 1
ATOM 6419 C CA . ALA A 1 878 ? 36.899 50.838 -90.081 1.00 80.25 878 ALA A CA 1
ATOM 6420 C C . ALA A 1 878 ? 35.870 49.890 -89.434 1.00 80.25 878 ALA A C 1
ATOM 6422 O O . ALA A 1 878 ? 35.032 50.343 -88.656 1.00 80.25 878 ALA A O 1
ATOM 6423 N N . ALA A 1 879 ? 35.956 48.583 -89.706 1.00 79.88 879 ALA A N 1
ATOM 6424 C CA . ALA A 1 879 ? 35.104 47.580 -89.069 1.00 79.88 879 ALA A CA 1
ATOM 6425 C C . ALA A 1 879 ? 35.382 47.456 -87.560 1.00 79.88 879 ALA A C 1
ATOM 6427 O O . ALA A 1 879 ? 34.444 47.412 -86.767 1.00 79.88 879 ALA A O 1
ATOM 6428 N N . LEU A 1 880 ? 36.657 47.480 -87.156 1.00 84.94 880 LEU A N 1
ATOM 6429 C CA . LEU A 1 880 ? 37.044 47.438 -85.743 1.00 84.94 880 LEU A CA 1
ATOM 6430 C C . LEU A 1 880 ? 36.548 48.661 -84.968 1.00 84.94 880 LEU A C 1
ATOM 6432 O O . LEU A 1 880 ? 36.108 48.508 -83.836 1.00 84.94 880 LEU A O 1
ATOM 6436 N N . ARG A 1 881 ? 36.544 49.857 -85.571 1.00 83.06 881 ARG A N 1
ATOM 6437 C CA . ARG A 1 881 ? 35.940 51.051 -84.950 1.00 83.06 881 ARG A CA 1
ATOM 6438 C C . ARG A 1 881 ? 34.451 50.874 -84.676 1.00 83.06 881 ARG A C 1
ATOM 6440 O O . ARG A 1 881 ? 33.986 51.275 -83.617 1.00 83.06 881 ARG A O 1
ATOM 6447 N N . ALA A 1 882 ? 33.711 50.292 -85.620 1.00 83.00 882 ALA A N 1
ATOM 6448 C CA . ALA A 1 882 ? 32.281 50.052 -85.444 1.00 83.00 882 ALA A CA 1
ATOM 6449 C C . ALA A 1 882 ? 32.021 49.050 -84.308 1.00 83.00 882 ALA A C 1
ATOM 6451 O O . ALA A 1 882 ? 31.196 49.316 -83.441 1.00 83.00 882 ALA A O 1
ATOM 6452 N N . GLN A 1 883 ? 32.785 47.954 -84.267 1.00 82.31 883 GLN A N 1
ATOM 6453 C CA . GLN A 1 883 ? 32.708 46.967 -83.184 1.00 82.31 883 GLN A CA 1
ATOM 6454 C C . GLN A 1 883 ? 33.095 47.564 -81.831 1.00 82.31 883 GLN A C 1
ATOM 6456 O O . GLN A 1 883 ? 32.477 47.270 -80.816 1.00 82.31 883 GLN A O 1
ATOM 6461 N N . LEU A 1 884 ? 34.107 48.427 -81.806 1.00 85.31 884 LEU A N 1
ATOM 6462 C CA . LEU A 1 884 ? 34.555 49.052 -80.575 1.00 85.31 884 LEU A CA 1
ATOM 6463 C C . LEU A 1 884 ? 33.539 50.072 -80.042 1.00 85.31 884 LEU A C 1
ATOM 6465 O O . LEU A 1 884 ? 33.318 50.119 -78.837 1.00 85.31 884 LEU A O 1
ATOM 6469 N N . ALA A 1 885 ? 32.872 50.819 -80.926 1.00 83.38 885 ALA A N 1
ATOM 6470 C CA . ALA A 1 885 ? 31.763 51.695 -80.551 1.00 83.38 885 ALA A CA 1
ATOM 6471 C C . ALA A 1 885 ? 30.568 50.902 -79.991 1.00 83.38 885 ALA A C 1
ATOM 6473 O O . ALA A 1 885 ? 29.959 51.325 -79.014 1.00 83.38 885 ALA A O 1
ATOM 6474 N N . GLU A 1 886 ? 30.260 49.734 -80.563 1.00 85.12 886 GLU A N 1
ATOM 6475 C CA . GLU A 1 886 ? 29.230 48.829 -80.037 1.00 85.12 886 GLU A CA 1
ATOM 6476 C C . GLU A 1 886 ? 29.596 48.300 -78.642 1.00 85.12 886 GLU A C 1
ATOM 6478 O O . GLU A 1 886 ? 28.761 48.310 -77.741 1.00 85.12 886 GLU A O 1
ATOM 6483 N N . LEU A 1 887 ? 30.852 47.893 -78.428 1.00 84.19 887 LEU A N 1
ATOM 6484 C CA . LEU A 1 887 ? 31.324 47.436 -77.117 1.00 84.19 887 LEU A CA 1
ATOM 6485 C C . LEU A 1 887 ? 31.347 48.555 -76.069 1.00 84.19 887 LEU A C 1
ATOM 6487 O O . LEU A 1 887 ? 31.017 48.299 -74.914 1.00 84.19 887 LEU A O 1
ATOM 6491 N N . GLN A 1 888 ? 31.700 49.783 -76.461 1.00 84.19 888 GLN A N 1
ATOM 6492 C CA . GLN A 1 888 ? 31.593 50.960 -75.593 1.00 84.19 888 GLN A CA 1
ATOM 6493 C C . GLN A 1 888 ? 30.140 51.238 -75.214 1.00 84.19 888 GLN A C 1
ATOM 6495 O O . GLN A 1 888 ? 29.849 51.401 -74.038 1.00 84.19 888 GLN A O 1
ATOM 6500 N N . MET A 1 889 ? 29.222 51.195 -76.181 1.00 85.31 889 MET A N 1
ATOM 6501 C CA . MET A 1 889 ? 27.798 51.389 -75.913 1.00 85.31 889 MET A CA 1
ATOM 6502 C C . MET A 1 889 ? 27.248 50.312 -74.968 1.00 85.31 889 MET A C 1
ATOM 6504 O O . MET A 1 889 ? 26.561 50.641 -74.012 1.00 85.31 889 MET A O 1
ATOM 6508 N N . ARG A 1 890 ? 27.630 49.039 -75.155 1.00 83.44 890 ARG A N 1
ATOM 6509 C CA . ARG A 1 890 ? 27.268 47.951 -74.226 1.00 83.44 890 ARG A CA 1
ATOM 6510 C C . ARG A 1 890 ? 27.844 48.151 -72.828 1.00 83.44 890 ARG A C 1
ATOM 6512 O O . ARG A 1 890 ? 27.207 47.774 -71.850 1.00 83.44 890 ARG A O 1
ATOM 6519 N N . GLN A 1 891 ? 29.047 48.713 -72.718 1.00 83.88 891 GLN A N 1
ATOM 6520 C CA . GLN A 1 891 ? 29.615 49.065 -71.421 1.00 83.88 891 GLN A CA 1
ATOM 6521 C C . GLN A 1 891 ? 28.814 50.188 -70.760 1.00 83.88 891 GLN A C 1
ATOM 6523 O O . GLN A 1 891 ? 28.499 50.077 -69.580 1.00 83.88 891 GLN A O 1
ATOM 6528 N N . ASP A 1 892 ? 28.461 51.228 -71.508 1.00 83.06 892 ASP A N 1
ATOM 6529 C CA . ASP A 1 892 ? 27.676 52.348 -70.996 1.00 83.06 892 ASP A CA 1
ATOM 6530 C C . ASP A 1 892 ? 26.264 51.902 -70.574 1.00 83.06 892 ASP A C 1
ATOM 6532 O O . ASP A 1 892 ? 25.808 52.277 -69.495 1.00 83.06 892 ASP A O 1
ATOM 6536 N N . ASP A 1 893 ? 25.612 51.038 -71.361 1.00 82.00 893 ASP A N 1
ATOM 6537 C CA . ASP A 1 893 ? 24.318 50.427 -71.026 1.00 82.00 893 ASP A CA 1
ATOM 6538 C C . ASP A 1 893 ? 24.420 49.587 -69.743 1.00 82.00 893 ASP A C 1
ATOM 6540 O O . ASP A 1 893 ? 23.601 49.729 -68.832 1.00 82.00 893 ASP A O 1
ATOM 6544 N N . TRP A 1 894 ? 25.470 48.766 -69.622 1.00 80.94 894 TRP A N 1
ATOM 6545 C CA . TRP A 1 894 ? 25.722 47.977 -68.414 1.00 80.94 894 TRP A CA 1
ATOM 6546 C C . TRP A 1 894 ? 25.896 48.876 -67.184 1.00 80.94 894 TRP A C 1
ATOM 6548 O O . TRP A 1 894 ? 25.317 48.596 -66.134 1.00 80.94 894 TRP A O 1
ATOM 6558 N N . VAL A 1 895 ? 26.649 49.974 -67.319 1.00 81.50 895 VAL A N 1
ATOM 6559 C CA . VAL A 1 895 ? 26.875 50.948 -66.239 1.00 81.50 895 VAL A CA 1
ATOM 6560 C C . VAL A 1 895 ? 25.593 51.687 -65.863 1.00 81.50 895 VAL A C 1
ATOM 6562 O O . VAL A 1 895 ? 25.353 51.944 -64.684 1.00 81.50 895 VAL A O 1
ATOM 6565 N N . ALA A 1 896 ? 24.748 52.012 -66.839 1.00 81.38 896 ALA A N 1
ATOM 6566 C CA . ALA A 1 896 ? 23.467 52.661 -66.592 1.00 81.38 896 ALA A CA 1
ATOM 6567 C C . ALA A 1 896 ? 22.492 51.755 -65.821 1.00 81.38 896 ALA A C 1
ATOM 6569 O O . ALA A 1 896 ? 21.748 52.244 -64.972 1.00 81.38 896 ALA A O 1
ATOM 6570 N N . GLU A 1 897 ? 22.502 50.451 -66.101 1.00 80.12 897 GLU A N 1
ATOM 6571 C CA . GLU A 1 897 ? 21.586 49.480 -65.495 1.00 80.12 897 GLU A CA 1
ATOM 6572 C C . GLU A 1 897 ? 22.082 48.952 -64.134 1.00 80.12 897 GLU A C 1
ATOM 6574 O O . GLU A 1 897 ? 21.273 48.727 -63.235 1.00 80.12 897 GLU A O 1
ATOM 6579 N N . HIS A 1 898 ? 23.401 48.825 -63.940 1.00 79.06 898 HIS A N 1
ATOM 6580 C CA . HIS A 1 898 ? 23.989 48.141 -62.776 1.00 79.06 898 HIS A CA 1
ATOM 6581 C C . HIS A 1 898 ? 24.912 49.024 -61.911 1.00 79.06 898 HIS A C 1
ATOM 6583 O O . HIS A 1 898 ? 25.402 48.569 -60.876 1.00 79.06 898 HIS A O 1
ATOM 6589 N N . GLY A 1 899 ? 25.135 50.289 -62.288 1.00 79.00 899 GLY A N 1
ATOM 6590 C CA . GLY A 1 899 ? 26.014 51.229 -61.583 1.00 79.00 899 GLY A CA 1
ATOM 6591 C C . GLY A 1 899 ? 27.468 51.222 -62.077 1.00 79.00 899 GLY A C 1
ATOM 6592 O O . GLY A 1 899 ? 27.816 50.574 -63.062 1.00 79.00 899 GLY A O 1
ATOM 6593 N N . GLU A 1 900 ? 28.344 51.987 -61.414 1.00 72.88 900 GLU A N 1
ATOM 6594 C CA . GLU A 1 900 ? 29.745 52.127 -61.842 1.00 72.88 900 GLU A CA 1
ATOM 6595 C C . GLU A 1 900 ? 30.492 50.774 -61.854 1.00 72.88 900 GLU A C 1
ATOM 6597 O O . GLU A 1 900 ? 30.340 49.973 -60.926 1.00 72.88 900 GLU A O 1
ATOM 6602 N N . PRO A 1 901 ? 31.335 50.496 -62.873 1.00 64.94 901 PRO A N 1
ATOM 6603 C CA . PRO A 1 901 ? 32.155 49.292 -62.885 1.00 64.94 901 PRO A CA 1
ATOM 6604 C C . PRO A 1 901 ? 33.130 49.315 -61.701 1.00 64.94 901 PRO A C 1
ATOM 6606 O O . PRO A 1 901 ? 33.747 50.354 -61.456 1.00 64.94 901 PRO A O 1
ATOM 6609 N N . PRO A 1 902 ? 33.360 48.184 -61.015 1.00 61.34 902 PRO A N 1
ATOM 6610 C CA . PRO A 1 902 ? 34.372 48.118 -59.971 1.00 61.34 902 PRO A CA 1
ATOM 6611 C C . PRO A 1 902 ? 35.758 48.466 -60.537 1.00 61.34 902 PRO A C 1
ATOM 6613 O O . PRO A 1 902 ? 36.138 48.014 -61.625 1.00 61.34 902 PRO A O 1
ATOM 6616 N N . GLU A 1 903 ? 36.525 49.276 -59.801 1.00 54.88 903 GLU A N 1
ATOM 6617 C CA . GLU A 1 903 ? 37.894 49.636 -60.178 1.00 54.88 903 GLU A CA 1
ATOM 6618 C C . GLU A 1 903 ? 38.736 48.367 -60.398 1.00 54.88 903 GLU A C 1
ATOM 6620 O O . GLU A 1 903 ? 38.885 47.534 -59.506 1.00 54.88 903 GLU A O 1
ATOM 6625 N N . GLY A 1 904 ? 39.291 48.208 -61.605 1.00 64.56 904 GLY A N 1
ATOM 6626 C CA . GLY A 1 904 ? 40.110 47.045 -61.972 1.00 64.56 904 GLY A CA 1
ATOM 6627 C C . GLY A 1 904 ? 39.376 45.925 -62.717 1.00 64.56 904 GLY A C 1
ATOM 6628 O O . GLY A 1 904 ? 39.976 44.881 -62.973 1.00 64.56 904 GLY A O 1
ATOM 6629 N N . ASP A 1 905 ? 38.116 46.131 -63.108 1.00 77.50 905 ASP A N 1
ATOM 6630 C CA . ASP A 1 905 ? 37.384 45.185 -63.948 1.00 77.50 905 ASP A CA 1
ATOM 6631 C C . ASP A 1 905 ? 38.120 44.868 -65.271 1.00 77.50 905 ASP A C 1
ATOM 6633 O O . ASP A 1 905 ? 38.524 45.752 -66.038 1.00 77.50 905 ASP A O 1
ATOM 6637 N N . LYS A 1 906 ? 38.272 43.566 -65.546 1.00 78.69 906 LYS A N 1
ATOM 6638 C CA . LYS A 1 906 ? 39.001 43.038 -66.707 1.00 78.69 906 LYS A CA 1
ATOM 6639 C C . LYS A 1 906 ? 38.344 43.433 -68.025 1.00 78.69 906 LYS A C 1
ATOM 6641 O O . LYS A 1 906 ? 39.072 43.699 -68.979 1.00 78.69 906 LYS A O 1
ATOM 6646 N N . ALA A 1 907 ? 37.012 43.504 -68.080 1.00 80.25 907 ALA A N 1
ATOM 6647 C CA . ALA A 1 907 ? 36.304 43.897 -69.298 1.00 80.25 907 ALA A CA 1
ATOM 6648 C C . ALA A 1 907 ? 36.575 45.372 -69.637 1.00 80.25 907 ALA A C 1
ATOM 6650 O O . ALA A 1 907 ? 36.929 45.705 -70.768 1.00 80.25 907 ALA A O 1
ATOM 6651 N N . THR A 1 908 ? 36.555 46.235 -68.621 1.00 80.56 908 THR A N 1
ATOM 6652 C CA . THR A 1 908 ? 36.911 47.656 -68.748 1.00 80.56 908 THR A CA 1
ATOM 6653 C C . THR A 1 908 ? 38.374 47.858 -69.170 1.00 80.56 908 THR A C 1
ATOM 6655 O O . THR A 1 908 ? 38.672 48.697 -70.024 1.00 80.56 908 THR A O 1
ATOM 6658 N N . ALA A 1 909 ? 39.308 47.091 -68.599 1.00 80.44 909 ALA A N 1
ATOM 6659 C CA . ALA A 1 909 ? 40.723 47.156 -68.971 1.00 80.44 909 ALA A CA 1
ATOM 6660 C C . ALA A 1 909 ? 40.975 46.654 -70.405 1.00 80.44 909 ALA A C 1
ATOM 6662 O O . ALA A 1 909 ? 41.720 47.288 -71.154 1.00 80.44 909 ALA A O 1
ATOM 6663 N N . ALA A 1 910 ? 40.322 45.557 -70.801 1.00 81.50 910 ALA A N 1
ATOM 6664 C CA . ALA A 1 910 ? 40.421 44.996 -72.146 1.00 81.50 910 ALA A CA 1
ATOM 6665 C C . ALA A 1 910 ? 39.862 45.954 -73.207 1.00 81.50 910 ALA A C 1
ATOM 6667 O O . ALA A 1 910 ? 40.479 46.122 -74.258 1.00 81.50 910 ALA A O 1
ATOM 6668 N N . LEU A 1 911 ? 38.751 46.645 -72.922 1.00 84.25 911 LEU A N 1
ATOM 6669 C CA . LEU A 1 911 ? 38.206 47.640 -73.845 1.00 84.25 911 LEU A CA 1
ATOM 6670 C C . LEU A 1 911 ? 39.149 48.839 -74.021 1.00 84.25 911 LEU A C 1
ATOM 6672 O O . LEU A 1 911 ? 39.375 49.282 -75.147 1.00 84.25 911 LEU A O 1
ATOM 6676 N N . LYS A 1 912 ? 39.766 49.329 -72.936 1.00 84.94 912 LYS A N 1
ATOM 6677 C CA . LYS A 1 912 ? 40.776 50.401 -73.010 1.00 84.94 912 LYS A CA 1
ATOM 6678 C C . LYS A 1 912 ? 41.999 49.998 -73.840 1.00 84.94 912 LYS A C 1
ATOM 6680 O O . LYS A 1 912 ? 42.484 50.800 -74.635 1.00 84.94 912 LYS A O 1
ATOM 6685 N N . ASP A 1 913 ? 42.478 48.765 -73.688 1.00 84.50 913 ASP A N 1
ATOM 6686 C CA . ASP A 1 913 ? 43.585 48.231 -74.493 1.00 84.50 913 ASP A CA 1
ATOM 6687 C C . ASP A 1 913 ? 43.200 48.083 -75.977 1.00 84.50 913 ASP A C 1
ATOM 6689 O O . ASP A 1 913 ? 43.976 48.451 -76.863 1.00 84.50 913 ASP A O 1
ATOM 6693 N N . ALA A 1 914 ? 41.975 47.630 -76.265 1.00 85.12 914 ALA A N 1
ATOM 6694 C CA . ALA A 1 914 ? 41.453 47.548 -77.628 1.00 85.12 914 ALA A CA 1
ATOM 6695 C C . ALA A 1 914 ? 41.392 48.925 -78.310 1.00 85.12 914 ALA A C 1
ATOM 6697 O O . ALA A 1 914 ? 41.825 49.047 -79.459 1.00 85.12 914 ALA A O 1
ATOM 6698 N N . ILE A 1 915 ? 40.947 49.970 -77.595 1.00 85.69 915 ILE A N 1
ATOM 6699 C CA . ILE A 1 915 ? 40.931 51.358 -78.096 1.00 85.69 915 ILE A CA 1
ATOM 6700 C C . ILE A 1 915 ? 42.344 51.781 -78.499 1.00 85.69 915 ILE A C 1
ATOM 6702 O O . ILE A 1 915 ? 42.579 52.168 -79.645 1.00 85.69 915 ILE A O 1
ATOM 6706 N N . ALA A 1 916 ? 43.304 51.633 -77.583 1.00 84.25 916 ALA A N 1
ATOM 6707 C CA . ALA A 1 916 ? 44.683 52.056 -77.805 1.00 84.25 916 ALA A CA 1
ATOM 6708 C C . ALA A 1 916 ? 45.341 51.326 -78.992 1.00 84.25 916 ALA A C 1
ATOM 6710 O O . ALA A 1 916 ? 46.108 51.920 -79.756 1.00 84.25 916 ALA A O 1
ATOM 6711 N N . LYS A 1 917 ? 45.038 50.036 -79.185 1.00 86.31 917 LYS A N 1
ATOM 6712 C CA . LYS A 1 917 ? 45.591 49.239 -80.292 1.00 86.31 917 LYS A CA 1
ATOM 6713 C C . LYS A 1 917 ? 44.964 49.577 -81.641 1.00 86.31 917 LYS A C 1
ATOM 6715 O O . LYS A 1 917 ? 45.693 49.624 -82.634 1.00 86.31 917 LYS A O 1
ATOM 6720 N N . VAL A 1 918 ? 43.663 49.869 -81.692 1.00 85.38 918 VAL A N 1
ATOM 6721 C CA . VAL A 1 918 ? 43.012 50.379 -82.912 1.00 85.38 918 VAL A CA 1
ATOM 6722 C C . VAL A 1 918 ? 43.628 51.724 -83.309 1.00 85.38 918 VAL A C 1
ATOM 6724 O O . VAL A 1 918 ? 44.050 51.880 -84.456 1.00 85.38 918 VAL A O 1
ATOM 6727 N N . GLU A 1 919 ? 43.810 52.647 -82.360 1.00 86.25 919 GLU A N 1
ATOM 6728 C CA . GLU A 1 919 ? 44.479 53.935 -82.603 1.00 86.25 919 GLU A CA 1
ATOM 6729 C C . GLU A 1 919 ? 45.924 53.758 -83.102 1.00 86.25 919 GLU A C 1
ATOM 6731 O O . GLU A 1 919 ? 46.347 54.403 -84.067 1.00 86.25 919 GLU A O 1
ATOM 6736 N N . ALA A 1 920 ? 46.689 52.837 -82.505 1.00 81.38 920 ALA A N 1
ATOM 6737 C CA . ALA A 1 920 ? 48.044 52.522 -82.956 1.00 81.38 920 ALA A CA 1
ATOM 6738 C C . ALA A 1 920 ? 48.067 51.955 -84.389 1.00 81.38 920 ALA A C 1
ATOM 6740 O O . ALA A 1 920 ? 48.939 52.319 -85.189 1.00 81.38 920 ALA A O 1
ATOM 6741 N N . GLY A 1 921 ? 47.096 51.104 -84.737 1.00 83.38 921 GLY A N 1
ATOM 6742 C CA . GLY A 1 921 ? 46.897 50.589 -86.092 1.00 83.38 921 GLY A CA 1
ATOM 6743 C C . GLY A 1 921 ? 46.617 51.699 -87.108 1.00 83.38 921 GLY A C 1
ATOM 6744 O O . GLY A 1 921 ? 47.186 51.700 -88.201 1.00 83.38 921 GLY A O 1
ATOM 6745 N N . GLU A 1 922 ? 45.821 52.700 -86.739 1.00 84.25 922 GLU A N 1
ATOM 6746 C CA . GLU A 1 922 ? 45.537 53.863 -87.588 1.00 84.25 922 GLU A CA 1
ATOM 6747 C C . GLU A 1 922 ? 46.755 54.754 -87.813 1.00 84.25 922 GLU A C 1
ATOM 6749 O O . GLU A 1 922 ? 46.986 55.235 -88.927 1.00 84.25 922 GLU A O 1
ATOM 6754 N N . VAL A 1 923 ? 47.560 54.968 -86.771 1.00 82.94 923 VAL A N 1
ATOM 6755 C CA . VAL A 1 923 ? 48.824 55.704 -86.887 1.00 82.94 923 VAL A CA 1
ATOM 6756 C C . VAL A 1 923 ? 49.780 54.964 -87.824 1.00 82.94 923 VAL A C 1
ATOM 6758 O O . VAL A 1 923 ? 50.421 55.590 -88.674 1.00 82.94 923 VAL A O 1
ATOM 6761 N N . ALA A 1 924 ? 49.847 53.632 -87.728 1.00 80.06 924 ALA A N 1
ATOM 6762 C CA . ALA A 1 924 ? 50.653 52.811 -88.627 1.00 80.06 924 ALA A CA 1
ATOM 6763 C C . ALA A 1 924 ? 50.141 52.866 -90.079 1.00 80.06 924 ALA A C 1
ATOM 6765 O O . ALA A 1 924 ? 50.944 53.011 -91.006 1.00 80.06 924 ALA A O 1
ATOM 6766 N N . LEU A 1 925 ? 48.818 52.837 -90.287 1.00 81.69 925 LEU A N 1
ATOM 6767 C CA . LEU A 1 925 ? 48.196 53.015 -91.602 1.00 81.69 925 LEU A CA 1
ATOM 6768 C C . LEU A 1 925 ? 48.567 54.378 -92.206 1.00 81.69 925 LEU A C 1
ATOM 6770 O O . LEU A 1 925 ? 49.060 54.411 -93.337 1.00 81.69 925 LEU A O 1
ATOM 6774 N N . LYS A 1 926 ? 48.437 55.476 -91.446 1.00 81.19 926 LYS A N 1
ATOM 6775 C CA . LYS A 1 926 ? 48.810 56.836 -91.884 1.00 81.19 926 LYS A CA 1
ATOM 6776 C C . LYS A 1 926 ? 50.285 56.936 -92.280 1.00 81.19 926 LYS A C 1
ATOM 6778 O O . LYS A 1 926 ? 50.587 57.383 -93.385 1.00 81.19 926 LYS A O 1
ATOM 6783 N N . ARG A 1 927 ? 51.205 56.422 -91.455 1.00 77.44 927 ARG A N 1
ATOM 6784 C CA . ARG A 1 927 ? 52.645 56.380 -91.789 1.00 77.44 927 ARG A CA 1
ATOM 6785 C C . ARG A 1 927 ? 52.929 55.574 -93.060 1.00 77.44 927 ARG A C 1
ATOM 6787 O O . ARG A 1 927 ? 53.806 55.930 -93.845 1.00 77.44 927 ARG A O 1
ATOM 6794 N N . SER A 1 928 ? 52.177 54.497 -93.299 1.00 77.25 928 SER A N 1
ATOM 6795 C CA . SER A 1 928 ? 52.309 53.706 -94.528 1.00 77.25 928 SER A CA 1
ATOM 6796 C C . SER A 1 928 ? 51.819 54.454 -95.780 1.00 77.25 928 SER A C 1
ATOM 6798 O O . SER A 1 928 ? 52.314 54.187 -96.878 1.00 77.25 928 SER A O 1
ATOM 6800 N N . MET A 1 929 ? 50.868 55.387 -95.627 1.00 77.44 929 MET A N 1
ATOM 6801 C CA . MET A 1 929 ? 50.392 56.257 -96.708 1.00 77.44 929 MET A CA 1
ATOM 6802 C C . MET A 1 929 ? 51.420 57.341 -97.049 1.00 77.44 929 MET A C 1
ATOM 6804 O O . MET A 1 929 ? 51.624 57.625 -98.227 1.00 77.44 929 MET A O 1
ATOM 6808 N N . GLU A 1 930 ? 52.110 57.886 -96.044 1.00 77.69 930 GLU A N 1
ATOM 6809 C CA . GLU A 1 930 ? 53.189 58.873 -96.216 1.00 77.69 930 GLU A CA 1
ATOM 6810 C C . GLU A 1 930 ? 54.440 58.270 -96.884 1.00 77.69 930 GLU A C 1
ATOM 6812 O O . GLU A 1 930 ? 55.159 58.957 -97.614 1.00 77.69 930 GLU A O 1
ATOM 6817 N N . HIS A 1 931 ? 54.677 56.964 -96.710 1.00 72.50 931 HIS A N 1
ATOM 6818 C CA . HIS A 1 931 ? 55.821 56.248 -97.285 1.00 72.50 931 HIS A CA 1
ATOM 6819 C C . HIS A 1 931 ? 55.397 55.067 -98.171 1.00 72.50 931 HIS A C 1
ATOM 6821 O O . HIS A 1 931 ? 55.615 53.897 -97.830 1.00 72.50 931 HIS A O 1
ATOM 6827 N N . PRO A 1 932 ? 54.843 55.338 -99.370 1.00 60.97 932 PRO A N 1
ATOM 6828 C CA . PRO A 1 932 ? 54.128 54.337 -100.144 1.00 60.97 932 PRO A CA 1
ATOM 6829 C C . PRO A 1 932 ? 55.000 53.197 -100.693 1.00 60.97 932 PRO A C 1
ATOM 6831 O O . PRO A 1 932 ? 54.452 52.170 -101.097 1.00 60.97 932 PRO A O 1
ATOM 6834 N N . HIS A 1 933 ? 56.327 53.348 -100.691 1.00 62.62 933 HIS A N 1
ATOM 6835 C CA . HIS A 1 933 ? 57.286 52.373 -101.220 1.00 62.62 933 HIS A CA 1
ATOM 6836 C C . HIS A 1 933 ? 58.057 51.593 -100.143 1.00 62.62 933 HIS A C 1
ATOM 6838 O O . HIS A 1 933 ? 58.870 50.739 -100.495 1.00 62.62 933 HIS A O 1
ATOM 6844 N N . SER A 1 934 ? 57.811 51.851 -98.853 1.00 70.31 934 SER A N 1
ATOM 6845 C CA . SER A 1 934 ? 58.464 51.109 -97.772 1.00 70.31 934 SER A CA 1
ATOM 6846 C C . SER A 1 934 ? 57.731 49.792 -97.497 1.00 70.31 934 SER A C 1
ATOM 6848 O O . SER A 1 934 ? 56.596 49.783 -97.015 1.00 70.31 934 SER A O 1
ATOM 6850 N N . ALA A 1 935 ? 58.386 48.667 -97.803 1.00 63.19 935 ALA A N 1
ATOM 6851 C CA . ALA A 1 935 ? 57.892 47.333 -97.452 1.00 63.19 935 ALA A CA 1
ATOM 6852 C C . ALA A 1 935 ? 57.805 47.142 -95.927 1.00 63.19 935 ALA A C 1
ATOM 6854 O O . ALA A 1 935 ? 56.901 46.472 -95.433 1.00 63.19 935 ALA A O 1
ATOM 6855 N N . GLU A 1 936 ? 58.698 47.796 -95.185 1.00 70.12 936 GLU A N 1
ATOM 6856 C CA . GLU A 1 936 ? 58.741 47.776 -93.724 1.00 70.12 936 GLU A CA 1
ATOM 6857 C C . GLU A 1 936 ? 57.533 48.503 -93.117 1.00 70.12 936 GLU A C 1
ATOM 6859 O O . GLU A 1 936 ? 56.858 47.958 -92.245 1.00 70.12 936 GLU A O 1
ATOM 6864 N N . ALA A 1 937 ? 57.163 49.667 -93.666 1.00 69.94 937 ALA A N 1
ATOM 6865 C CA . ALA A 1 937 ? 55.962 50.390 -93.243 1.00 69.94 937 ALA A CA 1
ATOM 6866 C C . ALA A 1 937 ? 54.673 49.600 -93.540 1.00 69.94 937 ALA A C 1
ATOM 6868 O O . ALA A 1 937 ? 53.735 49.620 -92.744 1.00 69.94 937 ALA A O 1
ATOM 6869 N N . ALA A 1 938 ? 54.626 48.868 -94.660 1.00 66.69 938 ALA A N 1
ATOM 6870 C CA . ALA A 1 938 ? 53.483 48.022 -95.001 1.00 66.69 938 ALA A CA 1
ATOM 6871 C C . ALA A 1 938 ? 53.368 46.779 -94.098 1.00 66.69 938 ALA A C 1
ATOM 6873 O O . ALA A 1 938 ? 52.259 46.384 -93.743 1.00 66.69 938 ALA A O 1
ATOM 6874 N N . SER A 1 939 ? 54.498 46.182 -93.706 1.00 73.69 939 SER A N 1
ATOM 6875 C CA . SER A 1 939 ? 54.532 45.044 -92.779 1.00 73.69 939 SER A CA 1
ATOM 6876 C C . SER A 1 939 ? 54.141 45.451 -91.358 1.00 73.69 939 SER A C 1
ATOM 6878 O O . SER A 1 939 ? 53.362 44.755 -90.711 1.00 73.69 939 SER A O 1
ATOM 6880 N N . MET A 1 940 ? 54.645 46.595 -90.883 1.00 77.56 940 MET A N 1
ATOM 6881 C CA . MET A 1 940 ? 54.333 47.114 -89.550 1.00 77.56 940 MET A CA 1
ATOM 6882 C C . MET A 1 940 ? 52.847 47.475 -89.421 1.00 77.56 940 MET A C 1
ATOM 6884 O O . MET A 1 940 ? 52.228 47.158 -88.411 1.00 77.56 940 MET A O 1
ATOM 6888 N N . MET A 1 941 ? 52.250 48.059 -90.467 1.00 82.94 941 MET A N 1
ATOM 6889 C CA . MET A 1 941 ? 50.805 48.300 -90.533 1.00 82.94 941 MET A CA 1
ATOM 6890 C C . MET A 1 941 ? 50.000 46.998 -90.403 1.00 82.94 941 MET A C 1
ATOM 6892 O O . MET A 1 941 ? 49.093 46.947 -89.582 1.00 82.94 941 MET A O 1
ATOM 6896 N N . GLY A 1 942 ? 50.333 45.948 -91.165 1.00 76.00 942 GLY A N 1
ATOM 6897 C CA . GLY A 1 942 ? 49.603 44.673 -91.105 1.00 76.00 942 GLY A CA 1
ATOM 6898 C C . GLY A 1 942 ? 49.617 44.052 -89.705 1.00 76.00 942 GLY A C 1
ATOM 6899 O O . GLY A 1 942 ? 48.564 43.714 -89.174 1.00 76.00 942 GLY A O 1
ATOM 6900 N N . SER A 1 943 ? 50.792 44.014 -89.071 1.00 82.50 943 SER A N 1
ATOM 6901 C CA . SER A 1 943 ? 50.947 43.498 -87.706 1.00 82.50 943 SER A CA 1
ATOM 6902 C C . SER A 1 943 ? 50.162 44.314 -86.672 1.00 82.50 943 SER A C 1
ATOM 6904 O O . SER A 1 943 ? 49.513 43.728 -85.810 1.00 82.50 943 SER A O 1
ATOM 6906 N N . LYS A 1 944 ? 50.149 45.652 -86.767 1.00 81.38 944 LYS A N 1
ATOM 6907 C CA . LYS A 1 944 ? 49.380 46.493 -85.831 1.00 81.38 944 LYS A CA 1
ATOM 6908 C C . LYS A 1 944 ? 47.870 46.394 -86.021 1.00 81.38 944 LYS A C 1
ATOM 6910 O O . LYS A 1 944 ? 47.139 46.458 -85.039 1.00 81.38 944 LYS A O 1
ATOM 6915 N N . VAL A 1 945 ? 47.398 46.185 -87.249 1.00 82.00 945 VAL A N 1
ATOM 6916 C CA . VAL A 1 945 ? 45.976 45.916 -87.497 1.00 82.00 945 VAL A CA 1
ATOM 6917 C C . VAL A 1 945 ? 45.576 44.544 -86.951 1.00 82.00 945 VAL A C 1
ATOM 6919 O O . VAL A 1 945 ? 44.516 44.437 -86.348 1.00 82.00 945 VAL A O 1
ATOM 6922 N N . GLU A 1 946 ? 46.414 43.513 -87.079 1.00 81.94 946 GLU A N 1
ATOM 6923 C CA . GLU A 1 946 ? 46.147 42.193 -86.483 1.00 81.94 946 GLU A CA 1
ATOM 6924 C C . GLU A 1 946 ? 46.138 42.228 -84.946 1.00 81.94 946 GLU A C 1
ATOM 6926 O O . GLU A 1 946 ? 45.236 41.660 -84.332 1.00 81.94 946 GLU A O 1
ATOM 6931 N N . GLU A 1 947 ? 47.068 42.959 -84.317 1.00 81.44 947 GLU A N 1
ATOM 6932 C CA . GLU A 1 947 ? 47.044 43.200 -82.865 1.00 81.44 947 GLU A CA 1
ATOM 6933 C C . GLU A 1 947 ? 45.733 43.873 -82.421 1.00 81.44 947 GLU A C 1
ATOM 6935 O O . GLU A 1 947 ? 45.169 43.504 -81.389 1.00 81.44 947 GLU A O 1
ATOM 6940 N N . ALA A 1 948 ? 45.227 44.831 -83.208 1.00 80.19 948 ALA A N 1
ATOM 6941 C CA . ALA A 1 948 ? 43.955 45.498 -82.944 1.00 80.19 948 ALA A CA 1
ATOM 6942 C C . ALA A 1 948 ? 42.750 44.553 -83.106 1.00 80.19 948 ALA A C 1
ATOM 6944 O O . ALA A 1 948 ? 41.845 44.588 -82.275 1.00 80.19 948 ALA A O 1
ATOM 6945 N N . VAL A 1 949 ? 42.752 43.669 -84.116 1.00 81.44 949 VAL A N 1
ATOM 6946 C CA . VAL A 1 949 ? 41.699 42.647 -84.295 1.00 81.44 949 VAL A CA 1
ATOM 6947 C C . VAL A 1 949 ? 41.610 41.740 -83.069 1.00 81.44 949 VAL A C 1
ATOM 6949 O O . VAL A 1 949 ? 40.521 41.521 -82.541 1.00 81.44 949 VAL A O 1
ATOM 6952 N N . ILE A 1 950 ? 42.752 41.235 -82.598 1.00 81.50 950 ILE A N 1
ATOM 6953 C CA . ILE A 1 950 ? 42.800 40.334 -81.441 1.00 81.50 950 ILE A CA 1
ATOM 6954 C C . ILE A 1 950 ? 42.309 41.059 -80.183 1.00 81.50 950 ILE A C 1
ATOM 6956 O O . ILE A 1 950 ? 41.514 40.507 -79.427 1.00 81.50 950 ILE A O 1
ATOM 6960 N N . ALA A 1 951 ? 42.734 42.306 -79.970 1.00 79.50 951 ALA A N 1
ATOM 6961 C CA . ALA A 1 951 ? 42.340 43.067 -78.788 1.00 79.50 951 ALA A CA 1
ATOM 6962 C C . ALA A 1 951 ? 40.833 43.375 -78.743 1.00 79.50 951 ALA A C 1
ATOM 6964 O O . ALA A 1 951 ? 40.221 43.228 -77.688 1.00 79.50 951 ALA A O 1
ATOM 6965 N N . VAL A 1 952 ? 40.214 43.729 -79.877 1.00 82.25 952 VAL A N 1
ATOM 6966 C CA . VAL A 1 952 ? 38.757 43.955 -79.960 1.00 82.25 952 VAL A CA 1
ATOM 6967 C C . VAL A 1 952 ? 37.975 42.663 -79.698 1.00 82.25 952 VAL A C 1
ATOM 6969 O O . VAL A 1 952 ? 36.988 42.687 -78.965 1.00 82.25 952 VAL A O 1
ATOM 6972 N N . ALA A 1 953 ? 38.434 41.522 -80.226 1.00 80.75 953 ALA A N 1
ATOM 6973 C CA . ALA A 1 953 ? 37.803 40.227 -79.964 1.00 80.75 953 ALA A CA 1
ATOM 6974 C C . ALA A 1 953 ? 37.874 39.837 -78.475 1.00 80.75 953 ALA A C 1
ATOM 6976 O O . ALA A 1 953 ? 36.872 39.416 -77.899 1.00 80.75 953 ALA A O 1
ATOM 6977 N N . LEU A 1 954 ? 39.031 40.044 -77.834 1.00 78.94 954 LEU A N 1
ATOM 6978 C CA . LEU A 1 954 ? 39.213 39.787 -76.402 1.00 78.94 954 LEU A CA 1
ATOM 6979 C C . LEU A 1 954 ? 38.349 40.708 -75.531 1.00 78.94 954 LEU A C 1
ATOM 6981 O O . LEU A 1 954 ? 37.787 40.250 -74.538 1.00 78.94 954 LEU A O 1
ATOM 6985 N N . ALA A 1 955 ? 38.197 41.981 -75.908 1.00 79.75 955 ALA A N 1
ATOM 6986 C CA . ALA A 1 955 ? 37.299 42.901 -75.214 1.00 79.75 955 ALA A CA 1
ATOM 6987 C C . ALA A 1 955 ? 35.829 42.449 -75.311 1.00 79.75 955 ALA A C 1
ATOM 6989 O O . ALA A 1 955 ? 35.117 42.461 -74.307 1.00 79.75 955 ALA A O 1
ATOM 6990 N N . GLY A 1 956 ? 35.387 41.980 -76.484 1.00 81.56 956 GLY A N 1
ATOM 6991 C CA . GLY A 1 956 ? 34.034 41.444 -76.668 1.00 81.56 956 GLY A CA 1
ATOM 6992 C C . GLY A 1 956 ? 33.768 40.161 -75.876 1.00 81.56 956 GLY A C 1
ATOM 6993 O O . GLY A 1 956 ? 32.692 40.004 -75.290 1.00 81.56 956 GLY A O 1
ATOM 6994 N N . GLN A 1 957 ? 34.759 39.271 -75.794 1.00 82.12 957 GLN A N 1
ATOM 6995 C CA . GLN A 1 957 ? 34.669 38.071 -74.965 1.00 82.12 957 GLN A CA 1
ATOM 6996 C C . GLN A 1 957 ? 34.588 38.428 -73.474 1.00 82.12 957 GLN A C 1
ATOM 6998 O O . GLN A 1 957 ? 33.700 37.936 -72.783 1.00 82.12 957 GLN A O 1
ATOM 7003 N N . ALA A 1 958 ? 35.444 39.337 -72.994 1.00 79.12 958 ALA A N 1
ATOM 7004 C CA . ALA A 1 958 ? 35.444 39.761 -71.595 1.00 79.12 958 ALA A CA 1
ATOM 7005 C C . ALA A 1 958 ? 34.118 40.428 -71.176 1.00 79.12 958 ALA A C 1
ATOM 7007 O O . ALA A 1 958 ? 33.639 40.192 -70.068 1.00 79.12 958 ALA A O 1
ATOM 7008 N N . MET A 1 959 ? 33.496 41.216 -72.063 1.00 80.25 959 MET A N 1
ATOM 7009 C CA . MET A 1 959 ? 32.157 41.779 -71.832 1.00 80.25 959 MET A CA 1
ATOM 7010 C C . MET A 1 959 ? 31.077 40.689 -71.757 1.00 80.25 959 MET A C 1
ATOM 7012 O O . MET A 1 959 ? 30.232 40.724 -70.867 1.00 80.25 959 MET A O 1
ATOM 7016 N N . SER A 1 960 ? 31.136 39.684 -72.635 1.00 81.38 960 SER A N 1
ATOM 7017 C CA . SER A 1 960 ? 30.165 38.578 -72.642 1.00 81.38 960 SER A CA 1
ATOM 7018 C C . SER A 1 960 ? 30.289 37.690 -71.397 1.00 81.38 960 SER A C 1
ATOM 7020 O O . SER A 1 960 ? 29.284 37.322 -70.795 1.00 81.38 960 SER A O 1
ATOM 7022 N N . GLU A 1 961 ? 31.514 37.379 -70.963 1.00 79.56 961 GLU A N 1
ATOM 7023 C CA . GLU A 1 961 ? 31.769 36.620 -69.729 1.00 79.56 961 GLU A CA 1
ATOM 7024 C C . GLU A 1 961 ? 31.253 37.355 -68.486 1.00 79.56 961 GLU A C 1
ATOM 7026 O O . GLU A 1 961 ? 30.731 36.724 -67.565 1.00 79.56 961 GLU A O 1
ATOM 7031 N N . ARG A 1 962 ? 31.361 38.689 -68.463 1.00 81.00 962 ARG A N 1
ATOM 7032 C CA . ARG A 1 962 ? 30.819 39.515 -67.380 1.00 81.00 962 ARG A CA 1
ATOM 7033 C C . ARG A 1 962 ? 29.295 39.442 -67.315 1.00 81.00 962 ARG A C 1
ATOM 7035 O O . ARG A 1 962 ? 28.749 39.274 -66.229 1.00 81.00 962 ARG A O 1
ATOM 7042 N N . GLU A 1 963 ? 28.617 39.550 -68.455 1.00 79.25 963 GLU A N 1
ATOM 7043 C CA . GLU A 1 963 ? 27.154 39.445 -68.523 1.00 79.25 963 GLU A CA 1
ATOM 7044 C C . GLU A 1 963 ? 26.659 38.057 -68.086 1.00 79.25 963 GLU A C 1
ATOM 7046 O O . GLU A 1 963 ? 25.668 37.959 -67.363 1.00 79.25 963 GLU A O 1
ATOM 7051 N N . ILE A 1 964 ? 27.359 36.987 -68.481 1.00 72.56 964 ILE A N 1
ATOM 7052 C CA . ILE A 1 964 ? 27.025 35.612 -68.076 1.00 72.56 964 ILE A CA 1
ATOM 7053 C C . ILE A 1 964 ? 27.195 35.441 -66.565 1.00 72.56 964 ILE A C 1
ATOM 7055 O O . ILE A 1 964 ? 26.264 34.990 -65.904 1.00 72.56 964 ILE A O 1
ATOM 7059 N N . ARG A 1 965 ? 28.337 35.865 -66.006 1.00 75.50 965 ARG A N 1
ATOM 7060 C CA . ARG A 1 965 ? 28.597 35.735 -64.566 1.00 75.50 965 ARG A CA 1
ATOM 7061 C C . ARG A 1 965 ? 27.573 36.499 -63.730 1.00 75.50 965 ARG A C 1
ATOM 7063 O O . ARG A 1 965 ? 27.100 35.978 -62.730 1.00 75.50 965 ARG A O 1
ATOM 7070 N N . HIS A 1 966 ? 27.188 37.702 -64.158 1.00 76.75 966 HIS A N 1
ATOM 7071 C CA . HIS A 1 966 ? 26.154 38.462 -63.459 1.00 76.75 966 HIS A CA 1
ATOM 7072 C C . HIS A 1 966 ? 24.801 37.730 -63.470 1.00 76.75 966 HIS A C 1
ATOM 7074 O O . HIS A 1 966 ? 24.131 37.683 -62.443 1.00 76.75 966 HIS A O 1
ATOM 7080 N N . ARG A 1 967 ? 24.397 37.107 -64.591 1.00 71.88 967 ARG A N 1
ATOM 7081 C CA . ARG A 1 967 ? 23.168 36.289 -64.629 1.00 71.88 967 ARG A CA 1
ATOM 7082 C C . ARG A 1 967 ? 23.243 35.103 -63.677 1.00 71.88 967 ARG A C 1
ATOM 7084 O O . ARG A 1 967 ? 22.316 34.907 -62.908 1.00 71.88 967 ARG A O 1
ATOM 7091 N N . GLU A 1 968 ? 24.361 34.383 -63.660 1.00 72.38 968 GLU A N 1
ATOM 7092 C CA . GLU A 1 968 ? 24.562 33.261 -62.734 1.00 72.38 968 GLU A CA 1
ATOM 7093 C C . GLU A 1 968 ? 24.509 33.705 -61.264 1.00 72.38 968 GLU A C 1
ATOM 7095 O O . GLU A 1 968 ? 23.928 33.017 -60.428 1.00 72.38 968 GLU A O 1
ATOM 7100 N N . GLU A 1 969 ? 25.082 34.863 -60.927 1.00 72.81 969 GLU A N 1
ATOM 7101 C CA . GLU A 1 969 ? 25.006 35.439 -59.579 1.00 72.81 969 GLU A CA 1
ATOM 7102 C C . GLU A 1 969 ? 23.569 35.843 -59.207 1.00 72.81 969 GLU A C 1
ATOM 7104 O O . GLU A 1 969 ? 23.156 35.651 -58.062 1.00 72.81 969 GLU A O 1
ATOM 7109 N N . THR A 1 970 ? 22.790 36.335 -60.174 1.00 70.31 970 THR A N 1
ATOM 7110 C CA . THR A 1 970 ? 21.387 36.727 -59.964 1.00 70.31 970 THR A CA 1
ATOM 7111 C C . THR A 1 970 ? 20.481 35.501 -59.798 1.00 70.31 970 THR A C 1
ATOM 7113 O O . THR A 1 970 ? 19.725 35.430 -58.831 1.00 70.31 970 THR A O 1
ATOM 7116 N N . ASP A 1 971 ? 20.623 34.494 -60.665 1.00 70.25 971 ASP A N 1
ATOM 7117 C CA . ASP A 1 971 ? 19.871 33.233 -60.602 1.00 70.25 971 ASP A CA 1
ATOM 7118 C C . ASP A 1 971 ? 20.177 32.474 -59.299 1.00 70.25 971 ASP A C 1
ATOM 7120 O O . ASP A 1 971 ? 19.280 31.940 -58.642 1.00 70.25 971 ASP A O 1
ATOM 7124 N N . ASN A 1 972 ? 21.443 32.483 -58.865 1.00 65.94 972 ASN A N 1
ATOM 7125 C CA . ASN A 1 972 ? 21.833 31.916 -57.576 1.00 65.94 972 ASN A CA 1
ATOM 7126 C C . ASN A 1 972 ? 21.226 32.690 -56.400 1.00 65.94 972 ASN A C 1
ATOM 7128 O O . ASN A 1 972 ? 20.797 32.070 -55.427 1.00 65.94 972 ASN A O 1
ATOM 7132 N N . ALA A 1 973 ? 21.165 34.023 -56.461 1.00 66.75 973 ALA A N 1
ATOM 7133 C CA . ALA A 1 973 ? 20.548 34.827 -55.408 1.00 66.75 973 ALA A CA 1
ATOM 7134 C C . ALA A 1 973 ? 19.034 34.563 -55.284 1.00 66.75 973 ALA A C 1
ATOM 7136 O O . ALA A 1 973 ? 18.524 34.485 -54.163 1.00 66.75 973 ALA A O 1
ATOM 7137 N N . GLU A 1 974 ? 18.324 34.366 -56.400 1.00 69.88 974 GLU A N 1
ATOM 7138 C CA . GLU A 1 974 ? 16.906 33.973 -56.399 1.00 69.88 974 GLU A CA 1
ATOM 7139 C C . GLU A 1 974 ? 16.701 32.566 -55.820 1.00 69.88 974 GLU A C 1
ATOM 7141 O O . GLU A 1 974 ? 15.851 32.381 -54.944 1.00 69.88 974 GLU A O 1
ATOM 7146 N N . LEU A 1 975 ? 17.542 31.601 -56.207 1.00 67.88 975 LEU A N 1
ATOM 7147 C CA . LEU A 1 975 ? 17.557 30.257 -55.619 1.00 67.88 975 LEU A CA 1
ATOM 7148 C C . LEU A 1 975 ? 17.785 30.297 -54.103 1.00 67.88 975 LEU A C 1
ATOM 7150 O O . LEU A 1 975 ? 17.054 29.650 -53.353 1.00 67.88 975 LEU A O 1
ATOM 7154 N N . TYR A 1 976 ? 18.749 31.091 -53.630 1.00 69.69 976 TYR A N 1
ATOM 7155 C CA . TYR A 1 976 ? 18.988 31.272 -52.196 1.00 69.69 976 TYR A CA 1
ATOM 7156 C C . TYR A 1 976 ? 17.783 31.901 -51.487 1.00 69.69 976 TYR A C 1
ATOM 7158 O O . TYR A 1 976 ? 17.419 31.462 -50.395 1.00 69.69 976 TYR A O 1
ATOM 7166 N N . ALA A 1 977 ? 17.130 32.894 -52.092 1.00 70.25 977 ALA A N 1
ATOM 7167 C CA . ALA A 1 977 ? 15.937 33.509 -51.518 1.00 70.25 977 ALA A CA 1
ATOM 7168 C C . ALA A 1 977 ? 14.768 32.513 -51.402 1.00 70.25 977 ALA A C 1
ATOM 7170 O O . ALA A 1 977 ? 14.040 32.532 -50.405 1.00 70.25 977 ALA A O 1
ATOM 7171 N N . ASP A 1 978 ? 14.598 31.623 -52.378 1.00 72.00 978 ASP A N 1
ATOM 7172 C CA . ASP A 1 978 ? 13.548 30.604 -52.353 1.00 72.00 978 ASP A CA 1
ATOM 7173 C C . ASP A 1 978 ? 13.852 29.460 -51.378 1.00 72.00 978 ASP A C 1
ATOM 7175 O O . ASP A 1 978 ? 12.940 29.001 -50.685 1.00 72.00 978 ASP A O 1
ATOM 7179 N N . VAL A 1 979 ? 15.123 29.079 -51.211 1.00 68.38 979 VAL A N 1
ATOM 7180 C CA . VAL A 1 979 ? 15.553 28.165 -50.137 1.00 68.38 979 VAL A CA 1
ATOM 7181 C C . VAL A 1 979 ? 15.248 28.767 -48.764 1.00 68.38 979 VAL A C 1
ATOM 7183 O O . VAL A 1 979 ? 14.645 28.101 -47.924 1.00 68.38 979 VAL A O 1
ATOM 7186 N N . VAL A 1 980 ? 15.560 30.049 -48.546 1.00 74.50 980 VAL A N 1
ATOM 7187 C CA . VAL A 1 980 ? 15.261 30.737 -47.276 1.00 74.50 980 VAL A CA 1
ATOM 7188 C C . VAL A 1 980 ? 13.749 30.802 -47.009 1.00 74.50 980 VAL A C 1
ATOM 7190 O O . VAL A 1 980 ? 13.312 30.599 -45.872 1.00 74.50 980 VAL A O 1
ATOM 7193 N N . LYS A 1 981 ? 12.913 31.027 -48.035 1.00 80.12 981 LYS A N 1
ATOM 7194 C CA . LYS A 1 981 ? 11.444 30.955 -47.892 1.00 80.12 981 LYS A CA 1
ATOM 7195 C C . LYS A 1 981 ? 10.964 29.539 -47.565 1.00 80.12 981 LYS A C 1
ATOM 7197 O O . LYS A 1 981 ? 10.069 29.387 -46.732 1.00 80.12 981 LYS A O 1
ATOM 7202 N N . ALA A 1 982 ? 11.535 28.516 -48.199 1.00 71.50 982 ALA A N 1
ATOM 7203 C CA . ALA A 1 982 ? 11.195 27.121 -47.937 1.00 71.50 982 ALA A CA 1
ATOM 7204 C C . ALA A 1 982 ? 11.563 26.711 -46.501 1.00 71.50 982 ALA A C 1
ATOM 7206 O O . ALA A 1 982 ? 10.748 26.092 -45.817 1.00 71.50 982 ALA A O 1
ATOM 7207 N N . GLU A 1 983 ? 12.730 27.131 -46.000 1.00 77.94 983 GLU A N 1
ATOM 7208 C CA . GLU A 1 983 ? 13.135 26.919 -44.605 1.00 77.94 983 GLU A CA 1
ATOM 7209 C C . GLU A 1 983 ? 12.194 27.612 -43.613 1.00 77.94 983 GLU A C 1
ATOM 7211 O O . GLU A 1 983 ? 11.801 27.014 -42.607 1.00 77.94 983 GLU A O 1
ATOM 7216 N N . ALA A 1 984 ? 11.799 28.858 -43.889 1.00 77.88 984 ALA A N 1
ATOM 7217 C CA . ALA A 1 984 ? 10.839 29.576 -43.054 1.00 77.88 984 ALA A CA 1
ATOM 7218 C C . ALA A 1 984 ? 9.479 28.856 -43.013 1.00 77.88 984 ALA A C 1
ATOM 7220 O O . ALA A 1 984 ? 8.896 28.698 -41.939 1.00 77.88 984 ALA A O 1
ATOM 7221 N N . ARG A 1 985 ? 9.006 28.351 -44.160 1.00 82.00 985 ARG A N 1
ATOM 7222 C CA . ARG A 1 985 ? 7.752 27.592 -44.245 1.00 82.00 985 ARG A CA 1
ATOM 7223 C C . ARG A 1 985 ? 7.831 26.252 -43.514 1.00 82.00 985 ARG A C 1
ATOM 7225 O O . ARG A 1 985 ? 6.865 25.860 -42.866 1.00 82.00 985 ARG A O 1
ATOM 7232 N N . LEU A 1 986 ? 8.969 25.564 -43.588 1.00 77.12 986 LEU A N 1
ATOM 7233 C CA . LEU A 1 986 ? 9.190 24.316 -42.862 1.00 77.12 986 LEU A CA 1
ATOM 7234 C C . LEU A 1 986 ? 9.148 24.539 -41.344 1.00 77.12 986 LEU A C 1
ATOM 7236 O O . LEU A 1 986 ? 8.502 23.767 -40.639 1.00 77.12 986 LEU A O 1
ATOM 7240 N N . LYS A 1 987 ? 9.771 25.615 -40.842 1.00 81.50 987 LYS A N 1
ATOM 7241 C CA . LYS A 1 987 ? 9.704 25.981 -39.415 1.00 81.50 987 LYS A CA 1
ATOM 7242 C C . LYS A 1 987 ? 8.271 26.247 -38.955 1.00 81.50 987 LYS A C 1
ATOM 7244 O O . LYS A 1 987 ? 7.869 25.721 -37.923 1.00 81.50 987 LYS A O 1
ATOM 7249 N N . GLU A 1 988 ? 7.489 26.985 -39.741 1.00 83.25 988 GLU A N 1
ATOM 7250 C CA . GLU A 1 988 ? 6.075 27.248 -39.440 1.00 83.25 988 GLU A CA 1
ATOM 7251 C C . GLU A 1 988 ? 5.250 25.949 -39.360 1.00 83.25 988 GLU A C 1
ATOM 7253 O O . GLU A 1 988 ? 4.443 25.777 -38.448 1.00 83.25 988 GLU A O 1
ATOM 7258 N N . LEU A 1 989 ? 5.470 25.005 -40.283 1.00 77.38 989 LEU A N 1
ATOM 7259 C CA . LEU A 1 989 ? 4.776 23.711 -40.282 1.00 77.38 989 LEU A CA 1
ATOM 7260 C C . LEU A 1 989 ? 5.160 22.841 -39.075 1.00 77.38 989 LEU A C 1
ATOM 7262 O O . LEU A 1 989 ? 4.298 22.170 -38.509 1.00 77.38 989 LEU A O 1
ATOM 7266 N N . ILE A 1 990 ? 6.427 22.876 -38.651 1.00 76.69 990 ILE A N 1
ATOM 7267 C CA . ILE A 1 990 ? 6.888 22.179 -37.441 1.00 76.69 990 ILE A CA 1
ATOM 7268 C C . ILE A 1 990 ? 6.203 22.756 -36.197 1.00 76.69 990 ILE A C 1
ATOM 7270 O O . ILE A 1 990 ? 5.678 21.996 -35.385 1.00 76.69 990 ILE A O 1
ATOM 7274 N N . GLU A 1 991 ? 6.132 24.084 -36.070 1.00 81.56 991 GLU A N 1
ATOM 7275 C CA . GLU A 1 991 ? 5.437 24.734 -34.951 1.00 81.56 991 GLU A CA 1
ATOM 7276 C C . GLU A 1 991 ? 3.933 24.408 -34.932 1.00 81.56 991 GLU A C 1
ATOM 7278 O O . GLU A 1 991 ? 3.359 24.170 -33.866 1.00 81.56 991 GLU A O 1
ATOM 7283 N N . GLN A 1 992 ? 3.289 24.340 -36.103 1.00 80.06 992 GLN A N 1
ATOM 7284 C CA . GLN A 1 992 ? 1.883 23.934 -36.223 1.00 80.06 992 GLN A CA 1
ATOM 7285 C C . GLN A 1 992 ? 1.661 22.484 -35.779 1.00 80.06 992 GLN A C 1
ATOM 7287 O O . GLN A 1 992 ? 0.741 22.230 -34.998 1.00 80.06 992 GLN A O 1
ATOM 7292 N N . ARG A 1 993 ? 2.517 21.551 -36.216 1.00 83.44 993 ARG A N 1
ATOM 7293 C CA . ARG A 1 993 ? 2.488 20.149 -35.773 1.00 83.44 993 ARG A CA 1
ATOM 7294 C C . ARG A 1 993 ? 2.635 20.050 -34.256 1.00 83.44 993 ARG A C 1
ATOM 7296 O O . ARG A 1 993 ? 1.828 19.396 -33.603 1.00 83.44 993 ARG A O 1
ATOM 7303 N N . ASP A 1 994 ? 3.631 20.722 -33.686 1.00 79.50 994 ASP A N 1
ATOM 7304 C CA . ASP A 1 994 ? 3.911 20.649 -32.249 1.00 79.50 994 ASP A CA 1
ATOM 7305 C C . ASP A 1 994 ? 2.761 21.239 -31.417 1.00 79.50 994 ASP A C 1
ATOM 7307 O O . ASP A 1 994 ? 2.402 20.699 -30.368 1.00 79.50 994 ASP A O 1
ATOM 7311 N N . SER A 1 995 ? 2.111 22.297 -31.914 1.00 78.44 995 SER A N 1
ATOM 7312 C CA . SER A 1 995 ? 0.901 22.849 -31.298 1.00 78.44 995 SER A CA 1
ATOM 7313 C C . SER A 1 995 ? -0.295 21.889 -31.365 1.00 78.44 995 SER A C 1
ATOM 7315 O O . SER A 1 995 ? -1.053 21.797 -30.395 1.00 78.44 995 SER A O 1
ATOM 7317 N N . LEU A 1 996 ? -0.472 21.162 -32.474 1.00 74.50 996 LEU A N 1
ATOM 7318 C CA . LEU A 1 996 ? -1.532 20.159 -32.627 1.00 74.50 996 LEU A CA 1
ATOM 7319 C C . LEU A 1 996 ? -1.302 18.943 -31.725 1.00 74.50 996 LEU A C 1
ATOM 7321 O O . LEU A 1 996 ? -2.228 18.529 -31.030 1.00 74.50 996 LEU A O 1
ATOM 7325 N N . LEU A 1 997 ? -0.069 18.439 -31.647 1.00 74.69 997 LEU A N 1
ATOM 7326 C CA . LEU A 1 997 ? 0.307 17.360 -30.728 1.00 74.69 997 LEU A CA 1
ATOM 7327 C C . LEU A 1 997 ? 0.064 17.757 -29.264 1.00 74.69 997 LEU A C 1
ATOM 7329 O O . LEU A 1 997 ? -0.487 16.977 -28.488 1.00 74.69 997 LEU A O 1
ATOM 7333 N N . ALA A 1 998 ? 0.400 18.995 -28.883 1.00 76.19 998 ALA A N 1
ATOM 7334 C CA . ALA A 1 998 ? 0.116 19.500 -27.541 1.00 76.19 998 ALA A CA 1
ATOM 7335 C C . ALA A 1 998 ? -1.395 19.531 -27.234 1.00 76.19 998 ALA A C 1
ATOM 7337 O O . ALA A 1 998 ? -1.808 19.122 -26.148 1.00 76.19 998 ALA A O 1
ATOM 7338 N N . ARG A 1 999 ? -2.229 19.951 -28.196 1.00 75.44 999 ARG A N 1
ATOM 7339 C CA . ARG A 1 999 ? -3.695 19.964 -28.043 1.00 75.44 999 ARG A CA 1
ATOM 7340 C C . ARG A 1 999 ? -4.304 18.564 -27.989 1.00 75.44 999 ARG A C 1
ATOM 7342 O O . ARG A 1 999 ? -5.183 18.337 -27.162 1.00 75.44 999 ARG A O 1
ATOM 7349 N N . ASN A 1 1000 ? -3.841 17.627 -28.814 1.00 75.00 1000 ASN A N 1
ATOM 7350 C CA . ASN A 1 1000 ? -4.335 16.245 -28.797 1.00 75.00 1000 ASN A CA 1
ATOM 7351 C C . ASN A 1 1000 ? -4.013 15.552 -27.469 1.00 75.00 1000 ASN A C 1
ATOM 7353 O O . ASN A 1 1000 ? -4.874 14.877 -26.898 1.00 75.00 1000 ASN A O 1
ATOM 7357 N N . LYS A 1 1001 ? -2.825 15.825 -26.916 1.00 74.94 1001 LYS A N 1
ATOM 7358 C CA . LYS A 1 1001 ? -2.423 15.369 -25.583 1.00 74.94 1001 LYS A CA 1
ATOM 7359 C C . LYS A 1 1001 ? -3.315 15.926 -24.469 1.00 74.94 1001 LYS A C 1
ATOM 7361 O O . LYS A 1 1001 ? -3.664 15.188 -23.552 1.00 74.94 1001 LYS A O 1
ATOM 7366 N N . GLU A 1 1002 ? -3.707 17.199 -24.541 1.00 74.69 1002 GLU A N 1
ATOM 7367 C CA . GLU A 1 1002 ? -4.663 17.798 -23.593 1.00 74.69 1002 GLU A CA 1
ATOM 7368 C C . GLU A 1 1002 ? -6.090 17.245 -23.762 1.00 74.69 1002 GLU A C 1
ATOM 7370 O O . GLU A 1 1002 ? -6.820 17.119 -22.779 1.00 74.69 1002 GLU A O 1
ATOM 7375 N N . ALA A 1 1003 ? -6.483 16.876 -24.984 1.00 71.62 1003 ALA A N 1
ATOM 7376 C CA . ALA A 1 1003 ? -7.805 16.333 -25.301 1.00 71.62 1003 ALA A CA 1
ATOM 7377 C C . ALA A 1 1003 ? -7.944 14.814 -25.065 1.00 71.62 1003 ALA A C 1
ATOM 7379 O O . ALA A 1 1003 ? -9.054 14.286 -25.157 1.00 71.62 1003 ALA A O 1
ATOM 7380 N N . GLY A 1 1004 ? -6.851 14.101 -24.766 1.00 66.31 1004 GLY A N 1
ATOM 7381 C CA . GLY A 1 1004 ? -6.851 12.645 -24.579 1.00 66.31 1004 GLY A CA 1
ATOM 7382 C C . GLY A 1 1004 ? -7.160 11.852 -25.856 1.00 66.31 1004 GLY A C 1
ATOM 7383 O O . GLY A 1 1004 ? -7.636 10.719 -25.769 1.00 66.31 1004 GLY A O 1
ATOM 7384 N N . GLN A 1 1005 ? -6.932 12.448 -27.030 1.00 62.66 1005 GLN A N 1
ATOM 7385 C CA . GLN A 1 1005 ? -7.100 11.793 -28.329 1.00 62.66 1005 GLN A CA 1
ATOM 7386 C C . GLN A 1 1005 ? -5.794 11.092 -28.749 1.00 62.66 1005 GLN A C 1
ATOM 7388 O O . GLN A 1 1005 ? -4.720 11.583 -28.406 1.00 62.66 1005 GLN A O 1
ATOM 7393 N N . PRO A 1 1006 ? -5.861 9.946 -29.455 1.00 56.12 1006 PRO A N 1
ATOM 7394 C CA . PRO A 1 1006 ? -4.671 9.252 -29.948 1.00 56.12 1006 PRO A CA 1
ATOM 7395 C C . PRO A 1 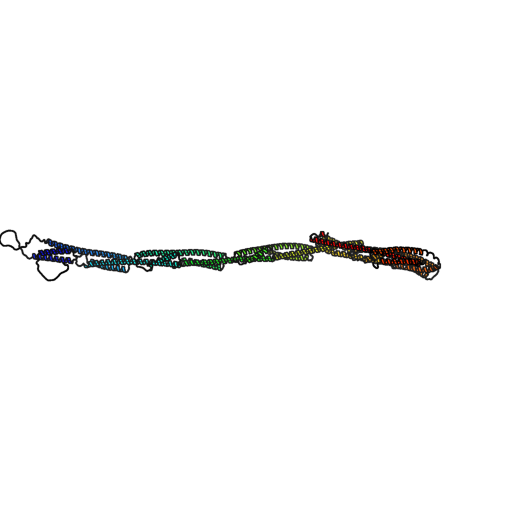1006 ? -3.866 10.139 -30.912 1.00 56.12 1006 PRO A C 1
ATOM 7397 O O . PRO A 1 1006 ? -4.438 10.831 -31.754 1.00 56.12 1006 PRO A O 1
ATOM 7400 N N . ASP A 1 1007 ? -2.535 10.105 -30.787 1.00 56.84 1007 ASP A N 1
ATOM 7401 C CA . ASP A 1 1007 ? -1.590 10.979 -31.508 1.00 56.84 1007 ASP A CA 1
ATOM 7402 C C . ASP A 1 1007 ? -1.567 10.761 -33.038 1.00 56.84 1007 ASP A C 1
ATOM 7404 O O . ASP A 1 1007 ? -0.950 11.541 -33.770 1.00 56.84 1007 ASP A O 1
ATOM 7408 N N . ASP A 1 1008 ? -2.264 9.736 -33.534 1.00 58.06 1008 ASP A N 1
ATOM 7409 C CA . ASP A 1 1008 ? -2.257 9.325 -34.940 1.00 58.06 1008 ASP A CA 1
ATOM 7410 C C . ASP A 1 1008 ? -2.815 10.417 -35.880 1.00 58.06 1008 ASP A C 1
ATOM 7412 O O . ASP A 1 1008 ? -2.275 10.616 -36.967 1.00 58.06 1008 ASP A O 1
ATOM 7416 N N . ASP A 1 1009 ? -3.812 11.200 -35.441 1.00 53.97 1009 ASP A N 1
ATOM 7417 C CA . ASP A 1 1009 ? -4.460 12.240 -36.266 1.00 53.97 1009 ASP A CA 1
ATOM 7418 C C . ASP A 1 1009 ? -3.673 13.567 -36.350 1.00 53.97 1009 ASP A C 1
ATOM 7420 O O . ASP A 1 1009 ? -3.915 14.355 -37.259 1.00 53.97 1009 ASP A O 1
ATOM 7424 N N . ALA A 1 1010 ? -2.753 13.849 -35.416 1.00 52.72 1010 ALA A N 1
ATOM 7425 C CA . ALA A 1 1010 ? -1.849 15.015 -35.493 1.00 52.72 1010 ALA A CA 1
ATOM 7426 C C . ALA A 1 1010 ? -0.483 14.675 -36.114 1.00 52.72 1010 ALA A C 1
ATOM 7428 O O . ALA A 1 1010 ? 0.294 15.578 -36.430 1.00 52.72 1010 ALA A O 1
ATOM 7429 N N . THR A 1 1011 ? -0.180 13.379 -36.240 1.00 53.44 1011 THR A N 1
ATOM 7430 C CA . THR A 1 1011 ? 1.034 12.870 -36.894 1.00 53.44 1011 THR A CA 1
ATOM 7431 C C . THR A 1 1011 ? 0.858 12.762 -38.414 1.00 53.44 1011 THR A C 1
ATOM 7433 O O . THR A 1 1011 ? 1.841 12.917 -39.143 1.00 53.44 1011 THR A O 1
ATOM 7436 N N . ALA A 1 1012 ? -0.370 12.508 -38.882 1.00 58.09 1012 ALA A N 1
ATOM 7437 C CA . ALA A 1 1012 ? -0.773 12.600 -40.289 1.00 58.09 1012 ALA A CA 1
ATOM 7438 C C . ALA A 1 1012 ? -0.911 14.060 -40.745 1.00 58.09 1012 ALA A C 1
ATOM 7440 O O . ALA A 1 1012 ? -0.524 14.339 -41.906 1.00 58.09 1012 ALA A O 1
#

Organism: NCBI:txid1486930

Radius of gyration: 117.15 Å; chains: 1; bounding box: 241×95×330 Å

pLDDT: mean 70.85, std 13.43, range [22.39, 88.88]

Secondary structure (DSSP, 8-state):
---SS------------PPPHHHHHHHHHHHHHHHHHHHTT---HHHHHHHHHHHHHHHHHHHHHHHHHTTS--------------------------TTS---HHHHHHHHHHHHHHHHHHHHHHHHHHHHHHHHHHHHHHHHHHHHHHHHHHHHH-TTT--HHHHHHHHHHHHHHHHHHHHHHHHHHTTTT---SS--HHHHHHHHHHHHHHHHHHHHHHHHHHHHHHHHHHHHHHHHHHHHHHHHHHHHHHHHHTT--SSHHHHHHHHHHHTS-THHHH------HHHHHHHHHHHHHHHHHHHHHHHHHHHHHHHHHHHHHHHHHHHHHHHHHHHHHHHHTTS--HHHHHHHHHHHHHHHHHHHHHHGGGG--TTSTTHHHHHHHHHHHHHHHHHHHHHHHHHHHHHHHHHHHHHHHHHHHHHHHHHHHHHHHHTT--SSHHHHHHHHHHHHHHHHHS--S-HHHHHHHHHHHHHHHHHHHHHHHHHHHHHHHHHHHHHHHHHHHHHHHHHHHHHTT--SSHHHHHHHHHHHHHHHHHHHHHHHTGGGSTT--SSHHHHHHHHHHHHHHHHHHHHHHHHHHHHHHHHHHHHHHHHHHHHHHHHHHHHHHHHHHTT--SSHHHHHHHHHHHHHHHHHHHHHHHHH---HHHHHHHHHHHHHHHHHHHHHHHHHHHHHHHHHHHHHHHHHHHHHHHHTTT--SSHHHHHHHHHHHHHHHHHHS-TT-TTTHHHHHHHHHHHHHHHHHHHHHHHHHHHHHHHHHHHHHHHHHHHHHHHHHHHHHTT----HHHHHHHHHHHHHHHHHHHHHHHHHHGGG--HHHHHHHHHHHHHHHHHHHHHHHHHHHHHHTT------STTSHHHHHHHHHHHHHHHHHHHHHHHHHHHHHHHHHH-SPPTT-HHHHHHHHHHHHHHHHHHHHHHHHHSTT-HHHHHHHHHHHHHHHHHHHHHHHHHHHHHHHHHHHHHHHHHHHHHHHHHHHHHHHHHHHHHHHHHHHHHT--THHHH-

Sequence (1012 aa):
AASIGNGDAATDSPGDVSYSYVELVETATSAVEEARSALEGAEASAAIDAEREKAQLALRRLESLKQRNVRAGAPADEGTKKVGLADGKKPKVLVEWDPAKTWDMKQVKANVERFAFAVSEAEEDVIARQTEDVKEASMHLEKCRRRLKALEKEAADHPDSATAGAAIALQALRDVMEKTEGMEAAAKAVGITDWESNEPGDIAYDFVDGVNAAVRAADAAEASLQDAEAAHEVTAVYEEIQAIREKLQKVQARNAAAGAPADDATGLVNAAGGKLPAWAVEGAPRFSHDDIEKARAEMAAFSDAVDAADAAVRGRQTKDVGGAADKLKGFKDSLLALVAQDKEAGSPSEAATAALLAAQATIAAAEAAYGARDAEDDVAPGKNAYAFCHAVGSIEDALKLAEMEVALANKSKAKEGLVKRAERAKKALDAATSRNVAAGSPDDEASNVLRRAKKAYPQAELDGSDLEAMAKAVAEFERLADEADDATLQRQKADVRGAKEGLAAAKAALAKAQAENEEGGSPDDDATRKLAEAAEAIAAAEKLASAAAADDSEAAKPGTDAYAFVDACSKAAATMDYAASAMKKRDTGIAEAVAKSKQNLEAARKLVKEMQKTNEAAGIPVDDATAKIQAAAEAFVAIDTVDALVTVNPVAGPYKELLAMAEPTLAAVRAAQLALAGREKGAVAALKERLGKVVARDDAHGSPEDEAKEVLEKAKLLVAALESLNMDDDEALAANAEAVEAAAAAVEKAEKAVKSREERLLVDAAGRVSKQRADLDRLKARNIAQKSPADKGTEALDEALIVLGDAEHLRDEVKRLGSEAPLATLKAYFDVIPKLEKLRGVAYGAINARGAMAMLKSQSSMKKDAASRRKECEAKLAALRAQLAELQMRQDDWVAEHGEPPEGDKATAALKDAIAKVEAGEVALKRSMEHPHSAEAASMMGSKVEEAVIAVALAGQAMSEREIRHREETDNAELYADVVKAEARLKELIEQRDSLLARNKEAGQPDDDATA

Foldseek 3Di:
DDDDDDDDDDDDDDDDDDDDPVVLLVVLLVLLVVLLVVLVPDLDPVSLVVSVVVNVVSVVVVVVVVVVVVPPDDDDDDDDDDDDDDDDDDDDDDPDPDPVPPPPPVVVVVSVVVSVVSSVVSVVVSVVVLVVLLVVLVVLLVVLVVLLVVLVVVCVVVVPLCDPQLVVLSVVLVVLSVVLVVLVVVCVVVVPPDPPDDPDPPSSVVSSVSSVVSVVSSVSSVVSSVVSVLVVLLVVLLVLLVVLVVLLVLLVLLCVLLVVDPDPLSVLSVVLVVLNDPCNVPDDDSDDPVVSVVSVVSSVVSSVSSVVSSVSSVVVLVVLLVVLVVLLVVLVVLLVVLVVLQVVLPDHDPQLVVLSVVLVVLSVQLVVLNVCQVVDDSPRPNNSSNSNSVSSVVSVVSSVSSVVRSVVSSVVSLLVVLVVLLVVLVVLLVLLVLLCVLVVNDPDPLNVLSVVLVVLSVQLVDDDPDSVSNNVSSVSNSVSSVSSNVVSVVVLVVLLVVLVVLLVVLVVLLVVLVVLCVLLVNDPDPLSVLSVVLVVLSVVLVVLNVVLVVVVDPPDGRNNSSSVSSVSSVVSNVSSVVSVVRVVVVVVVLVVLLVVLVVLVVVLVVLLVLLVVLCVVVVNDPDPLSVLSVVLVVLVVVLVVLVVVCVVDVGNVSSVVNSVSSVVSVVSSVSSLVRLLVVLVVLLVVLVVLLVVLVLLCVLVVNDPDDLNVLSVVLVVLSVVLVVDPSVDSVCSSVSSVSSVVSVVSSVVSSVSSLVVLLVVLVVLVVLLVVLVVLLVVLVVLVVVVPDDDDPLVVLSVVLVVLSVVLVVLSVQCVVCPSNPPSVSSSSNVVSSVVSVVSSVSNCCVSCVVVCVVDDDDDDDPPPVLVVLLVVLVVLLVVLVVLLVVLVVLVVVCCVVPNDDPPPQPLVVLSVVLVVLSVVLVVLSVVCVVVVPDPPSSVVSVVSSVVSVVSSVVSVVSSVVVVVVVVVVVVVVVVVVVVVVVVVVVVVVVVVLVVVQVVCVVVVHDNPVSVD